Protein AF-0000000074757060 (afdb_homodimer)

Nearest PDB structures (foldseek):
  3ea5-assembly2_D  TM=6.698E-01  e=2.746E-14  Saccharomyces cerevisiae
  3nd2-assembly1_A  TM=7.042E-01  e=1.652E-13  Saccharomyces cerevisiae
  5yvi-assembly1_A  TM=5.954E-01  e=1.205E-09  Homo sapiens
  4fdd-assembly1_A  TM=4.647E-01  e=1.834E-09  Homo sapiens
  7vpw-assembly1_A  TM=4.628E-01  e=3.647E-09  Homo sapiens

Foldseek 3Di:
DQLLVLLVLCVPPVRNVVSVVVLVVCCVPPVLVSLLSLLVLLQDPVDDPVSNQVSLQVNLVSPDDDDDVNPVSNVVSLLVLLLDPSRLLSSLSSVLRYDDPCVLVSLLVSCVVVSLLSSLQSLLNSLVSVSAALVSLQVSLVSLLVQCPPPDPSSNVSSLSSCLSRVLSNCVVPVVSLVSLLVSLQPDPDLLSSLSSLLSCLQRVVPNQDPVNLVSSLVSLVVQLPDDLVSVLSSLVSLLSNLVNQVVCPVNHPCSSVVCCVSNVVSLLVQLLDADPDNVVDQDDPSNVSSLQSLLSSLQRCAPNNCPVLQVQLVVLCPDPDLSSNLSSLSSLLSNLHHHDPVNVLVVCVVCLVVLLVQCPPPLSSNLSSLQSLLSCLVRPVVSQDPVSLVSLLVSLLVCCLPLSNQQSSLSSVVSSCVVVLDPPPLVNLLSNLVSLLNNLVNDDPPDPSNVSSVVSNVVSLVSHDPVNVVSVVVSVVSVVVVVVVVVVPPDPPPD/DQLLVLLVLCVPVVRNVVSVVVLVVCCVPPVLVSLLSLLVLLQDPVDDLVSNQVSLQVNLVSPDDDDDVNPPSNVVSLLVLLLDPSRLLSSLSSVLRYDDPCVLVSLLVSCVVVSLLSSLQSLLNSLVSVSAALVSLQVSLVSLLVQCPPPDPSNNVSSLSSCLSRCLSNCVVPVVSLVSLLVSLQPDPDLLSSLSSLLSCLQRVVVNQDPVNLVSSLVSLVVQLPDDLVSVLSSLVSLLSNLVNQVVCPVNHPCSLVVCCVSNVVSLLVQLLDADPDNVVDQDDPSNVSSLQSLLSSLQRCAPNNCPVLQVQLVVLCPDPDLSSPLSSLSSLLSNLHHHDPVNVLVVCVVCLVVLLVQCPPPLSSNLSSLQSLLSCLVRPVVSQDPVSLVSLLVSLLVCCLPLSNQQSSLSSVVSSVVVVLDAPPLVSLLSNLVSLLNNLVNDDPPDPSNVSSVVSNVVSLVSHDPVNVVSVVVSVVSVVVVVVVVVVPPDPPPD

Radius of gyration: 33.55 Å; Cα contacts (8 Å, |Δi|>4): 1422; chains: 2; bounding box: 76×95×76 Å

Sequence (992 aa):
MAFPELLRQCLAPKERGAAEGRLLELRATEPAQFAVGCAQALQDAQLPAEVRQMAAWLLRGALPLTGAAAAVPLQAALLQALESPALCRAAALCCAKMPWPQLVPQLLQLGQRGFGKEALKAMALLAEEGAASSSSAASMAEAALKALQAPDLATRLAAVEALTALLPKAAGSEQAVLAAALGAAKASELRLEALRLLEVCARECYDVISGSDLQQLAEVAAGCASGSELVASQALEVWEALAAKELEMAQRSRGLLGQAAPLLLPLLQQGLQRKPEDPGWQERSTLQDSARACLMATAKVLGDAVLQPILAFASTAMGSEDMWQRRAALLAFGAVQDGPSAPTLQPLVQMALPRLLEALTAPSVEASSAFWALGRLLELHPAAVPDDAQARIFEVAVLRLTEPCLAEQLCYCLDGVVDQQAAVLEPRLFGTVAESLLKGAQVADPHSRAHLALFGCLNELLARAAEDCLPQMELVLEEVMRRADVELSRGPVSRSMAFPELLRQCLAPKERGAAEGRLLELRATEPAQFAVGCAQALQDAQLPAEVRQMAAWLLRGALPLTGAAAAVPLQAALLQALESPALCRAAALCCAKMPWPQLVPQLLQLGQRGFGKEALKAMALLAEEGAASSSSAASMAEAALKALQAPDLATRLAAVEALTALLPKAAGSEQAVLAAALGAAKASELRLEALRLLEVCARECYDVISGSDLQQLAEVAAGCASGSELVASQALEVWEALAAKELEMAQRSRGLLGQAAPLLLPLLQQGLQRKPEDPGWQERSTLQDSARACLMATAKVLGDAVLQPILAFASTAMGSEDMWQRRAALLAFGAVQDGPSAPTLQPLVQMALPRLLEALTAPSVEASSAFWALGRLLELHPAAVPDDAQARIFEVAVLRLTEPCLAEQLCYCLDGVVDQQAAVLEPRLFGTVAESLLKGAQVADPHSRAHLALFGCLNELLARAAEDCLPQMELVLEEVMRRADVELSRGPVSRS

InterPro domains:
  IPR011989 Armadillo-like helical [G3DSA:1.25.10.10] (3-491)
  IPR016024 Armadillo-type fold [SSF48371] (14-482)
  IPR040122 Importin beta family [PTHR10527] (12-481)

pLDDT: mean 87.17, std 14.12, range [20.86, 98.62]

Structure (mmCIF, N/CA/C/O backbone):
data_AF-0000000074757060-model_v1
#
loop_
_entity.id
_entity.type
_entity.pdbx_description
1 polymer 'Uncharacterized protein'
#
loop_
_atom_site.group_PDB
_atom_site.id
_atom_site.type_symbol
_atom_site.label_atom_id
_atom_site.label_alt_id
_atom_site.label_comp_id
_atom_site.label_asym_id
_atom_site.label_entity_id
_atom_site.label_seq_id
_atom_site.pdbx_PDB_ins_code
_atom_site.Cartn_x
_atom_site.Cartn_y
_atom_site.Cartn_z
_atom_site.occupancy
_atom_site.B_iso_or_equiv
_atom_site.auth_seq_id
_atom_site.auth_comp_id
_atom_site.auth_asym_id
_atom_site.auth_atom_id
_atom_site.pdbx_PDB_model_num
ATOM 1 N N . MET A 1 1 ? 2.686 -55.906 8.273 1 63.25 1 MET A N 1
ATOM 2 C CA . MET A 1 1 ? 1.911 -54.688 8.109 1 63.25 1 MET A CA 1
ATOM 3 C C . MET A 1 1 ? 2.219 -54 6.773 1 63.25 1 MET A C 1
ATOM 5 O O . MET A 1 1 ? 3.371 -53.969 6.34 1 63.25 1 MET A O 1
ATOM 9 N N . ALA A 1 2 ? 1.08 -53.719 6.141 1 82.44 2 ALA A N 1
ATOM 10 C CA . ALA A 1 2 ? 1.215 -53.188 4.793 1 82.44 2 ALA A CA 1
ATOM 11 C C . ALA A 1 2 ? 1.767 -51.75 4.832 1 82.44 2 ALA A C 1
ATOM 13 O O . ALA A 1 2 ? 1.487 -51 5.766 1 82.44 2 ALA A O 1
ATOM 14 N N . PHE A 1 3 ? 2.617 -51.469 3.951 1 87.88 3 PHE A N 1
ATOM 15 C CA . PHE A 1 3 ? 3.369 -50.219 3.918 1 87.88 3 PHE A CA 1
ATOM 16 C C . PHE A 1 3 ? 2.434 -49 4.02 1 87.88 3 PHE A C 1
ATOM 18 O O . PHE A 1 3 ? 2.645 -48.125 4.844 1 87.88 3 PHE A O 1
ATOM 25 N N . PRO A 1 4 ? 1.281 -49.031 3.377 1 85.75 4 PRO A N 1
ATOM 26 C CA . PRO A 1 4 ? 0.377 -47.875 3.49 1 85.75 4 PRO A CA 1
ATOM 27 C C . PRO A 1 4 ? -0.208 -47.719 4.895 1 85.75 4 PRO A C 1
ATOM 29 O O . PRO A 1 4 ? -0.443 -46.594 5.352 1 85.75 4 PRO A O 1
ATOM 32 N N . GLU A 1 5 ? -0.362 -48.875 5.477 1 83.56 5 GLU A N 1
ATOM 33 C CA . GLU A 1 5 ? -0.897 -48.812 6.832 1 83.56 5 GLU A CA 1
ATOM 34 C C . GLU A 1 5 ? 0.114 -48.219 7.809 1 83.56 5 GLU A C 1
ATOM 36 O O . GLU A 1 5 ? -0.261 -47.531 8.742 1 83.56 5 GLU A O 1
ATOM 41 N N . LEU A 1 6 ? 1.283 -48.594 7.516 1 85.75 6 LEU A N 1
ATOM 42 C CA . LEU A 1 6 ? 2.346 -48.062 8.344 1 85.75 6 LEU A CA 1
ATOM 43 C C . LEU A 1 6 ? 2.391 -46.531 8.219 1 85.75 6 LEU A C 1
ATOM 45 O O . LEU A 1 6 ? 2.564 -45.812 9.219 1 85.75 6 LEU A O 1
ATOM 49 N N . LEU A 1 7 ? 2.221 -45.969 7.043 1 85.31 7 LEU A N 1
ATOM 50 C CA . LEU A 1 7 ? 2.24 -44.531 6.797 1 85.31 7 LEU A CA 1
ATOM 51 C C . LEU A 1 7 ? 1.063 -43.844 7.488 1 85.31 7 LEU A C 1
ATOM 53 O O . LEU A 1 7 ? 1.223 -42.781 8.078 1 85.31 7 LEU A O 1
ATOM 57 N N . ARG A 1 8 ? -0.085 -44.469 7.469 1 78.69 8 ARG A N 1
ATOM 58 C CA . ARG A 1 8 ? -1.277 -43.938 8.109 1 78.69 8 ARG A CA 1
ATOM 59 C C . ARG A 1 8 ? -1.089 -43.844 9.625 1 78.69 8 ARG A C 1
ATOM 61 O O . ARG A 1 8 ? -1.523 -42.875 10.25 1 78.69 8 ARG A O 1
ATOM 68 N N . GLN A 1 9 ? -0.399 -44.875 10.078 1 76.12 9 GLN A N 1
ATOM 69 C CA . GLN A 1 9 ? -0.178 -44.938 11.516 1 76.12 9 GLN A CA 1
ATOM 70 C C . GLN A 1 9 ? 0.787 -43.844 11.977 1 76.12 9 GLN A C 1
ATOM 72 O O . GLN A 1 9 ? 0.752 -43.438 13.133 1 76.12 9 GLN A O 1
ATOM 77 N N . CYS A 1 10 ? 1.603 -43.469 11.062 1 73.5 10 CYS A N 1
ATOM 78 C CA . CYS A 1 10 ? 2.545 -42.406 11.391 1 73.5 10 CYS A CA 1
ATOM 79 C C . CYS A 1 10 ? 1.821 -41.094 11.586 1 73.5 10 CYS A C 1
ATOM 81 O O . CYS A 1 10 ? 2.342 -40.188 12.234 1 73.5 10 CYS A O 1
ATOM 83 N N . LEU A 1 11 ? 0.644 -41 11 1 66.12 11 LEU A N 1
ATOM 84 C CA . LEU A 1 11 ? -0.123 -39.75 11.102 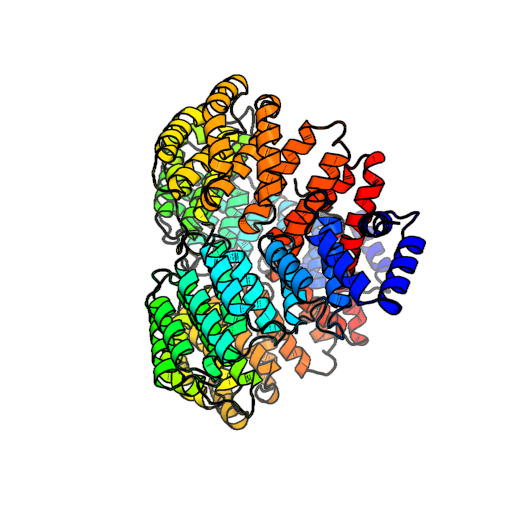1 66.12 11 LEU A CA 1
ATOM 85 C C . LEU A 1 11 ? -1.015 -39.781 12.336 1 66.12 11 LEU A C 1
ATOM 87 O O . LEU A 1 11 ? -1.544 -38.719 12.734 1 66.12 11 LEU A O 1
ATOM 91 N N . ALA A 1 12 ? -1.049 -41 12.922 1 62.88 12 ALA A N 1
ATOM 92 C CA . ALA A 1 12 ? -1.833 -41.156 14.148 1 62.88 12 ALA A CA 1
ATOM 93 C C . ALA A 1 12 ? -0.963 -40.969 15.383 1 62.88 12 ALA A C 1
ATOM 95 O O . ALA A 1 12 ? 0.088 -41.594 15.523 1 62.88 12 ALA A O 1
ATOM 96 N N . PRO A 1 13 ? -1.295 -40.094 16.344 1 59.19 13 PRO A N 1
ATOM 97 C CA . PRO A 1 13 ? -0.436 -39.75 17.484 1 59.19 13 PRO A CA 1
ATOM 98 C C . PRO A 1 13 ? -0.082 -40.969 18.344 1 59.19 13 PRO A C 1
ATOM 100 O O . PRO A 1 13 ? 1.053 -41.094 18.812 1 59.19 13 PRO A O 1
ATOM 103 N N . LYS A 1 14 ? -1.057 -41.812 18.562 1 63.94 14 LYS A N 1
ATOM 104 C CA . LYS A 1 14 ? -0.866 -42.906 19.531 1 63.94 14 LYS A CA 1
ATOM 105 C C . LYS A 1 14 ? 0.09 -43.969 19 1 63.94 14 LYS A C 1
ATOM 107 O O . LYS A 1 14 ? 0.842 -44.562 19.766 1 63.94 14 LYS A O 1
ATOM 112 N N . GLU A 1 15 ? 0.056 -44.031 17.703 1 70.12 15 GLU A N 1
ATOM 113 C CA . GLU A 1 15 ? 0.83 -45.094 17.125 1 70.12 15 GLU A CA 1
ATOM 114 C C . GLU A 1 15 ? 2.02 -44.562 16.328 1 70.12 15 GLU A C 1
ATOM 116 O O . GLU A 1 15 ? 2.764 -45.344 15.719 1 70.12 15 GLU A O 1
ATOM 121 N N . ARG A 1 16 ? 2.301 -43.375 16.391 1 76.69 16 ARG A N 1
ATOM 122 C CA . ARG A 1 16 ? 3.262 -42.688 15.523 1 76.69 16 ARG A CA 1
ATOM 123 C C . ARG A 1 16 ? 4.68 -43.188 15.797 1 76.69 16 ARG A C 1
ATOM 125 O O . ARG A 1 16 ? 5.422 -43.5 14.859 1 76.69 16 ARG A O 1
ATOM 132 N N . GLY A 1 17 ? 5.035 -43.344 17.031 1 76.19 17 GLY A N 1
ATOM 133 C CA . GLY A 1 17 ? 6.395 -43.719 17.375 1 76.19 17 GLY A CA 1
ATOM 134 C C . GLY A 1 17 ? 6.777 -45.094 16.875 1 76.19 17 GLY A C 1
ATOM 135 O O . GLY A 1 17 ? 7.824 -45.25 16.234 1 76.19 17 GLY A O 1
ATOM 136 N N . ALA A 1 18 ? 5.914 -46 17.156 1 80.62 18 ALA A N 1
ATOM 137 C CA . ALA A 1 18 ? 6.18 -47.375 16.734 1 80.62 18 ALA A CA 1
ATOM 138 C C . ALA A 1 18 ? 6.219 -47.469 15.211 1 80.62 18 ALA A C 1
ATOM 140 O O . ALA A 1 18 ? 7.082 -48.156 14.656 1 80.62 18 ALA A O 1
ATOM 141 N N . ALA A 1 19 ? 5.285 -46.844 14.594 1 83.94 19 ALA A N 1
ATOM 142 C CA . ALA A 1 19 ? 5.215 -46.875 13.141 1 83.94 19 ALA A CA 1
ATOM 143 C C . ALA A 1 19 ? 6.445 -46.219 12.516 1 83.94 19 ALA A C 1
ATOM 145 O O . ALA A 1 19 ? 7.016 -46.75 11.555 1 83.94 19 ALA A O 1
ATOM 146 N N . GLU A 1 20 ? 6.836 -45.125 13.07 1 82.31 20 GLU A N 1
ATOM 147 C CA . GLU A 1 20 ? 8.031 -44.406 12.594 1 82.31 20 GLU A CA 1
ATOM 148 C C . GLU A 1 20 ? 9.281 -45.281 12.773 1 82.31 20 GLU A C 1
ATOM 150 O O . GLU A 1 20 ? 10.156 -45.312 11.906 1 82.31 20 GLU A O 1
ATOM 155 N N . GLY A 1 21 ? 9.336 -45.906 13.906 1 81.56 21 GLY A N 1
ATOM 156 C CA . GLY A 1 21 ? 10.453 -46.812 14.141 1 81.56 21 GLY A CA 1
ATOM 157 C C . GLY A 1 21 ? 10.539 -47.938 13.117 1 81.56 21 GLY A C 1
ATOM 158 O O . GLY A 1 21 ? 11.625 -48.25 12.617 1 81.56 21 GLY A O 1
ATOM 159 N N . ARG A 1 22 ? 9.5 -48.5 12.805 1 86.81 22 ARG A N 1
ATOM 160 C CA . ARG A 1 22 ? 9.453 -49.594 11.812 1 86.81 22 ARG A CA 1
ATOM 161 C C . ARG A 1 22 ? 9.852 -49.062 10.43 1 86.81 22 ARG A C 1
ATOM 163 O O . ARG A 1 22 ? 10.555 -49.75 9.695 1 86.81 22 ARG A O 1
ATOM 170 N N . LEU A 1 23 ? 9.383 -47.938 10.078 1 88.06 23 LEU A N 1
ATOM 171 C CA . LEU A 1 23 ? 9.719 -47.344 8.789 1 88.06 23 LEU A CA 1
ATOM 172 C C . LEU A 1 23 ? 11.219 -47.062 8.695 1 88.06 23 LEU A C 1
ATOM 174 O O . LEU A 1 23 ? 11.836 -47.312 7.66 1 88.06 23 LEU A O 1
ATOM 178 N N . LEU A 1 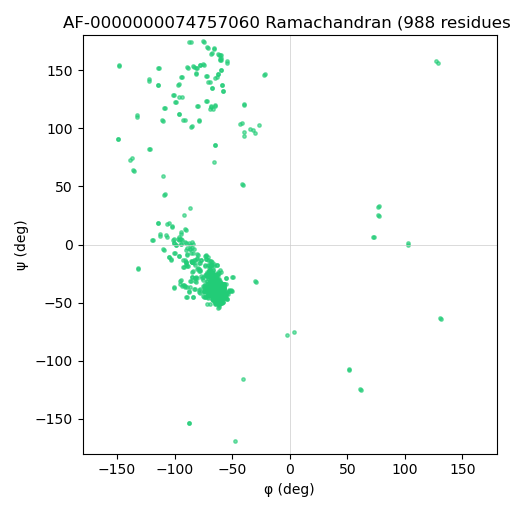24 ? 11.734 -46.594 9.781 1 86.12 24 LEU A N 1
ATOM 179 C CA . LEU A 1 24 ? 13.164 -46.312 9.812 1 86.12 24 LEU A CA 1
ATOM 180 C C . LEU A 1 24 ? 13.984 -47.594 9.695 1 86.12 24 LEU A C 1
ATOM 182 O O . LEU A 1 24 ? 15.008 -47.625 9.016 1 86.12 24 LEU A O 1
ATOM 186 N N . GLU A 1 25 ? 13.5 -48.5 10.367 1 87.81 25 GLU A N 1
ATOM 187 C CA . GLU A 1 25 ? 14.164 -49.812 10.289 1 87.81 25 GLU A CA 1
ATOM 188 C C . GLU A 1 25 ? 14.125 -50.375 8.875 1 87.81 25 GLU A C 1
ATOM 190 O O . GLU A 1 25 ? 15.125 -50.875 8.375 1 87.81 25 GLU A O 1
ATOM 195 N N . LEU A 1 26 ? 13.031 -50.281 8.258 1 90 26 LEU A N 1
ATOM 196 C CA . LEU A 1 26 ? 12.883 -50.781 6.887 1 90 26 LEU A CA 1
ATOM 197 C C . LEU A 1 26 ? 13.797 -50 5.938 1 90 26 LEU A C 1
ATOM 199 O O . LEU A 1 26 ? 14.43 -50.594 5.059 1 90 26 LEU A O 1
ATOM 203 N N . ARG A 1 27 ? 13.898 -48.719 6.055 1 89.25 27 ARG A N 1
ATOM 204 C CA . ARG A 1 27 ? 14.742 -47.875 5.223 1 89.25 27 ARG A CA 1
ATOM 205 C C . ARG A 1 27 ? 16.219 -48.25 5.375 1 89.25 27 ARG A C 1
ATOM 207 O O . ARG A 1 27 ? 16.953 -48.281 4.391 1 89.25 27 ARG A O 1
ATOM 214 N N . ALA A 1 28 ? 16.562 -48.656 6.605 1 89.31 28 ALA A N 1
ATOM 215 C CA . ALA A 1 28 ? 17.953 -49 6.898 1 89.31 28 ALA A CA 1
ATOM 216 C C . ALA A 1 28 ? 18.297 -50.375 6.391 1 89.31 28 ALA A C 1
ATOM 218 O O . ALA A 1 28 ? 19.391 -50.594 5.844 1 89.31 28 ALA A O 1
ATOM 219 N N . THR A 1 29 ? 17.359 -51.281 6.543 1 91.94 29 THR A N 1
ATOM 220 C CA . THR A 1 29 ? 17.656 -52.688 6.273 1 91.94 29 THR A CA 1
ATOM 221 C C . THR A 1 29 ? 17.344 -53.031 4.824 1 91.94 29 THR A C 1
ATOM 223 O O . THR A 1 29 ? 18.031 -53.844 4.203 1 91.94 29 THR A O 1
ATOM 226 N N . GLU A 1 30 ? 16.297 -52.469 4.238 1 90.31 30 GLU A N 1
ATOM 227 C CA . GLU A 1 30 ? 15.852 -52.75 2.883 1 90.31 30 GLU A CA 1
ATOM 228 C C . GLU A 1 30 ? 15.461 -51.469 2.143 1 90.31 30 GLU A C 1
ATOM 230 O O . GLU A 1 30 ? 14.289 -51.281 1.788 1 90.31 30 GLU A O 1
ATOM 235 N N . PRO A 1 31 ? 16.359 -50.719 1.76 1 90.06 31 PRO A N 1
ATOM 236 C CA . PRO A 1 31 ? 16.078 -49.406 1.17 1 90.06 31 PRO A CA 1
ATOM 237 C C . PRO A 1 31 ? 15.281 -49.5 -0.135 1 90.06 31 PRO A C 1
ATOM 239 O O . PRO A 1 31 ? 14.43 -48.656 -0.41 1 90.06 31 PRO A O 1
ATOM 242 N N . ALA A 1 32 ? 15.539 -50.5 -0.901 1 89.81 32 ALA A N 1
ATOM 243 C CA . ALA A 1 32 ? 14.82 -50.656 -2.164 1 89.81 32 ALA A CA 1
ATOM 244 C C . ALA A 1 32 ? 13.352 -50.969 -1.924 1 89.81 32 ALA A C 1
ATOM 246 O O . ALA A 1 32 ? 12.477 -50.406 -2.582 1 89.81 32 ALA A O 1
ATOM 247 N N . GLN A 1 33 ? 13.148 -51.844 -0.982 1 90.12 33 GLN A N 1
ATOM 248 C CA . GLN A 1 33 ? 11.773 -52.188 -0.648 1 90.12 33 GLN A CA 1
ATOM 249 C C . GLN A 1 33 ? 11.031 -51 -0.04 1 90.12 33 GLN A C 1
ATOM 251 O O . GLN A 1 33 ? 9.844 -50.812 -0.304 1 90.12 33 GLN A O 1
ATOM 256 N N . PHE A 1 34 ? 11.75 -50.312 0.702 1 92 34 PHE A N 1
ATOM 257 C CA . PHE A 1 34 ? 11.195 -49.094 1.299 1 92 34 PHE A CA 1
ATOM 258 C C . PHE A 1 34 ? 10.781 -48.094 0.222 1 92 34 PHE A C 1
ATOM 260 O O . PHE A 1 34 ? 9.656 -47.594 0.245 1 92 34 PHE A O 1
ATOM 267 N N . ALA A 1 35 ? 11.609 -47.844 -0.696 1 93.06 35 ALA A N 1
ATOM 268 C CA . ALA A 1 35 ? 11.352 -46.875 -1.776 1 93.06 35 ALA A CA 1
ATOM 269 C C . ALA A 1 35 ? 10.164 -47.344 -2.625 1 93.06 35 ALA A C 1
ATOM 271 O O . ALA A 1 35 ? 9.32 -46.531 -3.004 1 93.06 35 ALA A O 1
ATOM 272 N N . VAL A 1 36 ? 10.117 -48.594 -2.824 1 92.06 36 VAL A N 1
ATOM 273 C CA . VAL A 1 36 ? 9.016 -49.156 -3.619 1 92.06 36 VAL A CA 1
ATOM 274 C C . VAL A 1 36 ? 7.703 -49 -2.854 1 92.06 36 VAL A C 1
ATOM 276 O O . VAL A 1 36 ? 6.664 -48.719 -3.447 1 92.06 36 VAL A O 1
ATOM 279 N N . GLY A 1 37 ? 7.773 -49.219 -1.578 1 92.38 37 GLY A N 1
ATOM 280 C CA . GLY A 1 37 ? 6.602 -49 -0.747 1 92.38 37 GLY A CA 1
ATOM 281 C C . GLY A 1 37 ? 6.102 -47.562 -0.81 1 92.38 37 GLY A C 1
ATOM 282 O O . GLY A 1 37 ? 4.898 -47.344 -0.943 1 92.38 37 GLY A O 1
ATOM 283 N N . CYS A 1 38 ? 7.039 -46.656 -0.715 1 92.44 38 CYS A N 1
ATOM 284 C CA . CYS A 1 38 ? 6.688 -45.219 -0.834 1 92.44 38 CYS A CA 1
ATOM 285 C C . CYS A 1 38 ? 6.074 -44.938 -2.199 1 92.44 38 CYS A C 1
ATOM 287 O O . CYS A 1 38 ? 5.07 -44.219 -2.293 1 92.44 38 CYS A O 1
ATOM 289 N N . ALA A 1 39 ? 6.594 -45.469 -3.238 1 93.31 39 ALA A N 1
ATOM 290 C CA . ALA A 1 39 ? 6.125 -45.25 -4.602 1 93.31 39 ALA A CA 1
ATOM 291 C C . ALA A 1 39 ? 4.703 -45.781 -4.781 1 93.31 39 ALA A C 1
ATOM 293 O O . ALA A 1 39 ? 3.871 -45.156 -5.426 1 93.31 39 ALA A O 1
ATOM 294 N N . GLN A 1 40 ? 4.52 -46.875 -4.184 1 92.75 40 GLN A N 1
ATOM 295 C CA . GLN A 1 40 ? 3.191 -47.469 -4.27 1 92.75 40 GLN A CA 1
ATOM 296 C C . GLN A 1 40 ? 2.158 -46.625 -3.545 1 92.75 40 GLN A C 1
ATOM 298 O O . GLN A 1 40 ? 1.045 -46.438 -4.039 1 92.75 40 GLN A O 1
ATOM 303 N N . ALA A 1 41 ? 2.545 -46.125 -2.451 1 92.19 41 ALA A N 1
ATOM 304 C CA . ALA A 1 41 ? 1.653 -45.25 -1.702 1 92.19 41 ALA A CA 1
ATOM 305 C C . ALA A 1 41 ? 1.378 -43.969 -2.475 1 92.19 41 ALA A C 1
ATOM 307 O O . ALA A 1 41 ? 0.252 -43.469 -2.475 1 92.19 41 ALA A O 1
ATOM 308 N N . LEU A 1 42 ? 2.355 -43.5 -3.1 1 90.25 42 LEU A N 1
ATOM 309 C CA . LEU A 1 42 ? 2.262 -42.281 -3.893 1 90.25 42 LEU A CA 1
ATOM 310 C C . LEU A 1 42 ? 1.268 -42.438 -5.039 1 90.25 42 LEU A C 1
ATOM 312 O O . LEU A 1 42 ? 0.529 -41.5 -5.367 1 90.25 42 LEU A O 1
ATOM 316 N N . GLN A 1 43 ? 1.135 -43.594 -5.566 1 90.44 43 GLN A N 1
ATOM 317 C CA . GLN A 1 43 ? 0.313 -43.844 -6.742 1 90.44 43 GLN A CA 1
ATOM 318 C C . GLN A 1 43 ? -1.106 -44.25 -6.34 1 90.44 43 GLN A C 1
ATOM 320 O O . GLN A 1 43 ? -2.014 -44.25 -7.176 1 90.44 43 GLN A O 1
ATOM 325 N N . ASP A 1 44 ? -1.235 -44.562 -5.09 1 90.44 44 ASP A N 1
ATOM 326 C CA . ASP A 1 44 ? -2.527 -45.062 -4.629 1 90.44 44 ASP A CA 1
ATOM 327 C C . ASP A 1 44 ? -3.521 -43.906 -4.434 1 90.44 44 ASP A C 1
ATOM 329 O O . ASP A 1 44 ? -3.512 -43.25 -3.396 1 90.44 44 ASP A O 1
ATOM 333 N N . ALA A 1 45 ? -4.422 -43.812 -5.281 1 86.25 45 ALA A N 1
ATOM 334 C CA . ALA A 1 45 ? -5.387 -42.719 -5.277 1 86.25 45 ALA A CA 1
ATOM 335 C C . ALA A 1 45 ? -6.391 -42.875 -4.141 1 86.25 45 ALA A C 1
ATOM 337 O O . ALA A 1 45 ? -7.102 -41.906 -3.795 1 86.25 45 ALA A O 1
ATOM 338 N N . GLN A 1 46 ? -6.344 -44.031 -3.594 1 83.5 46 GLN A N 1
ATOM 339 C CA . GLN A 1 46 ? -7.293 -44.281 -2.514 1 83.5 46 GLN A CA 1
ATOM 340 C C . GLN A 1 46 ? -6.777 -43.75 -1.188 1 83.5 46 GLN A C 1
ATOM 342 O O . GLN A 1 46 ? -7.539 -43.594 -0.234 1 83.5 46 GLN A O 1
ATOM 347 N N . LEU A 1 47 ? -5.488 -43.5 -1.234 1 82.75 47 LEU A N 1
ATOM 348 C CA . LEU A 1 47 ? -4.902 -42.938 -0.014 1 82.75 47 LEU A CA 1
ATOM 349 C C . LEU A 1 47 ? -5.137 -41.438 0.076 1 82.75 47 LEU A C 1
ATOM 351 O O . LEU A 1 47 ? -5.176 -40.75 -0.946 1 82.75 47 LEU A O 1
ATOM 355 N N . PRO A 1 48 ? -5.27 -41.031 1.296 1 70.31 48 PRO A N 1
ATOM 356 C CA . PRO A 1 48 ? -5.391 -39.594 1.489 1 70.31 48 PRO A CA 1
ATOM 357 C C . PRO A 1 48 ? -4.172 -38.812 0.978 1 70.31 48 PRO A C 1
ATOM 359 O O . PRO A 1 48 ? -3.061 -39.344 0.965 1 70.31 48 PRO A O 1
ATOM 362 N N . ALA A 1 49 ? -4.383 -37.688 0.588 1 69.56 49 ALA A N 1
ATOM 363 C CA . ALA A 1 49 ? -3.344 -36.875 -0.016 1 69.56 49 ALA A CA 1
ATOM 364 C C . ALA A 1 49 ? -2.17 -36.656 0.938 1 69.56 49 ALA A C 1
ATOM 366 O O . ALA A 1 49 ? -1.012 -36.656 0.514 1 69.56 49 ALA A O 1
ATOM 367 N N . GLU A 1 50 ? -2.535 -36.594 2.174 1 68.81 50 GLU A N 1
ATOM 368 C CA . GLU A 1 50 ? -1.487 -36.375 3.162 1 68.81 50 GLU A CA 1
ATOM 369 C C . GLU A 1 50 ? -0.54 -37.562 3.244 1 68.81 50 GLU A C 1
ATOM 371 O O . GLU A 1 50 ? 0.666 -37.406 3.438 1 68.81 50 GLU A O 1
ATOM 376 N N . VAL A 1 51 ? -1.138 -38.625 3.18 1 77.62 51 VAL A N 1
ATOM 377 C CA . VAL A 1 51 ? -0.344 -39.844 3.236 1 77.62 51 VAL A CA 1
ATOM 378 C C . VAL A 1 51 ? 0.54 -39.938 1.995 1 77.62 51 VAL A C 1
ATOM 380 O O . VAL A 1 51 ? 1.718 -40.281 2.092 1 77.62 51 VAL A O 1
ATOM 383 N N . ARG A 1 52 ? -0.061 -39.562 0.945 1 85 52 ARG A N 1
ATOM 384 C CA . ARG A 1 52 ? 0.697 -39.594 -0.302 1 85 52 ARG A CA 1
ATOM 385 C C . ARG A 1 52 ? 1.832 -38.594 -0.284 1 85 52 ARG A C 1
ATOM 387 O O . ARG A 1 52 ? 2.941 -38.875 -0.737 1 85 52 ARG A O 1
ATOM 394 N N . GLN A 1 53 ? 1.584 -37.5 0.275 1 78.5 53 GLN A N 1
ATOM 395 C CA . GLN A 1 53 ? 2.613 -36.469 0.411 1 78.5 53 GLN A CA 1
ATOM 396 C C . GLN A 1 53 ? 3.734 -36.938 1.336 1 78.5 53 GLN A C 1
ATOM 398 O O . GLN A 1 53 ? 4.914 -36.719 1.047 1 78.5 53 GLN A O 1
ATOM 403 N N . MET A 1 54 ? 3.293 -37.469 2.398 1 77.69 54 MET A N 1
ATOM 404 C CA . MET A 1 54 ? 4.285 -38 3.324 1 77.69 54 MET A CA 1
ATOM 405 C C . MET A 1 54 ? 5.164 -39.062 2.635 1 77.69 54 MET A C 1
ATOM 407 O O . MET A 1 54 ? 6.387 -39.062 2.803 1 77.69 54 MET A O 1
ATOM 411 N N . ALA A 1 55 ? 4.469 -39.875 1.893 1 88.56 55 ALA A N 1
ATOM 412 C CA . ALA A 1 55 ? 5.203 -40.906 1.157 1 88.56 55 ALA A CA 1
ATOM 413 C C . ALA A 1 55 ? 6.238 -40.25 0.227 1 88.56 55 ALA A C 1
ATOM 415 O O . ALA A 1 55 ? 7.363 -40.75 0.121 1 88.56 55 ALA A O 1
ATOM 416 N N . ALA A 1 56 ? 5.883 -39.219 -0.384 1 88.12 56 ALA A N 1
ATOM 417 C CA . ALA A 1 56 ? 6.781 -38.531 -1.307 1 88.12 56 ALA A CA 1
ATOM 418 C C . ALA A 1 56 ? 8 -38 -0.573 1 88.12 56 ALA A C 1
ATOM 420 O O . ALA A 1 56 ? 9.133 -38.156 -1.026 1 88.12 56 ALA A O 1
ATOM 421 N N . TRP A 1 57 ? 7.785 -37.438 0.527 1 84.62 57 TRP A N 1
ATOM 422 C CA . TRP A 1 57 ? 8.883 -36.844 1.291 1 84.62 57 TRP A CA 1
ATOM 423 C C . TRP A 1 57 ? 9.797 -37.938 1.858 1 84.62 57 TRP A C 1
ATOM 425 O O . TRP A 1 57 ? 11.016 -37.75 1.878 1 84.62 57 TRP A O 1
ATOM 435 N N . LEU A 1 58 ? 9.18 -38.938 2.33 1 85.69 58 LEU A N 1
ATOM 436 C CA . LEU A 1 58 ? 9.969 -40.062 2.814 1 85.69 58 LEU A CA 1
ATOM 437 C C . LEU A 1 58 ? 10.812 -40.656 1.692 1 85.69 58 LEU A C 1
ATOM 439 O O . LEU A 1 58 ? 11.977 -41 1.9 1 85.69 58 LEU A O 1
ATOM 443 N N . LEU A 1 59 ? 10.188 -40.781 0.582 1 90.62 59 LEU A N 1
ATOM 444 C CA . LEU A 1 59 ? 10.922 -41.281 -0.58 1 90.62 59 LEU A CA 1
ATOM 445 C C . LEU A 1 59 ? 12.117 -40.375 -0.896 1 90.62 59 LEU A C 1
ATOM 447 O O . LEU A 1 59 ? 13.219 -40.875 -1.137 1 90.62 59 LEU A O 1
ATOM 451 N N . ARG A 1 60 ? 11.906 -39.031 -0.832 1 89.62 60 ARG A N 1
ATOM 452 C CA . ARG A 1 60 ? 12.984 -38.094 -1.102 1 89.62 60 ARG A CA 1
ATOM 453 C C . ARG A 1 60 ? 14.172 -38.344 -0.172 1 89.62 60 ARG A C 1
ATOM 455 O O . ARG A 1 60 ? 15.32 -38.281 -0.604 1 89.62 60 ARG A O 1
ATOM 462 N N . GLY A 1 61 ? 13.859 -38.656 1.035 1 86.25 61 GLY A N 1
ATOM 463 C CA . GLY A 1 61 ? 14.898 -38.906 2.031 1 86.25 61 GLY A CA 1
ATOM 464 C C . GLY A 1 61 ? 15.68 -40.188 1.796 1 86.25 61 GLY A C 1
ATOM 465 O O . GLY A 1 61 ? 16.812 -40.312 2.254 1 86.25 61 GLY A O 1
ATOM 466 N N . ALA A 1 62 ? 15.094 -41.062 1.106 1 87.31 62 ALA A N 1
ATOM 467 C CA . ALA A 1 62 ? 15.703 -42.375 0.873 1 87.31 62 ALA A CA 1
ATOM 468 C C . ALA A 1 62 ? 16.562 -42.344 -0.395 1 87.31 62 ALA A C 1
ATOM 470 O O . ALA A 1 62 ? 17.328 -43.281 -0.645 1 87.31 62 ALA A O 1
ATOM 471 N N . LEU A 1 63 ? 16.422 -41.406 -1.187 1 90.56 63 LEU A N 1
ATOM 472 C CA . LEU A 1 63 ? 17.156 -41.312 -2.449 1 90.56 63 LEU A CA 1
ATOM 473 C C . LEU A 1 63 ? 18.484 -40.594 -2.258 1 90.56 63 LEU A C 1
ATOM 475 O O . LEU A 1 63 ? 18.609 -39.75 -1.388 1 90.56 63 LEU A O 1
ATOM 479 N N . PRO A 1 64 ? 19.406 -40.938 -3.09 1 88.5 64 PRO A N 1
ATOM 480 C CA . PRO A 1 64 ? 19.391 -41.906 -4.184 1 88.5 64 PRO A CA 1
ATOM 481 C C . PRO A 1 64 ? 19.516 -43.344 -3.689 1 88.5 64 PRO A C 1
ATOM 483 O O . PRO A 1 64 ? 20.047 -43.594 -2.598 1 88.5 64 PRO A O 1
ATOM 486 N N . LEU A 1 65 ? 19.047 -44.25 -4.391 1 88.06 65 LEU A N 1
ATOM 487 C CA . LEU A 1 65 ? 19.156 -45.688 -4.098 1 88.06 65 LEU A CA 1
ATOM 488 C C . LEU A 1 65 ? 20.359 -46.281 -4.816 1 88.06 65 LEU A C 1
ATOM 490 O O . LEU A 1 65 ? 20.703 -45.875 -5.926 1 88.06 65 LEU A O 1
ATOM 494 N N . THR A 1 66 ? 20.906 -47.25 -3.982 1 78.38 66 THR A N 1
ATOM 495 C CA . THR A 1 66 ? 22 -48 -4.566 1 78.38 66 THR A CA 1
ATOM 496 C C . THR A 1 66 ? 21.469 -49.188 -5.379 1 78.38 66 THR A C 1
ATOM 498 O O . THR A 1 66 ? 20.594 -49.938 -4.918 1 78.38 66 THR A O 1
ATOM 501 N N . GLY A 1 67 ? 21.391 -49.125 -6.762 1 72.5 67 GLY A N 1
ATOM 502 C CA . GLY A 1 67 ? 20.984 -50.25 -7.621 1 72.5 67 GLY A CA 1
ATOM 503 C C . GLY A 1 67 ? 19.891 -49.875 -8.602 1 72.5 67 GLY A C 1
ATOM 504 O O . GLY A 1 67 ? 19.141 -48.906 -8.367 1 72.5 67 GLY A O 1
ATOM 505 N N . ALA A 1 68 ? 19.766 -50.562 -9.656 1 65.69 68 ALA A N 1
ATOM 506 C CA . ALA A 1 68 ? 18.922 -50.219 -10.805 1 65.69 68 ALA A CA 1
ATOM 507 C C . ALA A 1 68 ? 17.516 -50.812 -10.641 1 65.69 68 ALA A C 1
ATOM 509 O O . ALA A 1 68 ? 16.562 -50.312 -11.242 1 65.69 68 ALA A O 1
ATOM 510 N N . ALA A 1 69 ? 17.312 -51.75 -9.758 1 63.78 69 ALA A N 1
ATOM 511 C CA . ALA A 1 69 ? 16.094 -52.562 -9.82 1 63.78 69 ALA A CA 1
ATOM 512 C C . ALA A 1 69 ? 14.867 -51.75 -9.469 1 63.78 69 ALA A C 1
ATOM 514 O O . ALA A 1 69 ? 13.789 -51.969 -10.023 1 63.78 69 ALA A O 1
ATOM 515 N N . ALA A 1 70 ? 15.047 -50.656 -8.758 1 79.75 70 ALA A N 1
ATOM 516 C CA . ALA A 1 70 ? 13.844 -50 -8.305 1 79.75 70 ALA A CA 1
ATOM 517 C C . ALA A 1 70 ? 13.594 -48.719 -9.102 1 79.75 70 ALA A C 1
ATOM 519 O O . ALA A 1 70 ? 12.617 -48 -8.867 1 79.75 70 ALA A O 1
ATOM 520 N N . ALA A 1 71 ? 14.227 -48.688 -10.164 1 86.25 71 ALA A N 1
ATOM 521 C CA . ALA A 1 71 ? 14.195 -47.375 -10.852 1 86.25 71 ALA A CA 1
ATOM 522 C C . ALA A 1 71 ? 12.914 -47.25 -11.672 1 86.25 71 ALA A C 1
ATOM 524 O O . ALA A 1 71 ? 12.273 -46.188 -11.648 1 86.25 71 ALA A O 1
ATOM 525 N N . VAL A 1 72 ? 12.516 -48.25 -12.242 1 87.5 72 VAL A N 1
ATOM 526 C CA . VAL A 1 72 ? 11.406 -48.188 -13.18 1 87.5 72 VAL A CA 1
ATOM 527 C C . VAL A 1 72 ? 10.109 -47.906 -12.43 1 87.5 72 VAL A C 1
ATOM 529 O O . VAL A 1 72 ? 9.391 -46.938 -12.742 1 87.5 72 VAL A O 1
ATOM 532 N N . PRO A 1 73 ? 9.836 -48.719 -11.367 1 89.94 73 PRO A N 1
ATOM 533 C CA . PRO A 1 73 ? 8.602 -48.438 -10.641 1 89.94 73 PRO A CA 1
ATOM 534 C C . PRO A 1 73 ? 8.602 -47.031 -9.992 1 89.94 73 PRO A C 1
ATOM 536 O O . PRO A 1 73 ? 7.555 -46.406 -9.883 1 89.94 73 PRO A O 1
ATOM 539 N N . LEU A 1 74 ? 9.711 -46.656 -9.586 1 94.31 74 LEU A N 1
ATOM 540 C CA . LEU A 1 74 ? 9.812 -45.344 -8.961 1 94.31 74 LEU A CA 1
ATOM 541 C C . LEU A 1 74 ? 9.547 -44.219 -9.984 1 94.31 74 LEU A C 1
ATOM 543 O O . LEU A 1 74 ? 8.797 -43.281 -9.703 1 94.31 74 LEU A O 1
ATOM 547 N N . GLN A 1 75 ? 10.094 -44.375 -11.18 1 94.38 75 GLN A N 1
ATOM 548 C CA . GLN A 1 75 ? 9.922 -43.375 -12.234 1 94.38 75 GLN A CA 1
ATOM 549 C C . GLN A 1 75 ? 8.461 -43.281 -12.648 1 94.38 75 GLN A C 1
ATOM 551 O O . GLN A 1 75 ? 7.941 -42.156 -12.805 1 94.38 75 GLN A O 1
ATOM 556 N N . ALA A 1 76 ? 7.848 -44.375 -12.711 1 94.06 76 ALA A N 1
ATOM 557 C CA . ALA A 1 76 ? 6.438 -44.375 -13.094 1 94.06 76 ALA A CA 1
ATOM 558 C C . ALA A 1 76 ? 5.582 -43.656 -12.039 1 94.06 76 ALA A C 1
ATOM 560 O O . ALA A 1 76 ? 4.695 -42.875 -12.367 1 94.06 76 ALA A O 1
ATOM 561 N N . ALA A 1 77 ? 5.875 -43.938 -10.812 1 95.12 77 ALA A N 1
ATOM 562 C CA . ALA A 1 77 ? 5.121 -43.344 -9.711 1 95.12 77 ALA A CA 1
ATOM 563 C C . ALA A 1 77 ? 5.336 -41.844 -9.648 1 95.12 77 ALA A C 1
ATOM 565 O O . ALA A 1 77 ? 4.391 -41.094 -9.422 1 95.12 77 ALA A O 1
ATOM 566 N N . LEU A 1 78 ? 6.527 -41.438 -9.859 1 96.19 78 LEU A N 1
ATOM 567 C CA . LEU A 1 78 ? 6.867 -40.031 -9.773 1 96.19 78 LEU A CA 1
ATOM 568 C C . LEU A 1 78 ? 6.262 -39.25 -10.938 1 96.19 78 LEU A C 1
ATOM 570 O O . LEU A 1 78 ? 5.766 -38.125 -10.75 1 96.19 78 LEU A O 1
ATOM 574 N N . LEU A 1 79 ? 6.238 -39.781 -12.094 1 95.75 79 LEU A N 1
ATOM 575 C CA . LEU A 1 79 ? 5.633 -39.125 -13.242 1 95.75 79 LEU A CA 1
ATOM 576 C C . LEU A 1 79 ? 4.141 -38.875 -13.008 1 95.75 79 LEU A C 1
ATOM 578 O O . LEU A 1 79 ? 3.619 -37.812 -13.352 1 95.75 79 LEU A O 1
ATOM 582 N N . GLN A 1 80 ? 3.549 -39.844 -12.43 1 94.69 80 GLN A N 1
ATOM 583 C CA . GLN A 1 80 ? 2.131 -39.719 -12.125 1 94.69 80 GLN A CA 1
ATOM 584 C C . GLN A 1 80 ? 1.907 -38.656 -11.047 1 94.69 80 GLN A C 1
ATOM 586 O O . GLN A 1 80 ? 0.965 -37.844 -11.141 1 94.69 80 GLN A O 1
ATOM 591 N N . ALA A 1 81 ? 2.742 -38.625 -10.086 1 94 81 ALA A N 1
ATOM 592 C CA . ALA A 1 81 ? 2.623 -37.656 -8.984 1 94 81 ALA A CA 1
ATOM 593 C C . ALA A 1 81 ? 2.816 -36.219 -9.477 1 94 81 ALA A C 1
ATOM 595 O O . ALA A 1 81 ? 2.246 -35.281 -8.914 1 94 81 ALA A O 1
ATOM 596 N N . LEU A 1 82 ? 3.529 -36 -10.547 1 95.06 82 LEU A N 1
ATOM 597 C CA . LEU A 1 82 ? 3.809 -34.688 -11.094 1 95.06 82 LEU A CA 1
ATOM 598 C C . LEU A 1 82 ? 2.549 -34.062 -11.695 1 95.06 82 LEU A C 1
ATOM 600 O O . LEU A 1 82 ? 2.477 -32.844 -11.875 1 95.06 82 LEU A O 1
ATOM 604 N N . GLU A 1 83 ? 1.6 -34.875 -11.938 1 92.44 83 GLU A N 1
ATOM 605 C CA . GLU A 1 83 ? 0.353 -34.406 -12.523 1 92.44 83 GLU A CA 1
ATOM 606 C C . GLU A 1 83 ? -0.563 -33.781 -11.469 1 92.44 83 GLU A C 1
ATOM 608 O O . GLU A 1 83 ? -1.558 -33.125 -11.797 1 92.44 83 GLU A O 1
ATOM 613 N N . SER A 1 84 ? -0.168 -34.031 -10.25 1 85.69 84 SER A N 1
ATOM 614 C CA . SER A 1 84 ? -0.961 -33.5 -9.141 1 85.69 84 SER A CA 1
ATOM 615 C C . SER A 1 84 ? -0.359 -32.219 -8.578 1 85.69 84 SER A C 1
ATOM 617 O O . SER A 1 84 ? 0.789 -32.219 -8.125 1 85.69 84 SER A O 1
ATOM 619 N N . PRO A 1 85 ? -1.074 -31.188 -8.555 1 82 85 PRO A N 1
ATOM 620 C CA . PRO A 1 85 ? -0.554 -29.938 -7.988 1 82 85 PRO A CA 1
ATOM 621 C C . PRO A 1 85 ? -0.062 -30.109 -6.555 1 82 85 PRO A C 1
ATOM 623 O O . PRO A 1 85 ? 0.942 -29.5 -6.168 1 82 85 PRO A O 1
ATOM 626 N N . ALA A 1 86 ? -0.61 -31.016 -5.809 1 75.19 86 ALA A N 1
ATOM 627 C CA . ALA A 1 86 ? -0.278 -31.172 -4.398 1 75.19 86 ALA A CA 1
ATOM 628 C C . ALA A 1 86 ? 1.021 -31.969 -4.23 1 75.19 86 ALA A C 1
ATOM 630 O O . ALA A 1 86 ? 1.74 -31.781 -3.244 1 75.19 86 ALA A O 1
ATOM 631 N N . LEU A 1 87 ? 1.266 -32.781 -5.156 1 86.25 87 LEU A N 1
ATOM 632 C CA . LEU A 1 87 ? 2.396 -33.688 -5.008 1 86.25 87 LEU A CA 1
ATOM 633 C C . LEU A 1 87 ? 3.57 -33.25 -5.871 1 86.25 87 LEU A C 1
ATOM 635 O O . LEU A 1 87 ? 4.695 -33.719 -5.691 1 86.25 87 LEU A O 1
ATOM 639 N N . CYS A 1 88 ? 3.285 -32.344 -6.68 1 90.31 88 CYS A N 1
ATOM 640 C CA . CYS A 1 88 ? 4.227 -31.969 -7.727 1 90.31 88 CYS A CA 1
ATOM 641 C C . CYS A 1 88 ? 5.57 -31.562 -7.133 1 90.31 88 CYS A C 1
ATOM 643 O O . CYS A 1 88 ? 6.621 -32.031 -7.574 1 90.31 88 CYS A O 1
ATOM 645 N N . ARG A 1 89 ? 5.543 -30.766 -6.141 1 85.94 89 ARG A N 1
ATOM 646 C CA . ARG A 1 89 ? 6.781 -30.281 -5.559 1 85.94 89 ARG A CA 1
ATOM 647 C C . ARG A 1 89 ? 7.629 -31.422 -5.016 1 85.94 89 ARG A C 1
ATOM 649 O O . ARG A 1 89 ? 8.805 -31.547 -5.371 1 85.94 89 ARG A O 1
ATOM 656 N N . ALA A 1 90 ? 7.051 -32.219 -4.176 1 85.88 90 ALA A N 1
ATOM 657 C CA . ALA A 1 90 ? 7.777 -33.344 -3.576 1 85.88 90 ALA A CA 1
ATOM 658 C C . ALA A 1 90 ? 8.266 -34.312 -4.645 1 85.88 90 ALA A C 1
ATOM 660 O O . ALA A 1 90 ? 9.398 -34.812 -4.578 1 85.88 90 ALA A O 1
ATOM 661 N N . ALA A 1 91 ? 7.391 -34.562 -5.559 1 94 91 ALA A N 1
ATOM 662 C CA . ALA A 1 91 ? 7.75 -35.469 -6.645 1 94 91 ALA A CA 1
ATOM 663 C C . ALA A 1 91 ? 8.938 -34.938 -7.441 1 94 91 ALA A C 1
ATOM 665 O O . ALA A 1 91 ? 9.867 -35.688 -7.758 1 94 91 ALA A O 1
ATOM 666 N N . ALA A 1 92 ? 8.867 -33.656 -7.746 1 95.12 92 ALA A N 1
ATOM 667 C CA . ALA A 1 92 ? 9.953 -33.031 -8.508 1 95.12 92 ALA A CA 1
ATOM 668 C C . ALA A 1 92 ? 11.273 -33.125 -7.746 1 95.12 92 ALA A C 1
ATOM 670 O O . ALA A 1 92 ? 12.32 -33.406 -8.336 1 95.12 92 ALA A O 1
ATOM 671 N N . LEU A 1 93 ? 11.203 -32.938 -6.496 1 92.44 93 LEU A N 1
ATOM 672 C CA . LEU A 1 93 ? 12.406 -32.969 -5.676 1 92.44 93 LEU A CA 1
ATOM 673 C C . LEU A 1 93 ? 12.961 -34.406 -5.605 1 92.44 93 LEU A C 1
ATOM 675 O O . LEU A 1 93 ? 14.172 -34.594 -5.547 1 92.44 93 LEU A O 1
ATOM 679 N N . CYS A 1 94 ? 12.117 -35.406 -5.641 1 94 94 CYS A N 1
ATOM 680 C CA . CYS A 1 94 ? 12.555 -36.781 -5.738 1 94 94 CYS A CA 1
ATOM 681 C C . CYS A 1 94 ? 13.258 -37.031 -7.062 1 94 94 CYS A C 1
ATOM 683 O O . CYS A 1 94 ? 14.328 -37.656 -7.094 1 94 94 CYS A O 1
ATOM 685 N N . CYS A 1 95 ? 12.664 -36.562 -8.109 1 95.88 95 CYS A N 1
ATOM 686 C CA . CYS A 1 95 ? 13.234 -36.75 -9.438 1 95.88 95 CYS A CA 1
ATOM 687 C C . CYS A 1 95 ? 14.648 -36.188 -9.508 1 95.88 95 CYS A C 1
ATOM 689 O O . CYS A 1 95 ? 15.523 -36.75 -10.164 1 95.88 95 CYS A O 1
ATOM 691 N N . ALA A 1 96 ? 14.852 -35.094 -8.828 1 95 96 ALA A N 1
ATOM 692 C CA . ALA A 1 96 ? 16.141 -34.406 -8.859 1 95 96 ALA A CA 1
ATOM 693 C C . ALA A 1 96 ? 17.234 -35.25 -8.219 1 95 96 ALA A C 1
ATOM 695 O O . ALA A 1 96 ? 18.422 -35.062 -8.469 1 95 96 ALA A O 1
ATOM 696 N N . LYS A 1 97 ? 16.859 -36.25 -7.453 1 92.69 97 LYS A N 1
ATOM 697 C CA . LYS A 1 97 ? 17.828 -37.062 -6.715 1 92.69 97 LYS A CA 1
ATOM 698 C C . LYS A 1 97 ? 18.094 -38.406 -7.418 1 92.69 97 LYS A C 1
ATOM 700 O O . LYS A 1 97 ? 18.891 -39.219 -6.945 1 92.69 97 LYS A O 1
ATOM 705 N N . MET A 1 98 ? 17.484 -38.594 -8.609 1 91.06 98 MET A N 1
ATOM 706 C CA . MET A 1 98 ? 17.609 -39.875 -9.297 1 91.06 98 MET A CA 1
ATOM 707 C C . MET A 1 98 ? 18.203 -39.688 -10.688 1 91.06 98 MET A C 1
ATOM 709 O O . MET A 1 98 ? 17.906 -38.719 -11.375 1 91.06 98 MET A O 1
ATOM 713 N N . PRO A 1 99 ? 19.016 -40.625 -11.039 1 88.75 99 PRO A N 1
ATOM 714 C CA . PRO A 1 99 ? 19.438 -40.625 -12.445 1 88.75 99 PRO A CA 1
ATOM 715 C C . PRO A 1 99 ? 18.297 -41 -13.398 1 88.75 99 PRO A C 1
ATOM 717 O O . PRO A 1 99 ? 17.75 -42.094 -13.32 1 88.75 99 PRO A O 1
ATOM 720 N N . TRP A 1 100 ? 17.938 -40.062 -14.234 1 91.06 100 TRP A N 1
ATOM 721 C CA . TRP A 1 100 ? 16.781 -40.25 -15.109 1 91.06 100 TRP A CA 1
ATOM 722 C C . TRP A 1 100 ? 16.984 -39.5 -16.422 1 91.06 100 TRP A C 1
ATOM 724 O O . TRP A 1 100 ? 16.469 -38.406 -16.609 1 91.06 100 TRP A O 1
ATOM 734 N N . PRO A 1 101 ? 17.547 -40.156 -17.391 1 89.75 101 PRO A N 1
ATOM 735 C CA . PRO A 1 101 ? 17.875 -39.469 -18.656 1 89.75 101 PRO A CA 1
ATOM 736 C C . PRO A 1 101 ? 16.641 -39.031 -19.422 1 89.75 101 PRO A C 1
ATOM 738 O O . PRO A 1 101 ? 16.688 -38.031 -20.141 1 89.75 101 PRO A O 1
ATOM 741 N N . GLN A 1 102 ? 15.5 -39.719 -19.234 1 93.81 102 GLN A N 1
ATOM 742 C CA . GLN A 1 102 ? 14.312 -39.406 -20.016 1 93.81 102 GLN A CA 1
ATOM 743 C C . GLN A 1 102 ? 13.398 -38.438 -19.281 1 93.81 102 GLN A C 1
ATOM 745 O O . GLN A 1 102 ? 12.297 -38.125 -19.75 1 93.81 102 GLN A O 1
ATOM 750 N N . LEU A 1 103 ? 13.852 -37.875 -18.219 1 95.75 103 LEU A N 1
ATOM 751 C CA . LEU A 1 103 ? 12.984 -37.062 -17.391 1 95.75 103 LEU A CA 1
ATOM 752 C C . LEU A 1 103 ? 12.547 -35.812 -18.125 1 95.75 103 LEU A C 1
ATOM 754 O O . LEU A 1 103 ? 11.359 -35.5 -18.188 1 95.75 103 LEU A O 1
ATOM 758 N N . VAL A 1 104 ? 13.445 -35.062 -18.766 1 96.12 104 VAL A N 1
ATOM 759 C CA . VAL A 1 104 ? 13.172 -33.75 -19.359 1 96.12 104 VAL A CA 1
ATOM 760 C C . VAL A 1 104 ? 12.203 -33.906 -20.531 1 96.12 104 VAL A C 1
ATOM 762 O O . VAL A 1 104 ? 11.172 -33.25 -20.594 1 96.12 104 VAL A O 1
ATOM 765 N N . PRO A 1 105 ? 12.508 -34.938 -21.422 1 95.62 105 PRO A N 1
ATOM 766 C CA . PRO A 1 105 ? 11.516 -35.156 -22.469 1 95.62 105 PRO A CA 1
ATOM 767 C C . PRO A 1 105 ? 10.133 -35.5 -21.922 1 95.62 105 PRO A C 1
ATOM 769 O O . PRO A 1 105 ? 9.125 -35.062 -22.484 1 95.62 105 PRO A O 1
ATOM 772 N N . GLN A 1 106 ? 10.094 -36.156 -20.859 1 96.5 106 GLN A N 1
ATOM 773 C CA . GLN A 1 106 ? 8.812 -36.562 -20.281 1 96.5 106 GLN A CA 1
ATOM 774 C C . GLN A 1 106 ? 8.117 -35.344 -19.641 1 96.5 106 GLN A C 1
ATOM 776 O O . GLN A 1 106 ? 6.887 -35.25 -19.688 1 96.5 106 GLN A O 1
ATOM 781 N N . LEU A 1 107 ? 8.852 -34.5 -19.047 1 97.19 107 LEU A N 1
ATOM 782 C CA . LEU A 1 107 ? 8.281 -33.25 -18.5 1 97.19 107 LEU A CA 1
ATOM 783 C C . LEU A 1 107 ? 7.711 -32.375 -19.594 1 97.19 107 LEU A C 1
ATOM 785 O O . LEU A 1 107 ? 6.637 -31.797 -19.438 1 97.19 107 LEU A O 1
ATOM 789 N N . LEU A 1 108 ? 8.43 -32.281 -20.688 1 96.31 108 LEU A N 1
ATOM 790 C CA . LEU A 1 108 ? 7.953 -31.5 -21.828 1 96.31 108 LEU A CA 1
ATOM 791 C C . LEU A 1 108 ? 6.645 -32.062 -22.375 1 96.31 108 LEU A C 1
ATOM 793 O O . LEU A 1 108 ? 5.727 -31.312 -22.703 1 96.31 108 LEU A O 1
ATOM 797 N N . GLN A 1 109 ? 6.574 -33.344 -22.312 1 95.81 109 GLN A N 1
ATOM 798 C CA . GLN A 1 109 ? 5.352 -34 -22.75 1 95.81 109 GLN A CA 1
ATOM 799 C C . GLN A 1 109 ? 4.211 -33.75 -21.766 1 95.81 109 GLN A C 1
ATOM 801 O O . GLN A 1 109 ? 3.059 -33.594 -22.172 1 95.81 109 GLN A O 1
ATOM 806 N N . LEU A 1 110 ? 4.531 -33.75 -20.531 1 95.44 110 LEU A N 1
ATOM 807 C CA . LEU A 1 110 ? 3.547 -33.469 -19.484 1 95.44 110 LEU A CA 1
ATOM 808 C C . LEU A 1 110 ? 2.902 -32.094 -19.719 1 95.44 110 LEU A C 1
ATOM 810 O O . LEU A 1 110 ? 1.688 -31.953 -19.562 1 95.44 110 LEU A O 1
ATOM 814 N N . GLY A 1 111 ? 3.684 -31.094 -20.078 1 93.88 111 GLY A N 1
ATOM 815 C CA . GLY A 1 111 ? 3.188 -29.766 -20.375 1 93.88 111 GLY A CA 1
ATOM 816 C C . GLY A 1 111 ? 2.209 -29.719 -21.531 1 93.88 111 GLY A C 1
ATOM 817 O O . GLY A 1 111 ? 1.243 -28.953 -21.516 1 93.88 111 GLY A O 1
ATOM 818 N N . GLN A 1 112 ? 2.402 -30.609 -22.469 1 91.31 112 GLN A N 1
ATOM 819 C CA . GLN A 1 112 ? 1.56 -30.672 -23.656 1 91.31 112 GLN A CA 1
ATOM 820 C C . GLN A 1 112 ? 0.243 -31.391 -23.359 1 91.31 112 GLN A C 1
ATOM 822 O O . GLN A 1 112 ? -0.738 -31.219 -24.078 1 91.31 112 GLN A O 1
ATOM 827 N N . ARG A 1 113 ? 0.266 -32.156 -22.312 1 92 113 ARG A N 1
ATOM 828 C CA . ARG A 1 113 ? -0.911 -32.938 -21.953 1 92 113 ARG A CA 1
ATOM 829 C C . ARG A 1 113 ? -1.821 -32.156 -21 1 92 113 ARG A C 1
ATOM 831 O O . ARG A 1 113 ? -2.656 -32.75 -20.312 1 92 113 ARG A O 1
ATOM 838 N N . GLY A 1 114 ? -1.594 -30.906 -20.875 1 90.19 114 GLY A N 1
ATOM 839 C CA . GLY A 1 114 ? -2.508 -30.094 -20.094 1 90.19 114 GLY A CA 1
ATOM 840 C C . GLY A 1 114 ? -1.986 -29.766 -18.719 1 90.19 114 GLY A C 1
ATOM 841 O O . GLY A 1 114 ? -2.66 -29.094 -17.938 1 90.19 114 GLY A O 1
ATOM 842 N N . PHE A 1 115 ? -0.772 -30.234 -18.344 1 92.69 115 PHE A N 1
ATOM 843 C CA . PHE A 1 115 ? -0.191 -29.969 -17.031 1 92.69 115 PHE A CA 1
ATOM 844 C C . PHE A 1 115 ? 0.966 -28.984 -17.141 1 92.69 115 PHE A C 1
ATOM 846 O O . PHE A 1 115 ? 2.025 -29.203 -16.547 1 92.69 115 PHE A O 1
ATOM 853 N N . GLY A 1 116 ? 0.716 -28 -17.922 1 93.5 116 GLY A N 1
ATOM 854 C CA . GLY A 1 116 ? 1.768 -27.047 -18.203 1 93.5 116 GLY A CA 1
ATOM 855 C C . GLY A 1 116 ? 2.311 -26.375 -16.953 1 93.5 116 GLY A C 1
ATOM 856 O O . GLY A 1 116 ? 3.527 -26.297 -16.766 1 93.5 116 GLY A O 1
ATOM 857 N N . LYS A 1 117 ? 1.51 -25.984 -16.078 1 91.88 117 LYS A N 1
ATOM 858 C CA . LYS A 1 117 ? 1.915 -25.312 -14.844 1 91.88 117 LYS A CA 1
ATOM 859 C C . LYS A 1 117 ? 2.77 -26.219 -13.977 1 91.88 117 LYS A C 1
ATOM 861 O O . LYS A 1 117 ? 3.83 -25.812 -13.492 1 91.88 117 LYS A O 1
ATOM 866 N N . GLU A 1 118 ? 2.367 -27.453 -13.789 1 93 118 GLU A N 1
ATOM 867 C CA . GLU A 1 118 ? 3.078 -28.438 -12.977 1 93 118 GLU A CA 1
ATOM 868 C C . GLU A 1 118 ? 4.43 -28.797 -13.594 1 93 118 GLU A C 1
ATOM 870 O O . GLU A 1 118 ? 5.43 -28.906 -12.883 1 93 118 GLU A O 1
ATOM 875 N N . ALA A 1 119 ? 4.375 -28.969 -14.898 1 97 119 ALA A N 1
ATOM 876 C CA . ALA A 1 119 ? 5.625 -29.25 -15.602 1 97 119 ALA A CA 1
ATOM 877 C C . ALA A 1 119 ? 6.645 -28.141 -15.375 1 97 119 ALA A C 1
ATOM 879 O O . ALA A 1 119 ? 7.805 -28.406 -15.055 1 97 119 ALA A O 1
ATOM 880 N N . LEU A 1 120 ? 6.152 -26.922 -15.469 1 97.12 120 LEU A N 1
ATOM 881 C CA . LEU A 1 120 ? 7.023 -25.766 -15.305 1 97.12 120 LEU A CA 1
ATOM 882 C C . LEU A 1 120 ? 7.547 -25.672 -13.875 1 97.12 120 LEU A C 1
ATOM 884 O O . LEU A 1 120 ? 8.727 -25.391 -13.656 1 97.12 120 LEU A O 1
ATOM 888 N N . LYS A 1 121 ? 6.727 -25.906 -13 1 94.5 121 LYS A N 1
ATOM 889 C CA . LYS A 1 121 ? 7.148 -25.922 -11.602 1 94.5 121 LYS A CA 1
ATOM 890 C C . LYS A 1 121 ? 8.219 -26.984 -11.359 1 94.5 121 LYS A C 1
ATOM 892 O O . LYS A 1 121 ? 9.211 -26.734 -10.672 1 94.5 121 LYS A O 1
ATOM 897 N N . ALA A 1 122 ? 8 -28.109 -11.875 1 96.56 122 ALA A N 1
ATOM 898 C CA . ALA A 1 122 ? 8.969 -29.203 -11.742 1 96.56 122 ALA A CA 1
ATOM 899 C C . ALA A 1 122 ? 10.305 -28.828 -12.375 1 96.56 122 ALA A C 1
ATOM 901 O O . ALA A 1 122 ? 11.367 -29.078 -11.805 1 96.56 122 ALA A O 1
ATOM 902 N N . MET A 1 123 ? 10.227 -28.25 -13.508 1 97.69 123 MET A N 1
ATOM 903 C CA . MET A 1 123 ? 11.445 -27.828 -14.195 1 97.69 123 MET A CA 1
ATOM 904 C C . MET A 1 123 ? 12.227 -26.828 -13.352 1 97.69 123 MET A C 1
ATOM 906 O O . MET A 1 123 ? 13.453 -26.906 -13.25 1 97.69 123 MET A O 1
ATOM 910 N N . ALA A 1 124 ? 11.492 -25.875 -12.773 1 96.69 124 ALA A N 1
ATOM 911 C CA . ALA A 1 124 ? 12.133 -24.875 -11.914 1 96.69 124 ALA A CA 1
ATOM 912 C C . ALA A 1 124 ? 12.844 -25.547 -10.742 1 96.69 124 ALA A C 1
ATOM 914 O O . ALA A 1 124 ? 14 -25.234 -10.445 1 96.69 124 ALA A O 1
ATOM 915 N N . LEU A 1 125 ? 12.203 -26.5 -10.156 1 94.62 125 LEU A N 1
ATOM 916 C CA . LEU A 1 125 ? 12.758 -27.188 -8.984 1 94.62 125 LEU A CA 1
ATOM 917 C C . LEU A 1 125 ? 13.969 -28.031 -9.375 1 94.62 125 LEU A C 1
ATOM 919 O O . LEU A 1 125 ? 14.953 -28.094 -8.633 1 94.62 125 LEU A O 1
ATOM 923 N N . LEU A 1 126 ? 13.922 -28.688 -10.477 1 96.31 126 LEU A N 1
ATOM 924 C CA . LEU A 1 126 ? 15.047 -29.469 -10.977 1 96.31 126 LEU A CA 1
ATOM 925 C C . LEU A 1 126 ? 16.266 -28.578 -11.172 1 96.31 126 LEU A C 1
ATOM 927 O O . LEU A 1 126 ? 17.391 -28.969 -10.812 1 96.31 126 LEU A O 1
ATOM 931 N N . ALA A 1 127 ? 16 -27.453 -11.742 1 95.69 127 ALA A N 1
ATOM 932 C CA . ALA A 1 127 ? 17.094 -26.516 -11.969 1 95.69 127 ALA A CA 1
ATOM 933 C C . ALA A 1 127 ? 17.688 -26.016 -10.656 1 95.69 127 ALA A C 1
ATOM 935 O O . ALA A 1 127 ? 18.906 -25.938 -10.5 1 95.69 127 ALA A O 1
ATOM 936 N N . GLU A 1 128 ? 16.875 -25.719 -9.68 1 93.88 128 GLU A N 1
ATOM 937 C CA . GLU A 1 128 ? 17.312 -25.203 -8.383 1 93.88 128 GLU A CA 1
ATOM 938 C C . GLU A 1 128 ? 18.156 -26.25 -7.637 1 93.88 128 GLU A C 1
ATOM 940 O O . GLU A 1 128 ? 19.062 -25.891 -6.895 1 93.88 128 GLU A O 1
ATOM 945 N N . GLU A 1 129 ? 17.812 -27.484 -7.93 1 92.75 129 GLU A N 1
ATOM 946 C CA . GLU A 1 129 ? 18.516 -28.578 -7.266 1 92.75 129 GLU A CA 1
ATOM 947 C C . GLU A 1 129 ? 19.781 -28.969 -8.016 1 92.75 129 GLU A C 1
ATOM 949 O O . GLU A 1 129 ? 20.516 -29.875 -7.598 1 92.75 129 GLU A O 1
ATOM 954 N N . GLY A 1 130 ? 20 -28.359 -9.125 1 92.56 130 GLY A N 1
ATOM 955 C CA . GLY A 1 130 ? 21.203 -28.641 -9.898 1 92.56 130 GLY A CA 1
ATOM 956 C C . GLY A 1 130 ? 21.125 -29.938 -10.68 1 92.56 130 GLY A C 1
ATOM 957 O O . GLY A 1 130 ? 22.156 -30.5 -11.047 1 92.56 130 GLY A O 1
ATOM 958 N N . ALA A 1 131 ? 19.906 -30.359 -10.984 1 91.56 131 ALA A N 1
ATOM 959 C CA . ALA A 1 131 ? 19.734 -31.672 -11.602 1 91.56 131 ALA A CA 1
ATOM 960 C C . ALA A 1 131 ? 19.578 -31.531 -13.117 1 91.56 131 ALA A C 1
ATOM 962 O O . ALA A 1 131 ? 19.422 -32.531 -13.82 1 91.56 131 ALA A O 1
ATOM 963 N N . ALA A 1 132 ? 19.609 -30.406 -13.617 1 91.62 132 ALA A N 1
ATOM 964 C CA . ALA A 1 132 ? 19.453 -30.188 -15.055 1 91.62 132 ALA A CA 1
ATOM 965 C C . ALA A 1 132 ? 20.812 -29.938 -15.719 1 91.62 132 ALA A C 1
ATOM 967 O O . ALA A 1 132 ? 21.578 -29.094 -15.273 1 91.62 132 ALA A O 1
ATOM 968 N N . SER A 1 133 ? 21.062 -30.703 -16.781 1 92.25 133 SER A N 1
ATOM 969 C CA . SER A 1 133 ? 22.234 -30.422 -17.609 1 92.25 133 SER A CA 1
ATOM 970 C C . SER A 1 133 ? 22.047 -29.141 -18.422 1 92.25 133 SER A C 1
ATOM 972 O O . SER A 1 133 ? 20.938 -28.594 -18.469 1 92.25 133 SER A O 1
ATOM 974 N N . SER A 1 134 ? 23.047 -28.641 -19.031 1 92.31 134 SER A N 1
ATOM 975 C CA . SER A 1 134 ? 22.969 -27.422 -19.828 1 92.31 134 SER A CA 1
ATOM 976 C C . SER A 1 134 ? 22.016 -27.594 -21 1 92.31 134 SER A C 1
ATOM 978 O O . SER A 1 134 ? 21.203 -26.703 -21.281 1 92.31 134 SER A O 1
ATOM 980 N N . SER A 1 135 ? 22.125 -28.75 -21.609 1 91.75 135 SER A N 1
ATOM 981 C CA . SER A 1 135 ? 21.266 -29.031 -22.766 1 91.75 135 SER A CA 1
ATOM 982 C C . SER A 1 135 ? 19.812 -29.172 -22.344 1 91.75 135 SER A C 1
ATOM 984 O O . SER A 1 135 ? 18.906 -28.656 -23 1 91.75 135 SER A O 1
ATOM 986 N N . SER A 1 136 ? 19.625 -29.828 -21.188 1 94.31 136 SER A N 1
ATOM 987 C CA . SER A 1 136 ? 18.266 -29.984 -20.688 1 94.31 136 SER A CA 1
ATOM 988 C C . SER A 1 136 ? 17.672 -28.641 -20.25 1 94.31 136 SER A C 1
ATOM 990 O O . SER A 1 136 ? 16.5 -28.375 -20.469 1 94.31 136 SER A O 1
ATOM 992 N N . ALA A 1 137 ? 18.547 -27.875 -19.641 1 96 137 ALA A N 1
ATOM 993 C CA . ALA A 1 137 ? 18.109 -26.547 -19.203 1 96 137 ALA A CA 1
ATOM 994 C C . ALA A 1 137 ? 17.672 -25.688 -20.391 1 96 137 ALA A C 1
ATOM 996 O O . ALA A 1 137 ? 16.656 -24.984 -20.312 1 96 137 ALA A O 1
ATOM 997 N N . ALA A 1 138 ? 18.359 -25.75 -21.484 1 95.62 138 ALA A N 1
ATOM 998 C CA . ALA A 1 138 ? 18.016 -24.984 -22.688 1 95.62 138 ALA A CA 1
ATOM 999 C C . ALA A 1 138 ? 16.672 -25.422 -23.25 1 95.62 138 ALA A C 1
ATOM 1001 O O . ALA A 1 138 ? 15.836 -24.578 -23.594 1 95.62 138 ALA A O 1
ATOM 1002 N N . SER A 1 139 ? 16.531 -26.75 -23.281 1 95.5 139 SER A N 1
ATOM 1003 C CA . SER A 1 139 ? 15.266 -27.281 -23.781 1 95.5 139 SER A CA 1
ATOM 1004 C C . SER A 1 139 ? 14.094 -26.859 -22.891 1 95.5 139 SER A C 1
ATOM 1006 O O . SER A 1 139 ? 13.031 -26.484 -23.391 1 95.5 139 SER A O 1
ATOM 1008 N N . MET A 1 140 ? 14.273 -26.906 -21.609 1 97.62 140 MET A N 1
ATOM 1009 C CA . MET A 1 140 ? 13.234 -26.516 -20.656 1 97.62 140 MET A CA 1
ATOM 1010 C C . MET A 1 140 ? 12.961 -25.016 -20.734 1 97.62 140 MET A C 1
ATOM 1012 O O . MET A 1 140 ? 11.812 -24.594 -20.656 1 97.62 140 MET A O 1
ATOM 1016 N N . ALA A 1 141 ? 13.984 -24.219 -20.906 1 97.56 141 ALA A N 1
ATOM 1017 C CA . ALA A 1 141 ? 13.82 -22.781 -21.031 1 97.56 141 ALA A CA 1
ATOM 1018 C C . ALA A 1 141 ? 12.992 -22.422 -22.266 1 97.56 141 ALA A C 1
ATOM 1020 O O . ALA A 1 141 ? 12.148 -21.531 -22.219 1 97.56 141 ALA A O 1
ATOM 1021 N N . GLU A 1 142 ? 13.242 -23.172 -23.312 1 96.06 142 GLU A N 1
ATOM 1022 C CA . GLU A 1 142 ? 12.461 -22.953 -24.531 1 96.06 142 GLU A CA 1
ATOM 1023 C C . GLU A 1 142 ? 10.984 -23.25 -24.297 1 96.06 142 GLU A C 1
ATOM 1025 O O . GLU A 1 142 ? 10.117 -22.5 -24.766 1 96.06 142 GLU A O 1
ATOM 1030 N N . ALA A 1 143 ? 10.742 -24.281 -23.609 1 96.94 143 ALA A N 1
ATOM 1031 C CA . ALA A 1 143 ? 9.367 -24.625 -23.266 1 96.94 143 ALA A CA 1
ATOM 1032 C C . ALA A 1 143 ? 8.727 -23.562 -22.391 1 96.94 143 ALA A C 1
ATOM 1034 O O . ALA A 1 143 ? 7.559 -23.203 -22.594 1 96.94 143 ALA A O 1
ATOM 1035 N N . ALA A 1 144 ? 9.453 -23.047 -21.406 1 97.88 144 ALA A N 1
ATOM 1036 C CA . ALA A 1 144 ? 8.953 -21.984 -20.531 1 97.88 144 ALA A CA 1
ATOM 1037 C C . ALA A 1 144 ? 8.656 -20.719 -21.312 1 97.88 144 ALA A C 1
ATOM 1039 O O . ALA A 1 144 ? 7.656 -20.047 -21.062 1 97.88 144 ALA A O 1
ATOM 1040 N N . LEU A 1 145 ? 9.469 -20.375 -22.297 1 97 145 LEU A N 1
ATOM 1041 C CA . LEU A 1 145 ? 9.25 -19.203 -23.141 1 97 145 LEU A CA 1
ATOM 1042 C C . LEU A 1 145 ? 7.957 -19.328 -23.938 1 97 145 LEU A C 1
ATOM 1044 O O . LEU A 1 145 ? 7.195 -18.375 -24.062 1 97 145 LEU A O 1
ATOM 1048 N N . LYS A 1 146 ? 7.703 -20.516 -24.391 1 95.56 146 LYS A N 1
ATOM 1049 C CA . LYS A 1 146 ? 6.465 -20.766 -25.109 1 95.56 146 LYS A CA 1
ATOM 1050 C C . LYS A 1 146 ? 5.254 -20.625 -24.188 1 95.56 146 LYS A C 1
ATOM 1052 O O . LYS A 1 146 ? 4.199 -20.141 -24.609 1 95.56 146 LYS A O 1
ATOM 1057 N N . ALA A 1 147 ? 5.43 -20.984 -22.938 1 96.12 147 ALA A N 1
ATOM 1058 C CA . ALA A 1 147 ? 4.344 -20.984 -21.953 1 96.12 147 ALA A CA 1
ATOM 1059 C C . ALA A 1 147 ? 3.943 -19.562 -21.578 1 96.12 147 ALA A C 1
ATOM 1061 O O . ALA A 1 147 ? 2.887 -19.359 -20.969 1 96.12 147 ALA A O 1
ATOM 1062 N N . LEU A 1 148 ? 4.711 -18.547 -21.969 1 94.19 148 LEU A N 1
ATOM 1063 C CA . LEU A 1 148 ? 4.371 -17.156 -21.719 1 94.19 148 LEU A CA 1
ATOM 1064 C C . LEU A 1 148 ? 3.168 -16.719 -22.547 1 94.19 148 LEU A C 1
ATOM 1066 O O . LEU A 1 148 ? 2.537 -15.703 -22.25 1 94.19 148 LEU A O 1
ATOM 1070 N N . GLN A 1 149 ? 2.838 -17.516 -23.516 1 91.69 149 GLN A N 1
ATOM 1071 C CA . GLN A 1 149 ? 1.701 -17.219 -24.375 1 91.69 149 GLN A CA 1
ATOM 1072 C C . GLN A 1 149 ? 0.446 -17.938 -23.906 1 91.69 149 GLN A C 1
ATOM 1074 O O . GLN A 1 149 ? -0.6 -17.859 -24.547 1 91.69 149 GLN A O 1
ATOM 1079 N N . ALA A 1 150 ? 0.577 -18.609 -22.797 1 90.94 150 ALA A N 1
ATOM 1080 C CA . ALA A 1 150 ? -0.581 -19.312 -22.25 1 90.94 150 ALA A CA 1
ATOM 1081 C C . ALA A 1 150 ? -1.697 -18.344 -21.891 1 90.94 150 ALA A C 1
ATOM 1083 O O . ALA A 1 150 ? -1.432 -17.203 -21.469 1 90.94 150 ALA A O 1
ATOM 1084 N N . PRO A 1 151 ? -2.881 -18.766 -22.031 1 82.94 151 PRO A N 1
ATOM 1085 C CA . PRO A 1 151 ? -4.016 -17.891 -21.734 1 82.94 151 PRO A CA 1
ATOM 1086 C C . PRO A 1 151 ? -4.191 -17.641 -20.234 1 82.94 151 PRO A C 1
ATOM 1088 O O . PRO A 1 151 ? -4.754 -16.609 -19.844 1 82.94 151 PRO A O 1
ATOM 1091 N N . ASP A 1 152 ? -3.75 -18.562 -19.484 1 82.19 152 ASP A N 1
ATOM 1092 C CA . ASP A 1 152 ? -3.99 -18.422 -18.047 1 82.19 152 ASP A CA 1
ATOM 1093 C C . ASP A 1 152 ? -2.785 -17.812 -17.344 1 82.19 152 ASP A C 1
ATOM 1095 O O . ASP A 1 152 ? -1.64 -18.156 -17.641 1 82.19 152 ASP A O 1
ATOM 1099 N N . LEU A 1 153 ? -3.016 -16.891 -16.422 1 84.25 153 LEU A N 1
ATOM 1100 C CA . LEU A 1 153 ? -1.999 -16.156 -15.68 1 84.25 153 LEU A CA 1
ATOM 1101 C C . LEU A 1 153 ? -1.122 -17.094 -14.867 1 84.25 153 LEU A C 1
ATOM 1103 O O . LEU A 1 153 ? 0.093 -16.906 -14.781 1 84.25 153 LEU A O 1
ATOM 1107 N N . ALA A 1 154 ? -1.691 -18.125 -14.25 1 83.44 154 ALA A N 1
ATOM 1108 C CA . ALA A 1 154 ? -0.943 -19.031 -13.398 1 83.44 154 ALA A CA 1
ATOM 1109 C C . ALA A 1 154 ? 0.191 -19.703 -14.164 1 83.44 154 ALA A C 1
ATOM 1111 O O . ALA A 1 154 ? 1.313 -19.812 -13.664 1 83.44 154 ALA A O 1
ATOM 1112 N N . THR A 1 155 ? -0.154 -20.156 -15.312 1 90.69 155 THR A N 1
ATOM 1113 C CA . THR A 1 155 ? 0.853 -20.797 -16.156 1 90.69 155 THR A CA 1
ATOM 1114 C C . THR A 1 155 ? 1.934 -19.797 -16.562 1 90.69 155 THR A C 1
ATOM 1116 O O . THR A 1 155 ? 3.121 -20.125 -16.547 1 90.69 155 THR A O 1
ATOM 1119 N N . ARG A 1 156 ? 1.551 -18.594 -16.891 1 91.38 156 ARG A N 1
ATOM 1120 C CA . ARG A 1 156 ? 2.52 -17.578 -17.266 1 91.38 156 ARG A CA 1
ATOM 1121 C C . ARG A 1 156 ? 3.449 -17.25 -16.094 1 91.38 156 ARG A C 1
ATOM 1123 O O . ARG A 1 156 ? 4.66 -17.109 -16.281 1 91.38 156 ARG A O 1
ATOM 1130 N N . LEU A 1 157 ? 2.867 -17.141 -14.945 1 88.81 157 LEU A N 1
ATOM 1131 C CA . LEU A 1 157 ? 3.674 -16.875 -13.758 1 88.81 157 LEU A CA 1
ATOM 1132 C C . LEU A 1 157 ? 4.641 -18.016 -13.492 1 88.81 157 LEU A C 1
ATOM 1134 O O . LEU A 1 157 ? 5.805 -17.797 -13.148 1 88.81 157 LEU A O 1
ATOM 1138 N N . ALA A 1 158 ? 4.168 -19.234 -13.633 1 92.25 158 ALA A N 1
ATOM 1139 C CA . ALA A 1 158 ? 5.031 -20.406 -13.469 1 92.25 158 ALA A CA 1
ATOM 1140 C C . ALA A 1 158 ? 6.16 -20.391 -14.5 1 92.25 158 ALA A C 1
ATOM 1142 O O . ALA A 1 158 ? 7.281 -20.812 -14.203 1 92.25 158 ALA A O 1
ATOM 1143 N N . ALA A 1 159 ? 5.824 -19.953 -15.68 1 96.38 159 ALA A N 1
ATOM 1144 C CA . ALA A 1 159 ? 6.828 -19.859 -16.734 1 96.38 159 ALA A CA 1
ATOM 1145 C C . ALA A 1 159 ? 7.957 -18.906 -16.328 1 96.38 159 ALA A C 1
ATOM 1147 O O . ALA A 1 159 ? 9.133 -19.234 -16.5 1 96.38 159 ALA A O 1
ATOM 1148 N N . VAL A 1 160 ? 7.641 -17.781 -15.766 1 94.62 160 VAL A N 1
ATOM 1149 C CA . VAL A 1 160 ? 8.641 -16.797 -15.344 1 94.62 160 VAL A CA 1
ATOM 1150 C C . VAL A 1 160 ? 9.492 -17.391 -14.219 1 94.62 160 VAL A C 1
ATOM 1152 O O . VAL A 1 160 ? 10.711 -17.219 -14.195 1 94.62 160 VAL A O 1
ATOM 1155 N N . GLU A 1 161 ? 8.883 -18.031 -13.367 1 93.06 161 GLU A N 1
ATOM 1156 C CA . GLU A 1 161 ? 9.609 -18.688 -12.289 1 93.06 161 GLU A CA 1
ATOM 1157 C C . GLU A 1 161 ? 10.578 -19.734 -12.828 1 93.06 161 GLU A C 1
ATOM 1159 O O . GLU A 1 161 ? 11.719 -19.828 -12.375 1 93.06 161 GLU A O 1
ATOM 1164 N N . ALA A 1 162 ? 10.07 -20.516 -13.688 1 97.25 162 ALA A N 1
ATOM 1165 C CA . ALA A 1 162 ? 10.938 -21.516 -14.312 1 97.25 162 ALA A CA 1
ATOM 1166 C C . ALA A 1 162 ? 12.117 -20.859 -15.016 1 97.25 162 ALA A C 1
ATOM 1168 O O . ALA A 1 162 ? 13.258 -21.297 -14.883 1 97.25 162 ALA A O 1
ATOM 1169 N N . LEU A 1 163 ? 11.828 -19.828 -15.742 1 97.06 163 LEU A N 1
ATOM 1170 C CA . LEU A 1 163 ? 12.891 -19.109 -16.453 1 97.06 163 LEU A CA 1
ATOM 1171 C C . LEU A 1 163 ? 13.922 -18.562 -15.461 1 97.06 163 LEU A C 1
ATOM 1173 O O . LEU A 1 163 ? 15.125 -18.609 -15.727 1 97.06 163 LEU A O 1
ATOM 1177 N N . THR A 1 164 ? 13.461 -18.078 -14.344 1 95.12 164 THR A N 1
ATOM 1178 C CA . THR A 1 164 ? 14.352 -17.562 -13.32 1 95.12 164 THR A CA 1
ATOM 1179 C C . THR A 1 164 ? 15.352 -18.625 -12.875 1 95.12 164 THR A C 1
ATOM 1181 O O . THR A 1 164 ? 16.547 -18.344 -12.727 1 95.12 164 THR A O 1
ATOM 1184 N N . ALA A 1 165 ? 14.938 -19.812 -12.789 1 96.19 165 ALA A N 1
ATOM 1185 C CA . ALA A 1 165 ? 15.789 -20.906 -12.32 1 96.19 165 ALA A CA 1
ATOM 1186 C C . ALA A 1 165 ? 16.625 -21.484 -13.461 1 96.19 165 ALA A C 1
ATOM 1188 O O . ALA A 1 165 ? 17.734 -21.953 -13.242 1 96.19 165 ALA A O 1
ATOM 1189 N N . LEU A 1 166 ? 16.188 -21.422 -14.68 1 97.31 166 LEU A N 1
ATOM 1190 C CA . LEU A 1 166 ? 16.766 -22.172 -15.789 1 97.31 166 LEU A CA 1
ATOM 1191 C C . LEU A 1 166 ? 17.781 -21.312 -16.531 1 97.31 166 LEU A C 1
ATOM 1193 O O . LEU A 1 166 ? 18.766 -21.828 -17.078 1 97.31 166 LEU A O 1
ATOM 1197 N N . LEU A 1 167 ? 17.609 -20.047 -16.578 1 95.56 167 LEU A N 1
ATOM 1198 C CA . LEU A 1 167 ? 18.344 -19.188 -17.484 1 95.56 167 LEU A CA 1
ATOM 1199 C C . LEU A 1 167 ? 19.828 -19.156 -17.125 1 95.56 167 LEU A C 1
ATOM 1201 O O . LEU A 1 167 ? 20.688 -19.156 -18.016 1 95.56 167 LEU A O 1
ATOM 1205 N N . PRO A 1 168 ? 20.172 -19.109 -15.859 1 93 168 PRO A N 1
ATOM 1206 C CA . PRO A 1 168 ? 21.609 -19.062 -15.555 1 93 168 PRO A CA 1
ATOM 1207 C C . PRO A 1 168 ? 22.391 -20.188 -16.234 1 93 168 PRO A C 1
ATOM 1209 O O . PRO A 1 168 ? 23.469 -19.938 -16.797 1 93 168 PRO A O 1
ATOM 1212 N N . LYS A 1 169 ? 21.891 -21.375 -16.312 1 93.19 169 LYS A N 1
ATOM 1213 C CA . LYS A 1 169 ? 22.578 -22.516 -16.906 1 93.19 169 LYS A CA 1
ATOM 1214 C C . LYS A 1 169 ? 22.312 -22.578 -18.406 1 93.19 169 LYS A C 1
ATOM 1216 O O . LYS A 1 169 ? 23.219 -22.844 -19.203 1 93.19 169 LYS A O 1
ATOM 1221 N N . ALA A 1 170 ? 21.141 -22.328 -18.781 1 94.31 170 ALA A N 1
ATOM 1222 C CA . ALA A 1 170 ? 20.734 -22.453 -20.188 1 94.31 170 ALA A CA 1
ATOM 1223 C C . ALA A 1 170 ? 21.453 -21.406 -21.047 1 94.31 170 ALA A C 1
ATOM 1225 O O . ALA A 1 170 ? 21.984 -21.734 -22.109 1 94.31 170 ALA A O 1
ATOM 1226 N N . ALA A 1 171 ? 21.453 -20.188 -20.609 1 90.69 171 ALA A N 1
ATOM 1227 C CA . ALA A 1 171 ? 22.047 -19.094 -21.391 1 90.69 171 ALA A CA 1
ATOM 1228 C C . ALA A 1 171 ? 23.562 -19.203 -21.406 1 90.69 171 ALA A C 1
ATOM 1230 O O . ALA A 1 171 ? 24.219 -18.75 -22.359 1 90.69 171 ALA A O 1
ATOM 1231 N N . GLY A 1 172 ? 24.109 -19.797 -20.391 1 88.25 172 GLY A N 1
ATOM 1232 C CA . GLY A 1 172 ? 25.547 -20.016 -20.359 1 88.25 172 GLY A CA 1
ATOM 1233 C C . GLY A 1 172 ? 26.031 -21 -21.391 1 88.25 172 GLY A C 1
ATOM 1234 O O . GLY A 1 172 ? 27.141 -20.875 -21.906 1 88.25 172 GLY A O 1
ATOM 1235 N N . SER A 1 173 ? 25.188 -21.922 -21.688 1 87.94 173 SER A N 1
ATOM 1236 C CA . SER A 1 173 ? 25.562 -22.984 -22.625 1 87.94 173 SER A CA 1
ATOM 1237 C C . SER A 1 173 ? 25.141 -22.641 -24.047 1 87.94 173 SER A C 1
ATOM 1239 O O . SER A 1 173 ? 25.844 -22.953 -25 1 87.94 173 SER A O 1
ATOM 1241 N N . GLU A 1 174 ? 23.984 -21.969 -24.109 1 89.44 174 GLU A N 1
ATOM 1242 C CA . GLU A 1 174 ? 23.406 -21.609 -25.406 1 89.44 174 GLU A CA 1
ATOM 1243 C C . GLU A 1 174 ? 22.969 -20.156 -25.422 1 89.44 174 GLU A C 1
ATOM 1245 O O . GLU A 1 174 ? 21.859 -19.828 -24.984 1 89.44 174 GLU A O 1
ATOM 1250 N N . GLN A 1 175 ? 23.625 -19.359 -26.156 1 87 175 GLN A N 1
ATOM 1251 C CA . GLN A 1 175 ? 23.359 -17.922 -26.203 1 87 175 GLN A CA 1
ATOM 1252 C C . GLN A 1 175 ? 22 -17.641 -26.844 1 87 175 GLN A C 1
ATOM 1254 O O . GLN A 1 175 ? 21.375 -16.625 -26.578 1 87 175 GLN A O 1
ATOM 1259 N N . ALA A 1 176 ? 21.594 -18.578 -27.641 1 92.31 176 ALA A N 1
ATOM 1260 C CA . ALA A 1 176 ? 20.312 -18.438 -28.344 1 92.31 176 ALA A CA 1
ATOM 1261 C C . ALA A 1 176 ? 19.156 -18.344 -27.359 1 92.31 176 ALA A C 1
ATOM 1263 O O . ALA A 1 176 ? 18.125 -17.734 -27.656 1 92.31 176 ALA A O 1
ATOM 1264 N N . VAL A 1 177 ? 19.344 -18.875 -26.172 1 95 177 VAL A N 1
ATOM 1265 C CA . VAL A 1 177 ? 18.266 -18.875 -25.188 1 95 177 VAL A CA 1
ATOM 1266 C C . VAL A 1 177 ? 18.031 -17.453 -24.672 1 95 177 VAL A C 1
ATOM 1268 O O . VAL A 1 177 ? 16.875 -17.031 -24.516 1 95 177 VAL A O 1
ATOM 1271 N N . LEU A 1 178 ? 19.078 -16.734 -24.391 1 96.56 178 LEU A N 1
ATOM 1272 C CA . LEU A 1 178 ? 18.938 -15.344 -23.953 1 96.56 178 LEU A CA 1
ATOM 1273 C C . LEU A 1 178 ? 18.281 -14.492 -25.031 1 96.56 178 LEU A C 1
ATOM 1275 O O . LEU A 1 178 ? 17.391 -13.703 -24.75 1 96.56 178 LEU A O 1
ATOM 1279 N N . ALA A 1 179 ? 18.766 -14.68 -26.234 1 96.25 179 ALA A N 1
ATOM 1280 C CA . ALA A 1 179 ? 18.203 -13.938 -27.359 1 96.25 179 ALA A CA 1
ATOM 1281 C C . ALA A 1 179 ? 16.703 -14.195 -27.5 1 96.25 179 ALA A C 1
ATOM 1283 O O . ALA A 1 179 ? 15.922 -13.273 -27.75 1 96.25 179 ALA A O 1
ATOM 1284 N N . ALA A 1 180 ? 16.344 -15.414 -27.297 1 96.75 180 ALA A N 1
ATOM 1285 C CA . ALA A 1 180 ? 14.938 -15.781 -27.391 1 96.75 180 ALA A CA 1
ATOM 1286 C C . ALA A 1 180 ? 14.133 -15.125 -26.266 1 96.75 180 ALA A C 1
ATOM 1288 O O . ALA A 1 180 ? 13 -14.68 -26.484 1 96.75 180 ALA A O 1
ATOM 1289 N N . ALA A 1 181 ? 14.656 -15.094 -25.062 1 97.44 181 ALA A N 1
ATOM 1290 C CA . ALA A 1 181 ? 13.984 -14.477 -23.922 1 97.44 181 ALA A CA 1
ATOM 1291 C C . ALA A 1 181 ? 13.805 -12.977 -24.141 1 97.44 181 ALA A C 1
ATOM 1293 O O . ALA A 1 181 ? 12.727 -12.43 -23.906 1 97.44 181 ALA A O 1
ATOM 1294 N N . LEU A 1 182 ? 14.828 -12.281 -24.656 1 97.56 182 LEU A N 1
ATOM 1295 C CA . LEU A 1 182 ? 14.75 -10.859 -24.953 1 97.56 182 LEU A CA 1
ATOM 1296 C C . LEU A 1 182 ? 13.758 -10.594 -26.094 1 97.56 182 LEU A C 1
ATOM 1298 O O . LEU A 1 182 ? 13.016 -9.617 -26.047 1 97.56 182 LEU A O 1
ATOM 1302 N N . GLY A 1 183 ? 13.789 -11.508 -27.031 1 96.94 183 GLY A N 1
ATOM 1303 C CA . GLY A 1 183 ? 12.812 -11.414 -28.094 1 96.94 183 GLY A CA 1
ATOM 1304 C C . GLY A 1 183 ? 11.375 -11.547 -27.609 1 96.94 183 GLY A C 1
ATOM 1305 O O . GLY A 1 183 ? 10.492 -10.828 -28.078 1 96.94 183 GLY A O 1
ATOM 1306 N N . ALA A 1 184 ? 11.141 -12.438 -26.656 1 96.69 184 ALA A N 1
ATOM 1307 C CA . ALA A 1 184 ? 9.82 -12.625 -26.078 1 96.69 184 ALA A CA 1
ATOM 1308 C C . ALA A 1 184 ? 9.367 -11.375 -25.328 1 96.69 184 ALA A C 1
ATOM 1310 O O . ALA A 1 184 ? 8.203 -10.984 -25.422 1 96.69 184 ALA A O 1
ATOM 1311 N N . ALA A 1 185 ? 10.273 -10.742 -24.641 1 96.62 185 ALA A N 1
ATOM 1312 C CA . ALA A 1 185 ? 9.961 -9.508 -23.922 1 96.62 185 ALA A CA 1
ATOM 1313 C C . ALA A 1 185 ? 9.57 -8.398 -24.906 1 96.62 185 ALA A C 1
ATOM 1315 O O . ALA A 1 185 ? 8.602 -7.68 -24.688 1 96.62 185 ALA A O 1
ATOM 1316 N N . LYS A 1 186 ? 10.273 -8.266 -25.938 1 95.94 186 LYS A N 1
ATOM 1317 C CA . LYS A 1 186 ? 10.031 -7.242 -26.953 1 95.94 186 LYS A CA 1
ATOM 1318 C C . LYS A 1 186 ? 8.688 -7.461 -27.641 1 95.94 186 LYS A C 1
ATOM 1320 O O . LYS A 1 186 ? 7.977 -6.504 -27.953 1 95.94 186 LYS A O 1
ATOM 1325 N N . ALA A 1 187 ? 8.344 -8.711 -27.812 1 94.88 187 ALA A N 1
ATOM 1326 C CA . ALA A 1 187 ? 7.148 -9.062 -28.562 1 94.88 187 ALA A CA 1
ATOM 1327 C C . ALA A 1 187 ? 5.91 -9.031 -27.672 1 94.88 187 ALA A C 1
ATOM 1329 O O . ALA A 1 187 ? 4.781 -9.039 -28.156 1 94.88 187 ALA A O 1
ATOM 1330 N N . SER A 1 188 ? 6.141 -8.992 -26.391 1 93.44 188 SER A N 1
ATOM 1331 C CA . SER A 1 188 ? 5.012 -9.078 -25.469 1 93.44 188 SER A CA 1
ATOM 1332 C C . SER A 1 188 ? 4.129 -7.836 -25.562 1 93.44 188 SER A C 1
ATOM 1334 O O . SER A 1 188 ? 4.633 -6.711 -25.609 1 93.44 188 SER A O 1
ATOM 1336 N N . GLU A 1 189 ? 2.855 -8.023 -25.609 1 90.88 189 GLU A N 1
ATOM 1337 C CA . GLU A 1 189 ? 1.899 -6.918 -25.578 1 90.88 189 GLU A CA 1
ATOM 1338 C C . GLU A 1 189 ? 1.631 -6.461 -24.156 1 90.88 189 GLU A C 1
ATOM 1340 O O . GLU A 1 189 ? 1.053 -5.395 -23.938 1 90.88 189 GLU A O 1
ATOM 1345 N N . LEU A 1 190 ? 2.059 -7.277 -23.281 1 93 190 LEU A N 1
ATOM 1346 C CA . LEU A 1 190 ? 1.93 -6.973 -21.859 1 93 190 LEU A CA 1
ATOM 1347 C C . LEU A 1 190 ? 3.211 -6.344 -21.312 1 93 190 LEU A C 1
ATOM 1349 O O . LEU A 1 190 ? 4.211 -7.039 -21.125 1 93 190 LEU A O 1
ATOM 1353 N N . ARG A 1 191 ? 3.123 -5.074 -20.953 1 94.44 191 ARG A N 1
ATOM 1354 C CA . ARG A 1 191 ? 4.332 -4.328 -20.625 1 94.44 191 ARG A CA 1
ATOM 1355 C C . ARG A 1 191 ? 4.926 -4.805 -19.312 1 94.44 191 ARG A C 1
ATOM 1357 O O . ARG A 1 191 ? 6.148 -4.926 -19.188 1 94.44 191 ARG A O 1
ATOM 1364 N N . LEU A 1 192 ? 4.098 -5.02 -18.328 1 94.19 192 LEU A N 1
ATOM 1365 C CA . LEU A 1 192 ? 4.59 -5.457 -17.031 1 94.19 192 LEU A CA 1
ATOM 1366 C C . LEU A 1 192 ? 5.219 -6.844 -17.125 1 94.19 192 LEU A C 1
ATOM 1368 O O . LEU A 1 192 ? 6.219 -7.125 -16.453 1 94.19 192 LEU A O 1
ATOM 1372 N N . GLU A 1 193 ? 4.66 -7.715 -17.906 1 93.56 193 GLU A N 1
ATOM 1373 C CA . GLU A 1 193 ? 5.246 -9.031 -18.156 1 93.56 193 GLU A CA 1
ATOM 1374 C C . GLU A 1 193 ? 6.613 -8.898 -18.828 1 93.56 193 GLU A C 1
ATOM 1376 O O . GLU A 1 193 ? 7.566 -9.578 -18.438 1 93.56 193 GLU A O 1
ATOM 1381 N N . ALA A 1 194 ? 6.637 -8.078 -19.828 1 96.44 194 ALA A N 1
ATOM 1382 C CA . ALA A 1 194 ? 7.891 -7.84 -20.531 1 96.44 194 ALA A CA 1
ATOM 1383 C C . ALA A 1 194 ? 8.977 -7.367 -19.578 1 96.44 194 ALA A C 1
ATOM 1385 O O . ALA A 1 194 ? 10.102 -7.871 -19.609 1 96.44 194 ALA A O 1
ATOM 1386 N N . LEU A 1 195 ? 8.633 -6.48 -18.688 1 97.44 195 LEU A N 1
ATOM 1387 C CA . LEU A 1 195 ? 9.586 -5.902 -17.75 1 97.44 195 LEU A CA 1
ATOM 1388 C C . LEU A 1 195 ? 10.047 -6.941 -16.734 1 97.44 195 LEU A C 1
ATOM 1390 O O . LEU A 1 195 ? 11.219 -6.969 -16.359 1 97.44 195 LEU A O 1
ATOM 1394 N N . ARG A 1 196 ? 9.148 -7.746 -16.328 1 95.81 196 ARG A N 1
ATOM 1395 C CA . ARG A 1 196 ? 9.523 -8.828 -15.422 1 95.81 196 ARG A CA 1
ATOM 1396 C C . ARG A 1 196 ? 10.516 -9.773 -16.078 1 95.81 196 ARG A C 1
ATOM 1398 O O . ARG A 1 196 ? 11.484 -10.211 -15.453 1 95.81 196 ARG A O 1
ATOM 1405 N N . LEU A 1 197 ? 10.25 -10.102 -17.297 1 96.81 197 LEU A N 1
ATOM 1406 C CA . LEU A 1 197 ? 11.164 -10.961 -18.031 1 96.81 197 LEU A CA 1
ATOM 1407 C C . LEU A 1 197 ? 12.531 -10.305 -18.188 1 96.81 197 LEU A C 1
ATOM 1409 O O . LEU A 1 197 ? 13.562 -10.969 -18.047 1 96.81 197 LEU A O 1
ATOM 1413 N N . LEU A 1 198 ? 12.531 -9.055 -18.453 1 98.12 198 LEU A N 1
ATOM 1414 C CA . LEU A 1 198 ? 13.797 -8.328 -18.562 1 98.12 198 LEU A CA 1
ATOM 1415 C C . LEU A 1 198 ? 14.562 -8.375 -17.234 1 98.12 198 LEU A C 1
ATOM 1417 O O . LEU A 1 198 ? 15.781 -8.547 -17.234 1 98.12 198 LEU A O 1
ATOM 1421 N N . GLU A 1 199 ? 13.859 -8.141 -16.172 1 97.38 199 GLU A N 1
ATOM 1422 C CA . GLU A 1 199 ? 14.477 -8.211 -14.859 1 97.38 199 GLU A CA 1
ATOM 1423 C C . GLU A 1 199 ? 15.148 -9.562 -14.633 1 97.38 199 GLU A C 1
ATOM 1425 O O . GLU A 1 199 ? 16.281 -9.633 -14.156 1 97.38 199 GLU A O 1
ATOM 1430 N N . VAL A 1 200 ? 14.453 -10.602 -15.023 1 96.75 200 VAL A N 1
ATOM 1431 C CA . VAL A 1 200 ? 14.977 -11.961 -14.891 1 96.75 200 VAL A CA 1
ATOM 1432 C C . VAL A 1 200 ? 16.234 -12.125 -15.75 1 96.75 200 VAL A C 1
ATOM 1434 O O . VAL A 1 200 ? 17.25 -12.648 -15.289 1 96.75 200 VAL A O 1
ATOM 1437 N N . CYS A 1 201 ? 16.203 -11.68 -16.984 1 97.56 201 CYS A N 1
ATOM 1438 C CA . CYS A 1 201 ? 17.359 -11.766 -17.875 1 97.56 201 CYS A CA 1
ATOM 1439 C C . CYS A 1 201 ? 18.547 -11 -17.312 1 97.56 201 CYS A C 1
ATOM 1441 O O . CYS A 1 201 ? 19.672 -11.508 -17.297 1 97.56 201 CYS A O 1
ATOM 1443 N N . ALA A 1 202 ? 18.266 -9.797 -16.828 1 96.88 202 ALA A N 1
ATOM 1444 C CA . ALA A 1 202 ? 19.328 -8.945 -16.297 1 96.88 202 ALA A CA 1
ATOM 1445 C C . ALA A 1 202 ? 20.031 -9.602 -15.109 1 96.88 202 ALA A C 1
ATOM 1447 O O . ALA A 1 202 ? 21.266 -9.531 -14.992 1 96.88 202 ALA A O 1
ATOM 1448 N N . ARG A 1 203 ? 19.297 -10.227 -14.312 1 95 203 ARG A N 1
ATOM 1449 C CA . ARG A 1 203 ? 19.844 -10.797 -13.078 1 95 203 ARG A CA 1
ATOM 1450 C C . ARG A 1 203 ? 20.453 -12.164 -13.344 1 95 203 ARG A C 1
ATOM 1452 O O . ARG A 1 203 ? 21.594 -12.422 -12.953 1 95 203 ARG A O 1
ATOM 1459 N N . GLU A 1 204 ? 19.734 -12.969 -14.094 1 94.75 204 GLU A N 1
ATOM 1460 C CA . GLU A 1 204 ? 20.094 -14.383 -14.172 1 94.75 204 GLU A CA 1
ATOM 1461 C C . GLU A 1 204 ? 21.031 -14.656 -15.344 1 94.75 204 GLU A C 1
ATOM 1463 O O . GLU A 1 204 ? 21.719 -15.672 -15.359 1 94.75 204 GLU A O 1
ATOM 1468 N N . CYS A 1 205 ? 21.109 -13.828 -16.281 1 96.44 205 CYS A N 1
ATOM 1469 C CA . CYS A 1 205 ? 21.953 -14.039 -17.453 1 96.44 205 CYS A CA 1
ATOM 1470 C C . CYS A 1 205 ? 23.078 -13.016 -17.5 1 96.44 205 CYS A C 1
ATOM 1472 O O . CYS A 1 205 ? 23.656 -12.773 -18.562 1 96.44 205 CYS A O 1
ATOM 1474 N N . TYR A 1 206 ? 23.391 -12.398 -16.469 1 96.12 206 TYR A N 1
ATOM 1475 C CA . TYR A 1 206 ? 24.328 -11.281 -16.422 1 96.12 206 TYR A CA 1
ATOM 1476 C C . TYR A 1 206 ? 25.641 -11.633 -17.125 1 96.12 206 TYR A C 1
ATOM 1478 O O . TYR A 1 206 ? 26.125 -10.859 -17.953 1 96.12 206 TYR A O 1
ATOM 1486 N N . ASP A 1 207 ? 26.125 -12.852 -16.953 1 94.5 207 ASP A N 1
ATOM 1487 C CA . ASP A 1 207 ? 27.469 -13.258 -17.375 1 94.5 207 ASP A CA 1
ATOM 1488 C C . ASP A 1 207 ? 27.547 -13.406 -18.891 1 94.5 207 ASP A C 1
ATOM 1490 O O . ASP A 1 207 ? 28.625 -13.375 -19.469 1 94.5 207 ASP A O 1
ATOM 1494 N N . VAL A 1 208 ? 26.422 -13.516 -19.516 1 95.56 208 VAL A N 1
ATOM 1495 C CA . VAL A 1 208 ? 26.469 -13.844 -20.938 1 95.56 208 VAL A CA 1
ATOM 1496 C C . VAL A 1 208 ? 25.812 -12.727 -21.75 1 95.56 208 VAL A C 1
ATOM 1498 O O . VAL A 1 208 ? 25.672 -12.836 -22.969 1 95.56 208 VAL A O 1
ATOM 1501 N N . ILE A 1 209 ? 25.391 -11.648 -21.141 1 97 209 ILE A N 1
ATOM 1502 C CA . ILE A 1 209 ? 24.75 -10.539 -21.828 1 97 209 ILE A CA 1
ATOM 1503 C C . ILE A 1 209 ? 25.766 -9.836 -22.719 1 97 209 ILE A C 1
ATOM 1505 O O . ILE A 1 209 ? 26.797 -9.344 -22.25 1 97 209 ILE A O 1
ATOM 1509 N N . SER A 1 210 ? 25.562 -9.805 -24.016 1 95.81 210 SER A N 1
ATOM 1510 C CA . SER A 1 210 ? 26.406 -9.109 -24.969 1 95.81 210 SER A CA 1
ATOM 1511 C C . SER A 1 210 ? 26 -7.645 -25.109 1 95.81 210 SER A C 1
ATOM 1513 O O . SER A 1 210 ? 25 -7.219 -24.547 1 95.81 210 SER A O 1
ATOM 1515 N N . GLY A 1 211 ? 26.781 -6.875 -25.875 1 96.12 211 GLY A N 1
ATOM 1516 C CA . GLY A 1 211 ? 26.422 -5.492 -26.156 1 96.12 211 GLY A CA 1
ATOM 1517 C C . GLY A 1 211 ? 25.094 -5.352 -26.875 1 96.12 211 GLY A C 1
ATOM 1518 O O . GLY A 1 211 ? 24.297 -4.469 -26.531 1 96.12 211 GLY A O 1
ATOM 1519 N N . SER A 1 212 ? 24.922 -6.254 -27.812 1 96.06 212 SER A N 1
ATOM 1520 C CA . SER A 1 212 ? 23.672 -6.23 -28.562 1 96.06 212 SER A CA 1
ATOM 1521 C C . SER A 1 212 ? 22.484 -6.609 -27.656 1 96.06 212 SER A C 1
ATOM 1523 O O . SER A 1 212 ? 21.406 -6.039 -27.781 1 96.06 212 SER A O 1
ATOM 1525 N N . ASP A 1 213 ? 22.656 -7.559 -26.766 1 97.06 213 ASP A N 1
ATOM 1526 C CA . ASP A 1 213 ? 21.625 -7.945 -25.812 1 97.06 213 ASP A CA 1
ATOM 1527 C C . ASP A 1 213 ? 21.266 -6.773 -24.891 1 97.06 213 ASP A C 1
ATOM 1529 O O . ASP A 1 213 ? 20.094 -6.512 -24.641 1 97.06 213 ASP A O 1
ATOM 1533 N N . LEU A 1 214 ? 22.281 -6.137 -24.438 1 97.62 214 LEU A N 1
ATOM 1534 C CA . LEU A 1 214 ? 22.094 -5 -23.547 1 97.62 214 LEU A CA 1
ATOM 1535 C C . LEU A 1 214 ? 21.312 -3.889 -24.234 1 97.62 214 LEU A C 1
ATOM 1537 O O . LEU A 1 214 ? 20.438 -3.279 -23.625 1 97.62 214 LEU A O 1
ATOM 1541 N N . GLN A 1 215 ? 21.641 -3.684 -25.469 1 96.56 215 GLN A N 1
ATOM 1542 C CA . GLN A 1 215 ? 20.922 -2.67 -26.234 1 96.56 215 GLN A CA 1
ATOM 1543 C C . GLN A 1 215 ? 19.453 -3.018 -26.375 1 96.56 215 GLN A C 1
ATOM 1545 O O . GLN A 1 215 ? 18.578 -2.152 -26.219 1 96.56 215 GLN A O 1
ATOM 1550 N N . GLN A 1 216 ? 19.188 -4.234 -26.688 1 96.56 216 GLN A N 1
ATOM 1551 C CA . GLN A 1 216 ? 17.797 -4.684 -26.812 1 96.56 216 GLN A CA 1
ATOM 1552 C C . GLN A 1 216 ? 17.047 -4.539 -25.5 1 96.56 216 GLN A C 1
ATOM 1554 O O . GLN A 1 216 ? 15.914 -4.059 -25.469 1 96.56 216 GLN A O 1
ATOM 1559 N N . LEU A 1 217 ? 17.688 -4.961 -24.422 1 97.75 217 LEU A N 1
ATOM 1560 C CA . LEU A 1 217 ? 17.125 -4.82 -23.094 1 97.75 217 LEU A CA 1
ATOM 1561 C C . LEU A 1 217 ? 16.781 -3.365 -22.781 1 97.75 217 LEU A C 1
ATOM 1563 O O . LEU A 1 217 ? 15.672 -3.062 -22.344 1 97.75 217 LEU A O 1
ATOM 1567 N N . ALA A 1 218 ? 17.688 -2.467 -23.094 1 96.81 218 ALA A N 1
ATOM 1568 C CA . ALA A 1 218 ? 17.516 -1.042 -22.828 1 96.81 218 ALA A CA 1
ATOM 1569 C C . ALA A 1 218 ? 16.375 -0.459 -23.656 1 96.81 218 ALA A C 1
ATOM 1571 O O . ALA A 1 218 ? 15.594 0.352 -23.172 1 96.81 218 ALA A O 1
ATOM 1572 N N . GLU A 1 219 ? 16.281 -0.901 -24.844 1 95.44 219 GLU A N 1
ATOM 1573 C CA . GLU A 1 219 ? 15.25 -0.394 -25.75 1 95.44 219 GLU A CA 1
ATOM 1574 C C . GLU A 1 219 ? 13.852 -0.791 -25.266 1 95.44 219 GLU A C 1
ATOM 1576 O O . GLU A 1 219 ? 12.938 0.033 -25.266 1 95.44 219 GLU A O 1
ATOM 1581 N N . VAL A 1 220 ? 13.703 -1.992 -24.891 1 96.5 220 VAL A N 1
ATOM 1582 C CA . VAL A 1 220 ? 12.406 -2.467 -24.422 1 96.5 220 VAL A CA 1
ATOM 1583 C C . VAL A 1 220 ? 12.039 -1.75 -23.125 1 96.5 220 VAL A C 1
ATOM 1585 O O . VAL A 1 220 ? 10.906 -1.292 -22.953 1 96.5 220 VAL A O 1
ATOM 1588 N N . ALA A 1 221 ? 12.977 -1.654 -22.203 1 96.5 221 ALA A N 1
ATOM 1589 C CA . ALA A 1 221 ? 12.727 -0.964 -20.938 1 96.5 221 ALA A CA 1
ATOM 1590 C C . ALA A 1 221 ? 12.336 0.49 -21.172 1 96.5 221 ALA A C 1
ATOM 1592 O O . ALA A 1 221 ? 11.383 0.988 -20.562 1 96.5 221 ALA A O 1
ATOM 1593 N N . ALA A 1 222 ? 13.047 1.165 -22.078 1 94.62 222 ALA A N 1
ATOM 1594 C CA . ALA A 1 222 ? 12.758 2.562 -22.391 1 94.62 222 ALA A CA 1
ATOM 1595 C C . ALA A 1 222 ? 11.383 2.709 -23.016 1 94.62 222 ALA A C 1
ATOM 1597 O O . ALA A 1 222 ? 10.656 3.67 -22.734 1 94.62 222 ALA A O 1
ATOM 1598 N N . GLY A 1 223 ? 11.039 1.775 -23.859 1 94.06 223 GLY A N 1
ATOM 1599 C CA . GLY A 1 223 ? 9.719 1.785 -24.469 1 94.06 223 GLY A CA 1
ATOM 1600 C C . GLY A 1 223 ? 8.594 1.683 -23.453 1 94.06 223 GLY A C 1
ATOM 1601 O O . GLY A 1 223 ? 7.555 2.33 -23.609 1 94.06 223 GLY A O 1
ATOM 1602 N N . CYS A 1 224 ? 8.789 0.94 -22.391 1 93.94 224 CYS A N 1
ATOM 1603 C CA . CYS A 1 224 ? 7.785 0.752 -21.344 1 93.94 224 CYS A CA 1
ATOM 1604 C C . CYS A 1 224 ? 7.734 1.959 -20.422 1 93.94 224 CYS A C 1
ATOM 1606 O O . CYS A 1 224 ? 6.691 2.248 -19.828 1 93.94 224 CYS A O 1
ATOM 1608 N N . ALA A 1 225 ? 8.758 2.76 -20.344 1 91.62 225 ALA A N 1
ATOM 1609 C CA . ALA A 1 225 ? 8.898 3.844 -19.375 1 91.62 225 ALA A CA 1
ATOM 1610 C C . ALA A 1 225 ? 7.973 5.008 -19.719 1 91.62 225 ALA A C 1
ATOM 1612 O O . ALA A 1 225 ? 7.719 5.875 -18.875 1 91.62 225 ALA A O 1
ATOM 1613 N N . SER A 1 226 ? 7.34 5.023 -20.875 1 86.88 226 SER A N 1
ATOM 1614 C CA . SER A 1 226 ? 6.441 6.09 -21.312 1 86.88 226 SER A CA 1
ATOM 1615 C C . SER A 1 226 ? 5.004 5.801 -20.906 1 86.88 226 SER A C 1
ATOM 1617 O O . SER A 1 226 ? 4.109 6.617 -21.141 1 86.88 226 SER A O 1
ATOM 1619 N N . GLY A 1 227 ? 4.797 4.781 -20.266 1 83.88 227 GLY A N 1
ATOM 1620 C CA . GLY A 1 227 ? 3.453 4.398 -19.859 1 83.88 227 GLY A CA 1
ATOM 1621 C C . GLY A 1 227 ? 3.031 5.008 -18.531 1 83.88 227 GLY A C 1
ATOM 1622 O O . GLY A 1 227 ? 3.4 6.141 -18.219 1 83.88 227 GLY A O 1
ATOM 1623 N N . SER A 1 228 ? 2.176 4.391 -17.875 1 88.88 228 SER A N 1
ATOM 1624 C CA . SER A 1 228 ? 1.686 4.809 -16.578 1 88.88 228 SER A CA 1
ATOM 1625 C C . SER A 1 228 ? 2.818 4.875 -15.555 1 88.88 228 SER A C 1
ATOM 1627 O O . SER A 1 228 ? 3.908 4.352 -15.797 1 88.88 228 SER A O 1
ATOM 1629 N N . GLU A 1 229 ? 2.572 5.551 -14.461 1 89.75 229 GLU A N 1
ATOM 1630 C CA . GLU A 1 229 ? 3.566 5.641 -13.398 1 89.75 229 GLU A CA 1
ATOM 1631 C C . GLU A 1 229 ? 3.969 4.254 -12.898 1 89.75 229 GLU A C 1
ATOM 1633 O O . GLU A 1 229 ? 5.133 4.023 -12.562 1 89.75 229 GLU A O 1
ATOM 1638 N N . LEU A 1 230 ? 3.018 3.395 -12.922 1 90.62 230 LEU A N 1
ATOM 1639 C CA . LEU A 1 230 ? 3.289 2.027 -12.492 1 90.62 230 LEU A CA 1
ATOM 1640 C C . LEU A 1 230 ? 4.285 1.349 -13.43 1 90.62 230 LEU A C 1
ATOM 1642 O O . LEU A 1 230 ? 5.281 0.785 -12.977 1 90.62 230 LEU A O 1
ATOM 1646 N N . VAL A 1 231 ? 4.02 1.42 -14.695 1 93.94 231 VAL A N 1
ATOM 1647 C CA . VAL A 1 231 ? 4.852 0.761 -15.695 1 93.94 231 VAL A CA 1
ATOM 1648 C C . VAL A 1 231 ? 6.23 1.415 -15.734 1 93.94 231 VAL A C 1
ATOM 1650 O O . VAL A 1 231 ? 7.25 0.725 -15.789 1 93.94 231 VAL A O 1
ATOM 1653 N N . ALA A 1 232 ? 6.23 2.723 -15.633 1 95.69 232 ALA A N 1
ATOM 1654 C CA . ALA A 1 232 ? 7.496 3.459 -15.641 1 95.69 232 ALA A CA 1
ATOM 1655 C C . ALA A 1 232 ? 8.352 3.09 -14.438 1 95.69 232 ALA A C 1
ATOM 1657 O O . ALA A 1 232 ? 9.57 2.928 -14.562 1 95.69 232 ALA A O 1
ATOM 1658 N N . SER A 1 233 ? 7.766 2.988 -13.273 1 96.81 233 SER A N 1
ATOM 1659 C CA . SER A 1 233 ? 8.484 2.598 -12.062 1 96.81 233 SER A CA 1
ATOM 1660 C C . SER A 1 233 ? 9.07 1.194 -12.195 1 96.81 233 SER A C 1
ATOM 1662 O O . SER A 1 233 ? 10.203 0.947 -11.789 1 96.81 233 SER A O 1
ATOM 1664 N N . GLN A 1 234 ? 8.328 0.313 -12.805 1 95.75 234 GLN A N 1
ATOM 1665 C CA . GLN A 1 234 ? 8.805 -1.054 -12.992 1 95.75 234 GLN A CA 1
ATOM 1666 C C . GLN A 1 234 ? 9.961 -1.105 -13.984 1 95.75 234 GLN A C 1
ATOM 1668 O O . GLN A 1 234 ? 10.852 -1.952 -13.875 1 95.75 234 GLN A O 1
ATOM 1673 N N . ALA A 1 235 ? 9.898 -0.274 -14.961 1 97.56 235 ALA A N 1
ATOM 1674 C CA . ALA A 1 235 ? 11 -0.201 -15.922 1 97.56 235 ALA A CA 1
ATOM 1675 C C . ALA A 1 235 ? 12.305 0.148 -15.219 1 97.56 235 ALA A C 1
ATOM 1677 O O . ALA A 1 235 ? 13.367 -0.376 -15.578 1 97.56 235 ALA A O 1
ATOM 1678 N N . LEU A 1 236 ? 12.234 0.982 -14.195 1 97.81 236 LEU A N 1
ATOM 1679 C CA . LEU A 1 236 ? 13.43 1.367 -13.453 1 97.81 236 LEU A CA 1
ATOM 1680 C C . LEU A 1 236 ? 13.938 0.211 -12.594 1 97.81 236 LEU A C 1
ATOM 1682 O O . LEU A 1 236 ? 15.133 0.11 -12.32 1 97.81 236 LEU A O 1
ATOM 1686 N N . GLU A 1 237 ? 13.039 -0.67 -12.234 1 96.69 237 GLU A N 1
ATOM 1687 C CA . GLU A 1 237 ? 13.422 -1.821 -11.422 1 96.69 237 GLU A CA 1
ATOM 1688 C C . GLU A 1 237 ? 14.336 -2.766 -12.195 1 96.69 237 GLU A C 1
ATOM 1690 O O . GLU A 1 237 ? 15.148 -3.475 -11.602 1 96.69 237 GLU A O 1
ATOM 1695 N N . VAL A 1 238 ? 14.195 -2.789 -13.477 1 97.81 238 VAL A N 1
ATOM 1696 C CA . VAL A 1 238 ? 15.078 -3.6 -14.305 1 97.81 238 VAL A CA 1
ATOM 1697 C C . VAL A 1 238 ? 16.531 -3.17 -14.102 1 97.81 238 VAL A C 1
ATOM 1699 O O . VAL A 1 238 ? 17.406 -4.012 -13.914 1 97.81 238 VAL A O 1
ATOM 1702 N N . TRP A 1 239 ? 16.703 -1.931 -14.07 1 98.12 239 TRP A N 1
ATOM 1703 C CA . TRP A 1 239 ? 18.047 -1.381 -13.906 1 98.12 239 TRP A CA 1
ATOM 1704 C C . TRP A 1 239 ? 18.547 -1.569 -12.477 1 98.12 239 TRP A C 1
ATOM 1706 O O . TRP A 1 239 ? 19.734 -1.806 -12.258 1 98.12 239 TRP A O 1
ATOM 1716 N N . GLU A 1 240 ? 17.656 -1.426 -11.555 1 97.38 240 GLU A N 1
ATOM 1717 C CA . GLU A 1 240 ? 18.016 -1.705 -10.172 1 97.38 240 GLU A CA 1
ATOM 1718 C C . GLU A 1 240 ? 18.484 -3.146 -10 1 97.38 240 GLU A C 1
ATOM 1720 O O . GLU A 1 240 ? 19.422 -3.414 -9.25 1 97.38 240 GLU A O 1
ATOM 1725 N N . ALA A 1 241 ? 17.797 -4.004 -10.703 1 96.44 241 ALA A N 1
ATOM 1726 C CA . ALA A 1 241 ? 18.203 -5.406 -10.656 1 96.44 241 ALA A CA 1
ATOM 1727 C C . ALA A 1 241 ? 19.609 -5.594 -11.211 1 96.44 241 ALA A C 1
ATOM 1729 O O . ALA A 1 241 ? 20.406 -6.352 -10.656 1 96.44 241 ALA A O 1
ATOM 1730 N N . LEU A 1 242 ? 19.922 -4.949 -12.281 1 97.5 242 LEU A N 1
ATOM 1731 C CA . LEU A 1 242 ? 21.25 -5.008 -12.875 1 97.5 242 LEU A CA 1
ATOM 1732 C C . LEU A 1 242 ? 22.297 -4.426 -11.93 1 97.5 242 LEU A C 1
ATOM 1734 O O . LEU A 1 242 ? 23.375 -4.996 -11.766 1 97.5 242 LEU A O 1
ATOM 1738 N N . ALA A 1 243 ? 21.938 -3.312 -11.312 1 98 243 ALA A N 1
ATOM 1739 C CA . ALA A 1 243 ? 22.859 -2.688 -10.352 1 98 243 ALA A CA 1
ATOM 1740 C C . ALA A 1 243 ? 23.125 -3.615 -9.172 1 98 243 ALA A C 1
ATOM 1742 O O . ALA A 1 243 ? 24.281 -3.768 -8.75 1 98 243 ALA A O 1
ATOM 1743 N N . ALA A 1 244 ? 22.125 -4.188 -8.703 1 96.88 244 ALA A N 1
ATOM 1744 C CA . ALA A 1 244 ? 22.281 -5.113 -7.582 1 96.88 244 ALA A CA 1
ATOM 1745 C C . ALA A 1 244 ? 23.203 -6.273 -7.949 1 96.88 244 ALA A C 1
ATOM 1747 O O . ALA A 1 244 ? 24.047 -6.684 -7.145 1 96.88 244 ALA A O 1
ATOM 1748 N N . LYS A 1 245 ? 23.078 -6.789 -9.086 1 96.62 245 LYS A N 1
ATOM 1749 C CA . LYS A 1 245 ? 23.906 -7.895 -9.555 1 96.62 245 LYS A CA 1
ATOM 1750 C C . LYS A 1 245 ? 25.359 -7.48 -9.656 1 96.62 245 LYS A C 1
ATOM 1752 O O . LYS A 1 245 ? 26.266 -8.227 -9.258 1 96.62 245 LYS A O 1
ATOM 1757 N N . GLU A 1 246 ? 25.578 -6.348 -10.148 1 97.44 246 GLU A N 1
ATOM 1758 C CA . GLU A 1 246 ? 26.953 -5.883 -10.312 1 97.44 246 GLU A CA 1
ATOM 1759 C C . GLU A 1 246 ? 27.609 -5.609 -8.961 1 97.44 246 GLU A C 1
ATOM 1761 O O . GLU A 1 246 ? 28.797 -5.84 -8.781 1 97.44 246 GLU A O 1
ATOM 1766 N N . LEU A 1 247 ? 26.812 -5.141 -8.047 1 96.31 247 LEU A N 1
ATOM 1767 C CA . LEU A 1 247 ? 27.328 -4.961 -6.695 1 96.31 247 LEU A CA 1
ATOM 1768 C C . LEU A 1 247 ? 27.703 -6.301 -6.07 1 96.31 247 LEU A C 1
ATOM 1770 O O . LEU A 1 247 ? 28.734 -6.422 -5.41 1 96.31 247 LEU A O 1
ATOM 1774 N N . GLU A 1 248 ? 26.906 -7.246 -6.355 1 94.75 248 GLU A N 1
ATOM 1775 C CA . GLU A 1 248 ? 27.156 -8.594 -5.863 1 94.75 248 GLU A CA 1
ATOM 1776 C C . GLU A 1 248 ? 28.422 -9.172 -6.488 1 94.75 248 GLU A C 1
ATOM 1778 O O . GLU A 1 248 ? 29.203 -9.844 -5.812 1 94.75 248 GLU A O 1
ATOM 1783 N N . MET A 1 249 ? 28.672 -8.898 -7.695 1 94.69 249 MET A N 1
ATOM 1784 C CA . MET A 1 249 ? 29.797 -9.453 -8.445 1 94.69 249 MET A CA 1
ATOM 1785 C C . MET A 1 249 ? 31.109 -8.742 -8.078 1 94.69 249 MET A C 1
ATOM 1787 O O . MET A 1 249 ? 32.188 -9.273 -8.305 1 94.69 249 MET A O 1
ATOM 1791 N N . ALA A 1 250 ? 31.016 -7.535 -7.582 1 90.81 250 ALA A N 1
ATOM 1792 C CA . ALA A 1 250 ? 32.156 -6.754 -7.125 1 90.81 250 ALA A CA 1
ATOM 1793 C C . ALA A 1 250 ? 33.25 -6.691 -8.195 1 90.81 250 ALA A C 1
ATOM 1795 O O . ALA A 1 250 ? 33 -6.195 -9.297 1 90.81 250 ALA A O 1
ATOM 1796 N N . GLN A 1 251 ? 34.344 -7.402 -7.992 1 89.81 251 GLN A N 1
ATOM 1797 C CA . GLN A 1 251 ? 35.5 -7.324 -8.883 1 89.81 251 GLN A CA 1
ATOM 1798 C C . GLN A 1 251 ? 35.25 -8.102 -10.172 1 89.81 251 GLN A C 1
ATOM 1800 O O . GLN A 1 251 ? 35.938 -7.871 -11.18 1 89.81 251 GLN A O 1
ATOM 1805 N N . ARG A 1 252 ? 34.281 -8.898 -10.242 1 93.69 252 ARG A N 1
ATOM 1806 C CA . ARG A 1 252 ? 33.969 -9.719 -11.414 1 93.69 252 ARG A CA 1
ATOM 1807 C C . ARG A 1 252 ? 32.906 -9.047 -12.289 1 93.69 252 ARG A C 1
ATOM 1809 O O . ARG A 1 252 ? 32.438 -9.648 -13.258 1 93.69 252 ARG A O 1
ATOM 1816 N N . SER A 1 253 ? 32.562 -7.836 -11.938 1 95.94 253 SER A N 1
ATOM 1817 C CA . SER A 1 253 ? 31.531 -7.109 -12.695 1 95.94 253 SER A CA 1
ATOM 1818 C C . SER A 1 253 ? 32 -6.84 -14.125 1 95.94 253 SER A C 1
ATOM 1820 O O . SER A 1 253 ? 33.156 -6.516 -14.359 1 95.94 253 SER A O 1
ATOM 1822 N N . ARG A 1 254 ? 31.125 -6.902 -15.039 1 96.25 254 ARG A N 1
ATOM 1823 C CA . ARG A 1 254 ? 31.422 -6.684 -16.453 1 96.25 254 ARG A CA 1
ATOM 1824 C C . ARG A 1 254 ? 31.125 -5.242 -16.859 1 96.25 254 ARG A C 1
ATOM 1826 O O . ARG A 1 254 ? 31.328 -4.863 -18.016 1 96.25 254 ARG A O 1
ATOM 1833 N N . GLY A 1 255 ? 30.484 -4.488 -15.992 1 97.31 255 GLY A N 1
ATOM 1834 C CA . GLY A 1 255 ? 30.266 -3.066 -16.203 1 97.31 255 GLY A CA 1
ATOM 1835 C C . GLY A 1 255 ? 29.141 -2.77 -17.188 1 97.31 255 GLY A C 1
ATOM 1836 O O . GLY A 1 255 ? 29.234 -1.827 -17.969 1 97.31 255 GLY A O 1
ATOM 1837 N N . LEU A 1 256 ? 28.156 -3.631 -17.172 1 98 256 LEU A N 1
ATOM 1838 C CA . LEU A 1 256 ? 27.047 -3.479 -18.109 1 98 256 LEU A CA 1
ATOM 1839 C C . LEU A 1 256 ? 26.266 -2.201 -17.812 1 98 256 LEU A C 1
ATOM 1841 O O . LEU A 1 256 ? 25.828 -1.511 -18.734 1 98 256 LEU A O 1
ATOM 1845 N N . LEU A 1 257 ? 26.031 -1.875 -16.594 1 97.88 257 LEU A N 1
ATOM 1846 C CA . LEU A 1 257 ? 25.312 -0.659 -16.234 1 97.88 257 LEU A CA 1
ATOM 1847 C C . LEU A 1 257 ? 26.031 0.577 -16.766 1 97.88 257 LEU A C 1
ATOM 1849 O O . LEU A 1 257 ? 25.391 1.51 -17.25 1 97.88 257 LEU A O 1
ATOM 1853 N N . GLY A 1 258 ? 27.344 0.557 -16.656 1 97.56 258 GLY A N 1
ATOM 1854 C CA . GLY A 1 258 ? 28.141 1.644 -17.219 1 97.56 258 GLY A CA 1
ATOM 1855 C C . GLY A 1 258 ? 27.953 1.804 -18.719 1 97.56 258 GLY A C 1
ATOM 1856 O O . GLY A 1 258 ? 27.859 2.926 -19.219 1 97.56 258 GLY A O 1
ATOM 1857 N N . GLN A 1 259 ? 27.875 0.679 -19.359 1 97.25 259 GLN A N 1
ATOM 1858 C CA . GLN A 1 259 ? 27.672 0.689 -20.797 1 97.25 259 GLN A CA 1
ATOM 1859 C C . GLN A 1 259 ? 26.281 1.233 -21.156 1 97.25 259 GLN A C 1
ATOM 1861 O O . GLN A 1 259 ? 26.109 1.865 -22.188 1 97.25 259 GLN A O 1
ATOM 1866 N N . ALA A 1 260 ? 25.344 0.984 -20.281 1 96.88 260 ALA A N 1
ATOM 1867 C CA . ALA A 1 260 ? 23.969 1.392 -20.531 1 96.88 260 ALA A CA 1
ATOM 1868 C C . ALA A 1 260 ? 23.703 2.797 -20 1 96.88 260 ALA A C 1
ATOM 1870 O O . ALA A 1 260 ? 22.625 3.354 -20.219 1 96.88 260 ALA A O 1
ATOM 1871 N N . ALA A 1 261 ? 24.578 3.453 -19.344 1 96.81 261 ALA A N 1
ATOM 1872 C CA . ALA A 1 261 ? 24.406 4.703 -18.625 1 96.81 261 ALA A CA 1
ATOM 1873 C C . ALA A 1 261 ? 23.875 5.805 -19.531 1 96.81 261 ALA A C 1
ATOM 1875 O O . ALA A 1 261 ? 22.984 6.57 -19.141 1 96.81 261 ALA A O 1
ATOM 1876 N N . PRO A 1 262 ? 24.328 5.867 -20.797 1 95 262 PRO A N 1
ATOM 1877 C CA . PRO A 1 262 ? 23.844 6.941 -21.672 1 95 262 PRO A CA 1
ATOM 1878 C C . PRO A 1 262 ? 22.328 6.859 -21.922 1 95 262 PRO A C 1
ATOM 1880 O O . PRO A 1 262 ? 21.688 7.879 -22.188 1 95 262 PRO A O 1
ATOM 1883 N N . LEU A 1 263 ? 21.766 5.684 -21.828 1 94.25 263 LEU A N 1
ATOM 1884 C CA . LEU A 1 263 ? 20.328 5.504 -22.016 1 94.25 263 LEU A CA 1
ATOM 1885 C C . LEU A 1 263 ? 19.578 5.602 -20.672 1 94.25 263 LEU A C 1
ATOM 1887 O O . LEU A 1 263 ? 18.469 6.121 -20.625 1 94.25 263 LEU A O 1
ATOM 1891 N N . LEU A 1 264 ? 20.203 5.133 -19.641 1 96.94 264 LEU A N 1
ATOM 1892 C CA . LEU A 1 264 ? 19.578 5.035 -18.328 1 96.94 264 LEU A CA 1
ATOM 1893 C C . LEU A 1 264 ? 19.5 6.406 -17.672 1 96.94 264 LEU A C 1
ATOM 1895 O O . LEU A 1 264 ? 18.453 6.773 -17.109 1 96.94 264 LEU A O 1
ATOM 1899 N N . LEU A 1 265 ? 20.578 7.219 -17.719 1 97.44 265 LEU A N 1
ATOM 1900 C CA . LEU A 1 265 ? 20.672 8.438 -16.922 1 97.44 265 LEU A CA 1
ATOM 1901 C C . LEU A 1 265 ? 19.625 9.453 -17.344 1 97.44 265 LEU A C 1
ATOM 1903 O O . LEU A 1 265 ? 18.969 10.078 -16.5 1 97.44 265 LEU A O 1
ATOM 1907 N N . PRO A 1 266 ? 19.344 9.594 -18.656 1 95.62 266 PRO A N 1
ATOM 1908 C CA . PRO A 1 266 ? 18.25 10.5 -19.031 1 95.62 266 PRO A CA 1
ATOM 1909 C C . PRO A 1 266 ? 16.906 10.047 -18.5 1 95.62 266 PRO A C 1
ATOM 1911 O O . PRO A 1 266 ? 16.062 10.883 -18.125 1 95.62 266 PRO A O 1
ATOM 1914 N N . LEU A 1 267 ? 16.656 8.742 -18.453 1 96.12 267 LEU A N 1
ATOM 1915 C CA . LEU A 1 267 ? 15.422 8.211 -17.891 1 96.12 267 LEU A CA 1
ATOM 1916 C C . LEU A 1 267 ? 15.305 8.547 -16.406 1 96.12 267 LEU A C 1
ATOM 1918 O O . LEU A 1 267 ? 14.227 8.906 -15.938 1 96.12 267 LEU A O 1
ATOM 1922 N N . LEU A 1 268 ? 16.375 8.445 -15.719 1 97.88 268 LEU A N 1
ATOM 1923 C CA . LEU A 1 268 ? 16.391 8.758 -14.297 1 97.88 268 LEU A CA 1
ATOM 1924 C C . LEU A 1 268 ? 16.141 10.242 -14.07 1 97.88 268 LEU A C 1
ATOM 1926 O O . LEU A 1 268 ? 15.383 10.617 -13.172 1 97.88 268 LEU A O 1
ATOM 1930 N N . GLN A 1 269 ? 16.797 11.055 -14.906 1 97.25 269 GLN A N 1
ATOM 1931 C CA . GLN A 1 269 ? 16.609 12.5 -14.805 1 97.25 269 GLN A CA 1
ATOM 1932 C C . GLN A 1 269 ? 15.141 12.867 -15.039 1 97.25 269 GLN A C 1
ATOM 1934 O O . GLN A 1 269 ? 14.578 13.68 -14.297 1 97.25 269 GLN A O 1
ATOM 1939 N N . GLN A 1 270 ? 14.586 12.234 -15.969 1 95.44 270 GLN A N 1
ATOM 1940 C CA . GLN A 1 270 ? 13.172 12.477 -16.25 1 95.44 270 GLN A CA 1
ATOM 1941 C C . GLN A 1 270 ? 12.289 12.023 -15.094 1 95.44 270 GLN A C 1
ATOM 1943 O O . GLN A 1 270 ? 11.367 12.734 -14.695 1 95.44 270 GLN A O 1
ATOM 1948 N N . GLY A 1 271 ? 12.562 10.82 -14.562 1 96.88 271 GLY A N 1
ATOM 1949 C CA . GLY A 1 271 ? 11.805 10.312 -13.43 1 96.88 271 GLY A CA 1
ATOM 1950 C C . GLY A 1 271 ? 11.906 11.195 -12.203 1 96.88 271 GLY A C 1
ATOM 1951 O O . GLY A 1 271 ? 10.922 11.391 -11.484 1 96.88 271 GLY A O 1
ATOM 1952 N N . LEU A 1 272 ? 13.062 11.797 -11.969 1 97.44 272 LEU A N 1
ATOM 1953 C CA . LEU A 1 272 ? 13.289 12.656 -10.812 1 97.44 272 LEU A CA 1
ATOM 1954 C C . LEU A 1 272 ? 12.453 13.93 -10.906 1 97.44 272 LEU A C 1
ATOM 1956 O O . LEU A 1 272 ? 12.086 14.516 -9.883 1 97.44 272 LEU A O 1
ATOM 1960 N N . GLN A 1 273 ? 12.102 14.281 -12.094 1 95.56 273 GLN A N 1
ATOM 1961 C CA . GLN A 1 273 ? 11.391 15.539 -12.312 1 95.56 273 GLN A CA 1
ATOM 1962 C C . GLN A 1 273 ? 9.883 15.312 -12.344 1 95.56 273 GLN A C 1
ATOM 1964 O O . GLN A 1 273 ? 9.117 16.266 -12.492 1 95.56 273 GLN A O 1
ATOM 1969 N N . ARG A 1 274 ? 9.477 14.062 -12.164 1 94.31 274 ARG A N 1
ATOM 1970 C CA . ARG A 1 274 ? 8.055 13.766 -12.297 1 94.31 274 ARG A CA 1
ATOM 1971 C C . ARG A 1 274 ? 7.266 14.32 -11.117 1 94.31 274 ARG A C 1
ATOM 1973 O O . ARG A 1 274 ? 7.547 13.992 -9.969 1 94.31 274 ARG A O 1
ATOM 1980 N N . LYS A 1 275 ? 6.258 15.172 -11.438 1 92.75 275 LYS A N 1
ATOM 1981 C CA . LYS A 1 275 ? 5.352 15.719 -10.438 1 92.75 275 LYS A CA 1
ATOM 1982 C C . LYS A 1 275 ? 4.215 14.75 -10.125 1 92.75 275 LYS A C 1
ATOM 1984 O O . LYS A 1 275 ? 3.873 13.906 -10.961 1 92.75 275 LYS A O 1
ATOM 1989 N N . PRO A 1 276 ? 3.668 14.859 -8.859 1 91.31 276 PRO A N 1
ATOM 1990 C CA . PRO A 1 276 ? 2.445 14.094 -8.602 1 91.31 276 PRO A CA 1
ATOM 1991 C C . PRO A 1 276 ? 1.259 14.594 -9.43 1 91.31 276 PRO A C 1
ATOM 1993 O O . PRO A 1 276 ? 1.338 15.648 -10.055 1 91.31 276 PRO A O 1
ATOM 1996 N N . GLU A 1 277 ? 0.212 13.859 -9.438 1 86.12 277 GLU A N 1
ATOM 1997 C CA . GLU A 1 277 ? -0.99 14.188 -10.195 1 86.12 277 GLU A CA 1
ATOM 1998 C C . GLU A 1 277 ? -1.558 15.539 -9.766 1 86.12 277 GLU A C 1
ATOM 2000 O O . GLU A 1 277 ? -1.968 16.344 -10.602 1 86.12 277 GLU A O 1
ATOM 2005 N N . ASP A 1 278 ? -1.547 15.781 -8.391 1 89.19 278 ASP A N 1
ATOM 2006 C CA . ASP A 1 278 ? -1.938 17.062 -7.816 1 89.19 278 ASP A CA 1
ATOM 2007 C C . ASP A 1 278 ? -0.803 17.672 -6.988 1 89.19 278 ASP A C 1
ATOM 2009 O O . ASP A 1 278 ? -0.787 17.531 -5.762 1 89.19 278 ASP A O 1
ATOM 2013 N N . PRO A 1 279 ? 0.121 18.312 -7.578 1 86.75 279 PRO A N 1
ATOM 2014 C CA . PRO A 1 279 ? 1.297 18.828 -6.875 1 86.75 279 PRO A CA 1
ATOM 2015 C C . PRO A 1 279 ? 0.937 19.828 -5.77 1 86.75 279 PRO A C 1
ATOM 2017 O O . PRO A 1 279 ? 1.682 19.969 -4.797 1 86.75 279 PRO A O 1
ATOM 2020 N N . GLY A 1 280 ? -0.186 20.453 -5.785 1 82.81 280 GLY A N 1
ATOM 2021 C CA . GLY A 1 280 ? -0.601 21.375 -4.73 1 82.81 280 GLY A CA 1
ATOM 2022 C C . GLY A 1 280 ? -1.256 20.672 -3.557 1 82.81 280 GLY A C 1
ATOM 2023 O O . GLY A 1 280 ? -1.467 21.281 -2.504 1 82.81 280 GLY A O 1
ATOM 2024 N N . TRP A 1 281 ? -1.384 19.344 -3.736 1 85.06 281 TRP A N 1
ATOM 2025 C CA . TRP A 1 281 ? -2.129 18.578 -2.744 1 85.06 281 TRP A CA 1
ATOM 2026 C C . TRP A 1 281 ? -1.352 17.328 -2.32 1 85.06 281 TRP A C 1
ATOM 2028 O O . TRP A 1 281 ? -1.58 16.781 -1.238 1 85.06 281 TRP A O 1
ATOM 2038 N N . GLN A 1 282 ? -0.413 16.953 -3.205 1 82.94 282 GLN A N 1
ATOM 2039 C CA . GLN A 1 282 ? 0.421 15.781 -2.93 1 82.94 282 GLN A CA 1
ATOM 2040 C C . GLN A 1 282 ? 1.881 16.188 -2.74 1 82.94 282 GLN A C 1
ATOM 2042 O O . GLN A 1 282 ? 2.373 17.094 -3.414 1 82.94 282 GLN A O 1
ATOM 2047 N N . GLU A 1 283 ? 2.562 15.312 -1.902 1 82.62 283 GLU A N 1
ATOM 2048 C CA . GLU A 1 283 ? 3.941 15.664 -1.581 1 82.62 283 GLU A CA 1
ATOM 2049 C C . GLU A 1 283 ? 4.93 14.82 -2.383 1 82.62 283 GLU A C 1
ATOM 2051 O O . GLU A 1 283 ? 6.117 15.148 -2.455 1 82.62 283 GLU A O 1
ATOM 2056 N N . ARG A 1 284 ? 4.324 13.836 -2.936 1 85.31 284 ARG A N 1
ATOM 2057 C CA . ARG A 1 284 ? 5.277 12.914 -3.547 1 85.31 284 ARG A CA 1
ATOM 2058 C C . ARG A 1 284 ? 4.684 12.258 -4.785 1 85.31 284 ARG A C 1
ATOM 2060 O O . ARG A 1 284 ? 3.461 12.219 -4.949 1 85.31 284 ARG A O 1
ATOM 2067 N N . SER A 1 285 ? 5.605 11.891 -5.602 1 90.62 285 SER A N 1
ATOM 2068 C CA . SER A 1 285 ? 5.324 11.062 -6.77 1 90.62 285 SER A CA 1
ATOM 2069 C C . SER A 1 285 ? 5.988 9.695 -6.652 1 90.62 285 SER A C 1
ATOM 2071 O O . SER A 1 285 ? 7.148 9.594 -6.254 1 90.62 285 SER A O 1
ATOM 2073 N N . THR A 1 286 ? 5.266 8.641 -7.02 1 91.81 286 THR A N 1
ATOM 2074 C CA . THR A 1 286 ? 5.812 7.293 -6.93 1 91.81 286 THR A CA 1
ATOM 2075 C C . THR A 1 286 ? 6.957 7.109 -7.922 1 91.81 286 THR A C 1
ATOM 2077 O O . THR A 1 286 ? 7.949 6.438 -7.621 1 91.81 286 THR A O 1
ATOM 2080 N N . LEU A 1 287 ? 6.793 7.672 -9.039 1 95.94 287 LEU A N 1
ATOM 2081 C CA . LEU A 1 287 ? 7.844 7.547 -10.047 1 95.94 287 LEU A CA 1
ATOM 2082 C C . LEU A 1 287 ? 9.102 8.297 -9.609 1 95.94 287 LEU A C 1
ATOM 2084 O O . LEU A 1 287 ? 10.219 7.836 -9.859 1 95.94 287 LEU A O 1
ATOM 2088 N N . GLN A 1 288 ? 8.922 9.469 -9.023 1 96.62 288 GLN A N 1
ATOM 2089 C CA . GLN A 1 288 ? 10.07 10.203 -8.5 1 96.62 288 GLN A CA 1
ATOM 2090 C C . GLN A 1 288 ? 10.812 9.383 -7.445 1 96.62 288 GLN A C 1
ATOM 2092 O O . GLN A 1 288 ? 12.047 9.328 -7.449 1 96.62 288 GLN A O 1
ATOM 2097 N N . ASP A 1 289 ? 10.102 8.703 -6.594 1 96.12 289 ASP A N 1
ATOM 2098 C CA . ASP A 1 289 ? 10.68 7.855 -5.559 1 96.12 289 ASP A CA 1
ATOM 2099 C C . ASP A 1 289 ? 11.477 6.703 -6.18 1 96.12 289 ASP A C 1
ATOM 2101 O O . ASP A 1 289 ? 12.578 6.387 -5.727 1 96.12 289 ASP A O 1
ATOM 2105 N N . SER A 1 290 ? 10.883 6.102 -7.191 1 97.62 290 SER A N 1
ATOM 2106 C CA . SER A 1 290 ? 11.547 5 -7.879 1 97.62 290 SER A CA 1
ATOM 2107 C C . SER A 1 290 ? 12.828 5.465 -8.555 1 97.62 290 SER A C 1
ATOM 2109 O O . SER A 1 290 ? 13.844 4.762 -8.523 1 97.62 290 SER A O 1
ATOM 2111 N N . ALA A 1 291 ? 12.766 6.633 -9.172 1 98.19 291 ALA A N 1
ATOM 2112 C CA . ALA A 1 291 ? 13.938 7.18 -9.844 1 98.19 291 ALA A CA 1
ATOM 2113 C C . ALA A 1 291 ? 15.047 7.488 -8.844 1 98.19 291 ALA A C 1
ATOM 2115 O O . ALA A 1 291 ? 16.219 7.227 -9.109 1 98.19 291 ALA A O 1
ATOM 2116 N N . ARG A 1 292 ? 14.68 8.031 -7.738 1 98 292 ARG A N 1
ATOM 2117 C CA . ARG A 1 292 ? 15.633 8.297 -6.672 1 98 292 ARG A CA 1
ATOM 2118 C C . ARG A 1 292 ? 16.328 7.016 -6.219 1 98 292 ARG A C 1
ATOM 2120 O O . ARG A 1 292 ? 17.547 6.961 -6.121 1 98 292 ARG A O 1
ATOM 2127 N N . ALA A 1 293 ? 15.555 5.98 -5.938 1 98 293 ALA A N 1
ATOM 2128 C CA . ALA A 1 293 ? 16.094 4.695 -5.496 1 98 293 ALA A CA 1
ATOM 2129 C C . ALA A 1 293 ? 17.016 4.094 -6.551 1 98 293 ALA A C 1
ATOM 2131 O O . ALA A 1 293 ? 18.094 3.588 -6.23 1 98 293 ALA A O 1
ATOM 2132 N N . CYS A 1 294 ? 16.531 4.129 -7.754 1 98.56 294 CYS A N 1
ATOM 2133 C CA . CYS A 1 294 ? 17.328 3.572 -8.844 1 98.56 294 CYS A CA 1
ATOM 2134 C C . CYS A 1 294 ? 18.625 4.336 -9.016 1 98.56 294 CYS A C 1
ATOM 2136 O O . CYS A 1 294 ? 19.672 3.736 -9.273 1 98.56 294 CYS A O 1
ATOM 2138 N N . LEU A 1 295 ? 18.609 5.656 -8.906 1 98.62 295 LEU A N 1
ATOM 2139 C CA . LEU A 1 295 ? 19.828 6.457 -9.008 1 98.62 295 LEU A CA 1
ATOM 2140 C C . LEU A 1 295 ? 20.797 6.121 -7.879 1 98.62 295 LEU A C 1
ATOM 2142 O O . LEU A 1 295 ? 22 6.062 -8.094 1 98.62 295 LEU A O 1
ATOM 2146 N N . MET A 1 296 ? 20.297 5.922 -6.734 1 98.56 296 MET A N 1
ATOM 2147 C CA . MET A 1 296 ? 21.141 5.527 -5.609 1 98.56 296 MET A CA 1
ATOM 2148 C C . MET A 1 296 ? 21.859 4.219 -5.91 1 98.56 296 MET A C 1
ATOM 2150 O O . MET A 1 296 ? 23.078 4.109 -5.684 1 98.56 296 MET A O 1
ATOM 2154 N N . ALA A 1 297 ? 21.125 3.268 -6.449 1 98.25 297 ALA A N 1
ATOM 2155 C CA . ALA A 1 297 ? 21.719 1.988 -6.812 1 98.25 297 ALA A CA 1
ATOM 2156 C C . ALA A 1 297 ? 22.766 2.166 -7.922 1 98.25 297 ALA A C 1
ATOM 2158 O O . ALA A 1 297 ? 23.844 1.568 -7.879 1 98.25 297 ALA A O 1
ATOM 2159 N N . THR A 1 298 ? 22.453 2.984 -8.859 1 98.44 298 THR A N 1
ATOM 2160 C CA . THR A 1 298 ? 23.344 3.262 -9.992 1 98.44 298 THR A CA 1
ATOM 2161 C C . THR A 1 298 ? 24.625 3.932 -9.523 1 98.44 298 THR A C 1
ATOM 2163 O O . THR A 1 298 ? 25.719 3.594 -9.992 1 98.44 298 THR A O 1
ATOM 2166 N N . ALA A 1 299 ? 24.5 4.809 -8.609 1 98.25 299 ALA A N 1
ATOM 2167 C CA . ALA A 1 299 ? 25.656 5.527 -8.086 1 98.25 299 ALA A CA 1
ATOM 2168 C C . ALA A 1 299 ? 26.609 4.582 -7.371 1 98.25 299 ALA A C 1
ATOM 2170 O O . ALA A 1 299 ? 27.828 4.723 -7.488 1 98.25 299 ALA A O 1
ATOM 2171 N N . LYS A 1 300 ? 26.109 3.658 -6.703 1 97.75 300 LYS A N 1
ATOM 2172 C CA . LYS A 1 300 ? 26.938 2.688 -6 1 97.75 300 LYS A CA 1
ATOM 2173 C C . LYS A 1 300 ? 27.781 1.874 -6.977 1 97.75 300 LYS A C 1
ATOM 2175 O O . LYS A 1 300 ? 28.891 1.471 -6.652 1 97.75 300 LYS A O 1
ATOM 2180 N N . VAL A 1 301 ? 27.25 1.709 -8.109 1 97.81 301 VAL A N 1
ATOM 2181 C CA . VAL A 1 301 ? 27.922 0.863 -9.102 1 97.81 301 VAL A CA 1
ATOM 2182 C C . VAL A 1 301 ? 28.875 1.704 -9.945 1 97.81 301 VAL A C 1
ATOM 2184 O O . VAL A 1 301 ? 30.031 1.322 -10.156 1 97.81 301 VAL A O 1
ATOM 2187 N N . LEU A 1 302 ? 28.484 2.832 -10.398 1 97.44 302 LEU A N 1
ATOM 2188 C CA . LEU A 1 302 ? 29.234 3.615 -11.367 1 97.44 302 LEU A CA 1
ATOM 2189 C C . LEU A 1 302 ? 30.297 4.477 -10.68 1 97.44 302 LEU A C 1
ATOM 2191 O O . LEU A 1 302 ? 31.25 4.934 -11.32 1 97.44 302 LEU A O 1
ATOM 2195 N N . GLY A 1 303 ? 30.078 4.758 -9.406 1 97.19 303 GLY A N 1
ATOM 2196 C CA . GLY A 1 303 ? 31.047 5.59 -8.695 1 97.19 303 GLY A CA 1
ATOM 2197 C C . GLY A 1 303 ? 31.172 6.98 -9.289 1 97.19 303 GLY A C 1
ATOM 2198 O O . GLY A 1 303 ? 30.172 7.668 -9.516 1 97.19 303 GLY A O 1
ATOM 2199 N N . ASP A 1 304 ? 32.344 7.344 -9.625 1 97.44 304 ASP A N 1
ATOM 2200 C CA . ASP A 1 304 ? 32.656 8.703 -10.078 1 97.44 304 ASP A CA 1
ATOM 2201 C C . ASP A 1 304 ? 32.031 8.977 -11.453 1 97.44 304 ASP A C 1
ATOM 2203 O O . ASP A 1 304 ? 31.734 10.117 -11.781 1 97.44 304 ASP A O 1
ATOM 2207 N N . ALA A 1 305 ? 31.75 7.957 -12.188 1 96.56 305 ALA A N 1
ATOM 2208 C CA . ALA A 1 305 ? 31.297 8.094 -13.57 1 96.56 305 ALA A CA 1
ATOM 2209 C C . ALA A 1 305 ? 29.891 8.703 -13.633 1 96.56 305 ALA A C 1
ATOM 2211 O O . ALA A 1 305 ? 29.5 9.25 -14.664 1 96.56 305 ALA A O 1
ATOM 2212 N N . VAL A 1 306 ? 29.125 8.625 -12.555 1 97.69 306 VAL A N 1
ATOM 2213 C CA . VAL A 1 306 ? 27.75 9.102 -12.57 1 97.69 306 VAL A CA 1
ATOM 2214 C C . VAL A 1 306 ? 27.719 10.602 -12.281 1 97.69 306 VAL A C 1
ATOM 2216 O O . VAL A 1 306 ? 26.719 11.273 -12.555 1 97.69 306 VAL A O 1
ATOM 2219 N N . LEU A 1 307 ? 28.734 11.227 -11.797 1 96.69 307 LEU A N 1
ATOM 2220 C CA . LEU A 1 307 ? 28.719 12.547 -11.188 1 96.69 307 LEU A CA 1
ATOM 2221 C C . LEU A 1 307 ? 28.547 13.633 -12.242 1 96.69 307 LEU A C 1
ATOM 2223 O O . LEU A 1 307 ? 27.672 14.5 -12.117 1 96.69 307 LEU A O 1
ATOM 2227 N N . GLN A 1 308 ? 29.266 13.516 -13.312 1 95 308 GLN 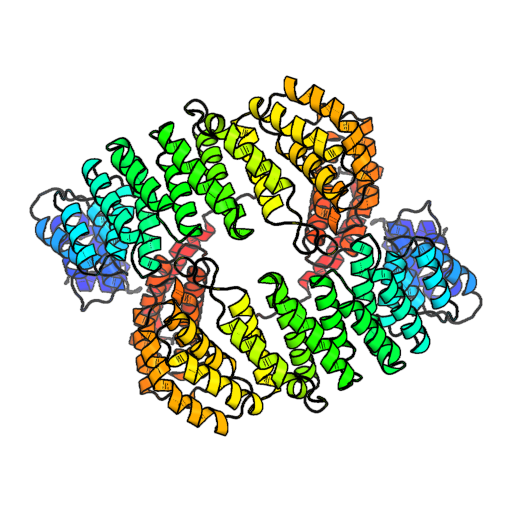A N 1
ATOM 2228 C CA . GLN A 1 308 ? 29.281 14.602 -14.289 1 95 308 GLN A CA 1
ATOM 2229 C C . GLN A 1 308 ? 27.891 14.797 -14.898 1 95 308 GLN A C 1
ATOM 2231 O O . GLN A 1 308 ? 27.328 15.898 -14.852 1 95 308 GLN A O 1
ATOM 2236 N N . PRO A 1 309 ? 27.25 13.758 -15.398 1 96.12 309 PRO A N 1
ATOM 2237 C CA . PRO A 1 309 ? 25.922 13.953 -15.992 1 96.12 309 PRO A CA 1
ATOM 2238 C C . PRO A 1 309 ? 24.891 14.398 -14.969 1 96.12 309 PRO A C 1
ATOM 2240 O O . PRO A 1 309 ? 24.016 15.227 -15.289 1 96.12 309 PRO A O 1
ATOM 2243 N N . ILE A 1 310 ? 24.938 13.898 -13.781 1 95.62 310 ILE A N 1
ATOM 2244 C CA . ILE A 1 310 ? 23.922 14.195 -12.766 1 95.62 310 ILE A CA 1
ATOM 2245 C C . ILE A 1 310 ? 24.141 15.609 -12.227 1 95.62 310 ILE A C 1
ATOM 2247 O O . ILE A 1 310 ? 23.188 16.328 -11.953 1 95.62 310 ILE A O 1
ATOM 2251 N N . LEU A 1 311 ? 25.391 16.031 -12.109 1 92.75 311 LEU A N 1
ATOM 2252 C CA . LEU A 1 311 ? 25.672 17.375 -11.625 1 92.75 311 LEU A CA 1
ATOM 2253 C C . LEU A 1 311 ? 25.25 18.422 -12.656 1 92.75 311 LEU A C 1
ATOM 2255 O O . LEU A 1 311 ? 24.766 19.5 -12.297 1 92.75 311 LEU A O 1
ATOM 2259 N N . ALA A 1 312 ? 25.469 18.078 -13.906 1 94.75 312 ALA A N 1
ATOM 2260 C CA . ALA A 1 312 ? 25 18.969 -14.961 1 94.75 312 ALA A CA 1
ATOM 2261 C C . ALA A 1 312 ? 23.484 19.141 -14.898 1 94.75 312 ALA A C 1
ATOM 2263 O O . ALA A 1 312 ? 22.969 20.266 -14.961 1 94.75 312 ALA A O 1
ATOM 2264 N N . PHE A 1 313 ? 22.812 18.109 -14.758 1 96.56 313 PHE A N 1
ATOM 2265 C CA . PHE A 1 313 ? 21.359 18.141 -14.594 1 96.56 313 PHE A CA 1
ATOM 2266 C C . PHE A 1 313 ? 20.969 18.938 -13.359 1 96.56 313 PHE A C 1
ATOM 2268 O O . PHE A 1 313 ? 20.094 19.812 -13.422 1 96.56 313 PHE A O 1
ATOM 2275 N N . ALA A 1 314 ? 21.594 18.625 -12.234 1 95.44 314 ALA A N 1
ATOM 2276 C CA . ALA A 1 314 ? 21.25 19.25 -10.953 1 95.44 314 ALA A CA 1
ATOM 2277 C C . ALA A 1 314 ? 21.484 20.75 -10.992 1 95.44 314 ALA A C 1
ATOM 2279 O O . ALA A 1 314 ? 20.672 21.531 -10.453 1 95.44 314 ALA A O 1
ATOM 2280 N N . SER A 1 315 ? 22.594 21.125 -11.609 1 93.06 315 SER A N 1
ATOM 2281 C CA . SER A 1 315 ? 22.906 22.547 -11.719 1 93.06 315 SER A CA 1
ATOM 2282 C C . SER A 1 315 ? 21.844 23.297 -12.516 1 93.06 315 SER A C 1
ATOM 2284 O O . SER A 1 315 ? 21.391 24.375 -12.117 1 93.06 315 SER A O 1
ATOM 2286 N N . THR A 1 316 ? 21.406 22.703 -13.555 1 94.75 316 THR A N 1
ATOM 2287 C CA . THR A 1 316 ? 20.359 23.297 -14.391 1 94.75 316 THR A CA 1
ATOM 2288 C C . THR A 1 316 ? 19.031 23.344 -13.641 1 94.75 316 THR A C 1
ATOM 2290 O O . THR A 1 316 ? 18.359 24.375 -13.617 1 94.75 316 THR A O 1
ATOM 2293 N N . ALA A 1 317 ? 18.672 22.281 -13.031 1 95.06 317 ALA A N 1
ATOM 2294 C CA . ALA A 1 317 ? 17.406 22.172 -12.312 1 95.06 317 ALA A CA 1
ATOM 2295 C C . ALA A 1 317 ? 17.375 23.109 -11.117 1 95.06 317 ALA A C 1
ATOM 2297 O O . ALA A 1 317 ? 16.328 23.688 -10.797 1 95.06 317 ALA A O 1
ATOM 2298 N N . MET A 1 318 ? 18.516 23.344 -10.477 1 94 318 MET A N 1
ATOM 2299 C CA . MET A 1 318 ? 18.594 24.172 -9.281 1 94 318 MET A CA 1
ATOM 2300 C C . MET A 1 318 ? 18.359 25.641 -9.625 1 94 318 MET A C 1
ATOM 2302 O O . MET A 1 318 ? 17.922 26.422 -8.773 1 94 318 MET A O 1
ATOM 2306 N N . GLY A 1 319 ? 18.656 25.953 -10.828 1 93.19 319 GLY A N 1
ATOM 2307 C CA . GLY A 1 319 ? 18.469 27.312 -11.273 1 93.19 319 GLY A CA 1
ATOM 2308 C C . GLY A 1 319 ? 17.047 27.609 -11.719 1 93.19 319 GLY A C 1
ATOM 2309 O O . GLY A 1 319 ? 16.719 28.75 -12.055 1 93.19 319 GLY A O 1
ATOM 2310 N N . SER A 1 320 ? 16.203 26.672 -11.641 1 94.44 320 SER A N 1
ATOM 2311 C CA . SER A 1 320 ? 14.836 26.812 -12.125 1 94.44 320 SER A CA 1
ATOM 2312 C C . SER A 1 320 ? 13.961 27.547 -11.109 1 94.44 320 SER A C 1
ATOM 2314 O O . SER A 1 320 ? 14.227 27.5 -9.906 1 94.44 320 SER A O 1
ATOM 2316 N N . GLU A 1 321 ? 12.914 28.25 -11.57 1 93.94 321 GLU A N 1
ATOM 2317 C CA . GLU A 1 321 ? 11.914 28.859 -10.703 1 93.94 321 GLU A CA 1
ATOM 2318 C C . GLU A 1 321 ? 10.914 27.828 -10.195 1 93.94 321 GLU A C 1
ATOM 2320 O O . GLU A 1 321 ? 10.188 28.062 -9.227 1 93.94 321 GLU A O 1
ATOM 2325 N N . ASP A 1 322 ? 10.93 26.75 -10.852 1 92.81 322 ASP A N 1
ATOM 2326 C CA . ASP A 1 322 ? 10.023 25.656 -10.484 1 92.81 322 ASP A CA 1
ATOM 2327 C C . ASP A 1 322 ? 10.57 24.875 -9.297 1 92.81 322 ASP A C 1
ATOM 2329 O O . ASP A 1 322 ? 11.617 24.234 -9.406 1 92.81 322 ASP A O 1
ATOM 2333 N N . MET A 1 323 ? 9.828 24.859 -8.234 1 91.06 323 MET A N 1
ATOM 2334 C CA . MET A 1 323 ? 10.289 24.203 -7.004 1 91.06 323 MET A CA 1
ATOM 2335 C C . MET A 1 323 ? 10.461 22.703 -7.215 1 91.06 323 MET A C 1
ATOM 2337 O O . MET A 1 323 ? 11.281 22.078 -6.551 1 91.06 323 MET A O 1
ATOM 2341 N N . TRP A 1 324 ? 9.688 22.141 -8.125 1 92.69 324 TRP A N 1
ATOM 2342 C CA . TRP A 1 324 ? 9.805 20.703 -8.375 1 92.69 324 TRP A CA 1
ATOM 2343 C C . TRP A 1 324 ? 11.109 20.375 -9.102 1 92.69 324 TRP A C 1
ATOM 2345 O O . TRP A 1 324 ? 11.688 19.312 -8.906 1 92.69 324 TRP A O 1
ATOM 2355 N N . GLN A 1 325 ? 11.539 21.312 -9.906 1 95.44 325 GLN A N 1
ATOM 2356 C CA . GLN A 1 325 ? 12.844 21.141 -10.539 1 95.44 325 GLN A CA 1
ATOM 2357 C C . GLN A 1 325 ? 13.969 21.25 -9.516 1 95.44 325 GLN A C 1
ATOM 2359 O O . GLN A 1 325 ? 14.922 20.469 -9.539 1 95.44 325 GLN A O 1
ATOM 2364 N N . ARG A 1 326 ? 13.836 22.172 -8.703 1 96.38 326 ARG A N 1
ATOM 2365 C CA . ARG A 1 326 ? 14.836 22.328 -7.652 1 96.38 326 ARG A CA 1
ATOM 2366 C C . ARG A 1 326 ? 14.852 21.125 -6.715 1 96.38 326 ARG A C 1
ATOM 2368 O O . ARG A 1 326 ? 15.914 20.656 -6.32 1 96.38 326 ARG A O 1
ATOM 2375 N N . ARG A 1 327 ? 13.648 20.656 -6.387 1 96.25 327 ARG A N 1
ATOM 2376 C CA . ARG A 1 327 ? 13.539 19.422 -5.621 1 96.25 327 ARG A CA 1
ATOM 2377 C C . ARG A 1 327 ? 14.289 18.281 -6.312 1 96.25 327 ARG A C 1
ATOM 2379 O O . ARG A 1 327 ? 15.047 17.562 -5.672 1 96.25 327 ARG A O 1
ATOM 2386 N N . ALA A 1 328 ? 14.078 18.141 -7.594 1 97.56 328 ALA A N 1
ATOM 2387 C CA . ALA A 1 328 ? 14.719 17.078 -8.359 1 97.56 328 ALA A CA 1
ATOM 2388 C C . ALA A 1 328 ? 16.25 17.188 -8.281 1 97.56 328 ALA A C 1
ATOM 2390 O O . ALA A 1 328 ? 16.938 16.172 -8.172 1 97.56 328 ALA A O 1
ATOM 2391 N N . ALA A 1 329 ? 16.75 18.391 -8.359 1 97.5 329 ALA A N 1
ATOM 2392 C CA . ALA A 1 329 ? 18.188 18.641 -8.258 1 97.5 329 ALA A CA 1
ATOM 2393 C C . ALA A 1 329 ? 18.734 18.172 -6.914 1 97.5 329 ALA A C 1
ATOM 2395 O O . ALA A 1 329 ? 19.781 17.5 -6.855 1 97.5 329 ALA A O 1
ATOM 2396 N N . LEU A 1 330 ? 18.062 18.484 -5.879 1 97.44 330 LEU A N 1
ATOM 2397 C CA . LEU A 1 330 ? 18.469 18.141 -4.527 1 97.44 330 LEU A CA 1
ATOM 2398 C C . LEU A 1 330 ? 18.422 16.625 -4.312 1 97.44 330 LEU A C 1
ATOM 2400 O O . LEU A 1 330 ? 19.328 16.047 -3.709 1 97.44 330 LEU A O 1
ATOM 2404 N N . LEU A 1 331 ? 17.359 16 -4.848 1 97.62 331 LEU A N 1
ATOM 2405 C CA . LEU A 1 331 ? 17.234 14.547 -4.773 1 97.62 331 LEU A CA 1
ATOM 2406 C C . LEU A 1 331 ? 18.391 13.875 -5.527 1 97.62 331 LEU A C 1
ATOM 2408 O O . LEU A 1 331 ? 18.953 12.898 -5.047 1 97.62 331 LEU A O 1
ATOM 2412 N N . ALA A 1 332 ? 18.688 14.398 -6.664 1 98.06 332 ALA A N 1
ATOM 2413 C CA . ALA A 1 332 ? 19.781 13.852 -7.465 1 98.06 332 ALA A CA 1
ATOM 2414 C C . ALA A 1 332 ? 21.109 13.938 -6.719 1 98.06 332 ALA A C 1
ATOM 2416 O O . ALA A 1 332 ? 21.859 12.961 -6.668 1 98.06 332 ALA A O 1
ATOM 2417 N N . PHE A 1 333 ? 21.391 15.062 -6.145 1 96.81 333 PHE A N 1
ATOM 2418 C CA . PHE A 1 333 ? 22.625 15.258 -5.391 1 96.81 333 PHE A CA 1
ATOM 2419 C C . PHE A 1 333 ? 22.703 14.289 -4.223 1 96.81 333 PHE A C 1
ATOM 2421 O O . PHE A 1 333 ? 23.75 13.68 -3.988 1 96.81 333 PHE A O 1
ATOM 2428 N N . GLY A 1 334 ? 21.594 14.141 -3.498 1 97.12 334 GLY A N 1
ATOM 2429 C CA . GLY A 1 334 ? 21.578 13.195 -2.391 1 97.12 334 GLY A CA 1
ATOM 2430 C C . GLY A 1 334 ? 21.766 11.758 -2.828 1 97.12 334 GLY A C 1
ATOM 2431 O O . GLY A 1 334 ? 22.438 10.984 -2.145 1 97.12 334 GLY A O 1
ATOM 2432 N N . ALA A 1 335 ? 21.203 11.422 -3.955 1 97.94 335 ALA A N 1
ATOM 2433 C CA . ALA A 1 335 ? 21.188 10.039 -4.422 1 97.94 335 ALA A CA 1
ATOM 2434 C C . ALA A 1 335 ? 22.578 9.586 -4.844 1 97.94 335 ALA A C 1
ATOM 2436 O O . ALA A 1 335 ? 22.906 8.406 -4.754 1 97.94 335 ALA A O 1
ATOM 2437 N N . VAL A 1 336 ? 23.5 10.484 -5.191 1 97.94 336 VAL A N 1
ATOM 2438 C CA . VAL A 1 336 ? 24.766 10.094 -5.789 1 97.94 336 VAL A CA 1
ATOM 2439 C C . VAL A 1 336 ? 25.875 10.156 -4.734 1 97.94 336 VAL A C 1
ATOM 2441 O O . VAL A 1 336 ? 27.062 10.047 -5.062 1 97.94 336 VAL A O 1
ATOM 2444 N N . GLN A 1 337 ? 25.5 10.234 -3.482 1 96.69 337 GLN A N 1
ATOM 2445 C CA . GLN A 1 337 ? 26.5 10.461 -2.443 1 96.69 337 GLN A CA 1
ATOM 2446 C C . GLN A 1 337 ? 27.141 9.141 -2.004 1 96.69 337 GLN A C 1
ATOM 2448 O O . GLN A 1 337 ? 28.156 9.148 -1.317 1 96.69 337 GLN A O 1
ATOM 2453 N N . ASP A 1 338 ? 26.531 8.102 -2.354 1 96.94 338 ASP A N 1
ATOM 2454 C CA . ASP A 1 338 ? 27.078 6.781 -2.064 1 96.94 338 ASP A CA 1
ATOM 2455 C C . ASP A 1 338 ? 27.578 6.105 -3.338 1 96.94 338 ASP A C 1
ATOM 2457 O O . ASP A 1 338 ? 26.812 5.875 -4.27 1 96.94 338 ASP A O 1
ATOM 2461 N N . GLY A 1 339 ? 28.828 5.848 -3.367 1 96.31 339 GLY A N 1
ATOM 2462 C CA . GLY A 1 339 ? 29.422 5.27 -4.562 1 96.31 339 GLY A CA 1
ATOM 2463 C C . GLY A 1 339 ? 30.672 6.004 -5.02 1 96.31 339 GLY A C 1
ATOM 2464 O O . GLY A 1 339 ? 31.766 5.438 -5.008 1 96.31 339 GLY A O 1
ATOM 2465 N N . PRO A 1 340 ? 30.547 7.25 -5.402 1 96.56 340 PRO A N 1
ATOM 2466 C CA . PRO A 1 340 ? 31.703 8.031 -5.82 1 96.56 340 PRO A CA 1
ATOM 2467 C C . PRO A 1 340 ? 32.75 8.164 -4.719 1 96.56 340 PRO A C 1
ATOM 2469 O O . PRO A 1 340 ? 32.438 8.055 -3.535 1 96.56 340 PRO A O 1
ATOM 2472 N N . SER A 1 341 ? 33.969 8.453 -5.113 1 95.44 341 SER A N 1
ATOM 2473 C CA . SER A 1 341 ? 35.094 8.57 -4.176 1 95.44 341 SER A CA 1
ATOM 2474 C C . SER A 1 341 ? 35 9.875 -3.396 1 95.44 341 SER A C 1
ATOM 2476 O O . SER A 1 341 ? 34.531 10.891 -3.916 1 95.44 341 SER A O 1
ATOM 2478 N N . ALA A 1 342 ? 35.594 9.875 -2.195 1 91.31 342 ALA A N 1
ATOM 2479 C CA . ALA A 1 342 ? 35.594 11.023 -1.3 1 91.31 342 ALA A CA 1
ATOM 2480 C C . ALA A 1 342 ? 36.312 12.211 -1.913 1 91.31 342 ALA A C 1
ATOM 2482 O O . ALA A 1 342 ? 35.844 13.344 -1.877 1 91.31 342 ALA A O 1
ATOM 2483 N N . PRO A 1 343 ? 37.438 11.914 -2.521 1 93.31 343 PRO A N 1
ATOM 2484 C CA . PRO A 1 343 ? 38.156 13.047 -3.096 1 93.31 343 PRO A CA 1
ATOM 2485 C C . PRO A 1 343 ? 37.375 13.758 -4.195 1 93.31 343 PRO A C 1
ATOM 2487 O O . PRO A 1 343 ? 37.5 14.977 -4.352 1 93.31 343 PRO A O 1
ATOM 2490 N N . THR A 1 344 ? 36.562 13 -4.906 1 93.69 344 THR A N 1
ATOM 2491 C CA . THR A 1 344 ? 35.781 13.586 -5.996 1 93.69 344 THR A CA 1
ATOM 2492 C C . THR A 1 344 ? 34.531 14.273 -5.465 1 93.69 344 THR A C 1
ATOM 2494 O O . THR A 1 344 ? 34.094 15.289 -6.004 1 93.69 344 THR A O 1
ATOM 2497 N N . LEU A 1 345 ? 34 13.758 -4.418 1 93.19 345 LEU A N 1
ATOM 2498 C CA . LEU A 1 345 ? 32.719 14.234 -3.879 1 93.19 345 LEU A CA 1
ATOM 2499 C C . LEU A 1 345 ? 32.938 15.477 -3.021 1 93.19 345 LEU A C 1
ATOM 2501 O O . LEU A 1 345 ? 32.062 16.359 -2.973 1 93.19 345 LEU A O 1
ATOM 2505 N N . GLN A 1 346 ? 34.062 15.617 -2.426 1 91.69 346 GLN A N 1
ATOM 2506 C CA . GLN A 1 346 ? 34.312 16.656 -1.424 1 91.69 346 GLN A CA 1
ATOM 2507 C C . GLN A 1 346 ? 34.156 18.047 -2.023 1 91.69 346 GLN A C 1
ATOM 2509 O O . GLN A 1 346 ? 33.406 18.875 -1.506 1 91.69 346 GLN A O 1
ATOM 2514 N N . PRO A 1 347 ? 34.875 18.25 -3.158 1 91.69 347 PRO A N 1
ATOM 2515 C CA . PRO A 1 347 ? 34.688 19.594 -3.744 1 91.69 347 PRO A CA 1
ATOM 2516 C C . PRO A 1 347 ? 33.281 19.859 -4.199 1 91.69 347 PRO A C 1
ATOM 2518 O O . PRO A 1 347 ? 32.812 21 -4.121 1 91.69 347 PRO A O 1
ATOM 2521 N N . LEU A 1 348 ? 32.594 18.859 -4.633 1 92.56 348 LEU A N 1
ATOM 2522 C CA . LEU A 1 348 ? 31.234 19.016 -5.09 1 92.56 348 LEU A CA 1
ATOM 2523 C C . LEU A 1 348 ? 30.297 19.344 -3.926 1 92.56 348 LEU A C 1
ATOM 2525 O O . LEU A 1 348 ? 29.406 20.172 -4.055 1 92.56 348 LEU A O 1
ATOM 2529 N N . VAL A 1 349 ? 30.531 18.734 -2.809 1 93.12 349 VAL A N 1
ATOM 2530 C CA . VAL A 1 349 ? 29.766 18.969 -1.594 1 93.12 349 VAL A CA 1
ATOM 2531 C C . VAL A 1 349 ? 29.969 20.406 -1.128 1 93.12 349 VAL A C 1
ATOM 2533 O O . VAL A 1 349 ? 29 21.109 -0.798 1 93.12 349 VAL A O 1
ATOM 2536 N N . GLN A 1 350 ? 31.172 20.812 -1.191 1 91.81 350 GLN A N 1
ATOM 2537 C CA . GLN A 1 350 ? 31.484 22.172 -0.764 1 91.81 350 GLN A CA 1
ATOM 2538 C C . GLN A 1 350 ? 30.781 23.203 -1.637 1 91.81 350 GLN A C 1
ATOM 2540 O O . GLN A 1 350 ? 30.281 24.219 -1.134 1 91.81 350 GLN A O 1
ATOM 2545 N N . MET A 1 351 ? 30.734 22.875 -2.83 1 90.69 351 MET A N 1
ATOM 2546 C CA . MET A 1 351 ? 30.094 23.797 -3.779 1 90.69 351 MET A CA 1
ATOM 2547 C C . MET A 1 351 ? 28.578 23.812 -3.586 1 90.69 351 MET A C 1
ATOM 2549 O O . MET A 1 351 ? 27.953 24.859 -3.705 1 90.69 351 MET A O 1
ATOM 2553 N N . ALA A 1 352 ? 28 22.688 -3.225 1 93.44 352 ALA A N 1
ATOM 2554 C CA . ALA A 1 352 ? 26.547 22.547 -3.17 1 93.44 352 ALA A CA 1
ATOM 2555 C C . ALA A 1 352 ? 26.016 22.938 -1.8 1 93.44 352 ALA A C 1
ATOM 2557 O O . ALA A 1 352 ? 24.828 23.25 -1.659 1 93.44 352 ALA A O 1
ATOM 2558 N N . LEU A 1 353 ? 26.859 22.969 -0.814 1 95.31 353 LEU A N 1
ATOM 2559 C CA . LEU A 1 353 ? 26.438 23.078 0.583 1 95.31 353 LEU A CA 1
ATOM 2560 C C . LEU A 1 353 ? 25.672 24.359 0.833 1 95.31 353 LEU A C 1
ATOM 2562 O O . LEU A 1 353 ? 24.609 24.344 1.457 1 95.31 353 LEU A O 1
ATOM 2566 N N . PRO A 1 354 ? 26.141 25.516 0.279 1 94.69 354 PRO A N 1
ATOM 2567 C CA . PRO A 1 354 ? 25.391 26.75 0.524 1 94.69 354 PRO A CA 1
ATOM 2568 C C . PRO A 1 354 ? 23.969 26.688 -0.006 1 94.69 354 PRO A C 1
ATOM 2570 O O . PRO A 1 354 ? 23.031 27.125 0.67 1 94.69 354 PRO A O 1
ATOM 2573 N N . ARG A 1 355 ? 23.812 26.109 -1.131 1 94.5 355 ARG A N 1
ATOM 2574 C CA . ARG A 1 355 ? 22.484 26 -1.727 1 94.5 355 ARG A CA 1
ATOM 2575 C C . ARG A 1 355 ? 21.625 25.016 -0.949 1 94.5 355 ARG A C 1
ATOM 2577 O O . ARG A 1 355 ? 20.422 25.219 -0.812 1 94.5 355 ARG A O 1
ATOM 2584 N N . LEU A 1 356 ? 22.188 23.938 -0.495 1 96.31 356 LEU A N 1
ATOM 2585 C CA . LEU A 1 356 ? 21.484 22.969 0.336 1 96.31 356 LEU A CA 1
ATOM 2586 C C . LEU A 1 356 ? 20.953 23.625 1.605 1 96.31 356 LEU A C 1
ATOM 2588 O O . LEU A 1 356 ? 19.797 23.438 1.968 1 96.31 356 LEU A O 1
ATOM 2592 N N . LEU A 1 357 ? 21.797 24.422 2.205 1 96.81 357 LEU A N 1
ATOM 2593 C CA . LEU A 1 357 ? 21.422 25.078 3.449 1 96.81 357 LEU A CA 1
ATOM 2594 C C . LEU A 1 357 ? 20.328 26.109 3.205 1 96.81 357 LEU A C 1
ATOM 2596 O O . LEU A 1 357 ? 19.406 26.25 4.016 1 96.81 357 LEU A O 1
ATOM 2600 N N . GLU A 1 358 ? 20.438 26.766 2.109 1 95.81 358 GLU A N 1
ATOM 2601 C CA . GLU A 1 358 ? 19.422 27.734 1.744 1 95.81 358 GLU A CA 1
ATOM 2602 C C . GLU A 1 358 ? 18.062 27.062 1.536 1 95.81 358 GLU A C 1
ATOM 2604 O O . GLU A 1 358 ? 17.031 27.594 1.932 1 95.81 358 GLU A O 1
ATOM 2609 N N . ALA A 1 359 ? 18.047 25.875 0.97 1 96.38 359 ALA A N 1
ATOM 2610 C CA . ALA A 1 359 ? 16.828 25.141 0.628 1 96.38 359 ALA A CA 1
ATOM 2611 C C . ALA A 1 359 ? 16.094 24.672 1.884 1 96.38 359 ALA A C 1
ATOM 2613 O O . ALA A 1 359 ? 14.922 24.297 1.827 1 96.38 359 ALA A O 1
ATOM 2614 N N . LEU A 1 360 ? 16.781 24.625 3.068 1 96.62 360 LEU A N 1
ATOM 2615 C CA . LEU A 1 360 ? 16.172 24.172 4.312 1 96.62 360 LEU A CA 1
ATOM 2616 C C . LEU A 1 360 ? 15.023 25.094 4.727 1 96.62 360 LEU A C 1
ATOM 2618 O O . LEU A 1 360 ? 14.109 24.672 5.438 1 96.62 360 LEU A O 1
ATOM 2622 N N . THR A 1 361 ? 15.078 26.312 4.297 1 93.31 361 THR A N 1
ATOM 2623 C CA . THR A 1 361 ? 14.062 27.297 4.688 1 93.31 361 THR A CA 1
ATOM 2624 C C . THR A 1 361 ? 13.039 27.484 3.576 1 93.31 361 THR A C 1
ATOM 2626 O O . THR A 1 361 ? 12.117 28.281 3.707 1 93.31 361 THR A O 1
ATOM 2629 N N . ALA A 1 362 ? 13.18 26.734 2.461 1 91.88 362 ALA A N 1
ATOM 2630 C CA . ALA A 1 362 ? 12.25 26.766 1.337 1 91.88 362 ALA A CA 1
ATOM 2631 C C . ALA A 1 362 ? 10.945 26.047 1.671 1 91.88 362 ALA A C 1
ATOM 2633 O O . ALA A 1 362 ? 10.805 25.484 2.762 1 91.88 362 ALA A O 1
ATOM 2634 N N . PRO A 1 363 ? 10.016 26.156 0.721 1 87.06 363 PRO A N 1
ATOM 2635 C CA . PRO A 1 363 ? 8.789 25.375 0.913 1 87.06 363 PRO A CA 1
ATOM 2636 C C . PRO A 1 363 ? 9.07 23.891 1.134 1 87.06 363 PRO A C 1
ATOM 2638 O O . PRO A 1 363 ? 10.117 23.391 0.731 1 87.06 363 PRO A O 1
ATOM 2641 N N . SER A 1 364 ? 8.117 23.234 1.75 1 88.88 364 SER A N 1
ATOM 2642 C CA . SER A 1 364 ? 8.305 21.875 2.242 1 88.88 364 SER A CA 1
ATOM 2643 C C . SER A 1 364 ? 8.727 20.938 1.119 1 88.88 364 SER A C 1
ATOM 2645 O O . SER A 1 364 ? 9.523 20.016 1.339 1 88.88 364 SER A O 1
ATOM 2647 N N . VAL A 1 365 ? 8.25 21.156 -0.094 1 90.56 365 VAL A N 1
ATOM 2648 C CA . VAL A 1 365 ? 8.57 20.281 -1.222 1 90.56 365 VAL A CA 1
ATOM 2649 C C . VAL A 1 365 ? 10.07 20.297 -1.48 1 90.56 365 VAL A C 1
ATOM 2651 O O . VAL A 1 365 ? 10.695 19.25 -1.632 1 90.56 365 VAL A O 1
ATOM 2654 N N . GLU A 1 366 ? 10.641 21.422 -1.469 1 93.31 366 GLU A N 1
ATOM 2655 C CA . GLU A 1 366 ? 12.078 21.578 -1.684 1 93.31 366 GLU A CA 1
ATOM 2656 C C . GLU A 1 366 ? 12.867 21.234 -0.423 1 93.31 366 GLU A C 1
ATOM 2658 O O . GLU A 1 366 ? 13.875 20.531 -0.487 1 93.31 366 GLU A O 1
ATOM 2663 N N . ALA A 1 367 ? 12.375 21.656 0.704 1 94.94 367 ALA A N 1
ATOM 2664 C CA . ALA A 1 367 ? 13.062 21.484 1.978 1 94.94 367 ALA A CA 1
ATOM 2665 C C . ALA A 1 367 ? 13.211 20 2.32 1 94.94 367 ALA A C 1
ATOM 2667 O O . ALA A 1 367 ? 14.242 19.578 2.861 1 94.94 367 ALA A O 1
ATOM 2668 N N . SER A 1 368 ? 12.18 19.266 1.991 1 94.94 368 SER A N 1
ATOM 2669 C CA . SER A 1 368 ? 12.227 17.844 2.301 1 94.94 368 SER A CA 1
ATOM 2670 C C . SER A 1 368 ? 13.398 17.156 1.609 1 94.94 368 SER A C 1
ATOM 2672 O O . SER A 1 368 ? 14.117 16.359 2.227 1 94.94 368 SER A O 1
ATOM 2674 N N . SER A 1 369 ? 13.602 17.469 0.38 1 96.56 369 SER A N 1
ATOM 2675 C CA . SER A 1 369 ? 14.703 16.875 -0.37 1 96.56 369 SER A CA 1
ATOM 2676 C C . SER A 1 369 ? 16.047 17.391 0.127 1 96.56 369 SER A C 1
ATOM 2678 O O . SER A 1 369 ? 17.031 16.641 0.137 1 96.56 369 SER A O 1
ATOM 2680 N N . ALA A 1 370 ? 16.109 18.625 0.558 1 97.44 370 ALA A N 1
ATOM 2681 C CA . ALA A 1 370 ? 17.344 19.172 1.116 1 97.44 370 ALA A CA 1
ATOM 2682 C C . ALA A 1 370 ? 17.703 18.484 2.426 1 97.44 370 ALA A C 1
ATOM 2684 O O . ALA A 1 370 ? 18.859 18.078 2.615 1 97.44 370 ALA A O 1
ATOM 2685 N N . PHE A 1 371 ? 16.703 18.344 3.287 1 97.25 371 PHE A N 1
ATOM 2686 C CA . PHE A 1 371 ? 16.938 17.656 4.547 1 97.25 371 PHE A CA 1
ATOM 2687 C C . PHE A 1 371 ? 17.391 16.219 4.301 1 97.25 371 PHE A C 1
ATOM 2689 O O . PHE A 1 371 ? 18.281 15.719 4.977 1 97.25 371 PHE A O 1
ATOM 2696 N N . TRP A 1 372 ? 16.75 15.578 3.316 1 96.94 372 TRP A N 1
ATOM 2697 C CA . TRP A 1 372 ? 17.125 14.203 2.996 1 96.94 372 TRP A CA 1
ATOM 2698 C C . TRP A 1 372 ? 18.562 14.133 2.488 1 96.94 372 TRP A C 1
ATOM 2700 O O . TRP A 1 372 ? 19.344 13.305 2.945 1 96.94 372 TRP A O 1
ATOM 2710 N N . ALA A 1 373 ? 18.922 15.016 1.593 1 97.5 373 ALA A N 1
ATOM 2711 C CA . ALA A 1 373 ? 20.25 15.031 1.018 1 97.5 373 ALA A CA 1
ATOM 2712 C C . ALA A 1 373 ? 21.312 15.312 2.086 1 97.5 373 ALA A C 1
ATOM 2714 O O . ALA A 1 373 ? 22.375 14.688 2.102 1 97.5 373 ALA A O 1
ATOM 2715 N N . LEU A 1 374 ? 21.016 16.203 2.938 1 97.25 374 LEU A N 1
ATOM 2716 C CA . LEU A 1 374 ? 21.953 16.547 4.004 1 97.25 374 LEU A CA 1
ATOM 2717 C C . LEU A 1 374 ? 22.062 15.406 5.008 1 97.25 374 LEU A C 1
ATOM 2719 O O . LEU A 1 374 ? 23.156 15.156 5.543 1 97.25 374 LEU A O 1
ATOM 2723 N N . GLY A 1 375 ? 20.922 14.797 5.328 1 95.69 375 GLY A N 1
ATOM 2724 C CA . GLY A 1 375 ? 20.984 13.602 6.16 1 95.69 375 GLY A CA 1
ATOM 2725 C C . GLY A 1 375 ? 21.906 12.539 5.602 1 95.69 375 GLY A C 1
ATOM 2726 O O . GLY A 1 375 ? 22.719 11.961 6.332 1 95.69 375 GLY A O 1
ATOM 2727 N N . ARG A 1 376 ? 21.844 12.328 4.379 1 96.19 376 ARG A N 1
ATOM 2728 C CA . ARG A 1 376 ? 22.719 11.367 3.699 1 96.19 376 ARG A CA 1
ATOM 2729 C C . ARG A 1 376 ? 24.172 11.797 3.789 1 96.19 376 ARG A C 1
ATOM 2731 O O . ARG A 1 376 ? 25.062 10.969 4.035 1 96.19 376 ARG A O 1
ATOM 2738 N N . LEU A 1 377 ? 24.375 13.07 3.549 1 95.56 377 LEU A N 1
ATOM 2739 C CA . LEU A 1 377 ? 25.734 13.609 3.613 1 95.56 377 LEU A CA 1
ATOM 2740 C C . LEU A 1 377 ? 26.328 13.414 5 1 95.56 377 LEU A C 1
ATOM 2742 O O . LEU A 1 377 ? 27.484 13 5.125 1 95.56 377 LEU A O 1
ATOM 2746 N N . LEU A 1 378 ? 25.578 13.648 5.992 1 93.88 378 LEU A N 1
ATOM 2747 C CA . LEU A 1 378 ? 26.047 13.516 7.371 1 93.88 378 LEU A CA 1
ATOM 2748 C C . LEU A 1 378 ? 26.281 12.047 7.723 1 93.88 378 LEU A C 1
ATOM 2750 O O . LEU A 1 378 ? 27.188 11.734 8.508 1 93.88 378 LEU A O 1
ATOM 2754 N N . GLU A 1 379 ? 25.531 11.203 7.145 1 92.81 379 GLU A N 1
ATOM 2755 C CA . GLU A 1 379 ? 25.672 9.773 7.379 1 92.81 379 GLU A CA 1
ATOM 2756 C C . GLU A 1 379 ? 26.906 9.227 6.668 1 92.81 379 GLU A C 1
ATOM 2758 O O . GLU A 1 379 ? 27.688 8.469 7.254 1 92.81 379 GLU A O 1
ATOM 2763 N N . LEU A 1 380 ? 27.141 9.68 5.492 1 93.81 380 LEU A N 1
ATOM 2764 C CA . LEU A 1 380 ? 28.125 9.031 4.629 1 93.81 380 LEU A CA 1
ATOM 2765 C C . LEU A 1 380 ? 29.438 9.797 4.645 1 93.81 380 LEU A C 1
ATOM 2767 O O . LEU A 1 380 ? 30.516 9.195 4.523 1 93.81 380 LEU A O 1
ATOM 2771 N N . HIS A 1 381 ? 29.312 11.125 4.711 1 92.69 381 HIS A N 1
ATOM 2772 C CA . HIS A 1 381 ? 30.5 11.984 4.641 1 92.69 381 HIS A CA 1
ATOM 2773 C C . HIS A 1 381 ? 30.438 13.094 5.688 1 92.69 381 HIS A C 1
ATOM 2775 O O . HIS A 1 381 ? 30.516 14.273 5.355 1 92.69 381 HIS A O 1
ATOM 2781 N N . PRO A 1 382 ? 30.453 12.75 6.91 1 90.19 382 PRO A N 1
ATOM 2782 C CA . PRO A 1 382 ? 30.281 13.75 7.965 1 90.19 382 PRO A CA 1
ATOM 2783 C C . PRO A 1 382 ? 31.391 14.797 7.961 1 90.19 382 PRO A C 1
ATOM 2785 O O . PRO A 1 382 ? 31.156 15.961 8.297 1 90.19 382 PRO A O 1
ATOM 2788 N N . ALA A 1 383 ? 32.562 14.406 7.535 1 88.69 383 ALA A N 1
ATOM 2789 C CA . ALA A 1 383 ? 33.719 15.305 7.539 1 88.69 383 ALA A CA 1
ATOM 2790 C C . ALA A 1 383 ? 33.562 16.422 6.52 1 88.69 383 ALA A C 1
ATOM 2792 O O . ALA A 1 383 ? 34.188 17.469 6.621 1 88.69 383 ALA A O 1
ATOM 2793 N N . ALA A 1 384 ? 32.656 16.219 5.605 1 91.06 384 ALA A N 1
ATOM 2794 C CA . ALA A 1 384 ? 32.438 17.203 4.543 1 91.06 384 ALA A CA 1
ATOM 2795 C C . ALA A 1 384 ? 31.5 18.312 4.992 1 91.06 384 ALA A C 1
ATOM 2797 O O . ALA A 1 384 ? 31.359 19.328 4.305 1 91.06 384 ALA A O 1
ATOM 2798 N N . VAL A 1 385 ? 30.922 18.188 6.125 1 93.06 385 VAL A N 1
ATOM 2799 C CA . VAL A 1 385 ? 29.969 19.172 6.637 1 93.06 385 VAL A CA 1
ATOM 2800 C C . VAL A 1 385 ? 30.594 19.906 7.828 1 93.06 385 VAL A C 1
ATOM 2802 O O . VAL A 1 385 ? 30.672 19.344 8.93 1 93.06 385 VAL A O 1
ATOM 2805 N N . PRO A 1 386 ? 30.938 21.109 7.555 1 91.88 386 PRO A N 1
ATOM 2806 C CA . PRO A 1 386 ? 31.578 21.859 8.633 1 91.88 386 PRO A CA 1
ATOM 2807 C C . PRO A 1 386 ? 30.656 22.047 9.844 1 91.88 386 PRO A C 1
ATOM 2809 O O . PRO A 1 386 ? 29.438 21.969 9.711 1 91.88 386 PRO A O 1
ATOM 2812 N N . ASP A 1 387 ? 31.234 22.406 10.961 1 88.94 387 ASP A N 1
ATOM 2813 C CA . ASP A 1 387 ? 30.516 22.547 12.227 1 88.94 387 ASP A CA 1
ATOM 2814 C C . ASP A 1 387 ? 29.453 23.641 12.125 1 88.94 387 ASP A C 1
ATOM 2816 O O . ASP A 1 387 ? 28.359 23.484 12.664 1 88.94 387 ASP A O 1
ATOM 2820 N N . ASP A 1 388 ? 29.844 24.688 11.484 1 90.56 388 ASP A N 1
ATOM 2821 C CA . ASP A 1 388 ? 28.906 25.781 11.359 1 90.56 388 ASP A CA 1
ATOM 2822 C C . ASP A 1 388 ? 27.672 25.375 10.562 1 90.56 388 ASP A C 1
ATOM 2824 O O . ASP A 1 388 ? 26.547 25.766 10.883 1 90.56 388 ASP A O 1
ATOM 2828 N N . ALA A 1 389 ? 27.938 24.562 9.523 1 93.25 389 ALA A N 1
ATOM 2829 C CA . ALA A 1 389 ? 26.828 24.047 8.734 1 93.25 389 ALA A CA 1
ATOM 2830 C C . ALA A 1 389 ? 25.984 23.078 9.555 1 93.25 389 ALA A C 1
ATOM 2832 O O . ALA A 1 389 ? 24.75 23.109 9.477 1 93.25 389 ALA A O 1
ATOM 2833 N N . GLN A 1 390 ? 26.578 22.266 10.336 1 90.75 390 GLN A N 1
ATOM 2834 C CA . GLN A 1 390 ? 25.844 21.344 11.195 1 90.75 390 GLN A CA 1
ATOM 2835 C C . GLN A 1 390 ? 24.969 22.094 12.195 1 90.75 390 GLN A C 1
ATOM 2837 O O . GLN A 1 390 ? 23.828 21.703 12.453 1 90.75 390 GLN A O 1
ATOM 2842 N N . ALA A 1 391 ? 25.562 23.156 12.719 1 88 391 ALA A N 1
ATOM 2843 C CA . ALA A 1 391 ? 24.812 23.984 13.656 1 88 391 ALA A CA 1
ATOM 2844 C C . ALA A 1 391 ? 23.594 24.609 12.984 1 88 391 ALA A C 1
ATOM 2846 O O . ALA A 1 391 ? 22.5 24.641 13.57 1 88 391 ALA A O 1
ATOM 2847 N N . ARG A 1 392 ? 23.797 25.078 11.812 1 91.44 392 ARG A N 1
ATOM 2848 C CA . ARG A 1 392 ? 22.703 25.672 11.062 1 91.44 392 ARG A CA 1
ATOM 2849 C C . ARG A 1 392 ? 21.625 24.641 10.766 1 91.44 392 ARG A C 1
ATOM 2851 O O . ARG A 1 392 ? 20.438 24.938 10.898 1 91.44 392 ARG A O 1
ATOM 2858 N N . ILE A 1 393 ? 22.062 23.406 10.32 1 93.88 393 ILE A N 1
ATOM 2859 C CA . ILE A 1 393 ? 21.125 22.312 10.047 1 93.88 393 ILE A CA 1
ATOM 2860 C C . ILE A 1 393 ? 20.312 22.016 11.305 1 93.88 393 ILE A C 1
ATOM 2862 O O . ILE A 1 393 ? 19.078 21.906 11.242 1 93.88 393 ILE A O 1
ATOM 2866 N N . PHE A 1 394 ? 20.984 21.953 12.367 1 88.31 394 PHE A N 1
ATOM 2867 C CA . PHE A 1 394 ? 20.359 21.656 13.648 1 88.31 394 PHE A CA 1
ATOM 2868 C C . PHE A 1 394 ? 19.312 22.703 14 1 88.31 394 PHE A C 1
ATOM 2870 O O . PHE A 1 394 ? 18.172 22.359 14.328 1 88.31 394 PHE A O 1
ATOM 2877 N N . GLU A 1 395 ? 19.688 23.891 13.922 1 86.56 395 GLU A N 1
ATOM 2878 C CA . GLU A 1 395 ? 18.812 25 14.281 1 86.56 395 GLU A CA 1
ATOM 2879 C C . GLU A 1 395 ? 17.547 25 13.438 1 86.56 395 GLU A C 1
ATOM 2881 O O . GLU A 1 395 ? 16.438 25.094 13.977 1 86.56 395 GLU A O 1
ATOM 2886 N N . VAL A 1 396 ? 17.719 24.859 12.125 1 92.38 396 VAL A N 1
ATOM 2887 C CA . VAL A 1 396 ? 16.578 24.922 11.227 1 92.38 396 VAL A CA 1
ATOM 2888 C C . VAL A 1 396 ? 15.703 23.688 11.422 1 92.38 396 VAL A C 1
ATOM 2890 O O . VAL A 1 396 ? 14.477 23.781 11.422 1 92.38 396 VAL A O 1
ATOM 2893 N N . ALA A 1 397 ? 16.344 22.484 11.609 1 91.75 397 ALA A N 1
ATOM 2894 C CA . ALA A 1 397 ? 15.602 21.25 11.797 1 91.75 397 ALA A CA 1
ATOM 2895 C C . ALA A 1 397 ? 14.719 21.297 13.039 1 91.75 397 ALA A C 1
ATOM 2897 O O . ALA A 1 397 ? 13.539 20.938 12.992 1 91.75 397 ALA A O 1
ATOM 2898 N N . VAL A 1 398 ? 15.297 21.781 14.094 1 85 398 VAL A N 1
ATOM 2899 C CA . VAL A 1 398 ? 14.57 21.844 15.359 1 85 398 VAL A CA 1
ATOM 2900 C C . VAL A 1 398 ? 13.383 22.797 15.227 1 85 398 VAL A C 1
ATOM 2902 O O . VAL A 1 398 ? 12.297 22.516 15.742 1 85 398 VAL A O 1
ATOM 2905 N N . LEU A 1 399 ? 13.555 23.828 14.516 1 83.12 399 LEU A N 1
ATOM 2906 C CA . LEU A 1 399 ? 12.516 24.828 14.328 1 83.12 399 LEU A CA 1
ATOM 2907 C C . LEU A 1 399 ? 11.367 24.281 13.484 1 83.12 399 LEU A C 1
ATOM 2909 O O . LEU A 1 399 ? 10.211 24.641 13.695 1 83.12 399 LEU A O 1
ATOM 2913 N N . ARG A 1 400 ? 11.664 23.312 12.594 1 89.38 400 ARG A N 1
ATOM 2914 C CA . ARG A 1 400 ? 10.672 22.875 11.609 1 89.38 400 ARG A CA 1
ATOM 2915 C C . ARG A 1 400 ? 10.117 21.5 11.953 1 89.38 400 ARG A C 1
ATOM 2917 O O . ARG A 1 400 ? 9.336 20.938 11.18 1 89.38 400 ARG A O 1
ATOM 2924 N N . LEU A 1 401 ? 10.438 20.922 13.078 1 87.69 401 LEU A N 1
ATOM 2925 C CA . LEU A 1 401 ? 10.016 19.594 13.492 1 87.69 401 LEU A CA 1
ATOM 2926 C C . LEU A 1 401 ? 8.5 19.531 13.648 1 87.69 401 LEU A C 1
ATOM 2928 O O . LEU A 1 401 ? 7.918 18.438 13.625 1 87.69 401 LEU A O 1
ATOM 2932 N N . THR A 1 402 ? 7.867 20.625 13.742 1 81.38 402 THR A N 1
ATOM 2933 C CA . THR A 1 402 ? 6.422 20.641 13.953 1 81.38 402 THR A CA 1
ATOM 2934 C C . THR A 1 402 ? 5.684 20.578 12.617 1 81.38 402 THR A C 1
ATOM 2936 O O . THR A 1 402 ? 4.453 20.578 12.586 1 81.38 402 THR A O 1
ATOM 2939 N N . GLU A 1 403 ? 6.402 20.5 11.539 1 84.31 403 GLU A N 1
ATOM 2940 C CA . GLU A 1 403 ? 5.82 20.281 10.219 1 84.31 403 GLU A CA 1
ATOM 2941 C C . GLU A 1 403 ? 5.777 18.797 9.875 1 84.31 403 GLU A C 1
ATOM 2943 O O . GLU A 1 403 ? 6.781 18.219 9.453 1 84.31 403 GLU A O 1
ATOM 2948 N N . PRO A 1 404 ? 4.645 18.203 9.891 1 83.06 404 PRO A N 1
ATOM 2949 C CA . PRO A 1 404 ? 4.559 16.75 9.727 1 83.06 404 PRO A CA 1
ATOM 2950 C C . PRO A 1 404 ? 5.059 16.266 8.367 1 83.06 404 PRO A C 1
ATOM 2952 O O . PRO A 1 404 ? 5.621 15.172 8.266 1 83.06 404 PRO A O 1
ATOM 2955 N N . CYS A 1 405 ? 4.891 17.031 7.383 1 85.38 405 CYS A N 1
ATOM 2956 C CA . CYS A 1 405 ? 5.273 16.641 6.035 1 85.38 405 CYS A CA 1
ATOM 2957 C C . CYS A 1 405 ? 6.789 16.531 5.902 1 85.38 405 CYS A C 1
ATOM 2959 O O . CYS A 1 405 ? 7.297 15.93 4.953 1 85.38 405 CYS A O 1
ATOM 2961 N N . LEU A 1 406 ? 7.523 17.109 6.922 1 92.19 406 LEU A N 1
ATOM 2962 C CA . LEU A 1 406 ? 8.984 17.094 6.875 1 92.19 406 LEU A CA 1
ATOM 2963 C C . LEU A 1 406 ? 9.555 16.141 7.926 1 92.19 406 LEU A C 1
ATOM 2965 O O . LEU A 1 406 ? 10.758 15.898 7.949 1 92.19 406 LEU A O 1
ATOM 2969 N N . ALA A 1 407 ? 8.688 15.617 8.711 1 90.94 407 ALA A N 1
ATOM 2970 C CA . ALA A 1 407 ? 9.094 14.953 9.945 1 90.94 407 ALA A CA 1
ATOM 2971 C C . ALA A 1 407 ? 10.094 13.836 9.664 1 90.94 407 ALA A C 1
ATOM 2973 O O . ALA A 1 407 ? 11.125 13.727 10.328 1 90.94 407 ALA A O 1
ATOM 2974 N N . GLU A 1 408 ? 9.867 13.039 8.672 1 91.06 408 GLU A N 1
ATOM 2975 C CA . GLU A 1 408 ? 10.727 11.898 8.375 1 91.06 408 GLU A CA 1
ATOM 2976 C C . GLU A 1 408 ? 12.125 12.352 7.977 1 91.06 408 GLU A C 1
ATOM 2978 O O . GLU A 1 408 ? 13.117 11.836 8.492 1 91.06 408 GLU A O 1
ATOM 2983 N N . GLN A 1 409 ? 12.188 13.305 7.137 1 94.06 409 GLN A N 1
ATOM 2984 C CA . GLN A 1 409 ? 13.477 13.781 6.641 1 94.06 409 GLN A CA 1
ATOM 2985 C C . GLN A 1 409 ? 14.227 14.555 7.723 1 94.06 409 GLN A C 1
ATOM 2987 O O . GLN A 1 409 ? 15.453 14.469 7.816 1 94.06 409 GLN A O 1
ATOM 2992 N N . LEU A 1 410 ? 13.461 15.289 8.492 1 94.12 410 LEU A N 1
ATOM 2993 C CA . LEU A 1 410 ? 14.055 16.047 9.586 1 94.12 410 LEU A CA 1
ATOM 2994 C C . LEU A 1 410 ? 14.664 15.109 10.625 1 94.12 410 LEU A C 1
ATOM 2996 O O . LEU A 1 410 ? 15.789 15.328 11.086 1 94.12 410 LEU A O 1
ATOM 3000 N N . CYS A 1 411 ? 13.969 14.055 10.891 1 91.5 411 CYS A N 1
ATOM 3001 C CA . CYS A 1 411 ? 14.469 13.094 11.867 1 91.5 411 CYS A CA 1
ATOM 3002 C C . CYS A 1 411 ? 15.727 12.391 11.352 1 91.5 411 CYS A C 1
ATOM 3004 O O . CYS A 1 411 ? 16.688 12.188 12.102 1 91.5 411 CYS A O 1
ATOM 3006 N N . TYR A 1 412 ? 15.711 12.055 10.172 1 93.06 412 TYR A N 1
ATOM 3007 C CA . TYR A 1 412 ? 16.875 11.445 9.539 1 93.06 412 TYR A CA 1
ATOM 3008 C C . TYR A 1 412 ? 18.078 12.383 9.594 1 93.06 412 TYR A C 1
ATOM 3010 O O . TYR A 1 412 ? 19.188 11.961 9.953 1 93.06 412 TYR A O 1
ATOM 3018 N N . CYS A 1 413 ? 17.875 13.594 9.234 1 92.31 413 CYS A N 1
ATOM 3019 C CA . CYS A 1 413 ? 18.922 14.594 9.227 1 92.31 413 CYS A CA 1
ATOM 3020 C C . CYS A 1 413 ? 19.438 14.852 10.641 1 92.31 413 CYS A C 1
ATOM 3022 O O . CYS A 1 413 ? 20.656 14.914 10.859 1 92.31 413 CYS A O 1
ATOM 3024 N N . LEU A 1 414 ? 18.562 14.922 11.586 1 88.5 414 LEU A N 1
ATOM 3025 C CA . LEU A 1 414 ? 18.922 15.164 12.977 1 88.5 414 LEU A CA 1
ATOM 3026 C C . LEU A 1 414 ? 19.75 14.008 13.539 1 88.5 414 LEU A C 1
ATOM 3028 O O . LEU A 1 414 ? 20.688 14.219 14.312 1 88.5 414 LEU A O 1
ATOM 3032 N N . ASP A 1 415 ? 19.375 12.852 13.156 1 84.19 415 ASP A N 1
ATOM 3033 C CA . ASP A 1 415 ? 20.156 11.688 13.562 1 84.19 415 ASP A CA 1
ATOM 3034 C C . ASP A 1 415 ? 21.609 11.812 13.102 1 84.19 415 ASP A C 1
ATOM 3036 O O . ASP A 1 415 ? 22.531 11.469 13.844 1 84.19 415 ASP A O 1
ATOM 3040 N N . GLY A 1 416 ? 21.734 12.305 11.953 1 85.56 416 GLY A N 1
ATOM 3041 C CA . GLY A 1 416 ? 23.078 12.516 11.422 1 85.56 416 GLY A CA 1
ATOM 3042 C C . GLY A 1 416 ? 23.875 13.547 12.188 1 85.56 416 GLY A C 1
ATOM 3043 O O . GLY A 1 416 ? 25.062 13.352 12.453 1 85.56 416 GLY A O 1
ATOM 3044 N N . VAL A 1 417 ? 23.219 14.578 12.562 1 83.94 417 VAL A N 1
ATOM 3045 C CA . VAL A 1 417 ? 23.891 15.656 13.289 1 83.94 417 VAL A CA 1
ATOM 3046 C C . VAL A 1 417 ? 24.266 15.18 14.688 1 83.94 417 VAL A C 1
ATOM 3048 O O . VAL A 1 417 ? 25.375 15.422 15.156 1 83.94 417 VAL A O 1
ATOM 3051 N N . VAL A 1 418 ? 23.391 14.453 15.266 1 76.69 418 VAL A N 1
ATOM 3052 C CA . VAL A 1 418 ? 23.609 13.977 16.625 1 76.69 418 VAL A CA 1
ATOM 3053 C C . VAL A 1 418 ? 24.734 12.945 16.656 1 76.69 418 VAL A C 1
ATOM 3055 O O . VAL A 1 418 ? 25.531 12.914 17.594 1 76.69 418 VAL A O 1
ATOM 3058 N N . ASP A 1 419 ? 24.859 12.172 15.711 1 75.94 419 ASP A N 1
ATOM 3059 C CA . ASP A 1 419 ? 25.906 11.164 15.609 1 75.94 419 ASP A CA 1
ATOM 3060 C C . ASP A 1 419 ? 27.281 11.82 15.523 1 75.94 419 ASP A C 1
ATOM 3062 O O . ASP A 1 419 ? 28.266 11.273 16.031 1 75.94 419 ASP A O 1
ATOM 3066 N N . GLN A 1 420 ? 27.328 12.852 14.867 1 72.38 420 GLN A N 1
ATOM 3067 C CA . GLN A 1 420 ? 28.594 13.547 14.695 1 72.38 420 GLN A CA 1
ATOM 3068 C C . GLN A 1 420 ? 28.969 14.328 15.953 1 72.38 420 GLN A C 1
ATOM 3070 O O . GLN A 1 420 ? 30.156 14.562 16.219 1 72.38 420 GLN A O 1
ATOM 3075 N N . GLN A 1 421 ? 27.922 14.633 16.562 1 63.59 421 GLN A N 1
ATOM 3076 C CA . GLN A 1 421 ? 28.172 15.391 17.781 1 63.59 421 GLN A CA 1
ATOM 3077 C C . GLN A 1 421 ? 28.297 14.469 18.984 1 63.59 421 GLN A C 1
ATOM 3079 O O . GLN A 1 421 ? 28.281 14.93 20.141 1 63.59 421 GLN A O 1
ATOM 3084 N N . ALA A 1 422 ? 28.75 13.047 18.594 1 50.56 422 ALA A N 1
ATOM 3085 C CA . ALA A 1 422 ? 28.984 11.969 19.547 1 50.56 422 ALA A CA 1
ATOM 3086 C C . ALA A 1 422 ? 28.781 12.469 20.984 1 50.56 422 ALA A C 1
ATOM 3088 O O . ALA A 1 422 ? 28.281 11.734 21.844 1 50.56 422 ALA A O 1
ATOM 3089 N N . ALA A 1 423 ? 29.922 13.172 21.312 1 47.94 423 ALA A N 1
ATOM 3090 C CA . ALA A 1 423 ? 30.141 13.414 22.734 1 47.94 423 ALA A CA 1
ATOM 3091 C C . ALA A 1 423 ? 28.828 13.781 23.438 1 47.94 423 ALA A C 1
ATOM 3093 O O . ALA A 1 423 ? 28.484 13.219 24.469 1 47.94 423 ALA A O 1
ATOM 3094 N N . VAL A 1 424 ? 28.547 15 24.031 1 44.06 424 VAL A N 1
ATOM 3095 C CA . VAL A 1 424 ? 27.719 15.523 25.109 1 44.06 424 VAL A CA 1
ATOM 3096 C C . VAL A 1 424 ? 26.578 16.359 24.547 1 44.06 424 VAL A C 1
ATOM 3098 O O . VAL A 1 424 ? 26.781 17.484 24.078 1 44.06 424 VAL A O 1
ATOM 3101 N N . LEU A 1 425 ? 25.719 15.609 23.641 1 54.12 425 LEU A N 1
ATOM 3102 C CA . LEU A 1 425 ? 24.688 16.641 23.594 1 54.12 425 LEU A CA 1
ATOM 3103 C C . LEU A 1 425 ? 24.562 17.359 24.938 1 54.12 425 LEU A C 1
ATOM 3105 O O . LEU A 1 425 ? 24.344 16.703 25.969 1 54.12 425 LEU A O 1
ATOM 3109 N N . GLU A 1 426 ? 25.156 18.406 24.906 1 61.28 426 GLU A N 1
ATOM 3110 C CA . GLU A 1 426 ? 24.922 19.188 26.109 1 61.28 426 GLU A CA 1
ATOM 3111 C C . GLU A 1 426 ? 23.453 19.094 26.562 1 61.28 426 GLU A C 1
ATOM 3113 O O . GLU A 1 426 ? 22.547 19 25.719 1 61.28 426 GLU A O 1
ATOM 3118 N N . PRO A 1 427 ? 23.297 18.625 27.719 1 56.75 427 PRO A N 1
ATOM 3119 C CA . PRO A 1 427 ? 21.953 18.438 28.281 1 56.75 427 PRO A CA 1
ATOM 3120 C C . PRO A 1 427 ? 20.938 19.438 27.75 1 56.75 427 PRO A C 1
ATOM 3122 O O . PRO A 1 427 ? 19.781 19.094 27.547 1 56.75 427 PRO A O 1
ATOM 3125 N N . ARG A 1 428 ? 21.531 20.672 27.469 1 60.28 428 ARG A N 1
ATOM 3126 C CA . ARG A 1 428 ? 20.609 21.703 27 1 60.28 428 ARG A CA 1
ATOM 3127 C C . ARG A 1 428 ? 20.125 21.391 25.594 1 60.28 428 ARG A C 1
ATOM 3129 O O . ARG A 1 428 ? 18.938 21.578 25.297 1 60.28 428 ARG A O 1
ATOM 3136 N N . LEU A 1 429 ? 21.016 20.859 24.766 1 68.69 429 LEU A N 1
ATOM 3137 C CA . LEU A 1 429 ? 20.656 20.562 23.391 1 68.69 429 LEU A CA 1
ATOM 3138 C C . LEU A 1 429 ? 19.734 19.344 23.328 1 68.69 429 LEU A C 1
ATOM 3140 O O . LEU A 1 429 ? 18.797 19.312 22.531 1 68.69 429 LEU A O 1
ATOM 3144 N N . PHE A 1 430 ? 20.047 18.484 24.219 1 73.44 430 PHE A N 1
ATOM 3145 C CA . PHE A 1 430 ? 19.203 17.297 24.312 1 73.44 430 PHE A CA 1
ATOM 3146 C C . PHE A 1 430 ? 17.766 17.672 24.641 1 73.44 430 PHE A C 1
ATOM 3148 O O . PHE A 1 430 ? 16.828 17.203 23.984 1 73.44 430 PHE A O 1
ATOM 3155 N N . GLY A 1 431 ? 17.641 18.438 25.609 1 70.5 431 GLY A N 1
ATOM 3156 C CA . GLY A 1 431 ? 16.328 18.875 26.016 1 70.5 431 GLY A CA 1
ATOM 3157 C C . GLY A 1 431 ? 15.562 19.578 24.922 1 70.5 431 GLY A C 1
ATOM 3158 O O . GLY A 1 431 ? 14.375 19.312 24.703 1 70.5 431 GLY A O 1
ATOM 3159 N N . THR A 1 432 ? 16.297 20.406 24.188 1 73.06 432 THR A N 1
ATOM 3160 C CA . THR A 1 432 ? 15.695 21.172 23.109 1 73.06 432 THR A CA 1
ATOM 3161 C C . THR A 1 432 ? 15.18 20.25 22 1 73.06 432 THR A C 1
ATOM 3163 O O . THR A 1 432 ? 14.062 20.422 21.516 1 73.06 432 THR A O 1
ATOM 3166 N N . VAL A 1 433 ? 15.93 19.25 21.703 1 79.81 433 VAL A N 1
ATOM 3167 C CA . VAL A 1 433 ? 15.578 18.328 20.641 1 79.81 433 VAL A CA 1
ATOM 3168 C C . VAL A 1 433 ? 14.398 17.469 21.078 1 79.81 433 VAL A C 1
ATOM 3170 O O . VAL A 1 433 ? 13.43 17.297 20.328 1 79.81 433 VAL A O 1
ATOM 3173 N N . ALA A 1 434 ? 14.508 17 22.25 1 78.44 434 ALA A N 1
ATOM 3174 C CA . ALA A 1 434 ? 13.461 16.141 22.781 1 78.44 434 ALA A CA 1
ATOM 3175 C C . ALA A 1 434 ? 12.117 16.875 22.828 1 78.44 434 ALA A C 1
ATOM 3177 O O . ALA A 1 434 ? 11.086 16.328 22.422 1 78.44 434 ALA A O 1
ATOM 3178 N N . GLU A 1 435 ? 12.227 18.047 23.219 1 74.19 435 GLU A N 1
ATOM 3179 C CA . GLU A 1 435 ? 11.023 18.859 23.312 1 74.19 435 GLU A CA 1
ATOM 3180 C C . GLU A 1 435 ? 10.422 19.109 21.922 1 74.19 435 GLU A C 1
ATOM 3182 O O . GLU A 1 435 ? 9.203 19.031 21.75 1 74.19 435 GLU A O 1
ATOM 3187 N N . SER A 1 436 ? 11.25 19.422 21.031 1 81.31 436 SER A N 1
ATOM 3188 C CA . SER A 1 436 ? 10.789 19.688 19.688 1 81.31 436 SER A CA 1
ATOM 3189 C C . SER A 1 436 ? 10.18 18.453 19.047 1 81.31 436 SER A C 1
ATOM 3191 O O . SER A 1 436 ? 9.172 18.547 18.328 1 81.31 436 SER A O 1
ATOM 3193 N N . LEU A 1 437 ? 10.742 17.312 19.281 1 84.38 437 LEU A N 1
ATOM 3194 C CA . LEU A 1 437 ? 10.227 16.062 18.781 1 84.38 437 LEU A CA 1
ATOM 3195 C C . LEU A 1 437 ? 8.852 15.75 19.375 1 84.38 437 LEU A C 1
ATOM 3197 O O . LEU A 1 437 ? 7.945 15.312 18.656 1 84.38 437 LEU A O 1
ATOM 3201 N N . LEU A 1 438 ? 8.758 16.016 20.578 1 78.06 438 LEU A N 1
ATOM 3202 C CA . LEU A 1 438 ?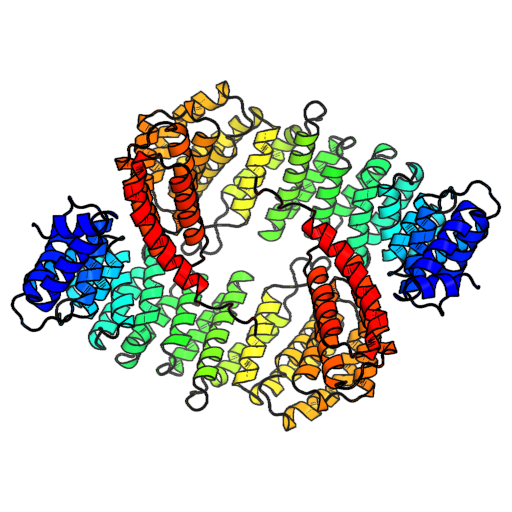 7.488 15.789 21.266 1 78.06 438 LEU A CA 1
ATOM 3203 C C . LEU A 1 438 ? 6.406 16.719 20.719 1 78.06 438 LEU A C 1
ATOM 3205 O O . LEU A 1 438 ? 5.273 16.281 20.484 1 78.06 438 LEU A O 1
ATOM 3209 N N . LYS A 1 439 ? 6.805 17.922 20.562 1 76.12 439 LYS A N 1
ATOM 3210 C CA . LYS A 1 439 ? 5.875 18.891 19.984 1 76.12 439 LYS A CA 1
ATOM 3211 C C . LYS A 1 439 ? 5.41 18.453 18.609 1 76.12 439 LYS A C 1
ATOM 3213 O O . LYS A 1 439 ? 4.223 18.531 18.281 1 76.12 439 LYS A O 1
ATOM 3218 N N . GLY A 1 440 ? 6.352 18.016 17.812 1 84.06 440 GLY A N 1
ATOM 3219 C CA . GLY A 1 440 ? 6.02 17.5 16.5 1 84.06 440 GLY A CA 1
ATOM 3220 C C . GLY A 1 440 ? 5.082 16.312 16.547 1 84.06 440 GLY A C 1
ATOM 3221 O O . GLY A 1 440 ? 4.137 16.219 15.75 1 84.06 440 GLY A O 1
ATOM 3222 N N . ALA A 1 441 ? 5.25 15.43 17.406 1 80.12 441 ALA A N 1
ATOM 3223 C CA . ALA A 1 441 ? 4.441 14.227 17.547 1 80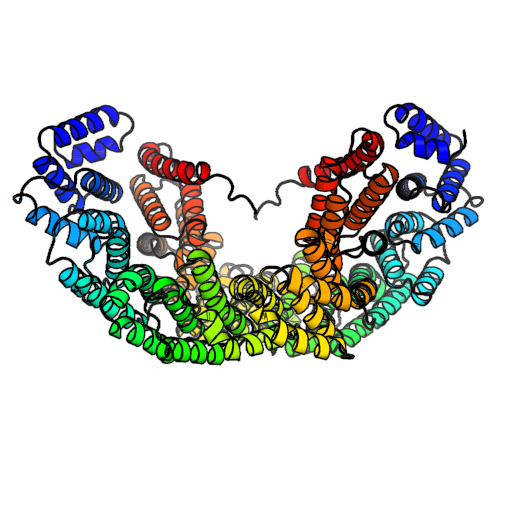.12 441 ALA A CA 1
ATOM 3224 C C . ALA A 1 441 ? 3.012 14.57 17.969 1 80.12 441 ALA A C 1
ATOM 3226 O O . ALA A 1 441 ? 2.066 13.867 17.594 1 80.12 441 ALA A O 1
ATOM 3227 N N . GLN A 1 442 ? 2.922 15.625 18.641 1 70.75 442 GLN A N 1
ATOM 3228 C CA . GLN A 1 442 ? 1.606 16.062 19.109 1 70.75 442 GLN A CA 1
ATOM 3229 C C . GLN A 1 442 ? 0.799 16.672 17.969 1 70.75 442 GLN A C 1
ATOM 3231 O O . GLN A 1 442 ? -0.432 16.609 17.969 1 70.75 442 GLN A O 1
ATOM 3236 N N . VAL A 1 443 ? 1.575 17.203 17.094 1 73.12 443 VAL A N 1
ATOM 3237 C CA . VAL A 1 443 ? 0.935 17.875 15.969 1 73.12 443 VAL A CA 1
ATOM 3238 C C . VAL A 1 443 ? 0.621 16.859 14.875 1 73.12 443 VAL A C 1
ATOM 3240 O O . VAL A 1 443 ? -0.389 16.984 14.18 1 73.12 443 VAL A O 1
ATOM 3243 N N . ALA A 1 444 ? 1.379 15.906 14.758 1 79.88 444 ALA A N 1
ATOM 3244 C CA . ALA A 1 444 ? 1.232 14.898 13.703 1 79.88 444 ALA A CA 1
ATOM 3245 C C . ALA A 1 444 ? 0.028 14 13.969 1 79.88 444 ALA A C 1
ATOM 3247 O O . ALA A 1 444 ? -0.318 13.742 15.125 1 79.88 444 ALA A O 1
ATOM 3248 N N . ASP A 1 445 ? -0.616 13.602 12.828 1 70.12 445 ASP A N 1
ATOM 3249 C CA . ASP A 1 445 ? -1.706 12.641 12.969 1 70.12 445 ASP A CA 1
ATOM 3250 C C . ASP A 1 445 ? -1.219 11.352 13.617 1 70.12 445 ASP A C 1
ATOM 3252 O O . ASP A 1 445 ? -0.157 10.836 13.258 1 70.12 445 ASP A O 1
ATOM 3256 N N . PRO A 1 446 ? -2.09 10.93 14.523 1 63.94 446 PRO A N 1
ATOM 3257 C CA . PRO A 1 446 ? -1.677 9.695 15.195 1 63.94 446 PRO A CA 1
ATOM 3258 C C . PRO A 1 446 ? -1.443 8.547 14.219 1 63.94 446 PRO A C 1
ATOM 3260 O O . PRO A 1 446 ? -2.199 8.383 13.258 1 63.94 446 PRO A O 1
ATOM 3263 N N . HIS A 1 447 ? -0.329 7.82 14.312 1 69.06 447 HIS A N 1
ATOM 3264 C CA . HIS A 1 447 ? 0.078 6.609 13.602 1 69.06 447 HIS A CA 1
ATOM 3265 C C . HIS A 1 447 ? 0.441 6.918 12.156 1 69.06 447 HIS A C 1
ATOM 3267 O O . HIS A 1 447 ? 0.629 6 11.352 1 69.06 447 HIS A O 1
ATOM 3273 N N . SER A 1 448 ? 0.451 8.211 11.891 1 77.62 448 SER A N 1
ATOM 3274 C CA . SER A 1 448 ? 0.969 8.586 10.578 1 77.62 448 SER A CA 1
ATOM 3275 C C . SER A 1 448 ? 2.469 8.32 10.484 1 77.62 448 SER A C 1
ATOM 3277 O O . SER A 1 448 ? 3.123 8.047 11.492 1 77.62 448 SER A O 1
ATOM 3279 N N . ARG A 1 449 ? 2.893 8.32 9.312 1 79.69 449 ARG A N 1
ATOM 3280 C CA . ARG A 1 449 ? 4.332 8.172 9.102 1 79.69 449 ARG A CA 1
ATOM 3281 C C . ARG A 1 449 ? 5.105 9.242 9.859 1 79.69 449 ARG A C 1
ATOM 3283 O O . ARG A 1 449 ? 6.16 8.969 10.438 1 79.69 449 ARG A O 1
ATOM 3290 N N . ALA A 1 450 ? 4.59 10.43 9.859 1 86.06 450 ALA A N 1
ATOM 3291 C CA . ALA A 1 450 ? 5.223 11.539 10.578 1 86.06 450 ALA A CA 1
ATOM 3292 C C . ALA A 1 450 ? 5.246 11.266 12.078 1 86.06 450 ALA A C 1
ATOM 3294 O O . ALA A 1 450 ? 6.285 11.43 12.727 1 86.06 450 ALA A O 1
ATOM 3295 N N . HIS A 1 451 ? 4.145 10.773 12.523 1 83.75 451 HIS A N 1
ATOM 3296 C CA . HIS A 1 451 ? 4.02 10.461 13.945 1 83.75 451 HIS A CA 1
ATOM 3297 C C . HIS A 1 451 ? 5.008 9.375 14.359 1 83.75 451 HIS A C 1
ATOM 3299 O O . HIS A 1 451 ? 5.723 9.531 15.352 1 83.75 451 HIS A O 1
ATOM 3305 N N . LEU A 1 452 ? 5.137 8.414 13.586 1 80 452 LEU A N 1
ATOM 3306 C CA . LEU A 1 452 ? 6.035 7.305 13.883 1 80 452 LEU A CA 1
ATOM 3307 C C . LEU A 1 452 ? 7.492 7.742 13.797 1 80 452 LEU A C 1
ATOM 3309 O O . LEU A 1 452 ? 8.312 7.344 14.625 1 80 452 LEU A O 1
ATOM 3313 N N . ALA A 1 453 ? 7.773 8.531 12.828 1 87.69 453 ALA A N 1
ATOM 3314 C CA . ALA A 1 453 ? 9.141 9.016 12.664 1 87.69 453 ALA A CA 1
ATOM 3315 C C . ALA A 1 453 ? 9.57 9.867 13.852 1 87.69 453 ALA A C 1
ATOM 3317 O O . ALA A 1 453 ? 10.688 9.727 14.359 1 87.69 453 ALA A O 1
ATOM 3318 N N . LEU A 1 454 ? 8.734 10.672 14.328 1 88.75 454 LEU A N 1
ATOM 3319 C CA . LEU A 1 454 ? 9.039 11.578 15.43 1 88.75 454 LEU A CA 1
ATOM 3320 C C . LEU A 1 454 ? 9.25 10.797 16.719 1 88.75 454 LEU A C 1
ATOM 3322 O O . LEU A 1 454 ? 10.219 11.039 17.453 1 88.75 454 LEU A O 1
ATOM 3326 N N . PHE A 1 455 ? 8.484 9.805 16.875 1 79.12 455 PHE A N 1
ATOM 3327 C CA . PHE A 1 455 ? 8.641 8.984 18.062 1 79.12 455 PHE A CA 1
ATOM 3328 C C . PHE A 1 455 ? 9.883 8.102 17.953 1 79.12 455 PHE A C 1
ATOM 3330 O O . PHE A 1 455 ? 10.57 7.863 18.953 1 79.12 455 PHE A O 1
ATOM 3337 N N . GLY A 1 456 ? 10.039 7.621 16.828 1 80 456 GLY A N 1
ATOM 3338 C CA . GLY A 1 456 ? 11.266 6.871 16.609 1 80 456 GLY A CA 1
ATOM 3339 C C . GLY A 1 456 ? 12.516 7.68 16.906 1 80 456 GLY A C 1
ATOM 3340 O O . GLY A 1 456 ? 13.43 7.195 17.578 1 80 456 GLY A O 1
ATOM 3341 N N . CYS A 1 457 ? 12.5 8.859 16.438 1 85.5 457 CYS A N 1
ATOM 3342 C CA . CYS A 1 457 ? 13.633 9.758 16.656 1 85.5 457 CYS A CA 1
ATOM 3343 C C . CYS A 1 457 ? 13.781 10.094 18.141 1 85.5 457 CYS A C 1
ATOM 3345 O O . CYS A 1 457 ? 14.898 10.141 18.656 1 85.5 457 CYS A O 1
ATOM 3347 N N . LEU A 1 458 ? 12.719 10.266 18.766 1 82.19 458 LEU A N 1
ATOM 3348 C CA . LEU A 1 458 ? 12.727 10.539 20.188 1 82.19 458 LEU A CA 1
ATOM 3349 C C . LEU A 1 458 ? 13.312 9.367 20.969 1 82.19 458 LEU A C 1
ATOM 3351 O O . LEU A 1 458 ? 14.133 9.555 21.875 1 82.19 458 LEU A O 1
ATOM 3355 N N . ASN A 1 459 ? 12.977 8.195 20.562 1 72.69 459 ASN A N 1
ATOM 3356 C CA . ASN A 1 459 ? 13.492 6.992 21.203 1 72.69 459 ASN A CA 1
ATOM 3357 C C . ASN A 1 459 ? 15 6.855 21.016 1 72.69 459 ASN A C 1
ATOM 3359 O O . ASN A 1 459 ? 15.711 6.488 21.953 1 72.69 459 ASN A O 1
ATOM 3363 N N . GLU A 1 460 ? 15.336 7.148 19.859 1 75.5 460 GLU A N 1
ATOM 3364 C CA . GLU A 1 460 ? 16.766 7.07 19.578 1 75.5 460 GLU A CA 1
ATOM 3365 C C . GLU A 1 460 ? 17.547 8.109 20.391 1 75.5 460 GLU A C 1
ATOM 3367 O O . GLU A 1 460 ? 18.641 7.832 20.875 1 75.5 460 GLU A O 1
ATOM 3372 N N . LEU A 1 461 ? 17 9.266 20.469 1 78.25 461 LEU A N 1
ATOM 3373 C CA . LEU A 1 461 ? 17.625 10.328 21.266 1 78.25 461 LEU A CA 1
ATOM 3374 C C . LEU A 1 461 ? 17.719 9.938 22.734 1 78.25 461 LEU A C 1
ATOM 3376 O O . LEU A 1 461 ? 18.75 10.156 23.359 1 78.25 461 LEU A O 1
ATOM 3380 N N . LEU A 1 462 ? 16.75 9.281 23.203 1 71.94 462 LEU A N 1
ATOM 3381 C CA . LEU A 1 462 ? 16.719 8.859 24.609 1 71.94 462 LEU A CA 1
ATOM 3382 C C . LEU A 1 462 ? 17.75 7.754 24.859 1 71.94 462 LEU A C 1
ATOM 3384 O O . LEU A 1 462 ? 18.375 7.723 25.922 1 71.94 462 LEU A O 1
ATOM 3388 N N . ALA A 1 463 ? 17.844 6.961 23.859 1 69.62 463 ALA A N 1
ATOM 3389 C CA . ALA A 1 463 ? 18.797 5.863 24 1 69.62 463 ALA A CA 1
ATOM 3390 C C . ALA A 1 463 ? 20.234 6.387 24.062 1 69.62 463 ALA A C 1
ATOM 3392 O O . ALA A 1 463 ? 21.109 5.758 24.656 1 69.62 463 ALA A O 1
ATOM 3393 N N . ARG A 1 464 ? 20.406 7.527 23.562 1 69.94 464 ARG A N 1
ATOM 3394 C CA . ARG A 1 464 ? 21.766 8.078 23.484 1 69.94 464 ARG A CA 1
ATOM 3395 C C . ARG A 1 464 ? 22 9.078 24.609 1 69.94 464 ARG A C 1
ATOM 3397 O O . ARG A 1 464 ? 23.109 9.602 24.75 1 69.94 464 ARG A O 1
ATOM 3404 N N . ALA A 1 465 ? 20.953 9.336 25.281 1 64.62 465 ALA A N 1
ATOM 3405 C CA . ALA A 1 465 ? 21.047 10.375 26.297 1 64.62 465 ALA A CA 1
ATOM 3406 C C . ALA A 1 465 ? 22 9.977 27.422 1 64.62 465 ALA A C 1
ATOM 3408 O O . ALA A 1 465 ? 22.016 8.828 27.859 1 64.62 465 ALA A O 1
ATOM 3409 N N . ALA A 1 466 ? 23.016 10.867 27.5 1 59.56 466 ALA A N 1
ATOM 3410 C CA . ALA A 1 466 ? 23.953 10.68 28.609 1 59.56 466 ALA A CA 1
ATOM 3411 C C . ALA A 1 466 ? 23.219 10.773 29.953 1 59.56 466 ALA A C 1
ATOM 3413 O O . ALA A 1 466 ? 22.078 11.219 30.016 1 59.56 466 ALA A O 1
ATOM 3414 N N . GLU A 1 467 ? 23.859 10.219 31.016 1 57.62 467 GLU A N 1
ATOM 3415 C CA . GLU A 1 467 ? 23.328 10.195 32.375 1 57.62 467 GLU A CA 1
ATOM 3416 C C . GLU A 1 467 ? 22.859 11.586 32.812 1 57.62 467 GLU A C 1
ATOM 3418 O O . GLU A 1 467 ? 21.891 11.719 33.562 1 57.62 467 GLU A O 1
ATOM 3423 N N . ASP A 1 468 ? 23.5 12.547 32.219 1 59.66 468 ASP A N 1
ATOM 3424 C CA . ASP A 1 468 ? 23.219 13.914 32.656 1 59.66 468 ASP A CA 1
ATOM 3425 C C . ASP A 1 468 ? 21.938 14.445 32.031 1 59.66 468 ASP A C 1
ATOM 3427 O O . ASP A 1 468 ? 21.438 15.5 32.438 1 59.66 468 ASP A O 1
ATOM 3431 N N . CYS A 1 469 ? 21.438 13.641 31.094 1 60.16 469 CYS A N 1
ATOM 3432 C CA . CYS A 1 469 ? 20.219 14.094 30.422 1 60.16 469 CYS A CA 1
ATOM 3433 C C . CYS A 1 469 ? 18.969 13.523 31.094 1 60.16 469 CYS A C 1
ATOM 3435 O O . CYS A 1 469 ? 17.859 13.766 30.641 1 60.16 469 CYS A O 1
ATOM 3437 N N . LEU A 1 470 ? 19.172 12.859 32.125 1 55.59 470 LEU A N 1
ATOM 3438 C CA . LEU A 1 470 ? 18.156 12.07 32.812 1 55.59 470 LEU A CA 1
ATOM 3439 C C . LEU A 1 470 ? 16.969 12.953 33.219 1 55.59 470 LEU A C 1
ATOM 3441 O O . LEU A 1 470 ? 15.812 12.562 33.062 1 55.59 470 LEU A O 1
ATOM 3445 N N . PRO A 1 471 ? 17.25 14.062 33.75 1 55.69 471 PRO A N 1
ATOM 3446 C CA . PRO A 1 471 ? 16.078 14.859 34.188 1 55.69 471 PRO A CA 1
ATOM 3447 C C . PRO A 1 471 ? 15.172 15.227 33 1 55.69 471 PRO A C 1
ATOM 3449 O O . PRO A 1 471 ? 13.945 15.188 33.156 1 55.69 471 PRO A O 1
ATOM 3452 N N . GLN A 1 472 ? 15.797 15.461 31.906 1 57.84 472 GLN A N 1
ATOM 3453 C CA . GLN A 1 472 ? 15.023 15.82 30.734 1 57.84 472 GLN A CA 1
ATOM 3454 C C . GLN A 1 472 ? 14.266 14.609 30.188 1 57.84 472 GLN A C 1
ATOM 3456 O O . GLN A 1 472 ? 13.164 14.75 29.656 1 57.84 472 GLN A O 1
ATOM 3461 N N . MET A 1 473 ? 14.852 13.508 30.484 1 57.56 473 MET A N 1
ATOM 3462 C CA . MET A 1 473 ? 14.305 12.242 30 1 57.56 473 MET A CA 1
ATOM 3463 C C . MET A 1 473 ? 13.008 11.898 30.719 1 57.56 473 MET A C 1
ATOM 3465 O O . MET A 1 473 ? 12.07 11.383 30.109 1 57.56 473 MET A O 1
ATOM 3469 N N . GLU A 1 474 ? 13.062 12.133 31.906 1 53.03 474 GLU A N 1
ATOM 3470 C CA . GLU A 1 474 ? 11.883 11.781 32.688 1 53.03 474 GLU A CA 1
ATOM 3471 C C . GLU A 1 474 ? 10.648 12.531 32.188 1 53.03 474 GLU A C 1
ATOM 3473 O O . GLU A 1 474 ? 9.555 11.961 32.125 1 53.03 474 GLU A O 1
ATOM 3478 N N . LEU A 1 475 ? 10.859 13.68 31.797 1 52.72 475 LEU A N 1
ATOM 3479 C CA . LEU A 1 475 ? 9.758 14.5 31.297 1 52.72 475 LEU A CA 1
ATOM 3480 C C . LEU A 1 475 ? 9.242 13.961 29.969 1 52.72 475 LEU A C 1
ATOM 3482 O O . LEU A 1 475 ? 8.031 13.914 29.75 1 52.72 475 LEU A O 1
ATOM 3486 N N . VAL A 1 476 ? 10.188 13.578 29.219 1 57.47 476 VAL A N 1
ATOM 3487 C CA . VAL A 1 476 ? 9.859 13.055 27.891 1 57.47 476 VAL A CA 1
ATOM 3488 C C . VAL A 1 476 ? 9.148 11.711 28.031 1 57.47 476 VAL A C 1
ATOM 3490 O O . VAL A 1 476 ? 8.164 11.453 27.344 1 57.47 476 VAL A O 1
ATOM 3493 N N . LEU A 1 477 ? 9.648 11 29.062 1 53.91 477 LEU A N 1
ATOM 3494 C CA . LEU A 1 477 ? 9.117 9.656 29.25 1 53.91 477 LEU A CA 1
ATOM 3495 C C . LEU A 1 477 ? 7.664 9.703 29.703 1 53.91 477 LEU A C 1
ATOM 3497 O O . LEU A 1 477 ? 6.844 8.891 29.25 1 53.91 477 LEU A O 1
ATOM 3501 N N . GLU A 1 478 ? 7.379 10.5 30.516 1 49.47 478 GLU A N 1
ATOM 3502 C CA . GLU A 1 478 ? 6.008 10.602 31 1 49.47 478 GLU A CA 1
ATOM 3503 C C . GLU A 1 478 ? 5.039 10.945 29.875 1 49.47 478 GLU A C 1
ATOM 3505 O O . GLU A 1 478 ? 3.939 10.391 29.812 1 49.47 478 GLU A O 1
ATOM 3510 N N . GLU A 1 479 ? 5.527 11.695 29.078 1 51.41 479 GLU A N 1
ATOM 3511 C CA . GLU A 1 479 ? 4.668 12.086 27.969 1 51.41 479 GLU A CA 1
ATOM 3512 C C . GLU A 1 479 ? 4.488 10.945 26.969 1 51.41 479 GLU A C 1
ATOM 3514 O O . GLU A 1 479 ? 3.393 10.734 26.453 1 51.41 479 GLU A O 1
ATOM 3519 N N . VAL A 1 480 ? 5.59 10.305 26.891 1 53.91 480 VAL A N 1
ATOM 3520 C CA . VAL A 1 480 ? 5.582 9.148 26 1 53.91 480 VAL A CA 1
ATOM 3521 C C . VAL A 1 480 ? 4.699 8.047 26.578 1 53.91 480 VAL A C 1
ATOM 3523 O O . VAL A 1 480 ? 3.92 7.418 25.859 1 53.91 480 VAL A O 1
ATOM 3526 N N . MET A 1 481 ? 4.871 7.914 27.891 1 48.62 481 MET A N 1
ATOM 3527 C CA . MET A 1 481 ? 4.094 6.887 28.578 1 48.62 481 MET A CA 1
ATOM 3528 C C . MET A 1 481 ? 2.611 7.246 28.594 1 48.62 481 MET A C 1
ATOM 3530 O O . MET A 1 481 ? 1.755 6.375 28.422 1 48.62 481 MET A O 1
ATOM 3534 N N . ARG A 1 482 ? 2.311 8.328 28.812 1 47.91 482 ARG A N 1
ATOM 3535 C CA . ARG A 1 482 ? 0.92 8.773 28.828 1 47.91 482 ARG A CA 1
ATOM 3536 C C . ARG A 1 482 ? 0.252 8.539 27.484 1 47.91 482 ARG A C 1
ATOM 3538 O O . ARG A 1 482 ? -0.905 8.125 27.422 1 47.91 482 ARG A O 1
ATOM 3545 N N . ARG A 1 483 ? 0.95 8.672 26.516 1 46.75 483 ARG A N 1
ATOM 3546 C CA . ARG A 1 483 ? 0.415 8.531 25.172 1 46.75 483 ARG A CA 1
ATOM 3547 C C . ARG A 1 483 ? 0.445 7.078 24.719 1 46.75 483 ARG A C 1
ATOM 3549 O O . ARG A 1 483 ? -0.458 6.621 24.016 1 46.75 483 ARG A O 1
ATOM 3556 N N . ALA A 1 484 ? 1.542 6.379 25.156 1 43.66 484 ALA A N 1
ATOM 3557 C CA . ALA A 1 484 ? 1.557 4.938 24.938 1 43.66 484 ALA A CA 1
ATOM 3558 C C . ALA A 1 484 ? 0.399 4.258 25.656 1 43.66 484 ALA A C 1
ATOM 3560 O O . ALA A 1 484 ? -0.188 3.301 25.141 1 43.66 484 ALA A O 1
ATOM 3561 N N . ASP A 1 485 ? 0.112 4.699 26.828 1 42.06 485 ASP A N 1
ATOM 3562 C CA . ASP A 1 485 ? -1.033 4.164 27.562 1 42.06 485 ASP A CA 1
ATOM 3563 C C . ASP A 1 485 ? -2.338 4.441 26.812 1 42.06 485 ASP A C 1
ATOM 3565 O O . ASP A 1 485 ? -3.248 3.611 26.812 1 42.06 485 ASP A O 1
ATOM 3569 N N . VAL A 1 486 ? -2.488 5.535 26.281 1 40.66 486 VAL A N 1
ATOM 3570 C CA . VAL A 1 486 ? -3.697 5.793 25.5 1 40.66 486 VAL A CA 1
ATOM 3571 C C . VAL A 1 486 ? -3.73 4.887 24.281 1 40.66 486 VAL A C 1
ATOM 3573 O O . VAL A 1 486 ? -4.789 4.371 23.906 1 40.66 486 VAL A O 1
ATOM 3576 N N . GLU A 1 487 ? -2.662 4.691 23.641 1 39.22 487 GLU A N 1
ATOM 3577 C CA . GLU A 1 487 ? -2.623 3.75 22.516 1 39.22 487 GLU A CA 1
ATOM 3578 C C . GLU A 1 487 ? -2.814 2.314 23 1 39.22 487 GLU A C 1
ATOM 3580 O O . GLU A 1 487 ? -3.443 1.503 22.328 1 39.22 487 GLU A O 1
ATOM 3585 N N . LEU A 1 488 ? -2.189 1.938 24.078 1 35.59 488 LEU A N 1
ATOM 3586 C CA . LEU A 1 488 ? -2.404 0.61 24.641 1 35.59 488 LEU A CA 1
ATOM 3587 C C . LEU A 1 488 ? -3.838 0.455 25.141 1 35.59 488 LEU A C 1
ATOM 3589 O O . LEU A 1 488 ? -4.398 -0.643 25.094 1 35.59 488 LEU A O 1
ATOM 3593 N N . SER A 1 489 ? -4.355 1.401 25.797 1 36.41 489 SER A N 1
ATOM 3594 C CA . SER A 1 489 ? -5.73 1.274 26.266 1 36.41 489 SER A CA 1
ATOM 3595 C C . SER A 1 489 ? -6.719 1.307 25.109 1 36.41 489 SER A C 1
ATOM 3597 O O . SER A 1 489 ? -7.922 1.136 25.312 1 36.41 489 SER A O 1
ATOM 3599 N N . ARG A 1 490 ? -6.469 2.074 24.094 1 37.88 490 ARG A N 1
ATOM 3600 C CA . ARG A 1 490 ? -7.41 1.885 22.984 1 37.88 490 ARG A CA 1
ATOM 3601 C C . ARG A 1 490 ? -7.273 0.49 22.391 1 37.88 490 ARG A C 1
ATOM 3603 O O . ARG A 1 490 ? -6.164 0.04 22.094 1 37.88 490 ARG A O 1
ATOM 3610 N N . GLY A 1 491 ? -7.969 -0.516 22.953 1 31.89 491 GLY A N 1
ATOM 3611 C CA . GLY A 1 491 ? -8.18 -1.903 22.578 1 31.89 491 GLY A CA 1
ATOM 3612 C C . GLY A 1 491 ? -7.957 -2.16 21.094 1 31.89 491 GLY A C 1
ATOM 3613 O O . GLY A 1 491 ? -7.934 -1.224 20.297 1 31.89 491 GLY A O 1
ATOM 3614 N N . PRO A 1 492 ? -7.453 -3.336 20.781 1 29.88 492 PRO A N 1
ATOM 3615 C CA . PRO A 1 492 ? -7.336 -3.822 19.406 1 29.88 492 PRO A CA 1
ATOM 3616 C C . PRO A 1 492 ? -8.547 -3.465 18.547 1 29.88 492 PRO A C 1
ATOM 3618 O O . PRO A 1 492 ? -9.688 -3.516 19.031 1 29.88 492 PRO A O 1
ATOM 3621 N N . VAL A 1 493 ? -8.562 -2.408 17.75 1 32.56 493 VAL A N 1
ATOM 3622 C CA . VAL A 1 493 ? -9.641 -2.307 16.781 1 32.56 493 VAL A CA 1
ATOM 3623 C C . VAL A 1 493 ? -10.062 -3.705 16.328 1 32.56 493 VAL A C 1
ATOM 3625 O O . VAL A 1 493 ? -9.242 -4.48 15.828 1 32.56 493 VAL A O 1
ATOM 3628 N N . SER A 1 494 ? -11.078 -4.367 16.781 1 25.77 494 SER A N 1
ATOM 3629 C CA . SER A 1 494 ? -11.734 -5.559 16.266 1 25.77 494 SER A CA 1
ATOM 3630 C C . SER A 1 494 ? -11.914 -5.473 14.75 1 25.77 494 SER A C 1
ATOM 3632 O O . SER A 1 494 ? -12.344 -4.445 14.227 1 25.77 494 SER A O 1
ATOM 3634 N N . ARG A 1 495 ? -11.141 -6.145 13.938 1 27.05 495 ARG A N 1
ATOM 3635 C CA . ARG A 1 495 ? -11.422 -6.5 12.547 1 27.05 495 ARG A CA 1
ATOM 3636 C C . ARG A 1 495 ? -12.875 -6.934 12.383 1 27.05 495 ARG A C 1
ATOM 3638 O O . ARG A 1 495 ? -13.227 -8.07 12.688 1 27.05 495 ARG A O 1
ATOM 3645 N N . SER A 1 496 ? -14.031 -6.18 12.836 1 20.86 496 SER A N 1
ATOM 3646 C CA . SER A 1 496 ? -15.227 -6.645 12.125 1 20.86 496 SER A CA 1
ATOM 3647 C C . SER A 1 496 ? -15.133 -6.336 10.641 1 20.86 496 SER A C 1
ATOM 3649 O O . SER A 1 496 ? -14.555 -5.324 10.242 1 20.86 496 SER A O 1
ATOM 3651 N N . MET B 1 1 ? 7.668 30.828 46.781 1 62.25 1 MET B N 1
ATOM 3652 C CA . MET B 1 1 ? 8.195 30.234 45.562 1 62.25 1 MET B CA 1
ATOM 3653 C C . MET B 1 1 ? 7.426 30.719 44.344 1 62.25 1 MET B C 1
ATOM 3655 O O . MET B 1 1 ? 6.203 30.859 44.375 1 62.25 1 MET B O 1
ATOM 3659 N N . ALA B 1 2 ? 8.273 31.172 43.406 1 83.12 2 ALA B N 1
ATOM 3660 C CA . ALA B 1 2 ? 7.684 31.781 42.219 1 83.12 2 ALA B CA 1
ATOM 3661 C C . ALA B 1 2 ? 6.98 30.734 41.375 1 83.12 2 ALA B C 1
ATOM 3663 O O . ALA B 1 2 ? 7.414 29.578 41.312 1 83.12 2 ALA B O 1
ATOM 3664 N N . PHE B 1 3 ? 5.879 31.062 40.844 1 87.88 3 PHE B N 1
ATOM 3665 C CA . PHE B 1 3 ? 4.996 30.156 40.125 1 87.88 3 PHE B CA 1
ATOM 3666 C C . PHE B 1 3 ? 5.758 29.406 39.031 1 87.88 3 PHE B C 1
ATOM 3668 O O . PHE B 1 3 ? 5.68 28.172 38.938 1 87.88 3 PHE B O 1
ATOM 3675 N N . PRO B 1 4 ? 6.664 30.031 38.312 1 85.81 4 PRO B N 1
ATOM 3676 C CA . PRO B 1 4 ? 7.406 29.312 37.281 1 85.81 4 PRO B CA 1
ATOM 3677 C C . PRO B 1 4 ? 8.352 28.25 37.875 1 85.81 4 PRO B C 1
ATOM 3679 O O . PRO B 1 4 ? 8.562 27.203 37.25 1 85.81 4 PRO B O 1
ATOM 3682 N N . GLU B 1 5 ? 8.828 28.609 39 1 83.62 5 GLU B N 1
ATOM 3683 C CA . GLU B 1 5 ? 9.719 27.656 39.656 1 83.62 5 GLU B CA 1
ATOM 3684 C C . GLU B 1 5 ? 8.969 26.406 40.125 1 83.62 5 GLU B C 1
ATOM 3686 O O . GLU B 1 5 ? 9.5 25.297 40.062 1 83.62 5 GLU B O 1
ATOM 3691 N N . LEU B 1 6 ? 7.816 26.719 40.562 1 85.69 6 LEU B N 1
ATOM 3692 C CA . LEU B 1 6 ? 6.977 25.594 40.969 1 85.69 6 LEU B CA 1
ATOM 3693 C C . LEU B 1 6 ? 6.703 24.672 39.812 1 85.69 6 LEU B C 1
ATOM 3695 O O . LEU B 1 6 ? 6.738 23.438 39.938 1 85.69 6 LEU B O 1
ATOM 3699 N N . LEU B 1 7 ? 6.461 25.188 38.625 1 85.06 7 LEU B N 1
ATOM 3700 C CA . LEU B 1 7 ? 6.188 24.391 37.406 1 85.06 7 LEU B CA 1
ATOM 3701 C C . LEU B 1 7 ? 7.414 23.578 37 1 85.06 7 LEU B C 1
ATOM 3703 O O . LEU B 1 7 ? 7.293 22.406 36.625 1 85.06 7 LEU B O 1
ATOM 3707 N N . ARG B 1 8 ? 8.57 24.188 37.125 1 78.5 8 ARG B N 1
ATOM 3708 C CA . ARG B 1 8 ? 9.82 23.5 36.781 1 78.5 8 ARG B CA 1
ATOM 3709 C C . ARG B 1 8 ? 10.062 22.312 37.719 1 78.5 8 ARG B C 1
ATOM 3711 O O . ARG B 1 8 ? 10.531 21.266 37.25 1 78.5 8 ARG B O 1
ATOM 3718 N N . GLN B 1 9 ? 9.68 22.562 38.938 1 76.12 9 GLN B N 1
ATOM 3719 C CA . GLN B 1 9 ? 9.891 21.531 39.938 1 76.12 9 GLN B CA 1
ATOM 3720 C C . GLN B 1 9 ? 8.969 20.344 39.719 1 76.12 9 GLN B C 1
ATOM 3722 O O . GLN B 1 9 ? 9.273 19.219 40.094 1 76.12 9 GLN B O 1
ATOM 3727 N N . CYS B 1 10 ? 7.887 20.656 39.094 1 73.12 10 CYS B N 1
ATOM 3728 C CA . CYS B 1 10 ? 6.949 19.578 38.781 1 73.12 10 CYS B CA 1
ATOM 3729 C C . CYS B 1 10 ? 7.516 18.641 37.75 1 73.12 10 CYS B C 1
ATOM 3731 O O . CYS B 1 10 ? 7.086 17.5 37.625 1 73.12 10 CYS B O 1
ATOM 3733 N N . LEU B 1 11 ? 8.461 19.156 36.969 1 66.12 11 LEU B N 1
ATOM 3734 C CA . LEU B 1 11 ? 9.055 18.344 35.906 1 66.12 11 LEU B CA 1
ATOM 3735 C C . LEU B 1 11 ? 10.258 17.578 36.406 1 66.12 11 LEU B C 1
ATOM 3737 O O . LEU B 1 11 ? 10.742 16.656 35.75 1 66.12 11 LEU B O 1
ATOM 3741 N N . ALA B 1 12 ? 10.617 17.969 37.688 1 62.72 12 ALA B N 1
ATOM 3742 C CA . ALA B 1 12 ? 11.734 17.281 38.312 1 62.72 12 ALA B CA 1
ATOM 3743 C C . ALA B 1 12 ? 11.242 16.141 39.219 1 62.72 12 ALA B C 1
ATOM 3745 O O . ALA B 1 12 ? 10.359 16.328 40.062 1 62.72 12 ALA B O 1
ATOM 3746 N N . PRO B 1 13 ? 11.727 14.891 39.062 1 59.09 13 PRO B N 1
ATOM 3747 C CA . PRO B 1 13 ? 11.203 13.719 39.781 1 59.09 13 PRO B CA 1
ATOM 3748 C C . PRO B 1 13 ? 11.273 13.859 41.281 1 59.09 13 PRO B C 1
ATOM 3750 O O . PRO B 1 13 ? 10.344 13.453 42 1 59.09 13 PRO B O 1
ATOM 3753 N N . LYS B 1 14 ? 12.367 14.391 41.75 1 64.62 14 LYS B N 1
ATOM 3754 C CA . LYS B 1 14 ? 12.602 14.367 43.188 1 64.62 14 LYS B CA 1
ATOM 3755 C C . LYS B 1 14 ? 11.688 15.344 43.938 1 64.62 14 LYS B C 1
ATOM 3757 O O . LYS B 1 14 ? 11.281 15.102 45.062 1 64.62 14 LYS B O 1
ATOM 3762 N N . GLU B 1 15 ? 11.352 16.344 43.156 1 69.94 15 GLU B N 1
ATOM 3763 C CA . GLU B 1 15 ? 10.594 17.406 43.812 1 69.94 15 GLU B CA 1
ATOM 3764 C C . GLU B 1 15 ? 9.164 17.469 43.281 1 69.94 15 GLU B C 1
ATOM 3766 O O . GLU B 1 15 ? 8.391 18.344 43.688 1 69.94 15 GLU B O 1
ATOM 3771 N N . ARG B 1 16 ? 8.75 16.594 42.5 1 76.5 16 ARG B N 1
ATOM 3772 C CA . ARG B 1 16 ? 7.504 16.656 41.75 1 76.5 16 ARG B CA 1
ATOM 3773 C C . ARG B 1 16 ? 6.297 16.594 42.688 1 76.5 16 ARG B C 1
ATOM 3775 O O . ARG B 1 16 ? 5.367 17.391 42.562 1 76.5 16 ARG B O 1
ATOM 3782 N N . GLY B 1 17 ? 6.332 15.75 43.656 1 76.06 17 GLY B N 1
ATOM 3783 C CA . GLY B 1 17 ? 5.195 15.57 44.562 1 76.06 17 GLY B CA 1
ATOM 3784 C C . GLY B 1 17 ? 4.859 16.812 45.344 1 76.06 17 GLY B C 1
ATOM 3785 O O . GLY B 1 17 ? 3.707 17.25 45.375 1 76.06 17 GLY B O 1
ATOM 3786 N N . ALA B 1 18 ? 5.875 17.328 45.938 1 80.56 18 ALA B N 1
ATOM 3787 C CA . ALA B 1 18 ? 5.68 18.531 46.781 1 80.56 18 ALA B CA 1
ATOM 3788 C C . ALA B 1 18 ? 5.219 19.703 45.906 1 80.56 18 ALA B C 1
ATOM 3790 O O . ALA B 1 18 ? 4.328 20.453 46.312 1 80.56 18 ALA B O 1
ATOM 3791 N N . ALA B 1 19 ? 5.844 19.859 44.812 1 83.75 19 ALA B N 1
ATOM 3792 C CA . ALA B 1 19 ? 5.496 20.953 43.906 1 83.75 19 ALA B CA 1
ATOM 3793 C C . ALA B 1 19 ? 4.066 20.812 43.406 1 83.75 19 ALA B C 1
ATOM 3795 O O . ALA B 1 19 ? 3.316 21.797 43.344 1 83.75 19 ALA B O 1
ATOM 3796 N N . GLU B 1 20 ? 3.713 19.609 43.062 1 82.38 20 GLU B N 1
ATOM 3797 C CA . GLU B 1 20 ? 2.354 19.344 42.594 1 82.38 20 GLU B CA 1
ATOM 3798 C C . GLU B 1 20 ? 1.332 19.609 43.688 1 82.38 20 GLU B C 1
ATOM 3800 O O . GLU B 1 20 ? 0.251 20.141 43.438 1 82.38 20 GLU B O 1
ATOM 3805 N N . GLY B 1 21 ? 1.68 19.219 44.875 1 81.62 21 GLY B N 1
ATOM 3806 C CA . GLY B 1 21 ? 0.804 19.5 46 1 81.62 21 GLY B CA 1
ATOM 3807 C C . GLY B 1 21 ? 0.57 20.984 46.219 1 81.62 21 GLY B C 1
ATOM 3808 O O . GLY B 1 21 ? -0.562 21.422 46.438 1 81.62 21 GLY B O 1
ATOM 3809 N N . ARG B 1 22 ? 1.535 21.734 46.125 1 86.81 22 ARG B N 1
ATOM 3810 C CA . ARG B 1 22 ? 1.433 23.188 46.281 1 86.81 22 ARG B CA 1
ATOM 3811 C C . ARG B 1 22 ? 0.587 23.797 45.188 1 86.81 22 ARG B C 1
ATOM 3813 O O . ARG B 1 22 ? -0.204 24.719 45.438 1 86.81 22 ARG B O 1
ATOM 3820 N N . LEU B 1 23 ? 0.776 23.359 44 1 88.06 23 LEU B N 1
ATOM 3821 C CA . LEU B 1 23 ? 0.008 23.859 42.844 1 88.06 23 LEU B CA 1
ATOM 3822 C C . LEU B 1 23 ? -1.475 23.531 43.031 1 88.06 23 LEU B C 1
ATOM 3824 O O . LEU B 1 23 ? -2.33 24.391 42.75 1 88.06 23 LEU B O 1
ATOM 3828 N N . LEU B 1 24 ? -1.7 22.375 43.531 1 86.12 24 LEU B N 1
ATOM 3829 C CA . LEU B 1 24 ? -3.086 21.969 43.719 1 86.12 24 LEU B CA 1
ATOM 3830 C C . LEU B 1 24 ? -3.73 22.812 44.844 1 86.12 24 LEU B C 1
ATOM 3832 O O . LEU B 1 24 ? -4.898 23.188 44.719 1 86.12 24 LEU B O 1
ATOM 3836 N N . GLU B 1 25 ? -2.961 23 45.781 1 87.62 25 GLU B N 1
ATOM 3837 C CA . GLU B 1 25 ? -3.449 23.828 46.875 1 87.62 25 GLU B CA 1
ATOM 3838 C C . GLU B 1 25 ? -3.744 25.25 46.375 1 87.62 25 GLU B C 1
ATOM 3840 O O . GLU B 1 25 ? -4.77 25.828 46.75 1 87.62 25 GLU B O 1
ATOM 3845 N N . LEU B 1 26 ? -2.91 25.797 45.625 1 90 26 LEU B N 1
ATOM 3846 C CA . LEU B 1 26 ? -3.104 27.141 45.094 1 90 26 LEU B CA 1
ATOM 3847 C C . LEU B 1 26 ? -4.344 27.188 44.219 1 90 26 LEU B C 1
ATOM 3849 O O . LEU B 1 26 ? -5.121 28.156 44.281 1 90 26 LEU B O 1
ATOM 3853 N N . ARG B 1 27 ? -4.562 26.25 43.406 1 89.19 27 ARG B N 1
ATOM 3854 C CA . ARG B 1 27 ? -5.719 26.188 42.5 1 89.19 27 ARG B CA 1
ATOM 3855 C C . ARG B 1 27 ? -7.02 26.141 43.312 1 89.19 27 ARG B C 1
ATOM 3857 O O . ARG B 1 27 ? -8.008 26.766 42.938 1 89.19 27 ARG B O 1
ATOM 3864 N N . ALA B 1 28 ? -6.93 25.453 44.438 1 89.31 28 ALA B N 1
ATOM 3865 C CA . ALA B 1 28 ? -8.125 25.281 45.25 1 89.31 28 ALA B CA 1
ATOM 3866 C C . ALA B 1 28 ? -8.43 26.547 46.062 1 89.31 28 ALA B C 1
ATOM 3868 O O . ALA B 1 28 ? -9.586 26.938 46.188 1 89.31 28 ALA B O 1
ATOM 3869 N N . THR B 1 29 ? -7.371 27.156 46.531 1 91.88 29 THR B N 1
ATOM 3870 C CA . THR B 1 29 ? -7.559 28.25 47.5 1 91.88 29 THR B CA 1
ATOM 3871 C C . THR B 1 29 ? -7.621 29.578 46.75 1 91.88 29 THR B C 1
ATOM 3873 O O . THR B 1 29 ? -8.352 30.484 47.156 1 91.88 29 THR B O 1
ATOM 3876 N N . GLU B 1 30 ? -6.883 29.75 45.656 1 90.25 30 GLU B N 1
ATOM 3877 C CA . GLU B 1 30 ? -6.805 31 44.906 1 90.25 30 GLU B CA 1
ATOM 3878 C C . GLU B 1 30 ? -6.812 30.75 43.406 1 90.25 30 GLU B C 1
ATOM 3880 O O . GLU B 1 30 ? -5.832 31.031 42.719 1 90.25 30 GLU B O 1
ATOM 3885 N N . PRO B 1 31 ? -7.855 30.406 42.875 1 90.06 31 PRO B N 1
ATOM 3886 C CA . PRO B 1 31 ? -7.93 30 41.469 1 90.06 31 PRO B CA 1
ATOM 3887 C C . PRO B 1 31 ? -7.543 31.125 40.531 1 90.06 31 PRO B C 1
ATOM 3889 O O . PRO B 1 31 ? -6.93 30.875 39.469 1 90.06 31 PRO B O 1
ATOM 3892 N N . ALA B 1 32 ? -7.887 32.312 40.844 1 89.81 32 ALA B N 1
ATOM 3893 C CA . ALA B 1 32 ? -7.551 33.438 39.969 1 89.81 32 ALA B CA 1
ATOM 3894 C C . ALA B 1 32 ? -6.039 33.656 39.938 1 89.81 32 ALA B C 1
ATOM 3896 O O . ALA B 1 32 ? -5.473 33.875 38.844 1 89.81 32 ALA B O 1
ATOM 3897 N N . GLN B 1 33 ? -5.465 33.594 41.094 1 90.19 33 GLN B N 1
ATOM 3898 C CA . GLN B 1 33 ? -4.016 33.75 41.156 1 90.19 33 GLN B CA 1
ATOM 3899 C C . GLN B 1 33 ? -3.293 32.594 40.469 1 90.19 33 GLN B C 1
ATOM 3901 O O . GLN B 1 33 ? -2.27 32.812 39.812 1 90.19 33 GLN B O 1
ATOM 3906 N N . PHE B 1 34 ? -3.854 31.484 40.594 1 92 34 PHE B N 1
ATOM 3907 C CA . PHE B 1 34 ? -3.314 30.312 39.938 1 92 34 PHE B CA 1
ATOM 3908 C C . PHE B 1 34 ? -3.359 30.5 38.406 1 92 34 PHE B C 1
ATOM 3910 O O . PHE B 1 34 ? -2.357 30.281 37.719 1 92 34 PHE B O 1
ATOM 3917 N N . ALA B 1 35 ? -4.449 30.891 37.875 1 93.19 35 ALA B N 1
ATOM 3918 C CA . ALA B 1 35 ? -4.637 31.094 36.469 1 93.19 35 ALA B CA 1
ATOM 3919 C C . ALA B 1 35 ? -3.695 32.156 35.906 1 93.19 35 ALA B C 1
ATOM 3921 O O . ALA B 1 35 ? -3.113 32 34.844 1 93.19 35 ALA B O 1
ATOM 3922 N N . VAL B 1 36 ? -3.545 33.156 36.719 1 92.12 36 VAL B N 1
ATOM 3923 C CA . VAL B 1 36 ? -2.662 34.25 36.281 1 92.12 36 VAL B CA 1
ATOM 3924 C C . VAL B 1 36 ? -1.214 33.75 36.281 1 92.12 36 VAL B C 1
ATOM 3926 O O . VAL B 1 36 ? -0.437 34.125 35.406 1 92.12 36 VAL B O 1
ATOM 3929 N N . GLY B 1 37 ? -0.888 32.969 37.25 1 92.31 37 GLY B N 1
ATOM 3930 C CA . GLY B 1 37 ? 0.431 32.344 37.25 1 92.31 37 GLY B CA 1
ATOM 3931 C C . GLY B 1 37 ? 0.701 31.5 36.031 1 92.31 37 GLY B C 1
ATOM 3932 O O . GLY B 1 37 ? 1.773 31.594 35.438 1 92.31 37 GLY B O 1
ATOM 3933 N N . CYS B 1 38 ? -0.28 30.703 35.688 1 92.44 38 CYS B N 1
ATOM 3934 C CA . CYS B 1 38 ? -0.163 29.891 34.469 1 92.44 38 CYS B CA 1
ATOM 3935 C C . CYS B 1 38 ? -0.014 30.766 33.25 1 92.44 38 CYS B C 1
ATOM 3937 O O . CYS B 1 38 ? 0.819 30.5 32.375 1 92.44 38 CYS B O 1
ATOM 3939 N N . ALA B 1 39 ? -0.744 31.828 33.125 1 93.31 39 ALA B N 1
ATOM 3940 C CA . ALA B 1 39 ? -0.714 32.75 32 1 93.31 39 ALA B CA 1
ATOM 3941 C C . ALA B 1 39 ? 0.651 33.406 31.875 1 93.31 39 ALA B C 1
ATOM 3943 O O . ALA B 1 39 ? 1.174 33.562 30.766 1 93.31 39 ALA B O 1
ATOM 3944 N N . GLN B 1 40 ? 1.14 33.719 33 1 92.88 40 GLN B N 1
ATOM 3945 C CA . GLN B 1 40 ? 2.455 34.344 33 1 92.88 40 GLN B CA 1
ATOM 3946 C C . GLN B 1 40 ? 3.531 33.375 32.531 1 92.88 40 GLN B C 1
ATOM 3948 O O . GLN B 1 40 ? 4.418 33.75 31.766 1 92.88 40 GLN B O 1
ATOM 3953 N N . ALA B 1 41 ? 3.414 32.188 32.938 1 92.06 41 ALA B N 1
ATOM 3954 C CA . ALA B 1 41 ? 4.359 31.172 32.5 1 92.06 41 ALA B CA 1
ATOM 3955 C C . ALA B 1 41 ? 4.23 30.922 31 1 92.06 41 ALA B C 1
ATOM 3957 O O . ALA B 1 41 ? 5.234 30.719 30.297 1 92.06 41 ALA B O 1
ATOM 3958 N N . LEU B 1 42 ? 3.072 30.953 30.547 1 90.25 42 LEU B N 1
ATOM 3959 C CA . LEU B 1 42 ? 2.773 30.719 29.141 1 90.25 42 LEU B CA 1
ATOM 3960 C C . LEU B 1 42 ? 3.414 31.812 28.266 1 90.25 42 LEU B C 1
ATOM 3962 O O . LEU B 1 42 ? 3.895 31.531 27.172 1 90.25 42 LEU B O 1
ATOM 3966 N N . GLN B 1 43 ? 3.533 32.969 28.75 1 90.44 43 GLN B N 1
ATOM 3967 C CA . GLN B 1 43 ? 4.012 34.125 27.984 1 90.44 43 GLN B CA 1
ATOM 3968 C C . GLN B 1 43 ? 5.527 34.281 28.109 1 90.44 43 GLN B C 1
ATOM 3970 O O . GLN B 1 43 ? 6.148 35 27.328 1 90.44 43 GLN B O 1
ATOM 3975 N N . ASP B 1 44 ? 6.051 33.562 29.062 1 90.5 44 ASP B N 1
ATOM 3976 C CA . ASP B 1 44 ? 7.477 33.719 29.344 1 90.5 44 ASP B CA 1
ATOM 3977 C C . ASP B 1 44 ? 8.328 32.969 28.344 1 90.5 44 ASP B C 1
ATOM 3979 O O . ASP B 1 44 ? 8.523 31.75 28.5 1 90.5 44 ASP B O 1
ATOM 3983 N N . ALA B 1 45 ? 8.922 33.625 27.5 1 86.12 45 ALA B N 1
ATOM 3984 C CA . ALA B 1 45 ? 9.695 33 26.422 1 86.12 45 ALA B CA 1
ATOM 3985 C C . ALA B 1 45 ? 10.992 32.406 26.953 1 86.12 45 ALA B C 1
ATOM 3987 O O . ALA B 1 45 ? 11.641 31.609 26.266 1 86.12 45 ALA B O 1
ATOM 3988 N N . GLN B 1 46 ? 11.266 32.781 28.156 1 83.38 46 GLN B N 1
ATOM 3989 C CA . GLN B 1 46 ? 12.508 32.281 28.734 1 83.38 46 GLN B CA 1
ATOM 3990 C C . GLN B 1 46 ? 12.32 30.875 29.297 1 83.38 46 GLN B C 1
ATOM 3992 O O . GLN B 1 46 ? 13.297 30.172 29.562 1 83.38 46 GLN B O 1
ATOM 3997 N N . LEU B 1 47 ? 11.055 30.578 29.469 1 82.38 47 LEU B N 1
ATOM 3998 C CA . LEU B 1 47 ? 10.773 29.25 30 1 82.38 47 LEU B CA 1
ATOM 3999 C C . LEU B 1 47 ? 10.828 28.203 28.891 1 82.38 47 LEU B C 1
ATOM 4001 O O . LEU B 1 47 ? 10.484 28.5 27.734 1 82.38 47 LEU B O 1
ATOM 4005 N N . PRO B 1 48 ? 11.258 27.047 29.297 1 70.12 48 PRO B N 1
ATOM 4006 C CA . PRO B 1 48 ? 11.242 25.953 28.328 1 70.12 48 PRO B CA 1
ATOM 4007 C C . PRO B 1 48 ? 9.844 25.656 27.797 1 70.12 48 PRO B C 1
ATOM 4009 O O . PRO B 1 48 ? 8.852 25.891 28.5 1 70.12 48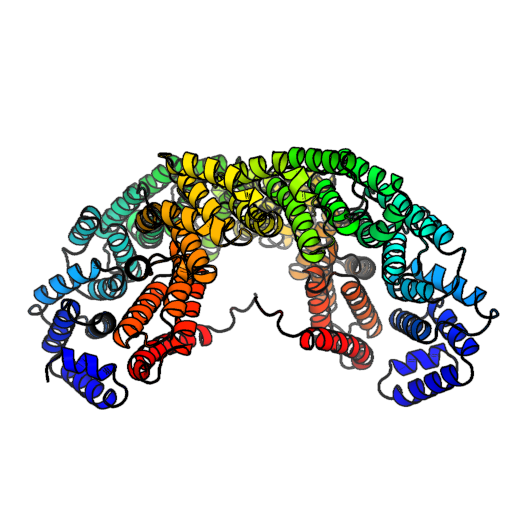 PRO B O 1
ATOM 4012 N N . ALA B 1 49 ? 9.781 25.219 26.672 1 69.56 49 ALA B N 1
ATOM 4013 C CA . ALA B 1 49 ? 8.516 24.969 25.984 1 69.56 49 ALA B CA 1
ATOM 4014 C C . ALA B 1 49 ? 7.648 23.984 26.766 1 69.56 49 ALA B C 1
ATOM 4016 O O . ALA B 1 49 ? 6.426 24.141 26.828 1 69.56 49 ALA B O 1
ATOM 4017 N N . GLU B 1 50 ? 8.344 23.094 27.375 1 68.5 50 GLU B N 1
ATOM 4018 C CA . GLU B 1 50 ? 7.602 22.078 28.125 1 68.5 50 GLU B CA 1
ATOM 4019 C C . GLU B 1 50 ? 6.879 22.703 29.312 1 68.5 50 GLU B C 1
ATOM 4021 O O . GLU B 1 50 ? 5.77 22.281 29.656 1 68.5 50 GLU B O 1
ATOM 4026 N N . VAL B 1 51 ? 7.555 23.516 29.859 1 77.44 51 VAL B N 1
ATOM 4027 C CA . VAL B 1 51 ? 6.977 24.188 31.031 1 77.44 51 VAL B CA 1
ATOM 4028 C C . VAL B 1 51 ? 5.797 25.047 30.578 1 77.44 51 VAL B C 1
ATOM 4030 O O . VAL B 1 51 ? 4.75 25.062 31.234 1 77.44 51 VAL B O 1
ATOM 4033 N N . ARG B 1 52 ? 6.012 25.656 29.484 1 84.88 52 ARG B N 1
ATOM 4034 C CA . ARG B 1 52 ? 4.941 26.5 28.953 1 84.88 52 ARG B CA 1
ATOM 4035 C C . ARG B 1 52 ? 3.734 25.656 28.547 1 84.88 52 ARG B C 1
ATOM 4037 O O . ARG B 1 52 ? 2.59 26.047 28.797 1 84.88 52 ARG B O 1
ATOM 4044 N N . GLN B 1 53 ? 3.998 24.562 28.031 1 78.12 53 GLN B N 1
ATOM 4045 C CA . GLN B 1 53 ? 2.926 23.641 27.656 1 78.12 53 GLN B CA 1
ATOM 4046 C C . GLN B 1 53 ? 2.186 23.125 28.891 1 78.12 53 GLN B C 1
ATOM 4048 O O . GLN B 1 53 ? 0.956 23.047 28.891 1 78.12 53 GLN B O 1
ATOM 4053 N N . MET B 1 54 ? 2.98 22.781 29.812 1 77.38 54 MET B N 1
ATOM 4054 C CA . MET B 1 54 ? 2.373 22.328 31.062 1 77.38 54 MET B CA 1
ATOM 4055 C C . MET B 1 54 ? 1.476 23.422 31.656 1 77.38 54 MET B C 1
ATOM 4057 O O . MET B 1 54 ? 0.365 23.125 32.094 1 77.38 54 MET B O 1
ATOM 4061 N N . ALA B 1 55 ? 2.025 24.594 31.578 1 88.56 55 ALA B N 1
ATOM 4062 C CA . ALA B 1 55 ? 1.249 25.719 32.094 1 88.56 55 ALA B CA 1
ATOM 4063 C C . ALA B 1 55 ? -0.081 25.859 31.359 1 88.56 55 ALA B C 1
ATOM 4065 O O . ALA B 1 55 ? -1.117 26.109 31.969 1 88.56 55 ALA B O 1
ATOM 4066 N N . ALA B 1 56 ? -0.054 25.656 30.125 1 88.06 56 ALA B N 1
ATOM 4067 C CA . ALA B 1 56 ? -1.264 25.75 29.312 1 88.06 56 ALA B CA 1
ATOM 4068 C C . ALA B 1 56 ? -2.279 24.688 29.703 1 88.06 56 ALA B C 1
ATOM 4070 O O . ALA B 1 56 ? -3.467 24.984 29.859 1 88.06 56 ALA B O 1
ATOM 4071 N N . TRP B 1 57 ? -1.824 23.547 29.922 1 84.44 57 TRP B N 1
ATOM 4072 C CA . TRP B 1 57 ? -2.719 22.453 30.281 1 84.44 57 TRP B CA 1
ATOM 4073 C C . TRP B 1 57 ? -3.287 22.641 31.688 1 84.44 57 TRP B C 1
ATOM 4075 O O . TRP B 1 57 ? -4.461 22.359 31.922 1 84.44 57 TRP B O 1
ATOM 4085 N N . LEU B 1 58 ? -2.438 23.031 32.531 1 85.44 58 LEU B N 1
ATOM 4086 C CA . LEU B 1 58 ? -2.9 23.328 33.875 1 85.44 58 LEU B CA 1
ATOM 4087 C C . LEU B 1 58 ? -3.947 24.438 33.875 1 85.44 58 LEU B C 1
ATOM 4089 O O . LEU B 1 58 ? -4.949 24.375 34.562 1 85.44 58 LEU B O 1
ATOM 4093 N N . LEU B 1 59 ? -3.662 25.422 33.094 1 90.44 59 LEU B N 1
ATOM 4094 C CA . LEU B 1 59 ? -4.621 26.516 32.938 1 90.44 59 LEU B CA 1
ATOM 4095 C C . LEU B 1 59 ? -5.965 26 32.438 1 90.44 59 LEU B C 1
ATOM 4097 O O . LEU B 1 59 ? -7.016 26.359 32.969 1 90.44 59 LEU B O 1
ATOM 4101 N N . ARG B 1 60 ? -5.922 25.078 31.438 1 89.5 60 ARG B N 1
ATOM 4102 C CA . ARG B 1 60 ? -7.145 24.5 30.891 1 89.5 60 ARG B CA 1
ATOM 4103 C C . ARG B 1 60 ? -7.969 23.828 31.969 1 89.5 60 ARG B C 1
ATOM 4105 O O . ARG B 1 60 ? -9.195 23.969 32 1 89.5 60 ARG B O 1
ATOM 4112 N N . GLY B 1 61 ? -7.277 23.219 32.875 1 86.06 61 GLY B N 1
ATOM 4113 C CA . GLY B 1 61 ? -7.941 22.5 33.969 1 86.06 61 GLY B CA 1
ATOM 4114 C C . GLY B 1 61 ? -8.586 23.422 34.969 1 86.06 61 GLY B C 1
ATOM 4115 O O . GLY B 1 61 ? -9.516 23.031 35.688 1 86.06 61 GLY B O 1
ATOM 4116 N N . ALA B 1 62 ? -8.117 24.594 35.031 1 87.31 62 ALA B N 1
ATOM 4117 C CA . ALA B 1 62 ? -8.594 25.562 36.031 1 87.31 62 ALA B CA 1
ATOM 4118 C C . ALA B 1 62 ? -9.773 26.359 35.469 1 87.31 62 ALA B C 1
ATOM 4120 O O . ALA B 1 62 ? -10.453 27.062 36.219 1 87.31 62 ALA B O 1
ATOM 4121 N N . LEU B 1 63 ? -10 26.328 34.25 1 90.56 63 LEU B N 1
ATOM 4122 C CA . LEU B 1 63 ? -11.062 27.094 33.625 1 90.56 63 LEU B CA 1
ATOM 4123 C C . LEU B 1 63 ? -12.367 26.297 33.594 1 90.56 63 LEU B C 1
ATOM 4125 O O . LEU B 1 63 ? -12.352 25.062 33.531 1 90.56 63 LEU B O 1
ATOM 4129 N N . PRO B 1 64 ? -13.438 27.016 33.594 1 88.56 64 PRO B N 1
ATOM 4130 C CA . PRO B 1 64 ? -13.609 28.469 33.625 1 88.56 64 PRO B CA 1
ATOM 4131 C C . PRO B 1 64 ? -13.398 29.047 35.031 1 88.56 64 PRO B C 1
ATOM 4133 O O . PRO B 1 64 ? -13.547 28.344 36.031 1 88.56 64 PRO B O 1
ATOM 4136 N N . LEU B 1 65 ? -13.039 30.234 35.125 1 88.12 65 LEU B N 1
ATOM 4137 C CA . LEU B 1 65 ? -12.875 30.969 36.375 1 88.12 65 LEU B CA 1
ATOM 4138 C C . LEU B 1 65 ? -14.148 31.734 36.719 1 88.12 65 LEU B C 1
ATOM 4140 O O . LEU B 1 65 ? -14.844 32.219 35.844 1 88.12 65 LEU B O 1
ATOM 4144 N N . THR B 1 66 ? -14.281 31.703 38.094 1 78.38 66 THR B N 1
ATOM 4145 C CA . THR B 1 66 ? -15.391 32.5 38.625 1 78.38 66 THR B CA 1
ATOM 4146 C C . THR B 1 66 ? -14.969 33.969 38.812 1 78.38 66 THR B C 1
ATOM 4148 O O . THR B 1 66 ? -13.906 34.219 39.406 1 78.38 66 THR B O 1
ATOM 4151 N N . GLY B 1 67 ? -15.32 34.969 37.938 1 72.44 67 GLY B N 1
ATOM 4152 C CA . GLY B 1 67 ? -15.039 36.375 38.094 1 72.44 67 GLY B CA 1
ATOM 4153 C C . GLY B 1 67 ? -14.328 36.969 36.875 1 72.44 67 GLY B C 1
ATOM 4154 O O . GLY B 1 67 ? -13.68 36.281 36.125 1 72.44 67 GLY B O 1
ATOM 4155 N N . ALA B 1 68 ? -14.43 38.25 36.719 1 65.44 68 ALA B N 1
ATOM 4156 C CA . ALA B 1 68 ? -14.008 38.969 35.5 1 65.44 68 ALA B CA 1
ATOM 4157 C C . ALA B 1 68 ? -12.555 39.406 35.625 1 65.44 68 ALA B C 1
ATOM 4159 O O . ALA B 1 68 ? -11.891 39.625 34.594 1 65.44 68 ALA B O 1
ATOM 4160 N N . ALA B 1 69 ? -11.992 39.438 36.781 1 63.59 69 ALA B N 1
ATOM 4161 C CA . ALA B 1 69 ? -10.758 40.188 37 1 63.59 69 ALA B CA 1
ATOM 4162 C C . ALA B 1 69 ? -9.586 39.531 36.25 1 63.59 69 ALA B C 1
ATOM 4164 O O . ALA B 1 69 ? -8.695 40.219 35.75 1 63.59 69 ALA B O 1
ATOM 4165 N N . ALA B 1 70 ? -9.688 38.25 35.969 1 79.5 70 ALA B N 1
ATOM 4166 C CA . ALA B 1 70 ? -8.492 37.625 35.406 1 79.5 70 ALA B CA 1
ATOM 4167 C C . ALA B 1 70 ? -8.656 37.375 33.906 1 79.5 70 ALA B C 1
ATOM 4169 O O . ALA B 1 70 ? -7.746 36.875 33.25 1 79.5 70 ALA B O 1
ATOM 4170 N N . ALA B 1 71 ? -9.57 38.062 33.375 1 86.12 71 ALA B N 1
ATOM 4171 C CA . ALA B 1 71 ? -9.906 37.719 32 1 86.12 71 ALA B CA 1
ATOM 4172 C C . ALA B 1 71 ? -8.945 38.375 31.031 1 86.12 71 ALA B C 1
ATOM 4174 O O . ALA B 1 71 ? -8.461 37.719 30.094 1 86.12 71 ALA B O 1
ATOM 4175 N N . VAL B 1 72 ? -8.594 39.5 31.297 1 87.44 72 VAL B N 1
ATOM 4176 C CA . VAL B 1 72 ? -7.824 40.281 30.344 1 87.44 72 VAL B CA 1
ATOM 4177 C C . VAL B 1 72 ? -6.406 39.719 30.25 1 87.44 72 VAL B C 1
ATOM 4179 O O . VAL B 1 72 ? -5.941 39.406 29.141 1 87.44 72 VAL B O 1
ATOM 4182 N N . PRO B 1 73 ? -5.746 39.531 31.422 1 89.94 73 PRO B N 1
ATOM 4183 C CA . PRO B 1 73 ? -4.398 38.969 31.312 1 89.94 73 PRO B CA 1
ATOM 4184 C C . PRO B 1 73 ? -4.391 37.562 30.703 1 89.94 73 PRO B C 1
ATOM 4186 O O . PRO B 1 73 ? -3.445 37.188 30 1 89.94 73 PRO B O 1
ATOM 4189 N N . LEU B 1 74 ? -5.375 36.844 30.969 1 94.31 74 LEU B N 1
ATOM 4190 C CA . LEU B 1 74 ? -5.469 35.5 30.422 1 94.31 74 LEU B CA 1
ATOM 4191 C C . LEU B 1 74 ? -5.648 35.562 28.906 1 94.31 74 LEU B C 1
ATOM 4193 O O . LEU B 1 74 ? -4.98 34.812 28.172 1 94.31 74 LEU B O 1
ATOM 4197 N N . GLN B 1 75 ? -6.496 36.469 28.438 1 94.44 75 GLN B N 1
ATOM 4198 C CA . GLN B 1 75 ? -6.766 36.594 27 1 94.44 75 GLN B CA 1
ATOM 4199 C C . GLN B 1 75 ? -5.508 37 26.234 1 94.44 75 GLN B C 1
ATOM 4201 O O . GLN B 1 75 ? -5.211 36.438 25.188 1 94.44 75 GLN B O 1
ATOM 4206 N N . ALA B 1 76 ? -4.805 37.844 26.828 1 94.06 76 ALA B N 1
ATOM 4207 C CA . ALA B 1 76 ? -3.576 38.312 26.188 1 94.06 76 ALA B CA 1
ATOM 4208 C C . ALA B 1 76 ? -2.553 37.188 26.078 1 94.06 76 ALA B C 1
ATOM 4210 O O . ALA B 1 76 ? -1.913 37 25.047 1 94.06 76 ALA B O 1
ATOM 4211 N N . ALA B 1 77 ? -2.436 36.438 27.125 1 95.12 77 ALA B N 1
ATOM 4212 C CA . ALA B 1 77 ? -1.48 35.312 27.156 1 95.12 77 ALA B CA 1
ATOM 4213 C C . ALA B 1 77 ? -1.864 34.25 26.156 1 95.12 77 ALA B C 1
ATOM 4215 O O . ALA B 1 77 ? -1.003 33.688 25.469 1 95.12 77 ALA B O 1
ATOM 4216 N N . LEU B 1 78 ? -3.104 34 26.062 1 96.19 78 LEU B N 1
ATOM 4217 C CA . LEU B 1 78 ? -3.588 32.938 25.188 1 96.19 78 LEU B CA 1
ATOM 4218 C C . LEU B 1 78 ? -3.449 33.344 23.719 1 96.19 78 LEU B C 1
ATOM 4220 O O . LEU B 1 78 ? -3.072 32.531 22.875 1 96.19 78 LEU B O 1
ATOM 4224 N N . LEU B 1 79 ? -3.697 34.562 23.391 1 95.81 79 LEU B N 1
ATOM 4225 C CA . LEU B 1 79 ? -3.537 35.031 22.016 1 95.81 79 LEU B CA 1
ATOM 4226 C C . LEU B 1 79 ? -2.09 34.906 21.562 1 95.81 79 LEU B C 1
ATOM 4228 O O . LEU B 1 79 ? -1.828 34.5 20.422 1 95.81 79 LEU B O 1
ATOM 4232 N N . GLN B 1 80 ? -1.235 35.188 22.469 1 94.69 80 GLN B N 1
ATOM 4233 C CA . GLN B 1 80 ? 0.181 35.031 22.141 1 94.69 80 GLN B CA 1
ATOM 4234 C C . GLN B 1 80 ? 0.562 33.562 21.953 1 94.69 80 GLN B C 1
ATOM 4236 O O . GLN B 1 80 ? 1.327 33.25 21.047 1 94.69 80 GLN B O 1
ATOM 4241 N N . ALA B 1 81 ? 0.046 32.75 22.766 1 94 81 ALA B N 1
ATOM 4242 C CA . ALA B 1 81 ? 0.35 31.312 22.719 1 94 81 ALA B CA 1
ATOM 4243 C C . ALA B 1 81 ? -0.164 30.688 21.422 1 94 81 ALA B C 1
ATOM 4245 O O . ALA B 1 81 ? 0.414 29.719 20.922 1 94 81 ALA B O 1
ATOM 4246 N N . LEU B 1 82 ? -1.175 31.234 20.797 1 95.12 82 LEU B N 1
ATOM 4247 C CA . LEU B 1 82 ? -1.771 30.703 19.578 1 95.12 82 LEU B CA 1
ATOM 4248 C C . LEU B 1 82 ? -0.829 30.891 18.391 1 95.12 82 LEU B C 1
ATOM 4250 O O . LEU B 1 82 ? -0.971 30.219 17.359 1 95.12 82 LEU B O 1
ATOM 4254 N N . GLU B 1 83 ? 0.103 31.734 18.547 1 92.56 83 GLU B N 1
ATOM 4255 C CA . GLU B 1 83 ? 1.053 32 17.484 1 92.56 83 GLU B CA 1
ATOM 4256 C C . GLU B 1 83 ? 2.146 30.953 17.422 1 92.56 83 GLU B C 1
ATOM 4258 O O . GLU B 1 83 ? 2.91 30.891 16.469 1 92.56 83 GLU B O 1
ATOM 4263 N N . SER B 1 84 ? 2.152 30.172 18.469 1 85.94 84 SER B N 1
ATOM 4264 C CA . SER B 1 84 ? 3.158 29.125 18.547 1 85.94 84 SER B CA 1
ATOM 4265 C C . SER B 1 84 ? 2.584 27.766 18.141 1 85.94 84 SER B C 1
ATOM 4267 O O . SER B 1 84 ? 1.623 27.281 18.734 1 85.94 84 SER B O 1
ATOM 4269 N N . PRO B 1 85 ? 3.137 27.141 17.188 1 82.25 85 PRO B N 1
ATOM 4270 C CA . PRO B 1 85 ? 2.641 25.828 16.766 1 82.25 85 PRO B CA 1
ATOM 4271 C C . PRO B 1 85 ? 2.607 24.828 17.922 1 82.25 85 PRO B C 1
ATOM 4273 O O . PRO B 1 85 ? 1.685 24.016 18 1 82.25 85 PRO B O 1
ATOM 4276 N N . ALA B 1 86 ? 3.455 24.953 18.891 1 75.38 86 ALA B N 1
ATOM 4277 C CA . ALA B 1 86 ? 3.566 23.984 19.984 1 75.38 86 ALA B CA 1
ATOM 4278 C C . ALA B 1 86 ? 2.486 24.219 21.031 1 75.38 86 ALA B C 1
ATOM 4280 O O . ALA B 1 86 ? 2.062 23.281 21.703 1 75.38 86 ALA B O 1
ATOM 4281 N N . LEU B 1 87 ? 2.102 25.422 21.109 1 86.31 87 LEU B N 1
ATOM 4282 C CA . LEU B 1 87 ? 1.192 25.781 22.203 1 86.31 87 LEU B CA 1
ATOM 4283 C C . LEU B 1 87 ? -0.229 25.969 21.688 1 86.31 87 LEU B C 1
ATOM 4285 O O . LEU B 1 87 ? -1.181 26.016 22.469 1 86.31 87 LEU B O 1
ATOM 4289 N N . CYS B 1 88 ? -0.322 26 20.438 1 90.31 88 CYS B N 1
ATOM 4290 C CA . CYS B 1 88 ? -1.566 26.375 19.781 1 90.31 88 CYS B CA 1
ATOM 4291 C C . CYS B 1 88 ? -2.723 25.5 20.234 1 90.31 88 CYS B C 1
ATOM 4293 O O . CYS B 1 88 ? -3.783 26.016 20.609 1 90.31 88 CYS B O 1
ATOM 4295 N N . ARG B 1 89 ? -2.508 24.266 20.266 1 86.25 89 ARG B N 1
ATOM 4296 C CA . ARG B 1 89 ? -3.584 23.344 20.609 1 86.25 89 ARG B CA 1
ATOM 4297 C C . ARG B 1 89 ? -4.082 23.609 22.031 1 86.25 89 ARG B C 1
ATOM 4299 O O . ARG B 1 89 ? -5.281 23.797 22.25 1 86.25 89 ARG B O 1
ATOM 4306 N N . ALA B 1 90 ? -3.186 23.594 22.984 1 85.69 90 ALA B N 1
ATOM 4307 C CA . ALA B 1 90 ? -3.562 23.812 24.375 1 85.69 90 ALA B CA 1
ATOM 4308 C C . ALA B 1 90 ? -4.207 25.172 24.578 1 85.69 90 ALA B C 1
ATOM 4310 O O . ALA B 1 90 ? -5.199 25.312 25.297 1 85.69 90 ALA B O 1
ATOM 4311 N N . ALA B 1 91 ? -3.602 26.141 23.938 1 94.06 91 ALA B N 1
ATOM 4312 C CA . ALA B 1 91 ? -4.133 27.5 24.047 1 94.06 91 ALA B CA 1
ATOM 4313 C C . ALA B 1 91 ? -5.559 27.578 23.5 1 94.06 91 ALA B C 1
ATOM 4315 O O . ALA B 1 91 ? -6.434 28.188 24.109 1 94.06 91 ALA B O 1
ATOM 4316 N N . ALA B 1 92 ? -5.754 26.922 22.344 1 95.06 92 ALA B N 1
ATOM 4317 C CA . ALA B 1 92 ? -7.078 26.922 21.734 1 95.06 92 ALA B CA 1
ATOM 4318 C C . ALA B 1 92 ? -8.102 26.25 22.656 1 95.06 92 ALA B C 1
ATOM 4320 O O . ALA B 1 92 ? -9.227 26.734 22.797 1 95.06 92 ALA B O 1
ATOM 4321 N N . LEU B 1 93 ? -7.703 25.234 23.266 1 92.38 93 LEU B N 1
ATOM 4322 C CA . LEU B 1 93 ? -8.602 24.516 24.156 1 92.38 93 LEU B CA 1
ATOM 4323 C C . LEU B 1 93 ? -8.922 25.344 25.391 1 92.38 93 LEU B C 1
ATOM 4325 O O . LEU B 1 93 ? -10.031 25.266 25.922 1 92.38 93 LEU B O 1
ATOM 4329 N N . CYS B 1 94 ? -8 26.125 25.859 1 93.94 94 CYS B N 1
ATOM 4330 C CA . CYS B 1 94 ? -8.266 27.078 26.938 1 93.94 94 CYS B CA 1
ATOM 4331 C C . CYS B 1 94 ? -9.281 28.125 26.5 1 93.94 94 CYS B C 1
ATOM 4333 O O . CYS B 1 94 ? -10.219 28.422 27.25 1 93.94 94 CYS B O 1
ATOM 4335 N N . CYS B 1 95 ? -9.078 28.656 25.344 1 95.81 95 CYS B N 1
ATOM 4336 C CA . CYS B 1 95 ? -9.984 29.688 24.828 1 95.81 95 CYS B CA 1
ATOM 4337 C C . CYS B 1 95 ? -11.414 29.172 24.766 1 95.81 95 CYS B C 1
ATOM 4339 O O . CYS B 1 95 ? -12.359 29.922 25.047 1 95.81 95 CYS B O 1
ATOM 4341 N N . ALA B 1 96 ? -11.547 27.922 24.453 1 95 96 ALA B N 1
ATOM 4342 C CA . ALA B 1 96 ? -12.867 27.312 24.312 1 95 96 ALA B CA 1
ATOM 4343 C C . ALA B 1 96 ? -13.609 27.281 25.641 1 95 96 ALA B C 1
ATOM 4345 O O . ALA B 1 96 ? -14.836 27.156 25.672 1 95 96 ALA B O 1
ATOM 4346 N N . LYS B 1 97 ? -12.906 27.422 26.734 1 92.69 97 LYS B N 1
ATOM 4347 C CA . LYS B 1 97 ? -13.508 27.297 28.062 1 92.69 97 LYS B CA 1
ATOM 4348 C C . LYS B 1 97 ? -13.781 28.672 28.672 1 92.69 97 LYS B C 1
ATOM 4350 O O . LYS B 1 97 ? -14.289 28.766 29.797 1 92.69 97 LYS B O 1
ATOM 4355 N N . MET B 1 98 ? -13.531 29.75 27.906 1 91.12 98 MET B N 1
ATOM 4356 C CA . MET B 1 98 ? -13.672 31.094 28.453 1 91.12 98 MET B CA 1
ATOM 4357 C C . MET B 1 98 ? -14.664 31.922 27.641 1 91.12 98 MET B C 1
ATOM 4359 O O . MET B 1 98 ? -14.703 31.812 26.406 1 91.12 98 MET B O 1
ATOM 4363 N N . PRO B 1 99 ? -15.422 32.688 28.344 1 88.69 99 PRO B N 1
ATOM 4364 C CA . PRO B 1 99 ? -16.219 33.688 27.594 1 88.69 99 PRO B CA 1
ATOM 4365 C C . PRO B 1 99 ? -15.359 34.75 26.938 1 88.69 99 PRO B C 1
ATOM 4367 O O . PRO B 1 99 ? -14.672 35.5 27.641 1 88.69 99 PRO B O 1
ATOM 4370 N N . TRP B 1 100 ? -15.375 34.812 25.641 1 90.94 100 TRP B N 1
ATOM 4371 C CA . TRP B 1 100 ? -14.508 35.719 24.906 1 90.94 100 TRP B CA 1
ATOM 4372 C C . TRP B 1 100 ? -15.18 36.156 23.609 1 90.94 100 TRP B C 1
ATOM 4374 O O . TRP B 1 100 ? -14.883 35.625 22.531 1 90.94 100 TRP B O 1
ATOM 4384 N N . PRO B 1 101 ? -15.906 37.219 23.641 1 89.69 101 PRO B N 1
ATOM 4385 C CA . PRO B 1 101 ? -16.672 37.656 22.469 1 89.69 101 PRO B CA 1
ATOM 4386 C C . PRO B 1 101 ? -15.781 38.062 21.312 1 89.69 101 PRO B C 1
ATOM 4388 O O . PRO B 1 101 ? -16.172 37.906 20.141 1 89.69 101 PRO B O 1
ATOM 4391 N N . GLN B 1 102 ? -14.547 38.531 21.594 1 93.81 102 GLN B N 1
ATOM 4392 C CA . GLN B 1 102 ? -13.688 39.062 20.547 1 93.81 102 GLN B CA 1
ATOM 4393 C C . GLN B 1 102 ? -12.742 38 20.016 1 93.81 102 GLN B C 1
ATOM 4395 O O . GLN B 1 102 ? -11.867 38.281 19.188 1 93.81 102 GLN B O 1
ATOM 4400 N N . LEU B 1 103 ? -12.938 36.781 20.406 1 95.75 103 LEU B N 1
ATOM 4401 C CA . LEU B 1 103 ? -11.984 35.719 20.078 1 95.75 103 LEU B CA 1
ATOM 4402 C C . LEU B 1 103 ? -11.953 35.5 18.562 1 95.75 103 LEU B C 1
ATOM 4404 O O . LEU B 1 103 ? -10.875 35.469 17.969 1 95.75 103 LEU B O 1
ATOM 4408 N N . VAL B 1 104 ? -13.07 35.344 17.891 1 96.12 104 VAL B N 1
ATOM 4409 C CA . VAL B 1 104 ? -13.148 34.938 16.484 1 96.12 104 VAL B CA 1
ATOM 4410 C C . VAL B 1 104 ? -12.555 36.031 15.602 1 96.12 104 VAL B C 1
ATOM 4412 O O . VAL B 1 104 ? -11.672 35.75 14.773 1 96.12 104 VAL B O 1
ATOM 4415 N N . PRO B 1 105 ? -12.961 37.312 15.875 1 95.62 105 PRO B N 1
ATOM 4416 C CA . PRO B 1 105 ? -12.297 38.375 15.109 1 95.62 105 PRO B CA 1
ATOM 4417 C C . PRO B 1 105 ? -10.781 38.375 15.289 1 95.62 105 PRO B C 1
ATOM 4419 O O . PRO B 1 105 ? -10.039 38.625 14.336 1 95.62 105 PRO B O 1
ATOM 4422 N N . GLN B 1 106 ? -10.352 38.062 16.422 1 96.5 106 GLN B N 1
ATOM 4423 C CA . GLN B 1 106 ? -8.922 38.062 16.703 1 96.5 106 GLN B CA 1
ATOM 4424 C C . GLN B 1 106 ? -8.234 36.875 16.031 1 96.5 106 GLN B C 1
ATOM 4426 O O . GLN B 1 106 ? -7.094 37 15.562 1 96.5 106 GLN B O 1
ATOM 4431 N N . LEU B 1 107 ? -8.883 35.781 15.961 1 97.19 107 LEU B N 1
ATOM 4432 C CA . LEU B 1 107 ? -8.344 34.625 15.25 1 97.19 107 LEU B CA 1
ATOM 4433 C C . LEU B 1 107 ? -8.227 34.906 13.758 1 97.19 107 LEU B C 1
ATOM 4435 O O . LEU B 1 107 ? -7.242 34.531 13.117 1 97.19 107 LEU B O 1
ATOM 4439 N N . LEU B 1 108 ? -9.242 35.562 13.219 1 96.38 108 LEU B N 1
ATOM 4440 C CA . LEU B 1 108 ? -9.219 35.906 11.812 1 96.38 108 LEU B CA 1
ATOM 4441 C C . LEU B 1 108 ? -8.062 36.875 11.516 1 96.38 108 LEU B C 1
ATOM 4443 O O . LEU B 1 108 ? -7.387 36.719 10.492 1 96.38 108 LEU B O 1
ATOM 4447 N N . GLN B 1 109 ? -7.805 37.688 12.453 1 95.88 109 GLN B N 1
ATOM 4448 C CA . GLN B 1 109 ? -6.68 38.594 12.32 1 95.88 109 GLN B CA 1
ATOM 4449 C C . GLN B 1 109 ? -5.348 37.875 12.414 1 95.88 109 GLN B C 1
ATOM 4451 O O . GLN B 1 109 ? -4.395 38.188 11.703 1 95.88 109 GLN B O 1
ATOM 4456 N N . LEU B 1 110 ? -5.297 36.906 13.273 1 95.5 110 LEU B N 1
ATOM 4457 C CA . LEU B 1 110 ? -4.102 36.094 13.422 1 95.5 110 LEU B CA 1
ATOM 4458 C C . LEU B 1 110 ? -3.732 35.438 12.102 1 95.5 110 LEU B C 1
ATOM 4460 O O . LEU B 1 110 ? -2.555 35.375 11.734 1 95.5 110 LEU B O 1
ATOM 4464 N N . GLY B 1 111 ? -4.715 34.938 11.359 1 93.94 111 GLY B N 1
ATOM 4465 C CA . GLY B 1 111 ? -4.504 34.312 10.062 1 93.94 111 GLY B CA 1
ATOM 4466 C C . GLY B 1 111 ? -3.912 35.25 9.039 1 93.94 111 GLY B C 1
ATOM 4467 O O . GLY B 1 111 ? -3.092 34.875 8.211 1 93.94 111 GLY B O 1
ATOM 4468 N N . GLN B 1 112 ? -4.238 36.5 9.164 1 91.31 112 GLN B N 1
ATOM 4469 C CA . GLN B 1 112 ? -3.771 37.531 8.227 1 91.31 112 GLN B CA 1
ATOM 4470 C C . GLN B 1 112 ? -2.344 37.969 8.547 1 91.31 112 GLN B C 1
ATOM 4472 O O . GLN B 1 112 ? -1.647 38.5 7.695 1 91.31 112 GLN B O 1
ATOM 4477 N N . ARG B 1 113 ? -1.961 37.719 9.773 1 92 113 ARG B N 1
ATOM 4478 C CA . ARG B 1 113 ? -0.639 38.125 10.227 1 92 113 ARG B CA 1
ATOM 4479 C C . ARG B 1 113 ? 0.394 37.031 9.977 1 92 113 ARG B C 1
ATOM 4481 O O . ARG B 1 113 ? 1.46 37.031 10.602 1 92 113 ARG B O 1
ATOM 4488 N N . GLY B 1 114 ? 0.051 36.062 9.211 1 90.12 114 GLY B N 1
ATOM 4489 C CA . GLY B 1 114 ? 1.034 35.062 8.828 1 90.12 114 GLY B CA 1
ATOM 4490 C C . GLY B 1 114 ? 0.892 33.75 9.602 1 90.12 114 GLY B C 1
ATOM 4491 O O . GLY B 1 114 ? 1.668 32.812 9.398 1 90.12 114 GLY B O 1
ATOM 4492 N N . PHE B 1 115 ? -0.099 33.656 10.5 1 92.69 115 PHE B N 1
ATOM 4493 C CA . PHE B 1 115 ? -0.309 32.438 11.289 1 92.69 115 PHE B CA 1
ATOM 4494 C C . PHE B 1 115 ? -1.567 31.703 10.836 1 92.69 115 PHE B C 1
ATOM 4496 O O . PHE B 1 115 ? -2.373 31.281 11.664 1 92.69 115 PHE B O 1
ATOM 4503 N N . GLY B 1 116 ? -1.68 31.672 9.57 1 93.56 116 GLY B N 1
ATOM 4504 C CA . GLY B 1 116 ? -2.883 31.078 9 1 93.56 116 GLY B CA 1
ATOM 4505 C C . GLY B 1 116 ? -3.125 29.656 9.445 1 93.56 116 GLY B C 1
ATOM 4506 O O . GLY B 1 116 ? -4.238 29.297 9.836 1 93.56 116 GLY B O 1
ATOM 4507 N N . LYS B 1 117 ? -2.164 28.859 9.461 1 92.06 117 LYS B N 1
ATOM 4508 C CA . LYS B 1 117 ? -2.281 27.453 9.844 1 92.06 117 LYS B CA 1
ATOM 4509 C C . LYS B 1 117 ? -2.725 27.312 11.297 1 92.06 117 LYS B C 1
ATOM 4511 O O . LYS B 1 117 ? -3.646 26.547 11.602 1 92.06 117 LYS B O 1
ATOM 4516 N N . GLU B 1 118 ? -2.135 28.047 12.195 1 93.06 118 GLU B N 1
ATOM 4517 C CA . GLU B 1 118 ? -2.449 28.031 13.625 1 93.06 118 GLU B CA 1
ATOM 4518 C C . GLU B 1 118 ? -3.861 28.531 13.891 1 93.06 118 GLU B C 1
ATOM 4520 O O . GLU B 1 118 ? -4.594 27.953 14.695 1 93.06 118 GLU B O 1
ATOM 4525 N N . ALA B 1 119 ? -4.156 29.625 13.203 1 97.06 119 ALA B N 1
ATOM 4526 C CA . ALA B 1 119 ? -5.508 30.156 13.344 1 97.06 119 ALA B CA 1
ATOM 4527 C C . ALA B 1 119 ? -6.559 29.125 12.953 1 97.06 119 ALA B C 1
ATOM 4529 O O . ALA B 1 119 ? -7.531 28.922 13.68 1 97.06 119 ALA B O 1
ATOM 4530 N N . LEU B 1 120 ? -6.273 28.453 11.859 1 97.12 120 LEU B N 1
ATOM 4531 C CA . LEU B 1 120 ? -7.207 27.438 11.367 1 97.12 120 LEU B CA 1
ATOM 4532 C C . LEU B 1 120 ? -7.305 26.266 12.328 1 97.12 120 LEU B C 1
ATOM 4534 O O . LEU B 1 120 ? -8.398 25.766 12.602 1 97.12 120 LEU B O 1
ATOM 4538 N N . LYS B 1 121 ? -6.246 25.875 12.812 1 94.56 121 LYS B N 1
ATOM 4539 C CA . LYS B 1 121 ? -6.242 24.812 13.805 1 94.56 121 LYS B CA 1
ATOM 4540 C C . LYS B 1 121 ? -7.047 25.203 15.039 1 94.56 121 LYS B C 1
ATOM 4542 O O . LYS B 1 121 ? -7.828 24.406 15.562 1 94.56 121 LYS B O 1
ATOM 4547 N N . ALA B 1 122 ? -6.844 26.359 15.484 1 96.62 122 ALA B N 1
ATOM 4548 C CA . ALA B 1 122 ? -7.582 26.875 16.641 1 96.62 122 ALA B CA 1
ATOM 4549 C C . ALA B 1 122 ? -9.078 26.906 16.359 1 96.62 122 ALA B C 1
ATOM 4551 O O . ALA B 1 122 ? -9.891 26.516 17.203 1 96.62 122 ALA B O 1
ATOM 4552 N N . MET B 1 123 ? -9.406 27.359 15.219 1 97.69 123 MET B N 1
ATOM 4553 C CA . MET B 1 123 ? -10.812 27.422 14.836 1 97.69 123 MET B CA 1
ATOM 4554 C C . MET B 1 123 ? -11.445 26.031 14.844 1 97.69 123 MET B C 1
ATOM 4556 O O . MET B 1 123 ? -12.562 25.859 15.328 1 97.69 123 MET B O 1
ATOM 4560 N N . ALA B 1 124 ? -10.711 25.078 14.297 1 96.75 124 ALA B N 1
ATOM 4561 C CA . ALA B 1 124 ? -11.203 23.703 14.281 1 96.75 124 ALA B CA 1
ATOM 4562 C C . ALA B 1 124 ? -11.445 23.188 15.703 1 96.75 124 ALA B C 1
ATOM 4564 O O . ALA B 1 124 ? -12.5 22.609 15.984 1 96.75 124 ALA B O 1
ATOM 4565 N N . LEU B 1 125 ? -10.555 23.484 16.578 1 94.56 125 LEU B N 1
ATOM 4566 C CA . LEU B 1 125 ? -10.656 23.016 17.953 1 94.56 125 LEU B CA 1
ATOM 4567 C C . LEU B 1 125 ? -11.805 23.703 18.688 1 94.56 125 LEU B C 1
ATOM 4569 O O . LEU B 1 125 ? -12.516 23.078 19.469 1 94.56 125 LEU B O 1
ATOM 4573 N N . LEU B 1 126 ? -11.977 24.953 18.469 1 96.31 126 LEU B N 1
ATOM 4574 C CA . LEU B 1 126 ? -13.094 25.703 19.062 1 96.31 126 LEU B CA 1
ATOM 4575 C C . LEU B 1 126 ? -14.43 25.094 18.641 1 96.31 126 LEU B C 1
ATOM 4577 O O . LEU B 1 126 ? -15.328 24.938 19.469 1 96.31 126 LEU B O 1
ATOM 4581 N N . ALA B 1 127 ? -14.484 24.781 17.391 1 95.69 127 ALA B N 1
ATOM 4582 C CA . ALA B 1 127 ? -15.711 24.188 16.875 1 95.69 127 ALA B CA 1
ATOM 4583 C C . ALA B 1 127 ? -15.953 22.812 17.484 1 95.69 127 ALA B C 1
ATOM 4585 O O . ALA B 1 127 ? -17.078 22.484 17.875 1 95.69 127 ALA B O 1
ATOM 4586 N N . GLU B 1 128 ? -14.945 22.016 17.641 1 93.75 128 GLU B N 1
ATOM 4587 C CA . GLU B 1 128 ? -15.055 20.656 18.203 1 93.75 128 GLU B CA 1
ATOM 4588 C C . GLU B 1 128 ? -15.5 20.703 19.656 1 93.75 128 GLU B C 1
ATOM 4590 O O . GLU B 1 128 ? -16.203 19.797 20.125 1 93.75 128 GLU B O 1
ATOM 4595 N N . GLU B 1 129 ? -15.109 21.781 20.281 1 92.69 129 GLU B N 1
ATOM 4596 C CA . GLU B 1 129 ? -15.438 21.938 21.703 1 92.69 129 GLU B CA 1
ATOM 4597 C C . GLU B 1 129 ? -16.812 22.578 21.891 1 92.69 129 GLU B C 1
ATOM 4599 O O . GLU B 1 129 ? -17.25 22.797 23.016 1 92.69 129 GLU B O 1
ATOM 4604 N N . GLY B 1 130 ? -17.422 22.953 20.812 1 92.5 130 GLY B N 1
ATOM 4605 C CA . GLY B 1 130 ? -18.734 23.547 20.875 1 92.5 130 GLY B CA 1
ATOM 4606 C C . GLY B 1 130 ? -18.719 25 21.328 1 92.5 130 GLY B C 1
ATOM 4607 O O . GLY B 1 130 ? -19.734 25.516 21.812 1 92.5 130 GLY B O 1
ATOM 4608 N N . ALA B 1 131 ? -17.594 25.672 21.094 1 91.5 131 ALA B N 1
ATOM 4609 C CA . ALA B 1 131 ? -17.438 27.016 21.625 1 91.5 131 ALA B CA 1
ATOM 4610 C C . ALA B 1 131 ? -17.75 28.062 20.547 1 91.5 131 ALA B C 1
ATOM 4612 O O . ALA B 1 131 ? -17.688 29.266 20.812 1 91.5 131 ALA B O 1
ATOM 4613 N N . ALA B 1 132 ? -18.062 27.672 19.422 1 91.62 132 ALA B N 1
ATOM 4614 C CA . ALA B 1 132 ? -18.359 28.594 18.328 1 91.62 132 ALA B CA 1
ATOM 4615 C C . ALA B 1 132 ? -19.859 28.75 18.125 1 91.62 132 ALA B C 1
ATOM 4617 O O . ALA B 1 132 ? -20.578 27.75 18.016 1 91.62 132 ALA B O 1
ATOM 4618 N N . SER B 1 133 ? -20.312 30 18.094 1 92.19 133 SER B N 1
ATOM 4619 C CA . SER B 1 133 ? -21.703 30.25 17.719 1 92.19 133 SER B CA 1
ATOM 4620 C C . SER B 1 133 ? -21.922 30.016 16.234 1 92.19 133 SER B C 1
ATOM 4622 O O . SER B 1 133 ? -20.953 29.844 15.477 1 92.19 133 SER B O 1
ATOM 4624 N N . SER B 1 134 ? -23.125 30 15.773 1 92.25 134 SER B N 1
ATOM 4625 C CA . SER B 1 134 ? -23.438 29.797 14.367 1 92.25 134 SER B CA 1
ATOM 4626 C C . SER B 1 134 ? -22.844 30.891 13.492 1 92.25 134 SER B C 1
ATOM 4628 O O . SER B 1 134 ? -22.266 30.609 12.438 1 92.25 134 SER B O 1
ATOM 4630 N N . SER B 1 135 ? -22.969 32.125 13.992 1 91.75 135 SER B N 1
ATOM 4631 C CA . SER B 1 135 ? -22.438 33.25 13.242 1 91.75 135 SER B CA 1
ATOM 4632 C C . SER B 1 135 ? -20.922 33.219 13.188 1 91.75 135 SER B C 1
ATOM 4634 O O . SER B 1 135 ? -20.328 33.469 12.141 1 91.75 135 SER B O 1
ATOM 4636 N N . SER B 1 136 ? -20.328 32.844 14.336 1 94.31 136 SER B N 1
ATOM 4637 C CA . SER B 1 136 ? -18.859 32.75 14.375 1 94.31 136 SER B CA 1
ATOM 4638 C C . SER B 1 136 ? -18.359 31.609 13.492 1 94.31 136 SER B C 1
ATOM 4640 O O . SER B 1 136 ? -17.344 31.734 12.812 1 94.31 136 SER B O 1
ATOM 4642 N N . ALA B 1 137 ? -19.109 30.531 13.539 1 96 137 ALA B N 1
ATOM 4643 C CA . ALA B 1 137 ? -18.75 29.391 12.711 1 96 137 ALA B CA 1
ATOM 4644 C C . ALA B 1 137 ? -18.781 29.734 11.227 1 96 137 ALA B C 1
ATOM 4646 O O . ALA B 1 137 ? -17.891 29.344 10.469 1 96 137 ALA B O 1
ATOM 4647 N N . ALA B 1 138 ? -19.75 30.484 10.797 1 95.69 138 ALA B N 1
ATOM 4648 C CA . ALA B 1 138 ? -19.859 30.906 9.398 1 95.69 138 ALA B CA 1
ATOM 4649 C C . ALA B 1 138 ? -18.688 31.766 8.977 1 95.69 138 ALA B C 1
ATOM 4651 O O . ALA B 1 138 ? -18.109 31.562 7.91 1 95.69 138 ALA B O 1
ATOM 4652 N N . SER B 1 139 ? -18.391 32.688 9.898 1 95.5 139 SER B N 1
ATOM 4653 C CA . SER B 1 139 ? -17.266 33.594 9.609 1 95.5 139 SER B CA 1
ATOM 4654 C C . SER B 1 139 ? -15.961 32.812 9.516 1 95.5 139 SER B C 1
ATOM 4656 O O . SER B 1 139 ? -15.141 33.062 8.625 1 95.5 139 SER B O 1
ATOM 4658 N N . MET B 1 140 ? -15.758 31.875 10.391 1 97.62 140 MET B N 1
ATOM 4659 C CA . MET B 1 140 ? -14.547 31.062 10.398 1 97.62 140 MET B CA 1
ATOM 4660 C C . MET B 1 140 ? -14.508 30.141 9.172 1 97.62 140 MET B C 1
ATOM 4662 O O . MET B 1 140 ? -13.445 29.938 8.578 1 97.62 140 MET B O 1
ATOM 4666 N N . ALA B 1 141 ? -15.633 29.609 8.781 1 97.62 141 ALA B N 1
ATOM 4667 C CA . ALA B 1 141 ? -15.703 28.766 7.598 1 97.62 141 ALA B CA 1
ATOM 4668 C C . ALA B 1 141 ? -15.312 29.531 6.34 1 97.62 141 ALA B C 1
ATOM 4670 O O . ALA B 1 141 ? -14.609 29.016 5.473 1 97.62 141 ALA B O 1
ATOM 4671 N N . GLU B 1 142 ? -15.75 30.766 6.312 1 96.12 142 GLU B N 1
ATOM 4672 C CA . GLU B 1 142 ? -15.391 31.609 5.18 1 96.12 142 GLU B CA 1
ATOM 4673 C C . GLU B 1 142 ? -13.883 31.812 5.105 1 96.12 142 GLU B C 1
ATOM 4675 O O . GLU B 1 142 ? -13.297 31.781 4.02 1 96.12 142 GLU B O 1
ATOM 4680 N N . ALA B 1 143 ? -13.32 32.031 6.227 1 96.94 143 ALA B N 1
ATOM 4681 C CA . ALA B 1 143 ? -11.875 32.219 6.285 1 96.94 143 ALA B CA 1
ATOM 4682 C C . ALA B 1 143 ? -11.156 30.938 5.859 1 96.94 143 ALA B C 1
ATOM 4684 O O . ALA B 1 143 ? -10.148 30.984 5.148 1 96.94 143 ALA B O 1
ATOM 4685 N N . ALA B 1 144 ? -11.625 29.781 6.301 1 97.94 144 ALA B N 1
ATOM 4686 C CA . ALA B 1 144 ? -11.047 28.5 5.926 1 97.94 144 ALA B CA 1
ATOM 4687 C C . ALA B 1 144 ? -11.156 28.25 4.422 1 97.94 144 ALA B C 1
ATOM 4689 O O . ALA B 1 144 ? -10.219 27.75 3.801 1 97.94 144 ALA B O 1
ATOM 4690 N N . LEU B 1 145 ? -12.25 28.641 3.797 1 97.06 145 LEU B N 1
ATOM 4691 C CA . LEU B 1 145 ? -12.438 28.5 2.357 1 97.06 145 LEU B CA 1
ATOM 4692 C C . LEU B 1 145 ? -11.422 29.344 1.593 1 97.06 145 LEU B C 1
ATOM 4694 O O . LEU B 1 145 ? -10.859 28.891 0.595 1 97.06 145 LEU B O 1
ATOM 4698 N N . LYS B 1 146 ? -11.164 30.5 2.109 1 95.56 146 LYS B N 1
ATOM 4699 C CA . LYS B 1 146 ? -10.164 31.359 1.485 1 95.56 146 LYS B CA 1
ATOM 4700 C C . LYS B 1 146 ? -8.766 30.75 1.607 1 95.56 146 LYS B C 1
ATOM 4702 O O . LYS B 1 146 ? -7.949 30.875 0.692 1 95.56 146 LYS B O 1
ATOM 4707 N N . ALA B 1 147 ? -8.516 30.031 2.697 1 96.19 147 ALA B N 1
ATOM 4708 C CA . ALA B 1 147 ? -7.207 29.469 2.99 1 96.19 147 ALA B CA 1
ATOM 4709 C C . ALA B 1 147 ? -6.902 28.281 2.068 1 96.19 147 ALA B C 1
ATOM 4711 O O . ALA B 1 147 ? -5.754 27.844 1.976 1 96.19 147 ALA B O 1
ATOM 4712 N N . LEU B 1 148 ? -7.883 27.812 1.298 1 94.25 148 LEU B N 1
ATOM 4713 C CA . LEU B 1 148 ? -7.664 26.734 0.337 1 94.25 148 LEU B CA 1
ATOM 4714 C C . LEU B 1 148 ? -6.82 27.219 -0.837 1 94.25 148 LEU B C 1
ATOM 4716 O O . LEU B 1 148 ? -6.27 26.406 -1.586 1 94.25 148 LEU B O 1
ATOM 4720 N N . GLN B 1 149 ? -6.668 28.484 -0.944 1 91.75 149 GLN B N 1
ATOM 4721 C CA . GLN B 1 149 ? -5.875 29.062 -2.023 1 91.75 149 GLN B CA 1
ATOM 4722 C C . GLN B 1 149 ? -4.453 29.375 -1.557 1 91.75 149 GLN B C 1
ATOM 4724 O O . GLN B 1 149 ? -3.658 29.938 -2.311 1 91.75 149 GLN B O 1
ATOM 4729 N N . ALA B 1 150 ? -4.184 28.984 -0.344 1 91.19 150 ALA B N 1
ATOM 4730 C CA . ALA B 1 150 ? -2.836 29.203 0.177 1 91.19 150 ALA B CA 1
ATOM 4731 C C . ALA B 1 150 ? -1.8 28.438 -0.634 1 91.19 150 ALA B C 1
ATOM 4733 O O . ALA B 1 150 ? -2.078 27.344 -1.127 1 91.19 150 ALA B O 1
ATOM 4734 N N . PRO B 1 151 ? -0.66 28.984 -0.75 1 83.19 151 PRO B N 1
ATOM 4735 C CA . PRO B 1 151 ? 0.387 28.328 -1.536 1 83.19 151 PRO B CA 1
ATOM 4736 C C . PRO B 1 151 ? 0.948 27.094 -0.848 1 83.19 151 PRO B C 1
ATOM 4738 O O . PRO B 1 151 ? 1.458 26.188 -1.517 1 83.19 151 PRO B O 1
ATOM 4741 N N . ASP B 1 152 ? 0.866 27.078 0.418 1 82.25 152 ASP B N 1
ATOM 4742 C CA . ASP B 1 152 ? 1.489 25.984 1.139 1 82.25 152 ASP B CA 1
ATOM 4743 C C . ASP B 1 152 ? 0.468 24.891 1.468 1 82.25 152 ASP B C 1
ATOM 4745 O O . ASP B 1 152 ? -0.662 25.188 1.86 1 82.25 152 ASP B O 1
ATOM 4749 N N . LEU B 1 153 ? 0.838 23.641 1.295 1 84.44 153 LEU B N 1
ATOM 4750 C CA . LEU B 1 153 ? -0.01 22.469 1.499 1 84.44 153 LEU B CA 1
ATOM 4751 C C . LEU B 1 153 ? -0.486 22.391 2.945 1 84.44 153 LEU B C 1
ATOM 4753 O O . LEU B 1 153 ? -1.639 22.031 3.205 1 84.44 153 LEU B O 1
ATOM 4757 N N . ALA B 1 154 ? 0.361 22.703 3.908 1 83.75 154 ALA B N 1
ATOM 4758 C CA . ALA B 1 154 ? 0.016 22.594 5.324 1 83.75 154 ALA B CA 1
ATOM 4759 C C . ALA B 1 154 ? -1.195 23.453 5.664 1 83.75 154 ALA B C 1
ATOM 4761 O O . ALA B 1 154 ? -2.102 23.016 6.371 1 83.75 154 ALA B O 1
ATOM 4762 N N . THR B 1 155 ? -1.131 24.641 5.188 1 90.88 155 THR B N 1
ATOM 4763 C CA . THR B 1 155 ? -2.246 25.547 5.422 1 90.88 155 THR B CA 1
ATOM 4764 C C . THR B 1 155 ? -3.516 25.031 4.754 1 90.88 155 THR B C 1
ATOM 4766 O O . THR B 1 155 ? -4.598 25.094 5.34 1 90.88 155 THR B O 1
ATOM 4769 N N . ARG B 1 156 ? -3.406 24.531 3.561 1 91.56 156 ARG B N 1
ATOM 4770 C CA . ARG B 1 156 ? -4.562 24 2.855 1 91.56 156 ARG B CA 1
ATOM 4771 C C . ARG B 1 156 ? -5.156 22.812 3.604 1 91.56 156 ARG B C 1
ATOM 4773 O O . ARG B 1 156 ? -6.375 22.688 3.729 1 91.56 156 ARG B O 1
ATOM 4780 N N . LEU B 1 157 ? -4.293 21.953 4.066 1 89.06 157 LEU B N 1
ATOM 4781 C CA . LEU B 1 157 ? -4.754 20.797 4.836 1 89.06 157 LEU B CA 1
ATOM 4782 C C . LEU B 1 157 ? -5.445 21.25 6.117 1 89.06 157 LEU B C 1
ATOM 4784 O O . LEU B 1 157 ? -6.48 20.688 6.496 1 89.06 157 LEU B O 1
ATOM 4788 N N . ALA B 1 158 ? -4.879 22.219 6.785 1 92.44 158 ALA B N 1
ATOM 4789 C CA . ALA B 1 158 ? -5.504 22.766 7.984 1 92.44 158 ALA B CA 1
ATOM 4790 C C . ALA B 1 158 ? -6.867 23.375 7.664 1 92.44 158 ALA B C 1
ATOM 4792 O O . ALA B 1 158 ? -7.793 23.297 8.477 1 92.44 158 ALA B O 1
ATOM 4793 N N . ALA B 1 159 ? -6.941 23.984 6.523 1 96.5 159 ALA B N 1
ATOM 4794 C CA . ALA B 1 159 ? -8.211 24.562 6.09 1 96.5 159 ALA B CA 1
ATOM 4795 C C . ALA B 1 159 ? -9.289 23.484 5.969 1 96.5 159 ALA B C 1
ATOM 4797 O O . ALA B 1 159 ? -10.414 23.672 6.438 1 96.5 159 ALA B O 1
ATOM 4798 N N . VAL B 1 160 ? -8.977 22.359 5.398 1 94.81 160 VAL B N 1
ATOM 4799 C CA . VAL B 1 160 ? -9.938 21.266 5.23 1 94.81 160 VAL B CA 1
ATOM 4800 C C . VAL B 1 160 ? -10.344 20.734 6.602 1 94.81 160 VAL B C 1
ATOM 4802 O O . VAL B 1 160 ? -11.516 20.438 6.836 1 94.81 160 VAL B O 1
ATOM 4805 N N . GLU B 1 161 ? -9.43 20.609 7.43 1 93.12 161 GLU B N 1
ATOM 4806 C CA . GLU B 1 161 ? -9.734 20.156 8.789 1 93.12 161 GLU B CA 1
ATOM 4807 C C . GLU B 1 161 ? -10.672 21.141 9.5 1 93.12 161 GLU B C 1
ATOM 4809 O O . GLU B 1 161 ? -11.609 20.719 10.18 1 93.12 161 GLU B O 1
ATOM 4814 N N . ALA B 1 162 ? -10.328 22.359 9.391 1 97.31 162 ALA B N 1
ATOM 4815 C CA . ALA B 1 162 ? -11.195 23.359 9.984 1 97.31 162 ALA B CA 1
ATOM 4816 C C . ALA B 1 162 ? -12.609 23.281 9.406 1 97.31 162 ALA B C 1
ATOM 4818 O O . ALA B 1 162 ? -13.594 23.344 10.148 1 97.31 162 ALA B O 1
ATOM 4819 N N . LEU B 1 163 ? -12.68 23.156 8.117 1 97.12 163 LEU B N 1
ATOM 4820 C CA . LEU B 1 163 ? -13.984 23.062 7.477 1 97.12 163 LEU B CA 1
ATOM 4821 C C . LEU B 1 163 ? -14.742 21.844 7.973 1 97.12 163 LEU B C 1
ATOM 4823 O O . LEU B 1 163 ? -15.961 21.906 8.188 1 97.12 163 LEU B O 1
ATOM 4827 N N . THR B 1 164 ? -14.047 20.766 8.188 1 95.31 164 THR B N 1
ATOM 4828 C CA . THR B 1 164 ? -14.664 19.547 8.695 1 95.31 164 THR B CA 1
ATOM 4829 C C . THR B 1 164 ? -15.352 19.797 10.031 1 95.31 164 THR B C 1
ATOM 4831 O O . THR B 1 164 ? -16.469 19.344 10.266 1 95.31 164 THR B O 1
ATOM 4834 N N . ALA B 1 165 ? -14.781 20.578 10.836 1 96.25 165 ALA B N 1
ATOM 4835 C CA . ALA B 1 165 ? -15.32 20.859 12.172 1 96.25 165 ALA B CA 1
ATOM 4836 C C . ALA B 1 165 ? -16.359 21.969 12.125 1 96.25 165 ALA B C 1
ATOM 4838 O O . ALA B 1 165 ? -17.297 21.984 12.914 1 96.25 165 ALA B O 1
ATOM 4839 N N . LEU B 1 166 ? -16.297 22.891 11.203 1 97.38 166 LEU B N 1
ATOM 4840 C CA . LEU B 1 166 ? -17.078 24.125 11.227 1 97.38 166 LEU B CA 1
ATOM 4841 C C . LEU B 1 166 ? -18.359 23.969 10.438 1 97.38 166 LEU B C 1
ATOM 4843 O O . LEU B 1 166 ? -19.375 24.594 10.766 1 97.38 166 LEU B O 1
ATOM 4847 N N . LEU B 1 167 ? -18.375 23.172 9.445 1 95.62 167 LEU B N 1
ATOM 4848 C CA . LEU B 1 167 ? -19.453 23.172 8.461 1 95.62 167 LEU B CA 1
ATOM 4849 C C . LEU B 1 167 ? -20.766 22.688 9.078 1 95.62 167 LEU B C 1
ATOM 4851 O O . LEU B 1 167 ? -21.828 23.234 8.781 1 95.62 167 LEU B O 1
ATOM 4855 N N . PRO B 1 168 ? -20.719 21.688 9.93 1 93.06 168 PRO B N 1
ATOM 4856 C CA . PRO B 1 168 ? -22 21.25 10.5 1 93.06 168 PRO B CA 1
ATOM 4857 C C . PRO B 1 168 ? -22.797 22.391 11.125 1 93.06 168 PRO B C 1
ATOM 4859 O O . PRO B 1 168 ? -24 22.484 10.914 1 93.06 168 PRO B O 1
ATOM 4862 N N . LYS B 1 169 ? -22.172 23.297 11.805 1 93.31 169 LYS B N 1
ATOM 4863 C CA . LYS B 1 169 ? -22.859 24.406 12.461 1 93.31 169 LYS B CA 1
ATOM 4864 C C . LYS B 1 169 ? -23.031 25.594 11.508 1 93.31 169 LYS B C 1
ATOM 4866 O O . LYS B 1 169 ? -24.078 26.219 11.477 1 93.31 169 LYS B O 1
ATOM 4871 N N . ALA B 1 170 ? -22.062 25.859 10.758 1 94.38 170 ALA B N 1
ATOM 4872 C CA . ALA B 1 170 ? -22.062 27 9.859 1 94.38 170 ALA B CA 1
ATOM 4873 C C . ALA B 1 170 ? -23.125 26.844 8.773 1 94.38 170 ALA B C 1
ATOM 4875 O O . ALA B 1 170 ? -23.891 27.781 8.508 1 94.38 170 ALA B O 1
ATOM 4876 N N . ALA B 1 171 ? -23.172 25.719 8.148 1 91.06 171 ALA B N 1
ATOM 4877 C CA . ALA B 1 171 ? -24.094 25.469 7.043 1 91.06 171 ALA B CA 1
ATOM 4878 C C . ALA B 1 171 ? -25.531 25.359 7.543 1 91.06 171 ALA B C 1
ATOM 4880 O O . ALA B 1 171 ? -26.469 25.672 6.812 1 91.06 171 ALA B O 1
ATOM 4881 N N . GLY B 1 172 ? -25.672 24.953 8.758 1 88.5 172 GLY B N 1
ATOM 4882 C CA . GLY B 1 172 ? -27 24.875 9.352 1 88.5 172 GLY B CA 1
ATOM 4883 C C . GLY B 1 172 ? -27.625 26.25 9.578 1 88.5 172 GLY B C 1
ATOM 4884 O O . GLY B 1 172 ? -28.859 26.391 9.484 1 88.5 172 GLY B O 1
ATOM 4885 N N . SER B 1 173 ? -26.797 27.188 9.82 1 88.19 173 SER B N 1
ATOM 4886 C CA . SER B 1 173 ? -27.297 28.516 10.133 1 88.19 173 SER B CA 1
ATOM 4887 C C . SER B 1 173 ? -27.328 29.391 8.883 1 88.19 173 SER B C 1
ATOM 4889 O O . SER B 1 173 ? -28.234 30.219 8.727 1 88.19 173 SER B O 1
ATOM 4891 N N . GLU B 1 174 ? -26.344 29.156 8.023 1 89.56 174 GLU B N 1
ATOM 4892 C CA . GLU B 1 174 ? -26.203 29.938 6.797 1 89.56 174 GLU B CA 1
ATOM 4893 C C . GLU B 1 174 ? -25.984 29.031 5.586 1 89.56 174 GLU B C 1
ATOM 4895 O O . GLU B 1 174 ? -24.844 28.625 5.309 1 89.56 174 GLU B O 1
ATOM 4900 N N . GLN B 1 175 ? -26.938 28.938 4.75 1 86.94 175 GLN B N 1
ATOM 4901 C CA . GLN B 1 175 ? -26.875 28.062 3.59 1 86.94 175 GLN B CA 1
ATOM 4902 C C . GLN B 1 175 ? -25.812 28.516 2.598 1 86.94 175 GLN B C 1
ATOM 4904 O O . GLN B 1 175 ? -25.266 27.719 1.842 1 86.94 175 GLN B O 1
ATOM 4909 N N . ALA B 1 176 ? -25.531 29.766 2.674 1 92.38 176 ALA B N 1
ATOM 4910 C CA . ALA B 1 176 ? -24.547 30.359 1.769 1 92.38 176 ALA B CA 1
ATOM 4911 C C . ALA B 1 176 ? -23.172 29.734 1.97 1 92.38 176 ALA B C 1
ATOM 4913 O O . ALA B 1 176 ? -22.375 29.672 1.037 1 92.38 176 ALA B O 1
ATOM 4914 N N . VAL B 1 177 ? -22.938 29.172 3.152 1 95.06 177 VAL B N 1
ATOM 4915 C CA . VAL B 1 177 ? -21.641 28.609 3.451 1 95.06 177 VAL B CA 1
ATOM 4916 C C . VAL B 1 177 ? -21.453 27.312 2.664 1 95.06 177 VAL B C 1
ATOM 4918 O O . VAL B 1 177 ? -20.375 27.062 2.107 1 95.06 177 VAL B O 1
ATOM 4921 N N . LEU B 1 178 ? -22.453 26.484 2.596 1 96.69 178 LEU B N 1
ATOM 4922 C CA . LEU B 1 178 ? -22.375 25.266 1.816 1 96.69 178 LEU B CA 1
ATOM 4923 C C . LEU B 1 178 ? -22.188 25.562 0.334 1 96.69 178 LEU B C 1
ATOM 4925 O O . LEU B 1 178 ? -21.359 24.953 -0.332 1 96.69 178 LEU B O 1
ATOM 4929 N N . ALA B 1 179 ? -22.969 26.5 -0.133 1 96.31 179 ALA B N 1
ATOM 4930 C CA . ALA B 1 179 ? -22.844 26.906 -1.533 1 96.31 179 ALA B CA 1
ATOM 4931 C C . ALA B 1 179 ? -21.422 27.375 -1.856 1 96.31 179 ALA B C 1
ATOM 4933 O O . ALA B 1 179 ? -20.891 27.047 -2.914 1 96.31 179 ALA B O 1
ATOM 4934 N N . ALA B 1 180 ? -20.875 28.094 -0.951 1 96.81 180 ALA B N 1
ATOM 4935 C CA . ALA B 1 180 ? -19.516 28.594 -1.137 1 96.81 180 ALA B CA 1
ATOM 4936 C C . ALA B 1 180 ? -18.516 27.438 -1.157 1 96.81 180 ALA B C 1
ATOM 4938 O O . ALA B 1 180 ? -17.562 27.438 -1.945 1 96.81 180 ALA B O 1
ATOM 4939 N N . ALA B 1 181 ? -18.672 26.469 -0.283 1 97.5 181 ALA B N 1
ATOM 4940 C CA . ALA B 1 181 ? -17.781 25.312 -0.23 1 97.5 181 ALA B CA 1
ATOM 4941 C C . ALA B 1 181 ? -17.875 24.484 -1.515 1 97.5 181 ALA B C 1
ATOM 4943 O O . ALA B 1 181 ? -16.844 24.078 -2.074 1 97.5 181 ALA B O 1
ATOM 4944 N N . LEU B 1 182 ? -19.078 24.266 -2.041 1 97.56 182 LEU B N 1
ATOM 4945 C CA . LEU B 1 182 ? -19.281 23.547 -3.295 1 97.56 182 LEU B CA 1
ATOM 4946 C C . LEU B 1 182 ? -18.703 24.328 -4.469 1 97.56 182 LEU B C 1
ATOM 4948 O O . LEU B 1 182 ? -18.109 23.734 -5.383 1 97.56 182 LEU B O 1
ATOM 4952 N N . GLY B 1 183 ? -18.875 25.625 -4.371 1 97 183 GLY B N 1
ATOM 4953 C CA . GLY B 1 183 ? -18.266 26.469 -5.383 1 97 183 GLY B CA 1
ATOM 4954 C C . GLY B 1 183 ? -16.75 26.391 -5.398 1 97 183 GLY B C 1
ATOM 4955 O O . GLY B 1 183 ? -16.141 26.359 -6.469 1 97 183 GLY B O 1
ATOM 4956 N N . ALA B 1 184 ? -16.141 26.328 -4.234 1 96.75 184 ALA B N 1
ATOM 4957 C CA . ALA B 1 184 ? -14.688 26.188 -4.117 1 96.75 184 ALA B CA 1
ATOM 4958 C C . ALA B 1 184 ? -14.211 24.859 -4.703 1 96.75 184 ALA B C 1
ATOM 4960 O O . ALA B 1 184 ? -13.18 24.812 -5.383 1 96.75 184 ALA B O 1
ATOM 4961 N N . ALA B 1 185 ? -14.953 23.812 -4.473 1 96.69 185 ALA B N 1
ATOM 4962 C CA . ALA B 1 185 ? -14.609 22.516 -5.035 1 96.69 185 ALA B CA 1
ATOM 4963 C C . ALA B 1 185 ? -14.672 22.547 -6.559 1 96.69 185 ALA B C 1
ATOM 4965 O O . ALA B 1 185 ? -13.773 22.016 -7.23 1 96.69 185 ALA B O 1
ATOM 4966 N N . LYS B 1 186 ? -15.656 23.125 -7.098 1 96 186 LYS B N 1
ATOM 4967 C CA . LYS B 1 186 ? -15.852 23.203 -8.539 1 96 186 LYS B CA 1
ATOM 4968 C C . LYS B 1 186 ? -14.75 24.031 -9.195 1 96 186 LYS B C 1
ATOM 4970 O O . LYS B 1 186 ? -14.281 23.719 -10.289 1 96 186 LYS B O 1
ATOM 4975 N N . ALA B 1 187 ? -14.305 25.031 -8.477 1 95 187 ALA B N 1
ATOM 4976 C CA . ALA B 1 187 ? -13.336 25.984 -9.031 1 95 187 ALA B CA 1
ATOM 4977 C C . ALA B 1 187 ? -11.914 25.469 -8.859 1 95 187 ALA B C 1
ATOM 4979 O O . ALA B 1 187 ? -10.984 25.984 -9.484 1 95 187 ALA B O 1
ATOM 4980 N N . SER B 1 188 ? -11.773 24.469 -8.031 1 93.5 188 SER B N 1
ATOM 4981 C CA . SER B 1 188 ? -10.422 24 -7.73 1 93.5 188 SER B CA 1
ATOM 4982 C C . SER B 1 188 ? -9.773 23.359 -8.953 1 93.5 188 SER B C 1
ATOM 4984 O O . SER B 1 188 ? -10.414 22.562 -9.648 1 93.5 188 SER B O 1
ATOM 4986 N N . GLU B 1 189 ? -8.555 23.688 -9.211 1 91 189 GLU B N 1
ATOM 4987 C CA . GLU B 1 189 ? -7.781 23.062 -10.273 1 91 189 GLU B CA 1
ATOM 4988 C C . GLU B 1 189 ? -7.172 21.734 -9.805 1 91 189 GLU B C 1
ATOM 4990 O O . GLU B 1 189 ? -6.699 20.938 -10.609 1 91 189 GLU B O 1
ATOM 4995 N N . LEU B 1 190 ? -7.227 21.578 -8.547 1 93.12 190 LEU B N 1
ATOM 4996 C CA . LEU B 1 190 ? -6.73 20.359 -7.93 1 93.12 190 LEU B CA 1
ATOM 4997 C C . LEU B 1 190 ? -7.875 19.375 -7.688 1 93.12 190 LEU B C 1
ATOM 4999 O O . LEU B 1 190 ? -8.68 19.562 -6.777 1 93.12 190 LEU B O 1
ATOM 5003 N N . ARG B 1 191 ? -7.848 18.281 -8.414 1 94.5 191 ARG B N 1
ATOM 5004 C CA . ARG B 1 191 ? -9 17.375 -8.414 1 94.5 191 ARG B CA 1
ATOM 5005 C C . ARG B 1 191 ? -9.117 16.656 -7.078 1 94.5 191 ARG B C 1
ATOM 5007 O O . ARG B 1 191 ? -10.219 16.469 -6.559 1 94.5 191 ARG B O 1
ATOM 5014 N N . LEU B 1 192 ? -8.023 16.188 -6.559 1 94.31 192 LEU B N 1
ATOM 5015 C CA . LEU B 1 192 ? -8.055 15.453 -5.293 1 94.31 192 LEU B CA 1
ATOM 5016 C C . LEU B 1 192 ? -8.5 16.375 -4.156 1 94.31 192 LEU B C 1
ATOM 5018 O O . LEU B 1 192 ? -9.227 15.938 -3.254 1 94.31 192 LEU B O 1
ATOM 5022 N N . GLU B 1 193 ? -8.078 17.594 -4.152 1 93.69 193 GLU B N 1
ATOM 5023 C CA . GLU B 1 193 ? -8.531 18.578 -3.18 1 93.69 193 GLU B CA 1
ATOM 5024 C C . GLU B 1 193 ? -10.039 18.812 -3.291 1 93.69 193 GLU B C 1
ATOM 5026 O O . GLU B 1 193 ? -10.742 18.844 -2.279 1 93.69 193 GLU B O 1
ATOM 5031 N N . ALA B 1 194 ? -10.461 18.984 -4.504 1 96.5 194 ALA B N 1
ATOM 5032 C CA . ALA B 1 194 ? -11.891 19.172 -4.754 1 96.5 194 ALA B CA 1
ATOM 5033 C C . ALA B 1 194 ? -12.703 18.016 -4.195 1 96.5 194 ALA B C 1
ATOM 5035 O O . ALA B 1 194 ? -13.719 18.234 -3.523 1 96.5 194 ALA B O 1
ATOM 5036 N N . LEU B 1 195 ? -12.234 16.828 -4.402 1 97.44 195 LEU B N 1
ATOM 5037 C CA . LEU B 1 195 ? -12.953 15.633 -3.971 1 97.44 195 LEU B CA 1
ATOM 5038 C C . LEU B 1 195 ? -12.953 15.523 -2.451 1 97.44 195 LEU B C 1
ATOM 5040 O O . LEU B 1 195 ? -13.953 15.109 -1.856 1 97.44 195 LEU B O 1
ATOM 5044 N N . ARG B 1 196 ? -11.891 15.875 -1.866 1 95.88 196 ARG B N 1
ATOM 5045 C CA . ARG B 1 196 ? -11.844 15.891 -0.408 1 95.88 196 ARG B CA 1
ATOM 5046 C C . ARG B 1 196 ? -12.852 16.875 0.164 1 95.88 196 ARG B C 1
ATOM 5048 O O . ARG B 1 196 ? -13.531 16.578 1.152 1 95.88 196 ARG B O 1
ATOM 5055 N N . LEU B 1 197 ? -12.898 18.016 -0.419 1 96.88 197 LEU B N 1
ATOM 5056 C CA . LEU B 1 197 ? -13.859 19.016 0.018 1 96.88 197 LEU B CA 1
ATOM 5057 C C . LEU B 1 197 ? -15.289 18.516 -0.158 1 96.88 197 LEU B C 1
ATOM 5059 O O . LEU B 1 197 ? -16.141 18.719 0.715 1 96.88 197 LEU B O 1
ATOM 5063 N N . LEU B 1 198 ? -15.531 17.875 -1.246 1 98.19 198 LEU B N 1
ATOM 5064 C CA . LEU B 1 198 ? -16.859 17.297 -1.477 1 98.19 198 LEU B CA 1
ATOM 5065 C C . LEU B 1 198 ? -17.203 16.266 -0.409 1 98.19 198 LEU B C 1
ATOM 5067 O O . LEU B 1 198 ? -18.328 16.219 0.072 1 98.19 198 LEU B O 1
ATOM 5071 N N . GLU B 1 199 ? -16.25 15.414 -0.131 1 97.44 199 GLU B N 1
ATOM 5072 C CA . GLU B 1 199 ? -16.453 14.414 0.911 1 97.44 199 GLU B CA 1
ATOM 5073 C C . GLU B 1 199 ? -16.844 15.062 2.234 1 97.44 199 GLU B C 1
ATOM 5075 O O . GLU B 1 199 ? -17.766 14.609 2.906 1 97.44 199 GLU B O 1
ATOM 5080 N N . VAL B 1 200 ? -16.172 16.141 2.553 1 96.81 200 VAL B N 1
ATOM 5081 C CA . VAL B 1 200 ? -16.438 16.875 3.783 1 96.81 200 VAL B CA 1
ATOM 5082 C C . VAL B 1 200 ? -17.859 17.453 3.732 1 96.81 200 VAL B C 1
ATOM 5084 O O . VAL B 1 200 ? -18.625 17.328 4.695 1 96.81 200 VAL B O 1
ATOM 5087 N N . CYS B 1 201 ? -18.25 18.047 2.643 1 97.62 201 CYS B N 1
ATOM 5088 C CA . CYS B 1 201 ? -19.578 18.625 2.484 1 97.62 201 CYS B CA 1
ATOM 5089 C C . CYS B 1 201 ? -20.656 17.531 2.607 1 97.62 201 CYS B C 1
ATOM 5091 O O . CYS B 1 201 ? -21.641 17.719 3.312 1 97.62 201 CYS B O 1
ATOM 5093 N N . ALA B 1 202 ? -20.406 16.422 1.961 1 96.94 202 ALA B N 1
ATOM 5094 C CA . ALA B 1 202 ? -21.375 15.32 1.961 1 96.94 202 ALA B CA 1
ATOM 5095 C C . ALA B 1 202 ? -21.609 14.797 3.375 1 96.94 202 ALA B C 1
ATOM 5097 O O . ALA B 1 202 ? -22.75 14.508 3.754 1 96.94 202 ALA B O 1
ATOM 5098 N N . ARG B 1 203 ? -20.594 14.727 4.117 1 95.12 203 ARG B N 1
ATOM 5099 C CA . ARG B 1 203 ? -20.688 14.141 5.449 1 95.12 203 ARG B CA 1
ATOM 5100 C C . ARG B 1 203 ? -21.172 15.172 6.469 1 95.12 203 ARG B C 1
ATOM 5102 O O . ARG B 1 203 ? -22.109 14.906 7.227 1 95.12 203 ARG B O 1
ATOM 5109 N N . GLU B 1 204 ? -20.594 16.359 6.383 1 94.94 204 GLU B N 1
ATOM 5110 C CA . GLU B 1 204 ? -20.781 17.312 7.477 1 94.94 204 GLU B CA 1
ATOM 5111 C C . GLU B 1 204 ? -21.969 18.219 7.227 1 94.94 204 GLU B C 1
ATOM 5113 O O . GLU B 1 204 ? -22.516 18.812 8.156 1 94.94 204 GLU B O 1
ATOM 5118 N N . CYS B 1 205 ? -22.422 18.344 6.059 1 96.5 205 CYS B N 1
ATOM 5119 C CA . CYS B 1 205 ? -23.531 19.234 5.738 1 96.5 205 CYS B CA 1
ATOM 5120 C C . CYS B 1 205 ? -24.75 18.438 5.281 1 96.5 205 CYS B C 1
ATOM 5122 O O . CYS B 1 205 ? -25.641 18.984 4.613 1 96.5 205 CYS B O 1
ATOM 5124 N N . TYR B 1 206 ? -24.828 17.234 5.551 1 96.19 206 TYR B N 1
ATOM 5125 C CA . TYR B 1 206 ? -25.859 16.328 5.043 1 96.19 206 TYR B CA 1
ATOM 5126 C C . TYR B 1 206 ? -27.25 16.891 5.246 1 96.19 206 TYR B C 1
ATOM 5128 O O . TYR B 1 206 ? -28.062 16.922 4.316 1 96.19 206 TYR B O 1
ATOM 5136 N N . ASP B 1 207 ? -27.516 17.516 6.383 1 94.62 207 ASP B N 1
ATOM 5137 C CA . ASP B 1 207 ? -28.844 17.922 6.805 1 94.62 207 ASP B CA 1
ATOM 5138 C C . ASP B 1 207 ? -29.344 19.125 6 1 94.62 207 ASP B C 1
ATOM 5140 O O . ASP B 1 207 ? -30.547 19.391 5.93 1 94.62 207 ASP B O 1
ATOM 5144 N N . VAL B 1 208 ? -28.438 19.812 5.371 1 95.62 208 VAL B N 1
ATOM 5145 C CA . VAL B 1 208 ? -28.844 21.062 4.75 1 95.62 208 VAL B CA 1
ATOM 5146 C C . VAL B 1 208 ? -28.609 21 3.242 1 95.62 208 VAL B C 1
ATOM 5148 O O . VAL B 1 208 ? -28.812 21.984 2.531 1 95.62 208 VAL B O 1
ATOM 5151 N N . ILE B 1 209 ? -28.172 19.875 2.713 1 97 209 ILE B N 1
ATOM 5152 C CA . ILE B 1 209 ? -27.922 19.734 1.285 1 97 209 ILE B CA 1
ATOM 5153 C C . ILE B 1 209 ? -29.234 19.781 0.511 1 97 209 ILE B C 1
ATOM 5155 O O . ILE B 1 209 ? -30.125 18.969 0.744 1 97 209 ILE B O 1
ATOM 5159 N N . SER B 1 210 ? -29.391 20.734 -0.375 1 95.81 210 SER B N 1
ATOM 5160 C CA . SER B 1 210 ? -30.578 20.859 -1.229 1 95.81 210 SER B CA 1
ATOM 5161 C C . SER B 1 210 ? -30.422 20.031 -2.504 1 95.81 210 SER B C 1
ATOM 5163 O O . SER B 1 210 ? -29.359 19.469 -2.758 1 95.81 210 SER B O 1
ATOM 5165 N N . GLY B 1 211 ? -31.469 19.969 -3.312 1 96.12 211 GLY B N 1
ATOM 5166 C CA . GLY B 1 211 ? -31.391 19.297 -4.602 1 96.12 211 GLY B CA 1
ATOM 5167 C C . GLY B 1 211 ? -30.359 19.891 -5.527 1 96.12 211 GLY B C 1
ATOM 5168 O O . GLY B 1 211 ? -29.625 19.172 -6.199 1 96.12 211 GLY B O 1
ATOM 5169 N N . SER B 1 212 ? -30.359 21.219 -5.496 1 96 212 SER B N 1
ATOM 5170 C CA . SER B 1 212 ? -29.391 21.922 -6.332 1 96 212 SER B CA 1
ATOM 5171 C C . SER B 1 212 ? -27.969 21.672 -5.844 1 96 212 SER B C 1
ATOM 5173 O O . SER B 1 212 ? -27.047 21.516 -6.648 1 96 212 SER B O 1
ATOM 5175 N N . ASP B 1 213 ? -27.734 21.625 -4.551 1 97.06 213 ASP B N 1
ATOM 5176 C CA . ASP B 1 213 ? -26.438 21.312 -3.971 1 97.06 213 ASP B CA 1
ATOM 5177 C C . ASP B 1 213 ? -25.984 19.922 -4.363 1 97.06 213 ASP B C 1
ATOM 5179 O O . ASP B 1 213 ? -24.828 19.719 -4.742 1 97.06 213 ASP B O 1
ATOM 5183 N N . LEU B 1 214 ? -26.891 19.031 -4.254 1 97.62 214 LEU B N 1
ATOM 5184 C CA . LEU B 1 214 ? -26.609 17.641 -4.582 1 97.62 214 LEU B CA 1
ATOM 5185 C C . LEU B 1 214 ? -26.203 17.5 -6.051 1 97.62 214 LEU B C 1
ATOM 5187 O O . LEU B 1 214 ? -25.266 16.766 -6.379 1 97.62 214 LEU B O 1
ATOM 5191 N N . GLN B 1 215 ? -26.891 18.203 -6.871 1 96.56 215 GLN B N 1
ATOM 5192 C CA . GLN B 1 215 ? -26.578 18.188 -8.297 1 96.56 215 GLN B CA 1
ATOM 5193 C C . GLN B 1 215 ? -25.172 18.719 -8.555 1 96.56 215 GLN B C 1
ATOM 5195 O O . GLN B 1 215 ? -24.422 18.141 -9.344 1 96.56 215 GLN B O 1
ATOM 5200 N N . GLN B 1 216 ? -24.859 19.797 -7.945 1 96.56 216 GLN B N 1
ATOM 5201 C CA . GLN B 1 216 ? -23.516 20.375 -8.094 1 96.56 216 GLN B CA 1
ATOM 5202 C C . GLN B 1 216 ? -22.453 19.406 -7.598 1 96.56 216 GLN B C 1
ATOM 5204 O O . GLN B 1 216 ? -21.422 19.219 -8.258 1 96.56 216 GLN B O 1
ATOM 5209 N N . LEU B 1 217 ? -22.688 18.828 -6.441 1 97.75 217 LEU B N 1
ATOM 5210 C CA . LEU B 1 217 ? -21.797 17.828 -5.875 1 97.75 217 LEU B CA 1
ATOM 5211 C C . LEU B 1 217 ? -21.578 16.672 -6.855 1 97.75 217 LEU B C 1
ATOM 5213 O O . LEU B 1 217 ? -20.438 16.297 -7.129 1 97.75 217 LEU B O 1
ATOM 5217 N N . ALA B 1 218 ? -22.625 16.188 -7.441 1 96.75 218 ALA B N 1
ATOM 5218 C CA . ALA B 1 218 ? -22.578 15.055 -8.367 1 96.75 218 ALA B CA 1
ATOM 5219 C C . ALA B 1 218 ? -21.812 15.43 -9.641 1 96.75 218 ALA B C 1
ATOM 5221 O O . ALA B 1 218 ? -21.031 14.625 -10.156 1 96.75 218 ALA B O 1
ATOM 5222 N N . GLU B 1 219 ? -22 16.594 -10.078 1 95.44 219 GLU B N 1
ATOM 5223 C CA . GLU B 1 219 ? -21.359 17.047 -11.305 1 95.44 219 GLU B CA 1
ATOM 5224 C C . GLU B 1 219 ? -19.844 17.156 -11.117 1 95.44 219 GLU B C 1
ATOM 5226 O O . GLU B 1 219 ? -19.078 16.719 -11.984 1 95.44 219 GLU B O 1
ATOM 5231 N N . VAL B 1 220 ? -19.422 17.703 -10.047 1 96.56 220 VAL B N 1
ATOM 5232 C CA . VAL B 1 220 ? -18 17.844 -9.773 1 96.56 220 VAL B CA 1
ATOM 5233 C C . VAL B 1 220 ? -17.375 16.469 -9.609 1 96.56 220 VAL B C 1
ATOM 5235 O O . VAL B 1 220 ? -16.312 16.188 -10.18 1 96.56 220 VAL B O 1
ATOM 5238 N N . ALA B 1 221 ? -18 15.602 -8.844 1 96.44 221 ALA B N 1
ATOM 5239 C CA . ALA B 1 221 ? -17.5 14.25 -8.641 1 96.44 221 ALA B CA 1
ATOM 5240 C C . ALA B 1 221 ? -17.375 13.5 -9.969 1 96.44 221 ALA B C 1
ATOM 5242 O O . ALA B 1 221 ? -16.375 12.852 -10.234 1 96.44 221 ALA B O 1
ATOM 5243 N N . ALA B 1 222 ? -18.406 13.617 -10.812 1 94.69 222 ALA B N 1
ATOM 5244 C CA . ALA B 1 222 ? -18.406 12.953 -12.109 1 94.69 222 ALA B CA 1
ATOM 5245 C C . ALA B 1 222 ? -17.297 13.5 -13.008 1 94.69 222 ALA B C 1
ATOM 5247 O O . ALA B 1 222 ? -16.656 12.742 -13.742 1 94.69 222 ALA B O 1
ATOM 5248 N N . GLY B 1 223 ? -17.094 14.781 -12.945 1 94.12 223 GLY B N 1
ATOM 5249 C CA . GLY B 1 223 ? -16.031 15.398 -13.711 1 94.12 223 GLY B CA 1
ATOM 5250 C C . GLY B 1 223 ? -14.656 14.875 -13.344 1 94.12 223 GLY B C 1
ATOM 5251 O O . GLY B 1 223 ? -13.797 14.688 -14.211 1 94.12 223 GLY B O 1
ATOM 5252 N N . CYS B 1 224 ? -14.438 14.555 -12.086 1 94 224 CYS B N 1
ATOM 5253 C CA . CYS B 1 224 ? -13.156 14.047 -11.594 1 94 224 CYS B CA 1
ATOM 5254 C C . CYS B 1 224 ? -12.992 12.57 -11.914 1 94 224 CYS B C 1
ATOM 5256 O O . CYS B 1 224 ? -11.875 12.078 -12.062 1 94 224 CYS B O 1
ATOM 5258 N N . ALA B 1 225 ? -14.039 11.852 -12.156 1 91.69 225 ALA B N 1
ATOM 5259 C CA . ALA B 1 225 ? -14.031 10.398 -12.305 1 91.69 225 ALA B CA 1
ATOM 5260 C C . ALA B 1 225 ? -13.406 9.992 -13.641 1 91.69 225 ALA B C 1
ATOM 5262 O O . ALA B 1 225 ? -13.039 8.828 -13.828 1 91.69 225 ALA B O 1
ATOM 5263 N N . SER B 1 226 ? -13.148 10.906 -14.562 1 86.75 226 SER B N 1
ATOM 5264 C CA . SER B 1 226 ? -12.562 10.625 -15.875 1 86.75 226 SER B CA 1
ATOM 5265 C C . SER B 1 226 ? -11.047 10.703 -15.82 1 86.75 226 SER B C 1
ATOM 5267 O O . SER B 1 226 ? -10.375 10.445 -16.828 1 86.75 226 SER B O 1
ATOM 5269 N N . GLY B 1 227 ? -10.523 10.945 -14.742 1 84 227 GLY B N 1
ATOM 5270 C CA . GLY B 1 227 ? -9.086 11.086 -14.602 1 84 227 GLY B CA 1
ATOM 5271 C C . GLY B 1 227 ? -8.383 9.766 -14.344 1 84 227 GLY B C 1
ATOM 5272 O O . GLY B 1 227 ? -8.789 8.727 -14.867 1 84 227 GLY B O 1
ATOM 5273 N N . SER B 1 228 ? -7.305 9.812 -13.734 1 88.81 228 SER B N 1
ATOM 5274 C CA . SER B 1 228 ? -6.516 8.641 -13.367 1 88.81 228 SER B CA 1
ATOM 5275 C C . SER B 1 228 ? -7.305 7.707 -12.461 1 88.81 228 SER B C 1
ATOM 5277 O O . SER B 1 228 ? -8.344 8.094 -11.914 1 88.81 228 SER B O 1
ATOM 5279 N N . GLU B 1 229 ? -6.844 6.488 -12.352 1 89.81 229 GLU B N 1
ATOM 5280 C CA . GLU B 1 229 ? -7.492 5.523 -11.477 1 89.81 229 GLU B CA 1
ATOM 5281 C C . GLU B 1 229 ? -7.547 6.035 -10.039 1 89.81 229 GLU B C 1
ATOM 5283 O O . GLU B 1 229 ? -8.523 5.789 -9.328 1 89.81 229 GLU B O 1
ATOM 5288 N N . LEU B 1 230 ? -6.543 6.75 -9.703 1 90.62 230 LEU B N 1
ATOM 5289 C CA . LEU B 1 230 ? -6.496 7.316 -8.359 1 90.62 230 LEU B CA 1
ATOM 5290 C C . LEU B 1 230 ? -7.625 8.32 -8.156 1 90.62 230 LEU B C 1
ATOM 5292 O O . LEU B 1 230 ? -8.367 8.242 -7.176 1 90.62 230 LEU B O 1
ATOM 5296 N N . VAL B 1 231 ? -7.746 9.242 -9.062 1 94 231 VAL B N 1
ATOM 5297 C CA . VAL B 1 231 ? -8.742 10.305 -8.953 1 94 231 VAL B CA 1
ATOM 5298 C C . VAL B 1 231 ? -10.141 9.719 -9.062 1 94 231 VAL B C 1
ATOM 5300 O O . VAL B 1 231 ? -11.031 10.078 -8.289 1 94 231 VAL B O 1
ATOM 5303 N N . ALA B 1 232 ? -10.281 8.766 -9.953 1 95.69 232 ALA B N 1
ATOM 5304 C CA . ALA B 1 232 ? -11.578 8.117 -10.133 1 95.69 232 ALA B CA 1
ATOM 5305 C C . ALA B 1 232 ? -12 7.367 -8.875 1 95.69 232 ALA B C 1
ATOM 5307 O O . ALA B 1 232 ? -13.164 7.406 -8.477 1 95.69 232 ALA B O 1
ATOM 5308 N N . SER B 1 233 ? -11.086 6.66 -8.25 1 96.88 233 SER B N 1
ATOM 5309 C CA . SER B 1 233 ? -11.367 5.941 -7.008 1 96.88 233 SER B CA 1
ATOM 5310 C C . SER B 1 233 ? -11.773 6.898 -5.895 1 96.88 233 SER B C 1
ATOM 5312 O O . SER B 1 233 ? -12.703 6.613 -5.129 1 96.88 233 SER B O 1
ATOM 5314 N N . GLN B 1 234 ? -11.133 8.023 -5.844 1 95.75 234 GLN B N 1
ATOM 5315 C CA . GLN B 1 234 ? -11.461 9.016 -4.82 1 95.75 234 GLN B CA 1
ATOM 5316 C C . GLN B 1 234 ? -12.836 9.625 -5.062 1 95.75 234 GLN B C 1
ATOM 5318 O O . GLN B 1 234 ? -13.539 9.992 -4.117 1 95.75 234 GLN B O 1
ATOM 5323 N N . ALA B 1 235 ? -13.172 9.789 -6.285 1 97.56 235 ALA B N 1
ATOM 5324 C CA . ALA B 1 235 ? -14.5 10.297 -6.613 1 97.56 235 ALA B CA 1
ATOM 5325 C C . ALA B 1 235 ? -15.586 9.383 -6.062 1 97.56 235 ALA B C 1
ATOM 5327 O O . ALA B 1 235 ? -16.625 9.852 -5.598 1 97.56 235 ALA B O 1
ATOM 5328 N N . LEU B 1 236 ? -15.328 8.086 -6.055 1 97.81 236 LEU B N 1
ATOM 5329 C CA . LEU B 1 236 ? -16.297 7.129 -5.531 1 97.81 236 LEU B CA 1
ATOM 5330 C C . LEU B 1 236 ? -16.375 7.211 -4.012 1 97.81 236 LEU B C 1
ATOM 5332 O O . LEU B 1 236 ? -17.422 6.922 -3.422 1 97.81 236 LEU B O 1
ATOM 5336 N N . GLU B 1 237 ? -15.32 7.652 -3.404 1 96.69 237 GLU B N 1
ATOM 5337 C CA . GLU B 1 237 ? -15.289 7.777 -1.949 1 96.69 237 GLU B CA 1
ATOM 5338 C C . GLU B 1 237 ? -16.266 8.852 -1.47 1 96.69 237 GLU B C 1
ATOM 5340 O O . GLU B 1 237 ? -16.766 8.781 -0.348 1 96.69 237 GLU B O 1
ATOM 5345 N N . VAL B 1 238 ? -16.484 9.828 -2.283 1 97.81 238 VAL B N 1
ATOM 5346 C CA . VAL B 1 238 ? -17.453 10.867 -1.95 1 97.81 238 VAL B CA 1
ATOM 5347 C C . VAL B 1 238 ? -18.828 10.234 -1.718 1 97.81 238 VAL B C 1
ATOM 5349 O O . VAL B 1 238 ? -19.5 10.547 -0.732 1 97.81 238 VAL B O 1
ATOM 5352 N N . TRP B 1 239 ? -19.156 9.359 -2.553 1 98.12 239 TRP B N 1
ATOM 5353 C CA . TRP B 1 239 ? -20.453 8.695 -2.467 1 98.12 239 TRP B CA 1
ATOM 5354 C C . TRP B 1 239 ? -20.484 7.711 -1.304 1 98.12 239 TRP B C 1
ATOM 5356 O O . TRP B 1 239 ? -21.516 7.547 -0.647 1 98.12 239 TRP B O 1
ATOM 5366 N N . GLU B 1 240 ? -19.391 7.051 -1.097 1 97.38 240 GLU B N 1
ATOM 5367 C CA . GLU B 1 240 ? -19.297 6.176 0.068 1 97.38 240 GLU B CA 1
ATOM 5368 C C . GLU B 1 240 ? -19.5 6.953 1.363 1 97.38 240 GLU B C 1
ATOM 5370 O O . GLU B 1 240 ? -20.141 6.457 2.295 1 97.38 240 GLU B O 1
ATOM 5375 N N . ALA B 1 241 ? -18.953 8.125 1.355 1 96.5 241 ALA B N 1
ATOM 5376 C CA . ALA B 1 241 ? -19.141 8.984 2.525 1 96.5 241 ALA B CA 1
ATOM 5377 C C . ALA B 1 241 ? -20.609 9.328 2.725 1 96.5 241 ALA B C 1
ATOM 5379 O O . ALA B 1 241 ? -21.109 9.32 3.854 1 96.5 241 ALA B O 1
ATOM 5380 N N . LEU B 1 242 ? -21.281 9.641 1.688 1 97.56 242 LEU B N 1
ATOM 5381 C CA . LEU B 1 242 ? -22.719 9.945 1.748 1 97.56 242 LEU B CA 1
ATOM 5382 C C . LEU B 1 242 ? -23.5 8.727 2.209 1 97.56 242 LEU B C 1
ATOM 5384 O O . LEU B 1 242 ? -24.406 8.844 3.043 1 97.56 242 LEU B O 1
ATOM 5388 N N . ALA B 1 243 ? -23.141 7.574 1.674 1 98 243 ALA B N 1
ATOM 5389 C CA . ALA B 1 243 ? -23.797 6.34 2.07 1 98 243 ALA B CA 1
ATOM 5390 C C . ALA B 1 243 ? -23.609 6.059 3.557 1 98 243 ALA B C 1
ATOM 5392 O O . ALA B 1 243 ? -24.547 5.699 4.262 1 98 243 ALA B O 1
ATOM 5393 N N . ALA B 1 244 ? -22.453 6.227 3.982 1 96.94 244 ALA B N 1
ATOM 5394 C CA . ALA B 1 244 ? -22.141 6.008 5.395 1 96.94 244 ALA B CA 1
ATOM 5395 C C . ALA B 1 244 ? -22.969 6.93 6.281 1 96.94 244 ALA B C 1
ATOM 5397 O O . ALA B 1 244 ? -23.484 6.504 7.32 1 96.94 244 ALA B O 1
ATOM 5398 N N . LYS B 1 245 ? -23.109 8.117 5.91 1 96.69 245 LYS B N 1
ATOM 5399 C CA . LYS B 1 245 ? -23.891 9.094 6.672 1 96.69 245 LYS B CA 1
ATOM 5400 C C . LYS B 1 245 ? -25.359 8.695 6.73 1 96.69 245 LYS B C 1
ATOM 5402 O O . LYS B 1 245 ? -26 8.789 7.781 1 96.69 245 LYS B O 1
ATOM 5407 N N . GLU B 1 246 ? -25.859 8.266 5.656 1 97.44 246 GLU B N 1
ATOM 5408 C CA . GLU B 1 246 ? -27.266 7.895 5.613 1 97.44 246 GLU B CA 1
ATOM 5409 C C . GLU B 1 246 ? -27.531 6.637 6.438 1 97.44 246 GLU B C 1
ATOM 5411 O O . GLU B 1 246 ? -28.578 6.504 7.062 1 97.44 246 GLU B O 1
ATOM 5416 N N . LEU B 1 247 ? -26.578 5.762 6.434 1 96.38 247 LEU B N 1
ATOM 5417 C CA . LEU B 1 247 ? -26.703 4.586 7.289 1 96.38 247 LEU B CA 1
ATOM 5418 C C . LEU B 1 247 ? -26.703 4.98 8.758 1 96.38 247 LEU B C 1
ATOM 5420 O O . LEU B 1 247 ? -27.469 4.438 9.555 1 96.38 247 LEU B O 1
ATOM 5424 N N . GLU B 1 248 ? -25.891 5.926 9.047 1 94.81 248 GLU B N 1
ATOM 5425 C CA . GLU B 1 248 ? -25.828 6.438 10.406 1 94.81 248 GLU B CA 1
ATOM 5426 C C . GLU B 1 248 ? -27.125 7.113 10.812 1 94.81 248 GLU B C 1
ATOM 5428 O O . GLU B 1 248 ? -27.594 6.965 11.945 1 94.81 248 GLU B O 1
ATOM 5433 N N . MET B 1 249 ? -27.75 7.773 9.938 1 94.81 249 MET B N 1
ATOM 5434 C CA . MET B 1 249 ? -28.969 8.547 10.203 1 94.81 249 MET B CA 1
ATOM 5435 C C . MET B 1 249 ? -30.188 7.629 10.281 1 94.81 249 MET B C 1
ATOM 5437 O O . MET B 1 249 ? -31.219 8.008 10.844 1 94.81 249 MET B O 1
ATOM 5441 N N . ALA B 1 250 ? -30.109 6.465 9.688 1 90.88 250 ALA B N 1
ATOM 5442 C CA . ALA B 1 250 ? -31.172 5.457 9.727 1 90.88 250 ALA B CA 1
ATOM 5443 C C . ALA B 1 250 ? -32.5 6.055 9.328 1 90.88 250 ALA B C 1
ATOM 5445 O O . ALA B 1 250 ? -32.656 6.566 8.219 1 90.88 250 ALA B O 1
ATOM 5446 N N . GLN B 1 251 ? -33.406 6.238 10.289 1 89.88 251 GLN B N 1
ATOM 5447 C CA . GLN B 1 251 ? -34.75 6.68 10.016 1 89.88 251 GLN B CA 1
ATOM 5448 C C . GLN B 1 251 ? -34.812 8.172 9.727 1 89.88 251 GLN B C 1
ATOM 5450 O O . GLN B 1 251 ? -35.781 8.664 9.117 1 89.88 251 GLN B O 1
ATOM 5455 N N . ARG B 1 252 ? -33.812 8.906 9.992 1 93.88 252 ARG B N 1
ATOM 5456 C CA . ARG B 1 252 ? -33.75 10.344 9.773 1 93.88 252 ARG B CA 1
ATOM 5457 C C . ARG B 1 252 ? -33.094 10.68 8.445 1 93.88 252 ARG B C 1
ATOM 5459 O O . ARG B 1 252 ? -32.844 11.852 8.141 1 93.88 252 ARG B O 1
ATOM 5466 N N . SER B 1 253 ? -32.781 9.656 7.664 1 96 253 SER B N 1
ATOM 5467 C CA . SER B 1 253 ? -32.125 9.859 6.375 1 96 253 SER B CA 1
ATOM 5468 C C . SER B 1 253 ? -33.031 10.664 5.426 1 96 253 SER B C 1
ATOM 5470 O O . SER B 1 253 ? -34.25 10.461 5.383 1 96 253 SER B O 1
ATOM 5472 N N . ARG B 1 254 ? -32.438 11.484 4.656 1 96.25 254 ARG B N 1
ATOM 5473 C CA . ARG B 1 254 ? -33.156 12.336 3.711 1 96.25 254 ARG B CA 1
ATOM 5474 C C . ARG B 1 254 ? -33.188 11.711 2.32 1 96.25 254 ARG B C 1
ATOM 5476 O O . ARG B 1 254 ? -33.75 12.273 1.388 1 96.25 254 ARG B O 1
ATOM 5483 N N . GLY B 1 255 ? -32.438 10.656 2.111 1 97.31 255 GLY B N 1
ATOM 5484 C CA . GLY B 1 255 ? -32.469 9.891 0.876 1 97.31 255 GLY B CA 1
ATOM 5485 C C . GLY B 1 255 ? -31.734 10.555 -0.269 1 97.31 255 GLY B C 1
ATOM 5486 O O . GLY B 1 255 ? -32.188 10.492 -1.419 1 97.31 255 GLY B O 1
ATOM 5487 N N . LEU B 1 256 ? -30.688 11.266 0.085 1 98 256 LEU B N 1
ATOM 5488 C CA . LEU B 1 256 ? -29.922 11.992 -0.921 1 98 256 LEU B CA 1
ATOM 5489 C C . LEU B 1 256 ? -29.266 11.023 -1.902 1 98 256 LEU B C 1
ATOM 5491 O O . LEU B 1 256 ? -29.203 11.297 -3.104 1 98 256 LEU B O 1
ATOM 5495 N N . LEU B 1 257 ? -28.734 9.945 -1.459 1 97.88 257 LEU B N 1
ATOM 5496 C CA . LEU B 1 257 ? -28.109 8.953 -2.324 1 97.88 257 LEU B CA 1
ATOM 5497 C C . LEU B 1 257 ? -29.109 8.422 -3.354 1 97.88 257 LEU B C 1
ATOM 5499 O O . LEU B 1 257 ? -28.75 8.242 -4.523 1 97.88 257 LEU B O 1
ATOM 5503 N N . GLY B 1 258 ? -30.328 8.18 -2.893 1 97.5 258 GLY B N 1
ATOM 5504 C CA . GLY B 1 258 ? -31.375 7.762 -3.807 1 97.5 258 GLY B CA 1
ATOM 5505 C C . GLY B 1 258 ? -31.656 8.773 -4.902 1 97.5 258 GLY B C 1
ATOM 5506 O O . GLY B 1 258 ? -31.844 8.406 -6.062 1 97.5 258 GLY B O 1
ATOM 5507 N N . GLN B 1 259 ? -31.625 10 -4.496 1 97.25 259 GLN B N 1
ATOM 5508 C CA . GLN B 1 259 ? -31.844 11.078 -5.457 1 97.25 259 GLN B CA 1
ATOM 5509 C C . GLN B 1 259 ? -30.703 11.148 -6.473 1 97.25 259 GLN B C 1
ATOM 5511 O O . GLN B 1 259 ? -30.906 11.523 -7.625 1 97.25 259 GLN B O 1
ATOM 5516 N N . ALA B 1 260 ? -29.531 10.805 -6.012 1 96.81 260 ALA B N 1
ATOM 5517 C CA . ALA B 1 260 ? -28.359 10.898 -6.867 1 96.81 260 ALA B CA 1
ATOM 5518 C C . ALA B 1 260 ? -28.125 9.609 -7.645 1 96.81 260 ALA B C 1
ATOM 5520 O O . ALA B 1 260 ? -27.234 9.531 -8.492 1 96.81 260 ALA B O 1
ATOM 5521 N N . ALA B 1 261 ? -28.859 8.578 -7.484 1 96.75 261 ALA B N 1
ATOM 5522 C CA . ALA B 1 261 ? -28.641 7.227 -7.996 1 96.75 261 ALA B CA 1
ATOM 5523 C C . ALA B 1 261 ? -28.531 7.227 -9.516 1 96.75 261 ALA B C 1
ATOM 5525 O O . ALA B 1 261 ? -27.688 6.547 -10.086 1 96.75 261 ALA B O 1
ATOM 5526 N N . PRO B 1 262 ? -29.359 8.055 -10.211 1 95 262 PRO B N 1
ATOM 5527 C CA . PRO B 1 262 ? -29.281 8.031 -11.672 1 95 262 PRO B CA 1
ATOM 5528 C C . PRO B 1 262 ? -27.906 8.469 -12.203 1 95 262 PRO B C 1
ATOM 5530 O O . PRO B 1 262 ? -27.516 8.062 -13.297 1 95 262 PRO B O 1
ATOM 5533 N N . LEU B 1 263 ? -27.188 9.266 -11.461 1 94.25 263 LEU B N 1
ATOM 5534 C CA . LEU B 1 263 ? -25.859 9.711 -11.852 1 94.25 263 LEU B CA 1
ATOM 5535 C C . LEU B 1 263 ? -24.781 8.773 -11.32 1 94.25 263 LEU B C 1
ATOM 5537 O O . LEU B 1 263 ? -23.781 8.531 -11.984 1 94.25 263 LEU B O 1
ATOM 5541 N N . LEU B 1 264 ? -25 8.25 -10.141 1 96.94 264 LEU B N 1
ATOM 5542 C CA . LEU B 1 264 ? -24.031 7.43 -9.438 1 96.94 264 LEU B CA 1
ATOM 5543 C C . LEU B 1 264 ? -23.938 6.039 -10.055 1 96.94 264 LEU B C 1
ATOM 5545 O O . LEU B 1 264 ? -22.844 5.527 -10.281 1 96.94 264 LEU B O 1
ATOM 5549 N N . LEU B 1 265 ? -25.078 5.395 -10.367 1 97.38 265 LEU B N 1
ATOM 5550 C CA . LEU B 1 265 ? -25.094 3.986 -10.742 1 97.38 265 LEU B CA 1
ATOM 5551 C C . LEU B 1 265 ? -24.359 3.758 -12.055 1 97.38 265 LEU B C 1
ATOM 5553 O O . LEU B 1 265 ? -23.578 2.811 -12.18 1 97.38 265 LEU B O 1
ATOM 5557 N N . PRO B 1 266 ? -24.5 4.652 -13.055 1 95.56 266 PRO B N 1
ATOM 5558 C CA . PRO B 1 266 ? -23.688 4.469 -14.258 1 95.56 266 PRO B CA 1
ATOM 5559 C C . PRO B 1 266 ? -22.188 4.555 -13.992 1 95.56 266 PRO B C 1
ATOM 5561 O O . PRO B 1 266 ? -21.406 3.838 -14.617 1 95.56 266 PRO B O 1
ATOM 5564 N N . LEU B 1 267 ? -21.781 5.426 -13.078 1 96.12 267 LEU B N 1
ATOM 5565 C CA . LEU B 1 267 ? -20.375 5.535 -12.703 1 96.12 267 LEU B CA 1
ATOM 5566 C C . LEU B 1 267 ? -19.875 4.238 -12.07 1 96.12 267 LEU B C 1
ATOM 5568 O O . LEU B 1 267 ? -18.766 3.793 -12.352 1 96.12 267 LEU B O 1
ATOM 5572 N N . LEU B 1 268 ? -20.672 3.668 -11.258 1 97.88 268 LEU B N 1
ATOM 5573 C CA . LEU B 1 268 ? -20.328 2.412 -10.602 1 97.88 268 LEU B CA 1
ATOM 5574 C C . LEU B 1 268 ? -20.203 1.282 -11.617 1 97.88 268 LEU B C 1
ATOM 5576 O O . LEU B 1 268 ? -19.281 0.474 -11.555 1 97.88 268 LEU B O 1
ATOM 5580 N N . GLN B 1 269 ? -21.188 1.264 -12.539 1 97.19 269 GLN B N 1
ATOM 5581 C CA . GLN B 1 269 ? -21.156 0.251 -13.586 1 97.19 269 GLN B CA 1
ATOM 5582 C C . GLN B 1 269 ? -19.891 0.363 -14.43 1 97.19 269 GLN B C 1
ATOM 5584 O O . GLN B 1 269 ? -19.25 -0.645 -14.727 1 97.19 269 GLN B O 1
ATOM 5589 N N . GLN B 1 270 ? -19.547 1.538 -14.703 1 95.38 270 GLN B N 1
ATOM 5590 C CA . GLN B 1 270 ? -18.328 1.776 -15.461 1 95.38 270 GLN B CA 1
ATOM 5591 C C . GLN B 1 270 ? -17.094 1.347 -14.672 1 95.38 270 GLN B C 1
ATOM 5593 O O . GLN B 1 270 ? -16.203 0.696 -15.211 1 95.38 270 GLN B O 1
ATOM 5598 N N . GLY B 1 271 ? -17.031 1.723 -13.391 1 96.88 271 GLY B N 1
ATOM 5599 C CA . GLY B 1 271 ? -15.922 1.335 -12.539 1 96.88 271 GLY B CA 1
ATOM 5600 C C . GLY B 1 271 ? -15.781 -0.169 -12.398 1 96.88 271 GLY B C 1
ATOM 5601 O O . GLY B 1 271 ? -14.664 -0.69 -12.375 1 96.88 271 GLY B O 1
ATOM 5602 N N . LEU B 1 272 ? -16.875 -0.881 -12.344 1 97.44 272 LEU B N 1
ATOM 5603 C CA . LEU B 1 272 ? -16.875 -2.332 -12.195 1 97.44 272 LEU B CA 1
ATOM 5604 C C . LEU B 1 272 ? -16.281 -3.004 -13.43 1 97.44 272 LEU B C 1
ATOM 5606 O O . LEU B 1 272 ? -15.711 -4.094 -13.328 1 97.44 272 LEU B O 1
ATOM 5610 N N . GLN B 1 273 ? -16.344 -2.33 -14.516 1 95.56 273 GLN B N 1
ATOM 5611 C CA . GLN B 1 273 ? -15.898 -2.92 -15.773 1 95.56 273 GLN B CA 1
ATOM 5612 C C . GLN B 1 273 ? -14.445 -2.551 -16.062 1 95.56 273 GLN B C 1
ATOM 5614 O O . GLN B 1 273 ? -13.883 -2.975 -17.078 1 95.56 273 GLN B O 1
ATOM 5619 N N . ARG B 1 274 ? -13.836 -1.799 -15.172 1 94.31 274 ARG B N 1
ATOM 5620 C CA . ARG B 1 274 ? -12.492 -1.312 -15.453 1 94.31 274 ARG B CA 1
ATOM 5621 C C . ARG B 1 274 ? -11.469 -2.441 -15.359 1 94.31 274 ARG B C 1
ATOM 5623 O O . ARG B 1 274 ? -11.359 -3.096 -14.32 1 94.31 274 ARG B O 1
ATOM 5630 N N . LYS B 1 275 ? -10.719 -2.652 -16.469 1 92.69 275 LYS B N 1
ATOM 5631 C CA . LYS B 1 275 ? -9.641 -3.635 -16.5 1 92.69 275 LYS B CA 1
ATOM 5632 C C . LYS B 1 275 ? -8.352 -3.057 -15.938 1 92.69 275 LYS B C 1
ATOM 5634 O O . LYS B 1 275 ? -8.156 -1.839 -15.938 1 92.69 275 LYS B O 1
ATOM 5639 N N . PRO B 1 276 ? -7.477 -3.986 -15.391 1 91.38 276 PRO B N 1
ATOM 5640 C CA . PRO B 1 276 ? -6.145 -3.494 -15.031 1 91.38 276 PRO B CA 1
ATOM 5641 C C . PRO B 1 276 ? -5.324 -3.066 -16.25 1 91.38 276 PRO B C 1
ATOM 5643 O O . PRO B 1 276 ? -5.719 -3.33 -17.375 1 91.38 276 PRO B O 1
ATOM 5646 N N . GLU B 1 277 ? -4.246 -2.416 -16.016 1 8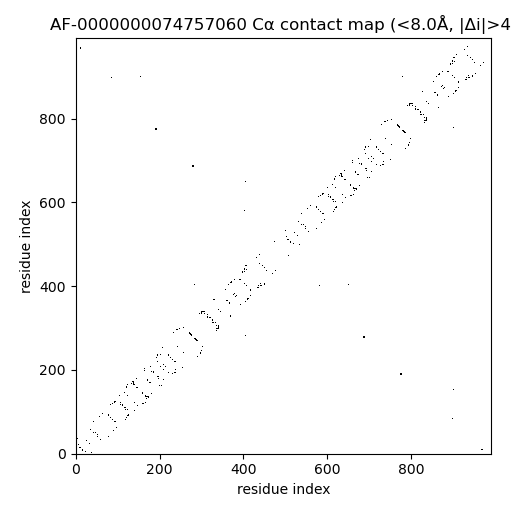6.06 277 GLU B N 1
ATOM 5647 C CA . GLU B 1 277 ? -3.375 -1.921 -17.078 1 86.06 277 GLU B CA 1
ATOM 5648 C C . GLU B 1 277 ? -2.879 -3.062 -17.969 1 86.06 277 GLU B C 1
ATOM 5650 O O . GLU B 1 277 ? -2.836 -2.934 -19.188 1 86.06 277 GLU B O 1
ATOM 5655 N N . ASP B 1 278 ? -2.531 -4.23 -17.297 1 89.19 278 ASP B N 1
ATOM 5656 C CA . ASP B 1 278 ? -2.148 -5.453 -17.984 1 89.19 278 ASP B CA 1
ATOM 5657 C C . ASP B 1 278 ? -3.055 -6.617 -17.594 1 89.19 278 ASP B C 1
ATOM 5659 O O . ASP B 1 278 ? -2.689 -7.434 -16.734 1 89.19 278 ASP B O 1
ATOM 5663 N N . PRO B 1 279 ? -4.184 -6.754 -18.156 1 86.75 279 PRO B N 1
ATOM 5664 C CA . PRO B 1 279 ? -5.16 -7.773 -17.766 1 86.75 279 PRO B CA 1
ATOM 5665 C C . PRO B 1 279 ? -4.621 -9.195 -17.906 1 86.75 279 PRO B C 1
ATOM 5667 O O . PRO B 1 279 ? -5.059 -10.102 -17.203 1 86.75 279 PRO B O 1
ATOM 5670 N N . GLY B 1 280 ? -3.643 -9.453 -18.719 1 82.88 280 GLY B N 1
ATOM 5671 C CA . GLY B 1 280 ? -3.055 -10.773 -18.859 1 82.88 280 GLY B CA 1
ATOM 5672 C C . GLY B 1 280 ? -2.006 -11.078 -17.797 1 82.88 280 GLY B C 1
ATOM 5673 O O . GLY B 1 280 ? -1.582 -12.227 -17.656 1 82.88 280 GLY B O 1
ATOM 5674 N N . TRP B 1 281 ? -1.767 -10.055 -16.984 1 85 281 TRP B N 1
ATOM 5675 C CA . TRP B 1 281 ? -0.676 -10.172 -16.016 1 85 281 TRP B CA 1
ATOM 5676 C C . TRP B 1 281 ? -1.131 -9.75 -14.625 1 85 281 TRP B C 1
ATOM 5678 O O . TRP B 1 281 ? -0.537 -10.156 -13.625 1 85 281 TRP B O 1
ATOM 5688 N N . GLN B 1 282 ? -2.227 -8.961 -14.617 1 82.81 282 GLN B N 1
ATOM 5689 C CA . GLN B 1 282 ? -2.785 -8.492 -13.359 1 82.81 282 GLN B CA 1
ATOM 5690 C C . GLN B 1 282 ? -4.168 -9.094 -13.109 1 82.81 282 GLN B C 1
ATOM 5692 O O . GLN B 1 282 ? -4.949 -9.273 -14.047 1 82.81 282 GLN B O 1
ATOM 5697 N N . GLU B 1 283 ? -4.457 -9.211 -11.766 1 82.5 283 GLU B N 1
ATOM 5698 C CA . GLU B 1 283 ? -5.719 -9.859 -11.43 1 82.5 283 GLU B CA 1
ATOM 5699 C C . GLU B 1 283 ? -6.773 -8.836 -11.016 1 82.5 283 GLU B C 1
ATOM 5701 O O . GLU B 1 283 ? -7.961 -9.164 -10.938 1 82.5 283 GLU B O 1
ATOM 5706 N N . ARG B 1 284 ? -6.223 -7.691 -10.812 1 85.31 284 ARG B N 1
ATOM 5707 C CA . ARG B 1 284 ? -7.184 -6.758 -10.234 1 85.31 284 ARG B CA 1
ATOM 5708 C C . ARG B 1 284 ? -6.895 -5.328 -10.688 1 85.31 284 ARG B C 1
ATOM 5710 O O . ARG B 1 284 ? -5.781 -5.02 -11.117 1 85.31 284 ARG B O 1
ATOM 5717 N N . SER B 1 285 ? -7.973 -4.621 -10.656 1 90.69 285 SER B N 1
ATOM 5718 C CA . SER B 1 285 ? -7.941 -3.174 -10.852 1 90.69 285 SER B CA 1
ATOM 5719 C C . SER B 1 285 ? -8.367 -2.436 -9.586 1 90.69 285 SER B C 1
ATOM 5721 O O . SER B 1 285 ? -9.344 -2.816 -8.938 1 90.69 285 SER B O 1
ATOM 5723 N N . THR B 1 286 ? -7.641 -1.364 -9.242 1 91.88 286 THR B N 1
ATOM 5724 C CA . THR B 1 286 ? -7.965 -0.602 -8.039 1 91.88 286 THR B CA 1
ATOM 5725 C C . THR B 1 286 ? -9.312 0.096 -8.195 1 91.88 286 THR B C 1
ATOM 5727 O O . THR B 1 286 ? -10.078 0.192 -7.23 1 91.88 286 THR B O 1
ATOM 5730 N N . LEU B 1 287 ? -9.555 0.557 -9.344 1 95.94 287 LEU B N 1
ATOM 5731 C CA . LEU B 1 287 ? -10.828 1.234 -9.57 1 95.94 287 LEU B CA 1
ATOM 5732 C C . LEU B 1 287 ? -11.984 0.251 -9.484 1 95.94 287 LEU B C 1
ATOM 5734 O O . LEU B 1 287 ? -13.055 0.59 -8.977 1 95.94 287 LEU B O 1
ATOM 5738 N N . GLN B 1 288 ? -11.797 -0.938 -10.023 1 96.62 288 GLN B N 1
ATOM 5739 C CA . GLN B 1 288 ? -12.836 -1.961 -9.906 1 96.62 288 GLN B CA 1
ATOM 5740 C C . GLN B 1 288 ? -13.125 -2.283 -8.445 1 96.62 288 GLN B C 1
ATOM 5742 O O . GLN B 1 288 ? -14.289 -2.402 -8.055 1 96.62 288 GLN B O 1
ATOM 5747 N N . ASP B 1 289 ? -12.109 -2.367 -7.633 1 96.19 289 ASP B N 1
ATOM 5748 C CA . ASP B 1 289 ? -12.258 -2.629 -6.203 1 96.19 289 ASP B CA 1
ATOM 5749 C C . ASP B 1 289 ? -13.031 -1.511 -5.516 1 96.19 289 ASP B C 1
ATOM 5751 O O . ASP B 1 289 ? -13.906 -1.775 -4.684 1 96.19 289 ASP B O 1
ATOM 5755 N N . SER B 1 290 ? -12.695 -0.284 -5.871 1 97.62 290 SER B N 1
ATOM 5756 C CA . SER B 1 290 ? -13.375 0.869 -5.297 1 97.62 290 SER B CA 1
ATOM 5757 C C . SER B 1 290 ? -14.852 0.884 -5.684 1 97.62 290 SER B C 1
ATOM 5759 O O . SER B 1 290 ? -15.711 1.198 -4.855 1 97.62 290 SER B O 1
ATOM 5761 N N . ALA B 1 291 ? -15.109 0.564 -6.934 1 98.19 291 ALA B N 1
ATOM 5762 C CA . ALA B 1 291 ? -16.484 0.532 -7.41 1 98.19 291 ALA B CA 1
ATOM 5763 C C . ALA B 1 291 ? -17.297 -0.551 -6.695 1 98.19 291 ALA B C 1
ATOM 5765 O O . ALA B 1 291 ? -18.453 -0.335 -6.328 1 98.19 291 ALA B O 1
ATOM 5766 N N . ARG B 1 292 ? -16.688 -1.672 -6.523 1 98 292 ARG B N 1
ATOM 5767 C CA . ARG B 1 292 ? -17.328 -2.756 -5.785 1 98 292 ARG B CA 1
ATOM 5768 C C . ARG B 1 292 ? -17.688 -2.32 -4.367 1 98 292 ARG B C 1
ATOM 5770 O O . ARG B 1 292 ? -18.812 -2.516 -3.91 1 98 292 ARG B O 1
ATOM 5777 N N . ALA B 1 293 ? -16.734 -1.744 -3.664 1 98 293 ALA B N 1
ATOM 5778 C CA . ALA B 1 293 ? -16.953 -1.278 -2.297 1 98 293 ALA B CA 1
ATOM 5779 C C . ALA B 1 293 ? -18.047 -0.223 -2.238 1 98 293 ALA B C 1
ATOM 5781 O O . ALA B 1 293 ? -18.906 -0.264 -1.358 1 98 293 ALA B O 1
ATOM 5782 N N . CYS B 1 294 ? -17.953 0.699 -3.143 1 98.56 294 CYS B N 1
ATOM 5783 C CA . CYS B 1 294 ? -18.953 1.767 -3.176 1 98.56 294 CYS B CA 1
ATOM 5784 C C . CYS B 1 294 ? -20.328 1.209 -3.463 1 98.56 294 CYS B C 1
ATOM 5786 O O . CYS B 1 294 ? -21.328 1.662 -2.881 1 98.56 294 CYS B O 1
ATOM 5788 N N . LEU B 1 295 ? -20.453 0.252 -4.367 1 98.62 295 LEU B N 1
ATOM 5789 C CA . LEU B 1 295 ? -21.734 -0.37 -4.664 1 98.62 295 LEU B CA 1
ATOM 5790 C C . LEU B 1 295 ? -22.281 -1.1 -3.441 1 98.62 295 LEU B C 1
ATOM 5792 O O . LEU B 1 295 ? -23.484 -1.061 -3.178 1 98.62 295 LEU B O 1
ATOM 5796 N N . MET B 1 296 ? -21.453 -1.74 -2.73 1 98.56 296 MET B N 1
ATOM 5797 C CA . MET B 1 296 ? -21.875 -2.408 -1.504 1 98.56 296 MET B CA 1
ATOM 5798 C C . MET B 1 296 ? -22.484 -1.41 -0.521 1 98.56 296 MET B C 1
ATOM 5800 O O . MET B 1 296 ? -23.547 -1.658 0.048 1 98.56 296 MET B O 1
ATOM 5804 N N . ALA B 1 297 ? -21.812 -0.285 -0.372 1 98.25 297 ALA B N 1
ATOM 5805 C CA . ALA B 1 297 ? -22.328 0.76 0.512 1 98.25 297 ALA B CA 1
ATOM 5806 C C . ALA B 1 297 ? -23.656 1.315 -0.003 1 98.25 297 ALA B C 1
ATOM 5808 O O . ALA B 1 297 ? -24.578 1.542 0.775 1 98.25 297 ALA B O 1
ATOM 5809 N N . THR B 1 298 ? -23.75 1.494 -1.27 1 98.44 298 THR B N 1
ATOM 5810 C CA . THR B 1 298 ? -24.938 2.02 -1.913 1 98.44 298 THR B CA 1
ATOM 5811 C C . THR B 1 298 ? -26.109 1.059 -1.74 1 98.44 298 THR B C 1
ATOM 5813 O O . THR B 1 298 ? -27.234 1.484 -1.465 1 98.44 298 THR B O 1
ATOM 5816 N N . ALA B 1 299 ? -25.844 -0.175 -1.855 1 98.25 299 ALA B N 1
ATOM 5817 C CA . ALA B 1 299 ? -26.875 -1.194 -1.726 1 98.25 299 ALA B CA 1
ATOM 5818 C C . ALA B 1 299 ? -27.469 -1.208 -0.315 1 98.25 299 ALA B C 1
ATOM 5820 O O . ALA B 1 299 ? -28.672 -1.381 -0.137 1 98.25 299 ALA B O 1
ATOM 5821 N N . LYS B 1 300 ? -26.656 -1.019 0.625 1 97.69 300 LYS B N 1
ATOM 5822 C CA . LYS B 1 300 ? -27.125 -0.993 2.012 1 97.69 300 LYS B CA 1
ATOM 5823 C C . LYS B 1 300 ? -28.094 0.155 2.246 1 97.69 300 LYS B C 1
ATOM 5825 O O . LYS B 1 300 ? -29.016 0.04 3.064 1 97.69 300 LYS B O 1
ATOM 5830 N N . VAL B 1 301 ? -27.906 1.168 1.515 1 97.81 301 VAL B N 1
ATOM 5831 C CA . VAL B 1 301 ? -28.703 2.369 1.72 1 97.81 301 VAL B CA 1
ATOM 5832 C C . VAL B 1 301 ? -29.969 2.301 0.859 1 97.81 301 VAL B C 1
ATOM 5834 O O . VAL B 1 301 ? -31.062 2.562 1.341 1 97.81 301 VAL B O 1
ATOM 5837 N N . LEU B 1 302 ? -29.875 1.925 -0.355 1 97.44 302 LEU B N 1
ATOM 5838 C CA . LEU B 1 302 ? -30.969 2.018 -1.31 1 97.44 302 LEU B CA 1
ATOM 5839 C C . LEU B 1 302 ? -31.891 0.8 -1.21 1 97.44 302 LEU B C 1
ATOM 5841 O O . LEU B 1 302 ? -33.031 0.838 -1.664 1 97.44 302 LEU B O 1
ATOM 5845 N N . GLY B 1 303 ? -31.359 -0.293 -0.7 1 97.12 303 GLY B N 1
ATOM 5846 C CA . GLY B 1 303 ? -32.156 -1.496 -0.594 1 97.12 303 GLY B CA 1
ATOM 5847 C C . GLY B 1 303 ? -32.656 -2.012 -1.937 1 97.12 303 GLY B C 1
ATOM 5848 O O . GLY B 1 303 ? -31.844 -2.182 -2.863 1 97.12 303 GLY B O 1
ATOM 5849 N N . ASP B 1 304 ? -33.906 -2.166 -2.066 1 97.44 304 ASP B N 1
ATOM 5850 C CA . ASP B 1 304 ? -34.5 -2.785 -3.25 1 97.44 304 ASP B CA 1
ATOM 5851 C C . ASP B 1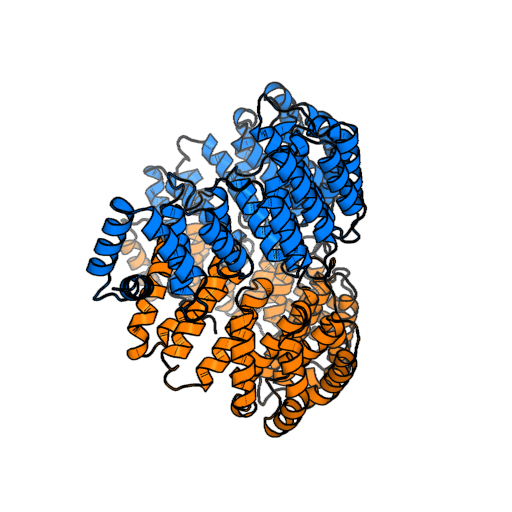 304 ? -34.344 -1.883 -4.473 1 97.44 304 ASP B C 1
ATOM 5853 O O . ASP B 1 304 ? -34.312 -2.365 -5.605 1 97.44 304 ASP B O 1
ATOM 5857 N N . ALA B 1 305 ? -34.156 -0.624 -4.277 1 96.5 305 ALA B N 1
ATOM 5858 C CA . ALA B 1 305 ? -34.156 0.352 -5.363 1 96.5 305 ALA B CA 1
ATOM 5859 C C . ALA B 1 305 ? -32.906 0.177 -6.25 1 96.5 305 ALA B C 1
ATOM 5861 O O . ALA B 1 305 ? -32.906 0.62 -7.398 1 96.5 305 ALA B O 1
ATOM 5862 N N . VAL B 1 306 ? -31.875 -0.456 -5.746 1 97.62 306 VAL B N 1
ATOM 5863 C CA . VAL B 1 306 ? -30.625 -0.582 -6.5 1 97.62 306 VAL B CA 1
ATOM 5864 C C . VAL B 1 306 ? -30.703 -1.79 -7.43 1 97.62 306 VAL B C 1
ATOM 5866 O O . VAL B 1 306 ? -29.938 -1.903 -8.383 1 97.62 306 VAL B O 1
ATOM 5869 N N . LEU B 1 307 ? -31.609 -2.693 -7.289 1 96.62 307 LEU B N 1
ATOM 5870 C CA . LEU B 1 307 ? -31.594 -4.023 -7.887 1 96.62 307 LEU B CA 1
ATOM 5871 C C . LEU B 1 307 ? -31.875 -3.953 -9.383 1 96.62 307 LEU B C 1
ATOM 5873 O O . LEU B 1 307 ? -31.125 -4.508 -10.188 1 96.62 307 LEU B O 1
ATOM 5877 N N . GLN B 1 308 ? -32.844 -3.189 -9.742 1 94.94 308 GLN B N 1
ATOM 5878 C CA . GLN B 1 308 ? -33.281 -3.207 -11.133 1 94.94 308 GLN B CA 1
ATOM 5879 C C . GLN B 1 308 ? -32.188 -2.709 -12.055 1 94.94 308 GLN B C 1
ATOM 5881 O O . GLN B 1 308 ? -31.781 -3.402 -13 1 94.94 308 GLN B O 1
ATOM 5886 N N . PRO B 1 309 ? -31.578 -1.561 -11.797 1 96.06 309 PRO B N 1
ATOM 5887 C CA . PRO B 1 309 ? -30.531 -1.08 -12.688 1 96.06 309 PRO B CA 1
ATOM 5888 C C . PRO B 1 309 ? -29.297 -1.99 -12.695 1 96.06 309 PRO B C 1
ATOM 5890 O O . PRO B 1 309 ? -28.688 -2.193 -13.742 1 96.06 309 PRO B O 1
ATOM 5893 N N . ILE B 1 310 ? -28.938 -2.531 -11.562 1 95.56 310 ILE B N 1
ATOM 5894 C CA . ILE B 1 310 ? -27.734 -3.342 -11.453 1 95.56 310 ILE B CA 1
ATOM 5895 C C . ILE B 1 310 ? -27.969 -4.711 -12.086 1 95.56 310 ILE B C 1
ATOM 5897 O O . ILE B 1 310 ? -27.062 -5.266 -12.727 1 95.56 310 ILE B O 1
ATOM 5901 N N . LEU B 1 311 ? -29.156 -5.238 -11.961 1 92.88 311 LEU B N 1
ATOM 5902 C CA . LEU B 1 311 ? -29.469 -6.531 -12.57 1 92.88 311 LEU B CA 1
ATOM 5903 C C . LEU B 1 311 ? -29.5 -6.418 -14.086 1 92.88 311 LEU B C 1
ATOM 5905 O O . LEU B 1 311 ? -29.078 -7.34 -14.797 1 92.88 311 LEU B O 1
ATOM 5909 N N . ALA B 1 312 ? -30.031 -5.309 -14.539 1 94.75 312 ALA B N 1
ATOM 5910 C CA . ALA B 1 312 ? -30.016 -5.062 -15.984 1 94.75 312 ALA B CA 1
ATOM 5911 C C . ALA B 1 312 ? -28.578 -5.027 -16.5 1 94.75 312 ALA B C 1
ATOM 5913 O O . ALA B 1 312 ? -28.266 -5.664 -17.516 1 94.75 312 ALA B O 1
ATOM 5914 N N . PHE B 1 313 ? -27.766 -4.355 -15.867 1 96.5 313 PHE B N 1
ATOM 5915 C CA . PHE B 1 313 ? -26.344 -4.297 -16.203 1 96.5 313 PHE B CA 1
ATOM 5916 C C . PHE B 1 313 ? -25.719 -5.688 -16.141 1 96.5 313 PHE B C 1
ATOM 5918 O O . PHE B 1 313 ? -25.031 -6.105 -17.078 1 96.5 313 PHE B O 1
ATOM 5925 N N . ALA B 1 314 ? -25.938 -6.391 -15.047 1 95.44 314 ALA B N 1
ATOM 5926 C CA . ALA B 1 314 ? -25.328 -7.691 -14.812 1 95.44 314 ALA B CA 1
ATOM 5927 C C . ALA B 1 314 ? -25.75 -8.703 -15.875 1 95.44 314 ALA B C 1
ATOM 5929 O O . ALA B 1 314 ? -24.938 -9.5 -16.344 1 95.44 314 ALA B O 1
ATOM 5930 N N . SER B 1 315 ? -27.031 -8.648 -16.203 1 93 315 SER B N 1
ATOM 5931 C CA . SER B 1 315 ? -27.547 -9.555 -17.219 1 93 315 SER B CA 1
ATOM 5932 C C . SER B 1 315 ? -26.875 -9.32 -18.562 1 93 315 SER B C 1
ATOM 5934 O O . SER B 1 315 ? -26.469 -10.281 -19.234 1 93 315 SER B O 1
ATOM 5936 N N . THR B 1 316 ? -26.688 -8.109 -18.891 1 94.69 316 THR B N 1
ATOM 5937 C CA . THR B 1 316 ? -26.016 -7.762 -20.141 1 94.69 316 THR B CA 1
ATOM 5938 C C . THR B 1 316 ? -24.547 -8.172 -20.094 1 94.69 316 THR B C 1
ATOM 5940 O O . THR B 1 316 ? -24.047 -8.789 -21.031 1 94.69 316 THR B O 1
ATOM 5943 N N . ALA B 1 317 ? -23.891 -7.867 -19.047 1 95.06 317 ALA B N 1
ATOM 5944 C CA . ALA B 1 317 ? -22.469 -8.148 -18.891 1 95.06 317 ALA B CA 1
ATOM 5945 C C . ALA B 1 317 ? -22.203 -9.656 -18.859 1 95.06 317 ALA B C 1
ATOM 5947 O O . ALA B 1 317 ? -21.188 -10.133 -19.391 1 95.06 317 ALA B O 1
ATOM 5948 N N . MET B 1 318 ? -23.141 -10.414 -18.297 1 93.88 318 MET B N 1
ATOM 5949 C CA . MET B 1 318 ? -22.969 -11.859 -18.141 1 93.88 318 MET B CA 1
ATOM 5950 C C . MET B 1 318 ? -23.047 -12.555 -19.5 1 93.88 318 MET B C 1
ATOM 5952 O O . MET B 1 318 ? -22.484 -13.641 -19.672 1 93.88 318 MET B O 1
ATOM 5956 N N . GLY B 1 319 ? -23.703 -11.922 -20.391 1 93.06 319 GLY B N 1
ATOM 5957 C CA . GLY B 1 319 ? -23.828 -12.492 -21.719 1 93.06 319 GLY B CA 1
ATOM 5958 C C . GLY B 1 319 ? -22.656 -12.164 -22.625 1 93.06 319 GLY B C 1
ATOM 5959 O O . GLY B 1 319 ? -22.594 -12.641 -23.766 1 93.06 319 GLY B O 1
ATOM 5960 N N . SER B 1 320 ? -21.703 -11.484 -22.141 1 94.38 320 SER B N 1
ATOM 5961 C CA . SER B 1 320 ? -20.578 -11.039 -22.938 1 94.38 320 SER B CA 1
ATOM 5962 C C . SER B 1 320 ? -19.547 -12.148 -23.094 1 94.38 320 SER B C 1
ATOM 5964 O O . SER B 1 320 ? -19.438 -13.039 -22.25 1 94.38 320 SER B O 1
ATOM 5966 N N . GLU B 1 321 ? -18.766 -12.148 -24.203 1 93.88 321 GLU B N 1
ATOM 5967 C CA . GLU B 1 321 ? -17.656 -13.062 -24.406 1 93.88 321 GLU B CA 1
ATOM 5968 C C . GLU B 1 321 ? -16.422 -12.609 -23.625 1 93.88 321 GLU B C 1
ATOM 5970 O O . GLU B 1 321 ? -15.484 -13.383 -23.422 1 93.88 321 GLU B O 1
ATOM 5975 N N . ASP B 1 322 ? -16.484 -11.406 -23.234 1 92.75 322 ASP B N 1
ATOM 5976 C CA . ASP B 1 322 ? -15.383 -10.836 -22.484 1 92.75 322 ASP B CA 1
ATOM 5977 C C . ASP B 1 322 ? -15.453 -11.25 -21.016 1 92.75 322 ASP B C 1
ATOM 5979 O O . ASP B 1 322 ? -16.391 -10.883 -20.297 1 92.75 322 ASP B O 1
ATOM 5983 N N . MET B 1 323 ? -14.445 -11.922 -20.547 1 90.88 323 MET B N 1
ATOM 5984 C CA . MET B 1 323 ? -14.438 -12.453 -19.188 1 90.88 323 MET B CA 1
ATOM 5985 C C . MET B 1 323 ? -14.469 -11.32 -18.172 1 90.88 323 MET B C 1
ATOM 5987 O O . MET B 1 323 ? -14.977 -11.492 -17.062 1 90.88 323 MET B O 1
ATOM 5991 N N . TRP B 1 324 ? -13.922 -10.172 -18.547 1 92.62 324 TRP B N 1
ATOM 5992 C CA . TRP B 1 324 ? -13.922 -9.047 -17.609 1 92.62 324 TRP B CA 1
ATOM 5993 C C . TRP B 1 324 ? -15.32 -8.469 -17.438 1 92.62 324 TRP B C 1
ATOM 5995 O O . TRP B 1 324 ? -15.68 -7.984 -16.359 1 92.62 324 TRP B O 1
ATOM 6005 N N . GLN B 1 325 ? -16.094 -8.555 -18.484 1 95.38 325 GLN B N 1
ATOM 6006 C CA . GLN B 1 325 ? -17.484 -8.148 -18.375 1 95.38 325 GLN B CA 1
ATOM 6007 C C . GLN B 1 325 ? -18.266 -9.125 -17.5 1 95.38 325 GLN B C 1
ATOM 6009 O O . GLN B 1 325 ? -19.078 -8.711 -16.672 1 95.38 325 GLN B O 1
ATOM 6014 N N . ARG B 1 326 ? -18.016 -10.32 -17.719 1 96.38 326 ARG B N 1
ATOM 6015 C CA . ARG B 1 326 ? -18.688 -11.328 -16.891 1 96.38 326 ARG B CA 1
ATOM 6016 C C . ARG B 1 326 ? -18.266 -11.203 -15.438 1 96.38 326 ARG B C 1
ATOM 6018 O O . ARG B 1 326 ? -19.094 -11.32 -14.531 1 96.38 326 ARG B O 1
ATOM 6025 N N . ARG B 1 327 ? -16.969 -10.969 -15.234 1 96.25 327 ARG B N 1
ATOM 6026 C CA . ARG B 1 327 ? -16.484 -10.688 -13.883 1 96.25 327 ARG B CA 1
ATOM 6027 C C . ARG B 1 327 ? -17.25 -9.523 -13.258 1 96.25 327 ARG B C 1
ATOM 6029 O O . ARG B 1 327 ? -17.688 -9.602 -12.109 1 96.25 327 ARG B O 1
ATOM 6036 N N . ALA B 1 328 ? -17.406 -8.461 -14.008 1 97.56 328 ALA B N 1
ATOM 6037 C CA . ALA B 1 328 ? -18.094 -7.273 -13.516 1 97.56 328 ALA B CA 1
ATOM 6038 C C . ALA B 1 328 ? -19.531 -7.605 -13.109 1 97.56 328 ALA B C 1
ATOM 6040 O O . ALA B 1 328 ? -20.031 -7.105 -12.094 1 97.56 328 ALA B O 1
ATOM 6041 N N . ALA B 1 329 ? -20.203 -8.43 -13.891 1 97.44 329 ALA B N 1
ATOM 6042 C CA . ALA B 1 329 ? -21.562 -8.852 -13.594 1 97.44 329 ALA B CA 1
ATOM 6043 C C . ALA B 1 329 ? -21.625 -9.602 -12.258 1 97.44 329 ALA B C 1
ATOM 6045 O O . ALA B 1 329 ? -22.5 -9.336 -11.438 1 97.44 329 ALA B O 1
ATOM 6046 N N . LEU B 1 330 ? -20.734 -10.477 -12.055 1 97.38 330 LEU B N 1
ATOM 6047 C CA . LEU B 1 330 ? -20.688 -11.289 -10.844 1 97.38 330 LEU B CA 1
ATOM 6048 C C . LEU B 1 330 ? -20.375 -10.43 -9.617 1 97.38 330 LEU B C 1
ATOM 6050 O O . LEU B 1 330 ? -20.984 -10.602 -8.562 1 97.38 330 LEU B O 1
ATOM 6054 N N . LEU B 1 331 ? -19.438 -9.484 -9.797 1 97.62 331 LEU B N 1
ATOM 6055 C CA . LEU B 1 331 ? -19.109 -8.547 -8.727 1 97.62 331 LEU B CA 1
ATOM 6056 C C . LEU B 1 331 ? -20.328 -7.699 -8.367 1 97.62 331 LEU B C 1
ATOM 6058 O O . LEU B 1 331 ? -20.609 -7.469 -7.184 1 97.62 331 LEU B O 1
ATOM 6062 N N . ALA B 1 332 ? -21.016 -7.254 -9.359 1 98.06 332 ALA B N 1
ATOM 6063 C CA . ALA B 1 332 ? -22.219 -6.445 -9.133 1 98.06 332 ALA B CA 1
ATOM 6064 C C . ALA B 1 332 ? -23.266 -7.227 -8.352 1 98.06 332 ALA B C 1
ATOM 6066 O O . ALA B 1 332 ? -23.844 -6.711 -7.391 1 98.06 332 ALA B O 1
ATOM 6067 N N . PHE B 1 333 ? -23.516 -8.445 -8.742 1 96.75 333 PHE B N 1
ATOM 6068 C CA . PHE B 1 333 ? -24.484 -9.289 -8.07 1 96.75 333 PHE B CA 1
ATOM 6069 C C . PHE B 1 333 ? -24.109 -9.508 -6.613 1 96.75 333 PHE B C 1
ATOM 6071 O O . PHE B 1 333 ? -24.953 -9.414 -5.723 1 96.75 333 PHE B O 1
ATOM 6078 N N . GLY B 1 334 ? -22.812 -9.781 -6.375 1 97.06 334 GLY B N 1
ATOM 6079 C CA . GLY B 1 334 ? -22.344 -9.961 -5.008 1 97.06 334 GLY B CA 1
ATOM 6080 C C . GLY B 1 334 ? -22.469 -8.703 -4.168 1 97.06 334 GLY B C 1
ATOM 6081 O O . GLY B 1 334 ? -22.812 -8.773 -2.984 1 97.06 334 GLY B O 1
ATOM 6082 N N . ALA B 1 335 ? -22.219 -7.582 -4.785 1 97.94 335 ALA B N 1
ATOM 6083 C CA . ALA B 1 335 ? -22.156 -6.312 -4.066 1 97.94 335 ALA B CA 1
ATOM 6084 C C . ALA B 1 335 ? -23.547 -5.883 -3.594 1 97.94 335 ALA B C 1
ATOM 6086 O O . ALA B 1 335 ? -23.688 -5.199 -2.576 1 97.94 335 ALA B O 1
ATOM 6087 N N . VAL B 1 336 ? -24.625 -6.352 -4.203 1 97.94 336 VAL B N 1
ATOM 6088 C CA . VAL B 1 336 ? -25.953 -5.82 -3.912 1 97.94 336 VAL B CA 1
ATOM 6089 C C . VAL B 1 336 ? -26.703 -6.777 -2.992 1 97.94 336 VAL B C 1
ATOM 6091 O O . VAL B 1 336 ? -27.906 -6.621 -2.768 1 97.94 336 VAL B O 1
ATOM 6094 N N . GLN B 1 337 ? -26 -7.684 -2.377 1 96.62 337 GLN B N 1
ATOM 6095 C CA . GLN B 1 337 ? -26.672 -8.727 -1.611 1 96.62 337 GLN B CA 1
ATOM 6096 C C . GLN B 1 337 ? -26.984 -8.258 -0.192 1 96.62 337 GLN B C 1
ATOM 6098 O O . GLN B 1 337 ? -27.75 -8.898 0.525 1 96.62 337 GLN B O 1
ATOM 6103 N N . ASP B 1 338 ? -26.375 -7.223 0.174 1 96.81 338 ASP B N 1
ATOM 6104 C CA . ASP B 1 338 ? -26.641 -6.621 1.479 1 96.81 338 ASP B CA 1
ATOM 6105 C C . ASP B 1 338 ? -27.391 -5.305 1.334 1 96.81 338 ASP B C 1
ATOM 6107 O O . ASP B 1 338 ? -26.906 -4.367 0.698 1 96.81 338 ASP B O 1
ATOM 6111 N N . GLY B 1 339 ? -28.562 -5.285 1.872 1 96.25 339 GLY B N 1
ATOM 6112 C CA . GLY B 1 339 ? -29.391 -4.105 1.732 1 96.25 339 GLY B CA 1
ATOM 6113 C C . GLY B 1 339 ? -30.812 -4.426 1.275 1 96.25 339 GLY B C 1
ATOM 6114 O O . GLY B 1 339 ? -31.766 -4.211 2.016 1 96.25 339 GLY B O 1
ATOM 6115 N N . PRO B 1 340 ? -30.953 -4.957 0.083 1 96.5 340 PRO B N 1
ATOM 6116 C CA . PRO B 1 340 ? -32.281 -5.324 -0.408 1 96.5 340 PRO B CA 1
ATOM 6117 C C . PRO B 1 340 ? -32.969 -6.359 0.477 1 96.5 340 PRO B C 1
ATOM 6119 O O . PRO B 1 340 ? -32.312 -7.109 1.19 1 96.5 340 PRO B O 1
ATOM 6122 N N . SER B 1 341 ? -34.281 -6.414 0.37 1 95.38 341 SER B N 1
ATOM 6123 C CA . SER B 1 341 ? -35.062 -7.328 1.186 1 95.38 341 SER B CA 1
ATOM 6124 C C . SER B 1 341 ? -34.938 -8.766 0.689 1 95.38 341 SER B C 1
ATOM 6126 O O . SER B 1 341 ? -34.781 -9 -0.509 1 95.38 341 SER B O 1
ATOM 6128 N N . ALA B 1 342 ? -35.156 -9.719 1.609 1 91.25 342 ALA B N 1
ATOM 6129 C CA . ALA B 1 342 ? -35.031 -11.141 1.312 1 91.25 342 ALA B CA 1
ATOM 6130 C C . ALA B 1 342 ? -36.062 -11.586 0.282 1 91.25 342 ALA B C 1
ATOM 6132 O O . ALA B 1 342 ? -35.75 -12.305 -0.666 1 91.25 342 ALA B O 1
ATOM 6133 N N . PRO B 1 343 ? -37.25 -11.086 0.448 1 93.25 343 PRO B N 1
ATOM 6134 C CA . PRO B 1 343 ? -38.25 -11.523 -0.523 1 93.25 343 PRO B CA 1
ATOM 6135 C C . PRO B 1 343 ? -37.906 -11.086 -1.95 1 93.25 343 PRO B C 1
ATOM 6137 O O . PRO B 1 343 ? -38.219 -11.805 -2.904 1 93.25 343 PRO B O 1
ATOM 6140 N N . THR B 1 344 ? -37.25 -9.953 -2.072 1 93.56 344 THR B N 1
ATOM 6141 C CA . THR B 1 344 ? -36.938 -9.445 -3.4 1 93.56 344 THR B CA 1
ATOM 6142 C C . THR B 1 344 ? -35.656 -10.133 -3.934 1 93.56 344 THR B C 1
ATOM 6144 O O . THR B 1 344 ? -35.562 -10.367 -5.137 1 93.56 344 THR B O 1
ATOM 6147 N N . LEU B 1 345 ? -34.781 -10.484 -3.074 1 93.06 345 LEU B N 1
ATOM 6148 C CA . LEU B 1 345 ? -33.5 -11.023 -3.457 1 93.06 345 LEU B CA 1
ATOM 6149 C C . LEU B 1 345 ? -33.594 -12.516 -3.779 1 93.06 345 LEU B C 1
ATOM 6151 O O . LEU B 1 345 ? -32.875 -13.023 -4.641 1 93.06 345 LEU B O 1
ATOM 6155 N N . GLN B 1 346 ? -34.5 -13.195 -3.182 1 91.62 346 GLN B N 1
ATOM 6156 C CA . GLN B 1 346 ? -34.594 -14.648 -3.25 1 91.62 346 GLN B CA 1
ATOM 6157 C C . GLN B 1 346 ? -34.812 -15.125 -4.684 1 91.62 346 GLN B C 1
ATOM 6159 O O . GLN B 1 346 ? -34.031 -15.953 -5.188 1 91.62 346 GLN B O 1
ATOM 6164 N N . PRO B 1 347 ? -35.812 -14.531 -5.328 1 91.62 347 PRO B N 1
ATOM 6165 C CA . PRO B 1 347 ? -36.031 -14.977 -6.711 1 91.62 347 PRO B CA 1
ATOM 6166 C C . PRO B 1 347 ? -34.844 -14.641 -7.609 1 91.62 347 PRO B C 1
ATOM 6168 O O . PRO B 1 347 ? -34.531 -15.398 -8.531 1 91.62 347 PRO B O 1
ATOM 6171 N N . LEU B 1 348 ? -34.188 -13.562 -7.344 1 92.44 348 LEU B N 1
ATOM 6172 C CA . LEU B 1 348 ? -33.031 -13.148 -8.133 1 92.44 348 LEU B CA 1
ATOM 6173 C C . LEU B 1 348 ? -31.859 -14.094 -7.922 1 92.44 348 LEU B C 1
ATOM 6175 O O . LEU B 1 348 ? -31.172 -14.445 -8.875 1 92.44 348 LEU B O 1
ATOM 6179 N N . VAL B 1 349 ? -31.672 -14.531 -6.73 1 93.06 349 VAL B N 1
ATOM 6180 C CA . VAL B 1 349 ? -30.625 -15.477 -6.379 1 93.06 349 VAL B CA 1
ATOM 6181 C C . VAL B 1 349 ? -30.875 -16.812 -7.082 1 93.06 349 VAL B C 1
ATOM 6183 O O . VAL B 1 349 ? -29.953 -17.391 -7.664 1 93.06 349 VAL B O 1
ATOM 6186 N N . GLN B 1 350 ? -32.094 -17.188 -7.059 1 91.75 350 GLN B N 1
ATOM 6187 C CA . GLN B 1 350 ? -32.438 -18.453 -7.691 1 91.75 350 GLN B CA 1
ATOM 6188 C C . GLN B 1 350 ? -32.156 -18.422 -9.188 1 91.75 350 GLN B C 1
ATOM 6190 O O . GLN B 1 350 ? -31.656 -19.391 -9.758 1 91.75 350 GLN B O 1
ATOM 6195 N N . MET B 1 351 ? -32.438 -17.328 -9.711 1 90.62 351 MET B N 1
ATOM 6196 C CA . MET B 1 351 ? -32.219 -17.156 -11.141 1 90.62 351 MET B CA 1
ATOM 6197 C C . MET B 1 351 ? -30.734 -17.125 -11.477 1 90.62 351 MET B C 1
ATOM 6199 O O . MET B 1 351 ? -30.297 -17.656 -12.5 1 90.62 351 MET B O 1
ATOM 6203 N N . ALA B 1 352 ? -29.922 -16.547 -10.609 1 93.38 352 ALA B N 1
ATOM 6204 C CA . ALA B 1 352 ? -28.516 -16.297 -10.883 1 93.38 352 ALA B CA 1
ATOM 6205 C C . ALA B 1 352 ? -27.656 -17.484 -10.492 1 93.38 352 ALA B C 1
ATOM 6207 O O . ALA B 1 352 ? -26.531 -17.641 -10.969 1 93.38 352 ALA B O 1
ATOM 6208 N N . LEU B 1 353 ? -28.172 -18.344 -9.664 1 95.25 353 LEU B N 1
ATOM 6209 C CA . LEU B 1 353 ? -27.391 -19.375 -8.992 1 95.25 353 LEU B CA 1
ATOM 6210 C C . LEU B 1 353 ? -26.75 -20.328 -10.008 1 95.25 353 LEU B C 1
ATOM 6212 O O . LEU B 1 353 ? -25.562 -20.625 -9.922 1 95.25 353 LEU B O 1
ATOM 6216 N N . PRO B 1 354 ? -27.516 -20.75 -11.055 1 94.56 354 PRO B N 1
ATOM 6217 C CA . PRO B 1 354 ? -26.891 -21.656 -12.023 1 94.56 354 PRO B CA 1
ATOM 6218 C C . PRO B 1 354 ? -25.688 -21.031 -12.719 1 94.56 354 PRO B C 1
ATOM 6220 O O . PRO B 1 354 ? -24.656 -21.688 -12.891 1 94.56 354 PRO B O 1
ATOM 6223 N N . ARG B 1 355 ? -25.797 -19.797 -13.031 1 94.44 355 ARG B N 1
ATOM 6224 C CA . ARG B 1 355 ? -24.688 -19.109 -13.703 1 94.44 355 ARG B CA 1
ATOM 6225 C C . ARG B 1 355 ? -23.516 -18.906 -12.758 1 94.44 355 ARG B C 1
ATOM 6227 O O . ARG B 1 355 ? -22.359 -18.984 -13.164 1 94.44 355 ARG B O 1
ATOM 6234 N N . LEU B 1 356 ? -23.797 -18.609 -11.523 1 96.19 356 LEU B N 1
ATOM 6235 C CA . LEU B 1 356 ? -22.75 -18.469 -10.508 1 96.19 356 LEU B CA 1
ATOM 6236 C C . LEU B 1 356 ? -21.969 -19.766 -10.359 1 96.19 356 LEU B C 1
ATOM 6238 O O . LEU B 1 356 ? -20.734 -19.75 -10.336 1 96.19 356 LEU B O 1
ATOM 6242 N N . LEU B 1 357 ? -22.688 -20.844 -10.32 1 96.75 357 LEU B N 1
ATOM 6243 C CA . LEU B 1 357 ? -22.062 -22.156 -10.148 1 96.75 357 LEU B CA 1
ATOM 6244 C C . LEU B 1 357 ? -21.234 -22.516 -11.375 1 96.75 357 LEU B C 1
ATOM 6246 O O . LEU B 1 357 ? -20.141 -23.078 -11.242 1 96.75 357 LEU B O 1
ATOM 6250 N N . GLU B 1 358 ? -21.75 -22.172 -12.484 1 95.69 358 GLU B N 1
ATOM 6251 C CA . GLU B 1 358 ? -21 -22.422 -13.719 1 95.69 358 GLU B CA 1
ATOM 6252 C C . GLU B 1 358 ? -19.688 -21.641 -13.742 1 95.69 358 GLU B C 1
ATOM 6254 O O . GLU B 1 358 ? -18.672 -22.141 -14.195 1 95.69 358 GLU B O 1
ATOM 6259 N N . ALA B 1 359 ? -19.672 -20.422 -13.234 1 96.31 359 ALA B N 1
ATOM 6260 C CA . ALA B 1 359 ? -18.531 -19.516 -13.258 1 96.31 359 ALA B CA 1
ATOM 6261 C C . ALA B 1 359 ? -17.406 -20.031 -12.352 1 96.31 359 ALA B C 1
ATOM 6263 O O . ALA B 1 359 ? -16.266 -19.594 -12.461 1 96.31 359 ALA B O 1
ATOM 6264 N N . LEU B 1 360 ? -17.703 -20.953 -11.391 1 96.5 360 LEU B N 1
ATOM 6265 C CA . LEU B 1 360 ? -16.703 -21.484 -10.469 1 96.5 360 LEU B CA 1
ATOM 6266 C C . LEU B 1 360 ? -15.617 -22.25 -11.219 1 96.5 360 LEU B C 1
ATOM 6268 O O . LEU B 1 360 ? -14.484 -22.359 -10.742 1 96.5 360 LEU B O 1
ATOM 6272 N N . THR B 1 361 ? -15.945 -22.766 -12.367 1 93.06 361 THR B N 1
ATOM 6273 C CA . THR B 1 361 ? -15.008 -23.562 -13.141 1 93.06 361 THR B CA 1
ATOM 6274 C C . THR B 1 361 ? -14.383 -22.75 -14.266 1 93.06 361 THR B C 1
ATOM 6276 O O . THR B 1 361 ? -13.57 -23.25 -15.039 1 93.06 361 THR B O 1
ATOM 6279 N N . ALA B 1 362 ? -14.75 -21.438 -14.359 1 91.75 362 ALA B N 1
ATOM 6280 C CA . ALA B 1 362 ? -14.203 -20.531 -15.359 1 91.75 362 ALA B CA 1
ATOM 6281 C C . ALA B 1 362 ? -12.781 -20.109 -15 1 91.75 362 ALA B C 1
ATOM 6283 O O . ALA B 1 362 ? -12.25 -20.531 -13.969 1 91.75 362 ALA B O 1
ATOM 6284 N N . PRO B 1 363 ? -12.18 -19.359 -15.922 1 86.94 363 PRO B N 1
ATOM 6285 C CA . PRO B 1 363 ? -10.867 -18.812 -15.594 1 86.94 363 PRO B CA 1
ATOM 6286 C C . PRO B 1 363 ? -10.867 -18.016 -14.289 1 86.94 363 PRO B C 1
ATOM 6288 O O . PRO B 1 363 ? -11.914 -17.531 -13.867 1 86.94 363 PRO B O 1
ATOM 6291 N N . SER B 1 364 ? -9.695 -17.922 -13.711 1 88.81 364 SER B N 1
ATOM 6292 C CA . SER B 1 364 ? -9.555 -17.391 -12.352 1 88.81 364 SER B CA 1
ATOM 6293 C C . SER B 1 364 ? -10.164 -16 -12.234 1 88.81 364 SER B C 1
ATOM 6295 O O . SER B 1 364 ? -10.727 -15.656 -11.195 1 88.81 364 SER B O 1
ATOM 6297 N N . VAL B 1 365 ? -10.094 -15.195 -13.281 1 90.38 365 VAL B N 1
ATOM 6298 C CA . VAL B 1 365 ? -10.609 -13.828 -13.242 1 90.38 365 VAL B CA 1
ATOM 6299 C C . VAL B 1 365 ? -12.117 -13.852 -12.977 1 90.38 365 VAL B C 1
ATOM 6301 O O . VAL B 1 365 ? -12.609 -13.125 -12.117 1 90.38 365 VAL B O 1
ATOM 6304 N N . GLU B 1 366 ? -12.805 -14.68 -13.625 1 93.19 366 GLU B N 1
ATOM 6305 C CA . GLU B 1 366 ? -14.242 -14.82 -13.453 1 93.19 366 GLU B CA 1
ATOM 6306 C C . GLU B 1 366 ? -14.578 -15.617 -12.195 1 93.19 366 GLU B C 1
ATOM 6308 O O . GLU B 1 366 ? -15.461 -15.234 -11.422 1 93.19 366 GLU B O 1
ATOM 6313 N N . ALA B 1 367 ? -13.836 -16.656 -11.961 1 94.88 367 ALA B N 1
ATOM 6314 C CA . ALA B 1 367 ? -14.094 -17.562 -10.844 1 94.88 367 ALA B CA 1
ATOM 6315 C C . ALA B 1 367 ? -13.945 -16.844 -9.508 1 94.88 367 ALA B C 1
ATOM 6317 O O . ALA B 1 367 ? -14.703 -17.094 -8.57 1 94.88 367 ALA B O 1
ATOM 6318 N N . SER B 1 368 ? -12.961 -15.984 -9.469 1 94.94 368 SER B N 1
ATOM 6319 C CA . SER B 1 368 ? -12.734 -15.266 -8.219 1 94.94 368 SER B CA 1
ATOM 6320 C C . SER B 1 368 ? -13.961 -14.453 -7.809 1 94.94 368 SER B C 1
ATOM 6322 O O . SER B 1 368 ? -14.352 -14.469 -6.641 1 94.94 368 SER B O 1
ATOM 6324 N N . SER B 1 369 ? -14.547 -13.797 -8.742 1 96.5 369 SER B N 1
ATOM 6325 C CA . SER B 1 369 ? -15.727 -12.992 -8.445 1 96.5 369 SER B CA 1
ATOM 6326 C C . SER B 1 369 ? -16.922 -13.867 -8.125 1 96.5 369 SER B C 1
ATOM 6328 O O . SER B 1 369 ? -17.75 -13.508 -7.285 1 96.5 369 SER B O 1
ATOM 6330 N N . ALA B 1 370 ? -17.016 -15.008 -8.734 1 97.38 370 ALA B N 1
ATOM 6331 C CA . ALA B 1 370 ? -18.094 -15.953 -8.445 1 97.38 370 ALA B CA 1
ATOM 6332 C C . ALA B 1 370 ? -17.984 -16.5 -7.023 1 97.38 370 ALA B C 1
ATOM 6334 O O . ALA B 1 370 ? -18.953 -16.516 -6.277 1 97.38 370 ALA B O 1
ATOM 6335 N N . PHE B 1 371 ? -16.75 -16.906 -6.688 1 97.25 371 PHE B N 1
ATOM 6336 C CA . PHE B 1 371 ? -16.516 -17.406 -5.336 1 97.25 371 PHE B CA 1
ATOM 6337 C C . PHE B 1 371 ? -16.828 -16.312 -4.309 1 97.25 371 PHE B C 1
ATOM 6339 O O . PHE B 1 371 ? -17.422 -16.594 -3.264 1 97.25 371 PHE B O 1
ATOM 6346 N N . TRP B 1 372 ? -16.422 -15.094 -4.621 1 96.94 372 TRP B N 1
ATOM 6347 C CA . TRP B 1 372 ? -16.688 -13.984 -3.705 1 96.94 372 TRP B CA 1
ATOM 6348 C C . TRP B 1 372 ? -18.188 -13.758 -3.555 1 96.94 372 TRP B C 1
ATOM 6350 O O . TRP B 1 372 ? -18.703 -13.641 -2.436 1 96.94 372 TRP B O 1
ATOM 6360 N N . ALA B 1 373 ? -18.906 -13.734 -4.652 1 97.5 373 ALA B N 1
ATOM 6361 C CA . ALA B 1 373 ? -20.344 -13.5 -4.629 1 97.5 373 ALA B CA 1
ATOM 6362 C C . ALA B 1 373 ? -21.078 -14.609 -3.873 1 97.5 373 ALA B C 1
ATOM 6364 O O . ALA B 1 373 ? -22 -14.336 -3.1 1 97.5 373 ALA B O 1
ATOM 6365 N N . LEU B 1 374 ? -20.656 -15.781 -4.09 1 97.25 374 LEU B N 1
ATOM 6366 C CA . LEU B 1 374 ? -21.281 -16.922 -3.414 1 97.25 374 LEU B CA 1
ATOM 6367 C C . LEU B 1 374 ? -20.953 -16.906 -1.925 1 97.25 374 LEU B C 1
ATOM 6369 O O . LEU B 1 374 ? -21.797 -17.266 -1.098 1 97.25 374 LEU B O 1
ATOM 6373 N N . GLY B 1 375 ? -19.688 -16.578 -1.604 1 95.62 375 GLY B N 1
ATOM 6374 C CA . GLY B 1 375 ? -19.359 -16.391 -0.2 1 95.62 375 GLY B CA 1
ATOM 6375 C C . GLY B 1 375 ? -20.25 -15.391 0.502 1 95.62 375 GLY B C 1
ATOM 6376 O O . GLY B 1 375 ? -20.734 -15.648 1.61 1 95.62 375 GLY B O 1
ATOM 6377 N N . ARG B 1 376 ? -20.531 -14.352 -0.115 1 96.12 376 ARG B N 1
ATOM 6378 C CA . ARG B 1 376 ? -21.422 -13.336 0.419 1 96.12 376 ARG B CA 1
ATOM 6379 C C . ARG B 1 376 ? -22.844 -13.875 0.585 1 96.12 376 ARG B C 1
ATOM 6381 O O . ARG B 1 376 ? -23.484 -13.625 1.599 1 96.12 376 ARG B O 1
ATOM 6388 N N . LEU B 1 377 ? -23.266 -14.578 -0.435 1 95.44 377 LEU B N 1
ATOM 6389 C CA . LEU B 1 377 ? -24.594 -15.164 -0.397 1 95.44 377 LEU B CA 1
ATOM 6390 C C . LEU B 1 377 ? -24.734 -16.125 0.781 1 95.44 377 LEU B C 1
ATOM 6392 O O . LEU B 1 377 ? -25.734 -16.094 1.497 1 95.44 377 LEU B O 1
ATOM 6396 N N . LEU B 1 378 ? -23.781 -16.906 0.99 1 93.75 378 LEU B N 1
ATOM 6397 C CA . LEU B 1 378 ? -23.781 -17.891 2.07 1 93.75 378 LEU B CA 1
ATOM 6398 C C . LEU B 1 378 ? -23.734 -17.203 3.43 1 93.75 378 LEU B C 1
ATOM 6400 O O . LEU B 1 378 ? -24.312 -17.688 4.402 1 93.75 378 LEU B O 1
ATOM 6404 N N . GLU B 1 379 ? -23.062 -16.109 3.473 1 92.62 379 GLU B N 1
ATOM 6405 C CA . GLU B 1 379 ? -22.953 -15.344 4.711 1 92.62 379 GLU B CA 1
ATOM 6406 C C . GLU B 1 379 ? -24.25 -14.617 5.027 1 92.62 379 GLU B C 1
ATOM 6408 O O . GLU B 1 379 ? -24.719 -14.641 6.168 1 92.62 379 GLU B O 1
ATOM 6413 N N . LEU B 1 380 ? -24.875 -14.094 4.039 1 93.75 380 LEU B N 1
ATOM 6414 C CA . LEU B 1 380 ? -25.969 -13.164 4.266 1 93.75 380 LEU B CA 1
ATOM 6415 C C . LEU B 1 380 ? -27.312 -13.859 4.102 1 93.75 380 LEU B C 1
ATOM 6417 O O . LEU B 1 380 ? -28.281 -13.516 4.785 1 93.75 380 LEU B O 1
ATOM 6421 N N . HIS B 1 381 ? -27.359 -14.773 3.135 1 92.56 381 HIS B N 1
ATOM 6422 C CA . HIS B 1 381 ? -28.609 -15.453 2.805 1 92.56 381 HIS B CA 1
ATOM 6423 C C . HIS B 1 381 ? -28.391 -16.953 2.625 1 92.56 381 HIS B C 1
ATOM 6425 O O . HIS B 1 381 ? -28.719 -17.516 1.578 1 92.56 381 HIS B O 1
ATOM 6431 N N . PRO B 1 382 ? -28 -17.625 3.631 1 90 382 PRO B N 1
ATOM 6432 C CA . PRO B 1 382 ? -27.672 -19.047 3.496 1 90 382 PRO B CA 1
ATOM 6433 C C . PRO B 1 382 ? -28.859 -19.891 3.051 1 90 382 PRO B C 1
ATOM 6435 O O . PRO B 1 382 ? -28.688 -20.891 2.34 1 90 382 PRO B O 1
ATOM 6438 N N . ALA B 1 383 ? -30.031 -19.469 3.412 1 88.56 383 ALA B N 1
ATOM 6439 C CA . ALA B 1 383 ? -31.25 -20.219 3.092 1 88.56 383 ALA B CA 1
ATOM 6440 C C . ALA B 1 383 ? -31.516 -20.203 1.592 1 88.56 383 ALA B C 1
ATOM 6442 O O . ALA B 1 383 ? -32.25 -21.062 1.078 1 88.56 383 ALA B O 1
ATOM 6443 N N . ALA B 1 384 ? -30.906 -19.297 0.922 1 90.94 384 ALA B N 1
ATOM 6444 C CA . ALA B 1 384 ? -31.156 -19.141 -0.509 1 90.94 384 ALA B CA 1
ATOM 6445 C C . ALA B 1 384 ? -30.266 -20.094 -1.319 1 90.94 384 ALA B C 1
ATOM 6447 O O . ALA B 1 384 ? -30.469 -20.25 -2.527 1 90.94 384 ALA B O 1
ATOM 6448 N N . VAL B 1 385 ? -29.375 -20.75 -0.698 1 92.94 385 VAL B N 1
ATOM 6449 C CA . VAL B 1 385 ? -28.453 -21.672 -1.376 1 92.94 385 VAL B CA 1
ATOM 6450 C C . VAL B 1 385 ? -28.781 -23.109 -1 1 92.94 385 VAL B C 1
ATOM 6452 O O . VAL B 1 385 ? -28.469 -23.562 0.104 1 92.94 385 VAL B O 1
ATOM 6455 N N . PRO B 1 386 ? -29.359 -23.75 -1.942 1 91.69 386 PRO B N 1
ATOM 6456 C CA . PRO B 1 386 ? -29.75 -25.141 -1.64 1 91.69 386 PRO B CA 1
ATOM 6457 C C . PRO B 1 386 ? -28.562 -26.031 -1.307 1 91.69 386 PRO B C 1
ATOM 6459 O O . PRO B 1 386 ? -27.422 -25.703 -1.675 1 91.69 386 PRO B O 1
ATOM 6462 N N . ASP B 1 387 ? -28.828 -27.156 -0.711 1 88.88 387 ASP B N 1
ATOM 6463 C CA . ASP B 1 387 ? -27.797 -28.078 -0.249 1 88.88 387 ASP B CA 1
ATOM 6464 C C . ASP B 1 387 ? -26.953 -28.594 -1.415 1 88.88 387 ASP B C 1
ATOM 6466 O O . ASP B 1 387 ? -25.734 -28.75 -1.292 1 88.88 387 ASP B O 1
ATOM 6470 N N . ASP B 1 388 ? -27.641 -28.875 -2.465 1 90.38 388 ASP B N 1
ATOM 6471 C CA . ASP B 1 388 ? -26.922 -29.406 -3.623 1 90.38 388 ASP B CA 1
ATOM 6472 C C . ASP B 1 388 ? -25.938 -28.375 -4.164 1 90.38 388 ASP B C 1
ATOM 6474 O O . ASP B 1 388 ? -24.828 -28.734 -4.59 1 90.38 388 ASP B O 1
ATOM 6478 N N . ALA B 1 389 ? -26.391 -27.109 -4.145 1 93.06 389 ALA B N 1
ATOM 6479 C CA . ALA B 1 389 ? -25.5 -26.031 -4.57 1 93.06 389 ALA B CA 1
ATOM 6480 C C . ALA B 1 389 ? -24.328 -25.891 -3.611 1 93.06 389 ALA B C 1
ATOM 6482 O O . ALA B 1 389 ? -23.188 -25.688 -4.039 1 93.06 389 ALA B O 1
ATOM 6483 N N . GLN B 1 390 ? -24.562 -25.984 -2.359 1 90.75 390 GLN B N 1
ATOM 6484 C CA . GLN B 1 390 ? -23.5 -25.891 -1.362 1 90.75 390 GLN B CA 1
ATOM 6485 C C . GLN B 1 390 ? -22.484 -27.016 -1.545 1 90.75 390 GLN B C 1
ATOM 6487 O O . GLN B 1 390 ? -21.281 -26.781 -1.426 1 90.75 390 GLN B O 1
ATOM 6492 N N . ALA B 1 391 ? -23.031 -28.188 -1.826 1 87.88 391 ALA B N 1
ATOM 6493 C CA . ALA B 1 391 ? -22.156 -29.328 -2.072 1 87.88 391 ALA B CA 1
ATOM 6494 C C . ALA B 1 391 ? -21.266 -29.094 -3.291 1 87.88 391 ALA B C 1
ATOM 6496 O O . ALA B 1 391 ? -20.078 -29.391 -3.271 1 87.88 391 ALA B O 1
ATOM 6497 N N . ARG B 1 392 ? -21.875 -28.578 -4.297 1 91.31 392 ARG B N 1
ATOM 6498 C CA . ARG B 1 392 ? -21.125 -28.281 -5.52 1 91.31 392 ARG B CA 1
ATOM 6499 C C . ARG B 1 392 ? -20.062 -27.234 -5.266 1 91.31 392 ARG B C 1
ATOM 6501 O O . ARG B 1 392 ? -18.922 -27.359 -5.742 1 91.31 392 ARG B O 1
ATOM 6508 N N . ILE B 1 393 ? -20.438 -26.141 -4.516 1 93.81 393 ILE B N 1
ATOM 6509 C CA . ILE B 1 393 ? -19.5 -25.094 -4.152 1 93.81 393 ILE B CA 1
ATOM 6510 C C . ILE B 1 393 ? -18.312 -25.703 -3.391 1 93.81 393 ILE B C 1
ATOM 6512 O O . ILE B 1 393 ? -17.156 -25.422 -3.699 1 93.81 393 ILE B O 1
ATOM 6516 N N . PHE B 1 394 ? -18.641 -26.531 -2.502 1 88.06 394 PHE B N 1
ATOM 6517 C CA . PHE B 1 394 ? -17.641 -27.172 -1.672 1 88.06 394 PHE B CA 1
ATOM 6518 C C . PHE B 1 394 ? -16.688 -28 -2.527 1 88.06 394 PHE B C 1
ATOM 6520 O O . PHE B 1 394 ? -15.461 -27.859 -2.404 1 88.06 394 PHE B O 1
ATOM 6527 N N . GLU B 1 395 ? -17.203 -28.781 -3.326 1 86.38 395 GLU B N 1
ATOM 6528 C CA . GLU B 1 395 ? -16.422 -29.672 -4.18 1 86.38 395 GLU B CA 1
ATOM 6529 C C . GLU B 1 395 ? -15.461 -28.891 -5.062 1 86.38 395 GLU B C 1
ATOM 6531 O O . GLU B 1 395 ? -14.273 -29.203 -5.125 1 86.38 395 GLU B O 1
ATOM 6536 N N . VAL B 1 396 ? -15.992 -27.875 -5.715 1 92.12 396 VAL B N 1
ATOM 6537 C CA . VAL B 1 396 ? -15.18 -27.094 -6.645 1 92.12 396 VAL B CA 1
ATOM 6538 C C . VAL B 1 396 ? -14.125 -26.297 -5.871 1 92.12 396 VAL B C 1
ATOM 6540 O O . VAL B 1 396 ? -12.977 -26.203 -6.301 1 92.12 396 VAL B O 1
ATOM 6543 N N . ALA B 1 397 ? -14.523 -25.719 -4.695 1 91.62 397 ALA B N 1
ATOM 6544 C CA . ALA B 1 397 ? -13.609 -24.922 -3.885 1 91.62 397 ALA B CA 1
ATOM 6545 C C . ALA B 1 397 ? -12.414 -25.75 -3.418 1 91.62 397 ALA B C 1
ATOM 6547 O O . ALA B 1 397 ? -11.266 -25.312 -3.52 1 91.62 397 ALA B O 1
ATOM 6548 N N . VAL B 1 398 ? -12.727 -26.922 -2.955 1 84.75 398 VAL B N 1
ATOM 6549 C CA . VAL B 1 398 ? -11.672 -27.797 -2.434 1 84.75 398 VAL B CA 1
ATOM 6550 C C . VAL B 1 398 ? -10.703 -28.172 -3.555 1 84.75 398 VAL B C 1
ATOM 6552 O O . VAL B 1 398 ? -9.492 -28.219 -3.344 1 84.75 398 VAL B O 1
ATOM 6555 N N . LEU B 1 399 ? -11.211 -28.359 -4.695 1 82.81 399 LEU B N 1
ATOM 6556 C CA . LEU B 1 399 ? -10.406 -28.75 -5.848 1 82.81 399 LEU B CA 1
ATOM 6557 C C . LEU B 1 399 ? -9.5 -27.609 -6.293 1 82.81 399 LEU B C 1
ATOM 6559 O O . LEU B 1 399 ? -8.383 -27.859 -6.762 1 82.81 399 LEU B O 1
ATOM 6563 N N . ARG B 1 400 ? -9.914 -26.344 -6.047 1 89.12 400 ARG B N 1
ATOM 6564 C CA . ARG B 1 400 ? -9.203 -25.219 -6.633 1 89.12 400 ARG B CA 1
ATOM 6565 C C . ARG B 1 400 ? -8.406 -24.469 -5.574 1 89.12 400 ARG B C 1
ATOM 6567 O O . ARG B 1 400 ? -7.824 -23.422 -5.855 1 89.12 400 ARG B O 1
ATOM 6574 N N . LEU B 1 401 ? -8.305 -24.953 -4.371 1 87.44 401 LEU B N 1
ATOM 6575 C CA . LEU B 1 401 ? -7.613 -24.312 -3.262 1 87.44 401 LEU B CA 1
ATOM 6576 C C . LEU B 1 401 ? -6.121 -24.172 -3.553 1 87.44 401 LEU B C 1
ATOM 6578 O O . LEU B 1 401 ? -5.438 -23.344 -2.943 1 87.44 401 LEU B O 1
ATOM 6582 N N . THR B 1 402 ? -5.629 -24.891 -4.473 1 81 402 THR B N 1
ATOM 6583 C CA . THR B 1 402 ? -4.203 -24.859 -4.773 1 81 402 THR B CA 1
ATOM 6584 C C . THR B 1 402 ? -3.883 -23.734 -5.758 1 81 402 THR B C 1
ATOM 6586 O O . THR B 1 402 ? -2.727 -23.547 -6.141 1 81 402 THR B O 1
ATOM 6589 N N . GLU B 1 403 ? -4.867 -23.016 -6.172 1 84 403 GLU B N 1
ATOM 6590 C CA . GLU B 1 403 ? -4.676 -21.812 -6.988 1 84 403 GLU B CA 1
ATOM 6591 C C . GLU B 1 403 ? -4.539 -20.562 -6.121 1 84 403 GLU B C 1
ATOM 6593 O O . GLU B 1 403 ? -5.539 -20.016 -5.664 1 84 403 GLU B O 1
ATOM 6598 N N . PRO B 1 404 ? -3.385 -20.031 -6.02 1 82.88 404 PRO B N 1
ATOM 6599 C CA . PRO B 1 404 ? -3.156 -18.922 -5.078 1 82.88 404 PRO B CA 1
ATOM 6600 C C . PRO B 1 404 ? -3.973 -17.688 -5.414 1 82.88 404 PRO B C 1
ATOM 6602 O O . PRO B 1 404 ? -4.391 -16.953 -4.516 1 82.88 404 PRO B O 1
ATOM 6605 N N . CYS B 1 405 ? -4.203 -17.453 -6.633 1 85.19 405 CYS B N 1
ATOM 6606 C CA . CYS B 1 405 ? -4.914 -16.25 -7.055 1 85.19 405 CYS B CA 1
ATOM 6607 C C . CYS B 1 405 ? -6.371 -16.297 -6.617 1 85.19 405 CYS B C 1
ATOM 6609 O O . CYS B 1 405 ? -7.055 -15.266 -6.609 1 85.19 405 CYS B O 1
ATOM 6611 N N . LEU B 1 406 ? -6.844 -17.516 -6.199 1 92.12 406 LEU B N 1
ATOM 6612 C CA . LEU B 1 406 ? -8.234 -17.672 -5.797 1 92.12 406 LEU B CA 1
ATOM 6613 C C . LEU B 1 406 ? -8.344 -17.891 -4.289 1 92.12 406 LEU B C 1
ATOM 6615 O O . LEU B 1 406 ? -9.453 -17.906 -3.74 1 92.12 406 LEU B O 1
ATOM 6619 N N . ALA B 1 407 ? -7.215 -17.984 -3.67 1 90.69 407 ALA B N 1
ATOM 6620 C CA . ALA B 1 407 ? -7.16 -18.5 -2.303 1 90.69 407 ALA B CA 1
ATOM 6621 C C . ALA B 1 407 ? -8.039 -17.672 -1.369 1 90.69 407 ALA B C 1
ATOM 6623 O O . ALA B 1 407 ? -8.812 -18.219 -0.582 1 90.69 407 ALA B O 1
ATOM 6624 N N . GLU B 1 408 ? -8.008 -16.391 -1.46 1 90.94 408 GLU B N 1
ATOM 6625 C CA . GLU B 1 408 ? -8.758 -15.516 -0.562 1 90.94 408 GLU B CA 1
ATOM 6626 C C . GLU B 1 408 ? -10.266 -15.719 -0.733 1 90.94 408 GLU B C 1
ATOM 6628 O O . GLU B 1 408 ? -10.992 -15.883 0.25 1 90.94 408 GLU B O 1
ATOM 6633 N N . GLN B 1 409 ? -10.695 -15.742 -1.933 1 94 409 GLN B N 1
ATOM 6634 C CA . GLN B 1 409 ? -12.125 -15.875 -2.213 1 94 409 GLN B CA 1
ATOM 6635 C C . GLN B 1 409 ? -12.617 -17.281 -1.893 1 94 409 GLN B C 1
ATOM 6637 O O . GLN B 1 409 ? -13.742 -17.453 -1.418 1 94 409 GLN B O 1
ATOM 6642 N N . LEU B 1 410 ? -11.766 -18.219 -2.176 1 93.94 410 LEU B N 1
ATOM 6643 C CA . LEU B 1 410 ? -12.109 -19.609 -1.881 1 93.94 410 LEU B CA 1
ATOM 6644 C C . LEU B 1 410 ? -12.258 -19.828 -0.378 1 93.94 410 LEU B C 1
ATOM 6646 O O . LEU B 1 410 ? -13.219 -20.453 0.07 1 93.94 410 LEU B O 1
ATOM 6650 N N . CYS B 1 411 ? -11.383 -19.234 0.351 1 91.38 411 CYS B N 1
ATOM 6651 C CA . CYS B 1 411 ? -11.445 -19.375 1.801 1 91.38 411 CYS B CA 1
ATOM 6652 C C . CYS B 1 411 ? -12.688 -18.688 2.357 1 91.38 411 CYS B C 1
ATOM 6654 O O . CYS B 1 411 ? -13.352 -19.219 3.248 1 91.38 411 CYS B O 1
ATOM 6656 N N . TYR B 1 412 ? -12.984 -17.594 1.869 1 93 412 TYR B N 1
ATOM 6657 C CA . TYR B 1 412 ? -14.195 -16.875 2.262 1 93 412 TYR B CA 1
ATOM 6658 C C . TYR B 1 412 ? -15.445 -17.703 1.966 1 93 412 TYR B C 1
ATOM 6660 O O . TYR B 1 412 ? -16.328 -17.844 2.818 1 93 412 TYR B O 1
ATOM 6668 N N . CYS B 1 413 ? -15.508 -18.219 0.797 1 92.19 413 CYS B N 1
ATOM 6669 C CA . CYS B 1 413 ? -16.641 -19.031 0.368 1 92.19 413 CYS B CA 1
ATOM 6670 C C . CYS B 1 413 ? -16.75 -20.312 1.198 1 92.19 413 CYS B C 1
ATOM 6672 O O . CYS B 1 413 ? -17.844 -20.672 1.647 1 92.19 413 CYS B O 1
ATOM 6674 N N . LEU B 1 414 ? -15.641 -20.922 1.467 1 88.5 414 LEU B N 1
ATOM 6675 C CA . LEU B 1 414 ? -15.609 -22.156 2.25 1 88.5 414 LEU B CA 1
ATOM 6676 C C . LEU B 1 414 ? -16.078 -21.906 3.68 1 88.5 414 LEU B C 1
ATOM 6678 O O . LEU B 1 414 ? -16.766 -22.734 4.27 1 88.5 414 LEU B O 1
ATOM 6682 N N . ASP B 1 415 ? -15.688 -20.797 4.191 1 84.12 415 ASP B N 1
ATOM 6683 C CA . ASP B 1 415 ? -16.156 -20.422 5.52 1 84.12 415 ASP B CA 1
ATOM 6684 C C . ASP B 1 415 ? -17.688 -20.359 5.566 1 84.12 415 ASP B C 1
ATOM 6686 O O . ASP B 1 415 ? -18.297 -20.797 6.539 1 84.12 415 ASP B O 1
ATOM 6690 N N . GLY B 1 416 ? -18.219 -19.859 4.523 1 85.5 416 GLY B N 1
ATOM 6691 C CA . GLY B 1 416 ? -19.656 -19.781 4.43 1 85.5 416 GLY B CA 1
ATOM 6692 C C . GLY B 1 416 ? -20.328 -21.141 4.379 1 85.5 416 GLY B C 1
ATOM 6693 O O . GLY B 1 416 ? -21.359 -21.359 5.031 1 85.5 416 GLY B O 1
ATOM 6694 N N . VAL B 1 417 ? -19.734 -22.016 3.668 1 83.88 417 VAL B N 1
ATOM 6695 C CA . VAL B 1 417 ? -20.297 -23.359 3.52 1 83.88 417 VAL B CA 1
ATOM 6696 C C . VAL B 1 417 ? -20.188 -24.109 4.844 1 83.88 417 VAL B C 1
ATOM 6698 O O . VAL B 1 417 ? -21.141 -24.766 5.27 1 83.88 417 VAL B O 1
ATOM 6701 N N . VAL B 1 418 ? -19.109 -23.922 5.48 1 76.69 418 VAL B N 1
ATOM 6702 C CA . VAL B 1 418 ? -18.859 -24.641 6.727 1 76.69 418 VAL B CA 1
ATOM 6703 C C . VAL B 1 418 ? -19.781 -24.109 7.82 1 76.69 418 VAL B C 1
ATOM 6705 O O . VAL B 1 418 ? -20.266 -24.891 8.656 1 76.69 418 VAL B O 1
ATOM 6708 N N . ASP B 1 419 ? -20.062 -22.922 7.836 1 76 419 ASP B N 1
ATOM 6709 C CA . ASP B 1 419 ? -20.969 -22.312 8.812 1 76 419 ASP B CA 1
ATOM 6710 C C . ASP B 1 419 ? -22.391 -22.875 8.68 1 76 419 ASP B C 1
ATOM 6712 O O . ASP B 1 419 ? -23.094 -23.016 9.672 1 76 419 ASP B O 1
ATOM 6716 N N . GLN B 1 420 ? -22.781 -23.062 7.516 1 72.69 420 GLN B N 1
ATOM 6717 C CA . GLN B 1 420 ? -24.125 -23.578 7.266 1 72.69 420 GLN B CA 1
ATOM 6718 C C . GLN B 1 420 ? -24.219 -25.062 7.574 1 72.69 420 GLN B C 1
ATOM 6720 O O . GLN B 1 420 ? -25.297 -25.562 7.91 1 72.69 420 GLN B O 1
ATOM 6725 N N . GLN B 1 421 ? -23.125 -25.578 7.363 1 64.19 421 GLN B N 1
ATOM 6726 C CA . GLN B 1 421 ? -23.141 -27.016 7.629 1 64.19 421 GLN B CA 1
ATOM 6727 C C . GLN B 1 421 ? -22.844 -27.297 9.102 1 64.19 421 GLN B C 1
ATOM 6729 O O . GLN B 1 421 ? -22.672 -28.453 9.492 1 64.19 421 GLN B O 1
ATOM 6734 N N . ALA B 1 422 ? -23.375 -26.125 9.992 1 50.62 422 ALA B N 1
ATOM 6735 C CA . ALA B 1 422 ? -23.266 -26.203 11.453 1 50.62 422 ALA B CA 1
ATOM 6736 C C . ALA B 1 422 ? -22.516 -27.469 11.875 1 50.62 422 ALA B C 1
ATOM 6738 O O . ALA B 1 422 ? -21.781 -27.453 12.859 1 50.62 422 ALA B O 1
ATOM 6739 N N . ALA B 1 423 ? -23.391 -28.516 11.719 1 47.44 423 ALA B N 1
ATOM 6740 C CA . ALA B 1 423 ? -23.031 -29.781 12.352 1 47.44 423 ALA B CA 1
ATOM 6741 C C . ALA B 1 423 ? -21.578 -30.156 12.062 1 47.44 423 ALA B C 1
ATOM 6743 O O . ALA B 1 423 ? -20.938 -29.547 11.195 1 47.44 423 ALA B O 1
ATOM 6744 N N . VAL B 1 424 ? -21.141 -31.422 12.391 1 44.16 424 VAL B N 1
ATOM 6745 C CA . VAL B 1 424 ? -19.906 -32.188 12.5 1 44.16 424 VAL B CA 1
ATOM 6746 C C . VAL B 1 424 ? -19.281 -32.344 11.117 1 44.16 424 VAL B C 1
ATOM 6748 O O . VAL B 1 424 ? -19.859 -32.969 10.227 1 44.16 424 VAL B O 1
ATOM 6751 N N . LEU B 1 425 ? -18.75 -31.094 10.656 1 53.88 425 LEU B N 1
ATOM 6752 C CA . LEU B 1 425 ? -18.016 -31.641 9.523 1 53.88 425 LEU B CA 1
ATOM 6753 C C . LEU B 1 425 ? -17.625 -33.094 9.773 1 53.88 425 LEU B C 1
ATOM 6755 O O . LEU B 1 425 ? -17 -33.406 10.789 1 53.88 425 LEU B O 1
ATOM 6759 N N . GLU B 1 426 ? -18.406 -33.844 9.133 1 61 426 GLU B N 1
ATOM 6760 C CA . GLU B 1 426 ? -17.953 -35.219 9.211 1 61 426 GLU B CA 1
ATOM 6761 C C . GLU B 1 426 ? -16.422 -35.281 9.109 1 61 426 GLU B C 1
ATOM 6763 O O . GLU B 1 426 ? -15.805 -34.5 8.398 1 61 426 GLU B O 1
ATOM 6768 N N . PRO B 1 427 ? -15.875 -35.812 10.109 1 56.5 427 PRO B N 1
ATOM 6769 C CA . PRO B 1 427 ? -14.414 -35.938 10.195 1 56.5 427 PRO B CA 1
ATOM 6770 C C . PRO B 1 427 ? -13.75 -36.094 8.828 1 56.5 427 PRO B C 1
ATOM 6772 O O . PRO B 1 427 ? -12.656 -35.562 8.609 1 56.5 427 PRO B O 1
ATOM 6775 N N . ARG B 1 428 ? -14.562 -36.75 7.914 1 60.16 428 ARG B N 1
ATOM 6776 C CA . ARG B 1 428 ? -13.977 -36.969 6.594 1 60.16 428 ARG B CA 1
ATOM 6777 C C . ARG B 1 428 ? -13.891 -35.656 5.812 1 60.16 428 ARG B C 1
ATOM 6779 O O . ARG B 1 428 ? -12.883 -35.406 5.152 1 60.16 428 ARG B O 1
ATOM 6786 N N . LEU B 1 429 ? -14.906 -34.812 5.977 1 68.5 429 LEU B N 1
ATOM 6787 C CA . LEU B 1 429 ? -14.938 -33.562 5.254 1 68.5 429 LEU B CA 1
ATOM 6788 C C . LEU B 1 429 ? -13.922 -32.562 5.84 1 68.5 429 LEU B C 1
ATOM 6790 O O . LEU B 1 429 ? -13.258 -31.844 5.098 1 68.5 429 LEU B O 1
ATOM 6794 N N . PHE B 1 430 ? -13.828 -32.719 7.102 1 73.25 430 PHE B N 1
ATOM 6795 C CA . PHE B 1 430 ? -12.852 -31.875 7.781 1 73.25 430 PHE B CA 1
ATOM 6796 C C . PHE B 1 430 ? -11.438 -32.188 7.293 1 73.25 430 PHE B C 1
ATOM 6798 O O . PHE B 1 430 ? -10.68 -31.266 6.965 1 73.25 430 PHE B O 1
ATOM 6805 N N . GLY B 1 431 ? -11.156 -33.375 7.285 1 70.19 431 GLY B N 1
ATOM 6806 C CA . GLY B 1 431 ? -9.836 -33.812 6.832 1 70.19 431 GLY B CA 1
ATOM 6807 C C . GLY B 1 431 ? -9.531 -33.375 5.41 1 70.19 431 GLY B C 1
ATOM 6808 O O . GLY B 1 431 ? -8.43 -32.875 5.125 1 70.19 431 GLY B O 1
ATOM 6809 N N . THR B 1 432 ? -10.547 -33.5 4.582 1 72.94 432 THR B N 1
ATOM 6810 C CA . THR B 1 432 ? -10.391 -33.125 3.174 1 72.94 432 THR B CA 1
ATOM 6811 C C . THR B 1 432 ? -10.109 -31.641 3.021 1 72.94 432 THR B C 1
ATOM 6813 O O . THR B 1 432 ? -9.211 -31.25 2.271 1 72.94 432 THR B O 1
ATOM 6816 N N . VAL B 1 433 ? -10.773 -30.859 3.779 1 79.62 433 VAL B N 1
ATOM 6817 C CA . VAL B 1 433 ? -10.625 -29.406 3.699 1 79.62 433 VAL B CA 1
ATOM 6818 C C . VAL B 1 433 ? -9.266 -28.984 4.258 1 79.62 433 VAL B C 1
ATOM 6820 O O . VAL B 1 433 ? -8.547 -28.203 3.643 1 79.62 433 VAL B O 1
ATOM 6823 N N . ALA B 1 434 ? -8.977 -29.547 5.348 1 78 434 ALA B N 1
ATOM 6824 C CA . ALA B 1 434 ? -7.715 -29.219 6 1 78 434 ALA B CA 1
ATOM 6825 C C . ALA B 1 434 ? -6.527 -29.578 5.105 1 78 434 ALA B C 1
ATOM 6827 O O . ALA B 1 434 ? -5.594 -28.781 4.965 1 78 434 ALA B O 1
ATOM 6828 N N . GLU B 1 435 ? -6.664 -30.656 4.539 1 73.94 435 GLU B N 1
ATOM 6829 C CA . GLU B 1 435 ? -5.609 -31.109 3.639 1 73.94 435 GLU B CA 1
ATOM 6830 C C . GLU B 1 435 ? -5.473 -30.188 2.436 1 73.94 435 GLU B C 1
ATOM 6832 O O . GLU B 1 435 ? -4.359 -29.844 2.029 1 73.94 435 GLU B O 1
ATOM 6837 N N . SER B 1 436 ? -6.555 -29.844 1.903 1 80.88 436 SER B N 1
ATOM 6838 C CA . SER B 1 436 ? -6.551 -28.984 0.729 1 80.88 436 SER B CA 1
ATOM 6839 C C . SER B 1 436 ? -5.996 -27.609 1.064 1 80.88 436 SER B C 1
ATOM 6841 O O . SER B 1 436 ? -5.262 -27.016 0.269 1 80.88 436 SER B O 1
ATOM 6843 N N . LEU B 1 437 ? -6.305 -27.109 2.203 1 84.25 437 LEU B N 1
ATOM 6844 C CA . LEU B 1 437 ? -5.797 -25.812 2.662 1 84.25 437 LEU B CA 1
ATOM 6845 C C . LEU B 1 437 ? -4.285 -25.875 2.857 1 84.25 437 LEU B C 1
ATOM 6847 O O . LEU B 1 437 ? -3.574 -24.938 2.473 1 84.25 437 LEU B O 1
ATOM 6851 N N . LEU B 1 438 ? -3.877 -26.922 3.375 1 78 438 LEU B N 1
ATOM 6852 C CA . LEU B 1 438 ? -2.445 -27.094 3.596 1 78 438 LEU B CA 1
ATOM 6853 C C . LEU B 1 438 ? -1.696 -27.172 2.27 1 78 438 LEU B C 1
ATOM 6855 O O . LEU B 1 438 ? -0.634 -26.562 2.113 1 78 438 LEU B O 1
ATOM 6859 N N . LYS B 1 439 ? -2.277 -27.922 1.414 1 75.62 439 LYS B N 1
ATOM 6860 C CA . LYS B 1 439 ? -1.688 -28.031 0.083 1 75.62 439 LYS B CA 1
ATOM 6861 C C . LYS B 1 439 ? -1.594 -26.656 -0.587 1 75.62 439 LYS B C 1
ATOM 6863 O O . LYS B 1 439 ? -0.571 -26.328 -1.188 1 75.62 439 LYS B O 1
ATOM 6868 N N . GLY B 1 440 ? -2.654 -25.906 -0.486 1 83.69 440 GLY B N 1
ATOM 6869 C CA . GLY B 1 440 ? -2.656 -24.562 -1.021 1 83.69 440 GLY B CA 1
ATOM 6870 C C . GLY B 1 440 ? -1.602 -23.672 -0.394 1 83.69 440 GLY B C 1
ATOM 6871 O O . GLY B 1 440 ? -0.924 -22.906 -1.093 1 83.69 440 GLY B O 1
ATOM 6872 N N . ALA B 1 441 ? -1.398 -23.734 0.833 1 79.75 441 ALA B N 1
ATOM 6873 C CA . ALA B 1 441 ? -0.433 -22.922 1.568 1 79.75 441 ALA B CA 1
ATOM 6874 C C . ALA B 1 441 ? 0.997 -23.266 1.158 1 79.75 441 ALA B C 1
ATOM 6876 O O . ALA B 1 441 ? 1.876 -22.406 1.168 1 79.75 441 ALA B O 1
ATOM 6877 N N . GLN B 1 442 ? 1.14 -24.469 0.777 1 70.56 442 GLN B N 1
ATOM 6878 C CA . GLN B 1 442 ? 2.465 -24.922 0.364 1 70.56 442 GLN B CA 1
ATOM 6879 C C . GLN B 1 442 ? 2.818 -24.391 -1.023 1 70.56 442 GLN B C 1
ATOM 6881 O O . GLN B 1 442 ? 3.994 -24.188 -1.334 1 70.56 442 GLN B O 1
ATOM 6886 N N . VAL B 1 443 ? 1.765 -24.203 -1.713 1 72.62 443 VAL B N 1
ATOM 6887 C CA . VAL B 1 443 ? 1.955 -23.75 -3.086 1 72.62 443 VAL B CA 1
ATOM 6888 C C . VAL B 1 443 ? 2.066 -22.234 -3.113 1 72.62 443 VAL B C 1
ATOM 6890 O O . VAL B 1 443 ? 2.803 -21.672 -3.93 1 72.62 443 VAL B O 1
ATOM 6893 N N . ALA B 1 444 ? 1.443 -21.609 -2.271 1 79.31 444 ALA B N 1
ATOM 6894 C CA . ALA B 1 444 ? 1.408 -20.156 -2.229 1 79.31 444 ALA B CA 1
ATOM 6895 C C . ALA B 1 444 ? 2.742 -19.578 -1.753 1 79.31 444 ALA B C 1
ATOM 6897 O O . ALA B 1 444 ? 3.439 -20.203 -0.951 1 79.31 444 ALA B O 1
ATOM 6898 N N . ASP B 1 445 ? 3.072 -18.391 -2.367 1 69.62 445 ASP B N 1
ATOM 6899 C CA . ASP B 1 445 ? 4.27 -17.703 -1.894 1 69.62 445 ASP B CA 1
ATOM 6900 C C . ASP B 1 445 ? 4.16 -17.375 -0.406 1 69.62 445 ASP B C 1
ATOM 6902 O O . ASP B 1 445 ? 3.117 -16.906 0.059 1 69.62 445 ASP B O 1
ATOM 6906 N N . PRO B 1 446 ? 5.305 -17.641 0.214 1 63.59 446 PRO B N 1
ATOM 6907 C CA . PRO B 1 446 ? 5.266 -17.359 1.651 1 63.59 446 PRO B CA 1
ATOM 6908 C C . PRO B 1 446 ? 4.91 -15.906 1.957 1 63.59 446 PRO B C 1
ATOM 6910 O O . PRO B 1 446 ? 5.367 -14.992 1.261 1 63.59 446 PRO B O 1
ATOM 6913 N N . HIS B 1 447 ? 3.984 -15.648 2.855 1 68.56 447 HIS B N 1
ATOM 6914 C CA . HIS B 1 447 ? 3.549 -14.375 3.422 1 68.56 447 HIS B CA 1
ATOM 6915 C C . HIS B 1 447 ? 2.74 -13.57 2.41 1 68.56 447 HIS B C 1
ATOM 6917 O O . HIS B 1 447 ? 2.445 -12.391 2.639 1 68.56 447 HIS B O 1
ATOM 6923 N N . SER B 1 448 ? 2.498 -14.25 1.302 1 77.5 448 SER B N 1
ATOM 6924 C CA . SER B 1 448 ? 1.573 -13.609 0.371 1 77.5 448 SER B CA 1
ATOM 6925 C C . SER B 1 448 ? 0.161 -13.555 0.943 1 77.5 448 SER B C 1
ATOM 6927 O O . SER B 1 448 ? -0.128 -14.195 1.957 1 77.5 448 SER B O 1
ATOM 6929 N N . ARG B 1 449 ? -0.569 -12.773 0.348 1 79.25 449 ARG B N 1
ATOM 6930 C CA . ARG B 1 449 ? -1.972 -12.711 0.746 1 79.25 449 ARG B CA 1
ATOM 6931 C C . ARG B 1 449 ? -2.627 -14.086 0.658 1 79.25 449 ARG B C 1
ATOM 6933 O O . ARG B 1 449 ? -3.426 -14.453 1.521 1 79.25 449 ARG B O 1
ATOM 6940 N N . ALA B 1 450 ? -2.318 -14.805 -0.361 1 85.94 450 ALA B N 1
ATOM 6941 C CA . ALA B 1 450 ? -2.852 -16.156 -0.538 1 85.94 450 ALA B CA 1
ATOM 6942 C C . ALA B 1 450 ? -2.402 -17.078 0.594 1 85.94 450 ALA B C 1
ATOM 6944 O O . ALA B 1 450 ? -3.217 -17.797 1.176 1 85.94 450 ALA B O 1
ATOM 6945 N N . HIS B 1 451 ? -1.159 -16.922 0.898 1 83.44 451 HIS B N 1
ATOM 6946 C CA . HIS B 1 451 ? -0.583 -17.734 1.966 1 83.44 451 HIS B CA 1
ATOM 6947 C C . HIS B 1 451 ? -1.26 -17.438 3.303 1 83.44 451 HIS B C 1
ATOM 6949 O O . HIS B 1 451 ? -1.666 -18.359 4.012 1 83.44 451 HIS B O 1
ATOM 6955 N N . LEU B 1 452 ? -1.486 -16.25 3.568 1 79.94 452 LEU B N 1
ATOM 6956 C CA . LEU B 1 452 ? -2.105 -15.836 4.824 1 79.94 452 LEU B CA 1
ATOM 6957 C C . LEU B 1 452 ? -3.568 -16.266 4.871 1 79.94 452 LEU B C 1
ATOM 6959 O O . LEU B 1 452 ? -4.055 -16.703 5.91 1 79.94 452 LEU B O 1
ATOM 6963 N N . ALA B 1 453 ? -4.23 -16.125 3.779 1 87.62 453 ALA B N 1
ATOM 6964 C CA . ALA B 1 453 ? -5.641 -16.516 3.717 1 87.62 453 ALA B CA 1
ATOM 6965 C C . ALA B 1 453 ? -5.809 -18 3.955 1 87.62 453 ALA B C 1
ATOM 6967 O O . ALA B 1 453 ? -6.699 -18.422 4.699 1 87.62 453 ALA B O 1
ATOM 6968 N N . LEU B 1 454 ? -4.984 -18.781 3.42 1 88.69 454 LEU B N 1
ATOM 6969 C CA . LEU B 1 454 ? -5.07 -20.234 3.529 1 88.69 454 LEU B CA 1
ATOM 6970 C C . LEU B 1 454 ? -4.793 -20.688 4.957 1 88.69 454 LEU B C 1
ATOM 6972 O O . LEU B 1 454 ? -5.535 -21.5 5.508 1 88.69 454 LEU B O 1
ATOM 6976 N N . PHE B 1 455 ? -3.893 -20.031 5.555 1 79 455 PHE B N 1
ATOM 6977 C CA . PHE B 1 455 ? -3.59 -20.375 6.938 1 79 455 PHE B CA 1
ATOM 6978 C C . PHE B 1 455 ? -4.68 -19.875 7.875 1 79 455 PHE B C 1
ATOM 6980 O O . PHE B 1 455 ? -5.012 -20.531 8.859 1 79 455 PHE B O 1
ATOM 6987 N N . GLY B 1 456 ? -5.098 -18.75 7.574 1 80.12 456 GLY B N 1
ATOM 6988 C CA . GLY B 1 456 ? -6.227 -18.25 8.344 1 80.12 456 GLY B CA 1
ATOM 6989 C C . GLY B 1 456 ? -7.434 -19.172 8.297 1 80.12 456 GLY B C 1
ATOM 6990 O O . GLY B 1 456 ? -8.039 -19.453 9.328 1 80.12 456 GLY B O 1
ATOM 6991 N N . CYS B 1 457 ? -7.703 -19.609 7.133 1 85.5 457 CYS B N 1
ATOM 6992 C CA . CYS B 1 457 ? -8.828 -20.516 6.945 1 85.5 457 CYS B CA 1
ATOM 6993 C C . CYS B 1 457 ? -8.578 -21.844 7.652 1 85.5 457 CYS B C 1
ATOM 6995 O O . CYS B 1 457 ? -9.492 -22.406 8.266 1 85.5 457 CYS B O 1
ATOM 6997 N N . LEU B 1 458 ? -7.418 -22.281 7.613 1 82.19 458 LEU B N 1
ATOM 6998 C CA . LEU B 1 458 ? -7.043 -23.5 8.297 1 82.19 458 LEU B CA 1
ATOM 6999 C C . LEU B 1 458 ? -7.219 -23.359 9.805 1 82.19 458 LEU B C 1
ATOM 7001 O O . LEU B 1 458 ? -7.758 -24.266 10.461 1 82.19 458 LEU B O 1
ATOM 7005 N N . ASN B 1 459 ? -6.867 -22.234 10.312 1 72.62 459 ASN B N 1
ATOM 7006 C CA . ASN B 1 459 ? -7.008 -21.969 11.734 1 72.62 459 ASN B CA 1
ATOM 7007 C C . ASN B 1 459 ? -8.477 -21.938 12.156 1 72.62 459 ASN B C 1
ATOM 7009 O O . ASN B 1 459 ? -8.828 -22.469 13.211 1 72.62 459 ASN B O 1
ATOM 7013 N N . GLU B 1 460 ? -9.172 -21.344 11.32 1 75.5 460 GLU B N 1
ATOM 7014 C CA . GLU B 1 460 ? -10.602 -21.281 11.617 1 75.5 460 GLU B CA 1
ATOM 7015 C C . GLU B 1 460 ? -11.234 -22.656 11.578 1 75.5 460 GLU B C 1
ATOM 7017 O O . GLU B 1 460 ? -12.086 -22.984 12.406 1 75.5 460 GLU B O 1
ATOM 7022 N N . LEU B 1 461 ? -10.859 -23.422 10.625 1 78.25 461 LEU B N 1
ATOM 7023 C CA . LEU B 1 461 ? -11.352 -24.797 10.508 1 78.25 461 LEU B CA 1
ATOM 7024 C C . LEU B 1 461 ? -10.961 -25.609 11.734 1 78.25 461 LEU B C 1
ATOM 7026 O O . LEU B 1 461 ? -11.781 -26.359 12.266 1 78.25 461 LEU B O 1
ATOM 7030 N N . LEU B 1 462 ? -9.82 -25.406 12.227 1 71.94 462 LEU B N 1
ATOM 7031 C CA . LEU B 1 462 ? -9.328 -26.125 13.391 1 71.94 462 LEU B CA 1
ATOM 7032 C C . LEU B 1 462 ? -10.086 -25.719 14.648 1 71.94 462 LEU B C 1
ATOM 7034 O O . LEU B 1 462 ? -10.367 -26.562 15.508 1 71.94 462 LEU B O 1
ATOM 7038 N N . ALA B 1 463 ? -10.359 -24.469 14.641 1 69.75 463 ALA B N 1
ATOM 7039 C CA . ALA B 1 463 ? -11.086 -23.969 15.805 1 69.75 463 ALA B CA 1
ATOM 7040 C C . ALA B 1 463 ? -12.492 -24.547 15.867 1 69.75 463 ALA B C 1
ATOM 7042 O O . ALA B 1 463 ? -13.07 -24.688 16.953 1 69.75 463 ALA B O 1
ATOM 7043 N N . ARG B 1 464 ? -12.961 -24.969 14.781 1 70.06 464 ARG B N 1
ATOM 7044 C CA . ARG B 1 464 ? -14.328 -25.484 14.719 1 70.06 464 ARG B CA 1
ATOM 7045 C C . ARG B 1 464 ? -14.352 -27 14.75 1 70.06 464 ARG B C 1
ATOM 7047 O O . ARG B 1 464 ? -15.422 -27.609 14.773 1 70.06 464 ARG B O 1
ATOM 7054 N N . ALA B 1 465 ? -13.211 -27.516 14.68 1 65 465 ALA B N 1
ATOM 7055 C CA . ALA B 1 465 ? -13.117 -28.969 14.57 1 65 465 ALA B CA 1
ATOM 7056 C C . ALA B 1 465 ? -13.656 -29.656 15.828 1 65 465 ALA B C 1
ATOM 7058 O O . ALA B 1 465 ? -13.391 -29.203 16.953 1 65 465 ALA B O 1
ATOM 7059 N N . ALA B 1 466 ? -14.703 -30.453 15.516 1 59.78 466 ALA B N 1
ATOM 7060 C CA . ALA B 1 466 ? -15.234 -31.266 16.609 1 59.78 466 ALA B CA 1
ATOM 7061 C C . ALA B 1 466 ? -14.172 -32.219 17.156 1 59.78 466 ALA B C 1
ATOM 7063 O O . ALA B 1 466 ? -13.125 -32.406 16.531 1 59.78 466 ALA B O 1
ATOM 7064 N N . GLU B 1 467 ? -14.398 -32.688 18.391 1 57.84 467 GLU B N 1
ATOM 7065 C CA . GLU B 1 467 ? -13.492 -33.594 19.094 1 57.84 467 GLU B CA 1
ATOM 7066 C C . GLU B 1 467 ? -13.102 -34.781 18.219 1 57.84 467 GLU B C 1
ATOM 7068 O O . GLU B 1 467 ? -11.977 -35.281 18.297 1 57.84 467 GLU B O 1
ATOM 7073 N N . ASP B 1 468 ? -13.992 -35.094 17.344 1 59.69 468 ASP B N 1
ATOM 7074 C CA . ASP B 1 468 ? -13.781 -36.281 16.531 1 59.69 468 ASP B CA 1
ATOM 7075 C C . ASP B 1 468 ? -12.812 -36 15.383 1 59.69 468 ASP B C 1
ATOM 7077 O O . ASP B 1 468 ? -12.352 -36.938 14.711 1 59.69 468 ASP B O 1
ATOM 7081 N N . CYS B 1 469 ? -12.523 -34.719 15.242 1 60.66 469 CYS B N 1
ATOM 7082 C CA . CYS B 1 469 ? -11.625 -34.344 14.156 1 60.66 469 CYS B CA 1
ATOM 7083 C C . CYS B 1 469 ? -10.18 -34.281 14.633 1 60.66 469 CYS B C 1
ATOM 7085 O O . CYS B 1 469 ? -9.273 -33.969 13.859 1 60.66 469 CYS B O 1
ATOM 7087 N N . LEU B 1 470 ? -9.977 -34.625 15.82 1 55.62 470 LEU B N 1
ATOM 7088 C CA . LEU B 1 470 ? -8.703 -34.469 16.516 1 55.62 470 LEU B CA 1
ATOM 7089 C C . LEU B 1 470 ? -7.586 -35.188 15.773 1 55.62 470 LEU B C 1
ATOM 7091 O O . LEU B 1 470 ? -6.484 -34.656 15.625 1 55.62 470 LEU B O 1
ATOM 7095 N N . PRO B 1 471 ? -7.836 -36.344 15.375 1 55.84 471 PRO B N 1
ATOM 7096 C CA . PRO B 1 471 ? -6.723 -37.031 14.711 1 55.84 471 PRO B CA 1
ATOM 7097 C C . PRO B 1 471 ? -6.238 -36.312 13.461 1 55.84 471 PRO B C 1
ATOM 7099 O O . PRO B 1 471 ? -5.031 -36.219 13.219 1 55.84 471 PRO B O 1
ATOM 7102 N N . GLN B 1 472 ? -7.176 -35.719 12.797 1 58.09 472 GLN B N 1
ATOM 7103 C CA . GLN B 1 472 ? -6.828 -35 11.578 1 58.09 472 GLN B CA 1
ATOM 7104 C C . GLN B 1 472 ? -6.117 -33.688 11.914 1 58.09 472 GLN B C 1
ATOM 7106 O O . GLN B 1 472 ? -5.242 -33.25 11.164 1 58.09 472 GLN B O 1
ATOM 7111 N N . MET B 1 473 ? -6.445 -33.25 13.07 1 57.62 473 MET B N 1
ATOM 7112 C CA . MET B 1 473 ? -5.906 -31.984 13.539 1 57.62 473 MET B CA 1
ATOM 7113 C C . MET B 1 473 ? -4.422 -32.094 13.867 1 57.62 473 MET B C 1
ATOM 7115 O O . MET B 1 473 ? -3.645 -31.188 13.602 1 57.62 473 MET B O 1
ATOM 7119 N N . GLU B 1 474 ? -4.148 -33.125 14.445 1 52.84 474 GLU B N 1
ATOM 7120 C CA . GLU B 1 474 ? -2.756 -33.312 14.844 1 52.84 474 GLU B CA 1
ATOM 7121 C C . GLU B 1 474 ? -1.823 -33.281 13.633 1 52.84 474 GLU B C 1
ATOM 7123 O O . GLU B 1 474 ? -0.735 -32.719 13.703 1 52.84 474 GLU B O 1
ATOM 7128 N N . LEU B 1 475 ? -2.285 -33.781 12.609 1 52.31 475 LEU B N 1
ATOM 7129 C CA . LEU B 1 475 ? -1.493 -33.812 11.383 1 52.31 475 LEU B CA 1
ATOM 7130 C C . LEU B 1 475 ? -1.323 -32.406 10.812 1 52.31 475 LEU B C 1
ATOM 7132 O O . LEU B 1 475 ? -0.234 -32.031 10.367 1 52.31 475 LEU B O 1
ATOM 7136 N N . VAL B 1 476 ? -2.398 -31.719 10.906 1 57.28 476 VAL B N 1
ATOM 7137 C CA . VAL B 1 476 ? -2.418 -30.344 10.391 1 57.28 476 VAL B CA 1
ATOM 7138 C C . VAL B 1 476 ? -1.543 -29.453 11.266 1 57.28 476 VAL B C 1
ATOM 7140 O O . VAL B 1 476 ? -0.781 -28.625 10.758 1 57.28 476 VAL B O 1
ATOM 7143 N N . LEU B 1 477 ? -1.614 -29.812 12.578 1 53.91 477 LEU B N 1
ATOM 7144 C CA . LEU B 1 477 ? -0.896 -28.984 13.539 1 53.91 477 LEU B CA 1
ATOM 7145 C C . LEU B 1 477 ? 0.612 -29.141 13.367 1 53.91 477 LEU B C 1
ATOM 7147 O O . LEU B 1 477 ? 1.353 -28.156 13.461 1 53.91 477 LEU B O 1
ATOM 7151 N N . GLU B 1 478 ? 1.021 -30.234 13.18 1 49.25 478 GLU B N 1
ATOM 7152 C CA . GLU B 1 478 ? 2.453 -30.453 13.008 1 49.25 478 GLU B CA 1
ATOM 7153 C C . GLU B 1 478 ? 2.998 -29.703 11.797 1 49.25 478 GLU B C 1
ATOM 7155 O O . GLU B 1 478 ? 4.086 -29.125 11.859 1 49.25 478 GLU B O 1
ATOM 7160 N N . GLU B 1 479 ? 2.209 -29.688 10.898 1 51.31 479 GLU B N 1
ATOM 7161 C CA . GLU B 1 479 ? 2.65 -29 9.688 1 51.31 479 GLU B CA 1
ATOM 7162 C C . GLU B 1 479 ? 2.654 -27.484 9.883 1 51.31 479 GLU B C 1
ATOM 7164 O O . GLU B 1 479 ? 3.562 -26.797 9.414 1 51.31 479 GLU B O 1
ATOM 7169 N N . VAL B 1 480 ? 1.646 -27.156 10.602 1 53.91 480 VAL B N 1
ATOM 7170 C CA . VAL B 1 480 ? 1.522 -25.734 10.914 1 53.91 480 VAL B CA 1
ATOM 7171 C C . VAL B 1 480 ? 2.662 -25.312 11.836 1 53.91 480 VAL B C 1
ATOM 7173 O O . VAL B 1 480 ? 3.26 -24.25 11.648 1 53.91 480 VAL B O 1
ATOM 7176 N N . MET B 1 481 ? 2.908 -26.219 12.789 1 48.5 481 MET B N 1
ATOM 7177 C CA . MET B 1 481 ? 3.971 -25.938 13.75 1 48.5 481 MET B CA 1
ATOM 7178 C C . MET B 1 481 ? 5.336 -25.969 13.07 1 48.5 481 MET B C 1
ATOM 7180 O O . MET B 1 481 ? 6.199 -25.141 13.375 1 48.5 481 MET B O 1
ATOM 7184 N N . ARG B 1 482 ? 5.574 -26.781 12.305 1 47.94 482 ARG B N 1
ATOM 7185 C CA . ARG B 1 482 ? 6.844 -26.875 11.586 1 47.94 482 ARG B CA 1
ATOM 7186 C C . ARG B 1 482 ? 7.102 -25.625 10.758 1 47.94 482 ARG B C 1
ATOM 7188 O O . ARG B 1 482 ? 8.227 -25.125 10.711 1 47.94 482 ARG B O 1
ATOM 7195 N N . ARG B 1 483 ? 6.148 -25.078 10.281 1 46.75 483 ARG B N 1
ATOM 7196 C CA . ARG B 1 483 ? 6.27 -23.922 9.414 1 46.75 483 ARG B CA 1
ATOM 7197 C C . ARG B 1 483 ? 6.27 -22.625 10.227 1 46.75 483 ARG B C 1
ATOM 7199 O O . ARG B 1 483 ? 6.961 -21.672 9.883 1 46.75 483 ARG B O 1
ATOM 7206 N N . ALA B 1 484 ? 5.43 -22.656 11.32 1 43.5 484 ALA B N 1
ATOM 7207 C CA . ALA B 1 484 ? 5.523 -21.547 12.258 1 43.5 484 ALA B CA 1
ATOM 7208 C C . ALA B 1 484 ? 6.918 -21.453 12.867 1 43.5 484 ALA B C 1
ATOM 7210 O O . ALA B 1 484 ? 7.43 -20.359 13.102 1 43.5 484 ALA B O 1
ATOM 7211 N N . ASP B 1 485 ? 7.477 -22.578 13.172 1 41.91 485 ASP B N 1
ATOM 7212 C CA . ASP B 1 485 ? 8.844 -22.578 13.68 1 41.91 485 ASP B CA 1
ATOM 7213 C C . ASP B 1 485 ? 9.82 -22.031 12.641 1 41.91 485 ASP B C 1
ATOM 7215 O O . ASP B 1 485 ? 10.781 -21.344 12.984 1 41.91 485 ASP B O 1
ATOM 7219 N N . VAL B 1 486 ? 9.664 -22.344 11.461 1 40.72 486 VAL B N 1
ATOM 7220 C CA . VAL B 1 486 ? 10.547 -21.781 10.445 1 40.72 486 VAL B CA 1
ATOM 7221 C C . VAL B 1 486 ? 10.312 -20.266 10.344 1 40.72 486 VAL B C 1
ATOM 7223 O O . VAL B 1 486 ? 11.258 -19.5 10.18 1 40.72 486 VAL B O 1
ATOM 7226 N N . GLU B 1 487 ? 9.125 -19.828 10.398 1 39.47 487 GLU B N 1
ATOM 7227 C CA . GLU B 1 487 ? 8.859 -18.391 10.414 1 39.47 487 GLU B CA 1
ATOM 7228 C C . GLU B 1 487 ? 9.383 -17.75 11.695 1 39.47 487 GLU B C 1
ATOM 7230 O O . GLU B 1 487 ? 9.867 -16.609 11.68 1 39.47 487 GLU B O 1
ATOM 7235 N N . LEU B 1 488 ? 9.172 -18.375 12.828 1 35.72 488 LEU B N 1
ATOM 7236 C CA . LEU B 1 488 ? 9.727 -17.859 14.07 1 35.72 488 LEU B CA 1
ATOM 7237 C C . LEU B 1 488 ? 11.25 -17.922 14.055 1 35.72 488 LEU B C 1
ATOM 7239 O O . LEU B 1 488 ? 11.914 -17.109 14.703 1 35.72 488 LEU B O 1
ATOM 7243 N N . SER B 1 489 ? 11.82 -18.984 13.609 1 36.25 489 SER B N 1
ATOM 7244 C CA . SER B 1 489 ? 13.281 -19.047 13.57 1 36.25 489 SER B CA 1
ATOM 7245 C C . SER B 1 489 ? 13.852 -18.094 12.531 1 36.25 489 SER B C 1
ATOM 7247 O O . SER B 1 489 ? 15.07 -17.953 12.406 1 36.25 489 SER B O 1
ATOM 7249 N N . ARG B 1 490 ? 13.203 -17.906 11.414 1 37.81 490 ARG B N 1
ATOM 7250 C CA . ARG B 1 490 ? 13.781 -16.859 10.578 1 37.81 490 ARG B CA 1
ATOM 7251 C C . ARG B 1 490 ? 13.68 -15.5 11.266 1 37.81 490 ARG B C 1
ATOM 7253 O O . ARG B 1 490 ? 12.617 -15.125 11.758 1 37.81 490 ARG B O 1
ATOM 7260 N N . GLY B 1 491 ? 14.664 -15.156 12.125 1 31.62 491 GLY B N 1
ATOM 7261 C CA . GLY B 1 491 ? 14.969 -13.922 12.828 1 31.62 491 GLY B CA 1
ATOM 7262 C C . GLY B 1 491 ? 14.352 -12.703 12.18 1 31.62 491 GLY B C 1
ATOM 7263 O O . GLY B 1 491 ? 13.93 -12.75 11.016 1 31.62 491 GLY B O 1
ATOM 7264 N N . PRO B 1 492 ? 13.969 -11.734 12.984 1 29.73 492 PRO B N 1
ATOM 7265 C CA . PRO B 1 492 ? 13.523 -10.414 12.523 1 29.73 492 PRO B CA 1
ATOM 7266 C C . PRO B 1 492 ? 14.352 -9.891 11.352 1 29.73 492 PRO B C 1
ATOM 7268 O O . PRO B 1 492 ? 15.578 -10.047 11.328 1 29.73 492 PRO B O 1
ATOM 7271 N N . VAL B 1 493 ? 13.961 -10.102 10.07 1 31.45 493 VAL B N 1
ATOM 7272 C CA . VAL B 1 493 ? 14.672 -9.328 9.055 1 31.45 493 VAL B CA 1
ATOM 7273 C C . VAL B 1 493 ? 15.117 -7.996 9.648 1 31.45 493 VAL B C 1
ATOM 7275 O O . VAL B 1 493 ? 14.297 -7.219 10.141 1 31.45 493 VAL B O 1
ATOM 7278 N N . SER B 1 494 ? 16.297 -7.777 10.133 1 25.41 494 SER B N 1
ATOM 7279 C CA . SER B 1 494 ? 16.938 -6.52 10.492 1 25.41 494 SER B CA 1
ATOM 7280 C C . SER B 1 494 ? 16.656 -5.441 9.445 1 25.41 494 SER B C 1
ATOM 7282 O O . SER B 1 494 ? 16.781 -5.691 8.242 1 25.41 494 SER B O 1
ATOM 7284 N N . ARG B 1 495 ? 15.797 -4.488 9.688 1 26.72 495 ARG B N 1
ATOM 7285 C CA . ARG B 1 495 ? 15.695 -3.197 9.016 1 26.72 495 ARG B CA 1
ATOM 7286 C C . ARG B 1 495 ? 17.078 -2.6 8.766 1 26.72 495 ARG B C 1
ATOM 7288 O O . ARG B 1 495 ? 17.672 -2.004 9.672 1 26.72 495 ARG B O 1
ATOM 7295 N N . SER B 1 496 ? 18.172 -3.291 8.109 1 21.91 496 SER B N 1
ATOM 7296 C CA . SER B 1 496 ? 19.141 -2.318 7.633 1 21.91 496 SER B CA 1
ATOM 7297 C C . SER B 1 496 ? 18.562 -1.433 6.539 1 21.91 496 SER B C 1
ATOM 7299 O O . SER B 1 496 ? 17.719 -1.884 5.75 1 21.91 496 SER B O 1
#

Solvent-accessible surface area (backbone atoms only — not comparable to full-atom values): 50020 Å² total; per-residue (Å²): 131,57,60,62,55,41,53,53,31,45,52,31,81,91,42,17,65,65,30,47,50,51,52,52,49,37,46,71,75,37,46,63,60,39,44,50,42,24,27,51,36,45,59,36,80,85,49,54,65,65,51,23,43,50,23,32,49,53,35,38,70,58,47,58,68,93,68,71,85,56,48,62,64,41,50,54,26,36,59,58,29,32,72,33,82,77,33,18,63,45,28,26,58,34,52,46,49,46,95,55,90,63,48,62,66,49,38,56,49,39,30,74,72,73,36,41,44,41,30,28,47,30,51,20,50,20,33,72,68,64,52,50,51,45,70,53,22,38,54,51,38,52,52,27,60,58,32,57,71,45,90,47,51,66,36,26,54,28,16,52,51,20,38,54,41,21,35,46,48,9,28,69,69,34,61,65,52,49,54,49,52,54,49,50,30,65,67,41,89,39,59,66,56,20,40,52,49,46,27,41,46,41,52,40,32,53,92,63,61,45,73,69,53,48,49,52,53,49,50,47,36,57,65,38,42,75,53,53,60,67,44,24,34,49,31,44,47,29,52,35,38,38,32,52,46,38,58,71,41,52,92,70,44,84,54,61,67,66,70,44,35,84,66,47,51,58,53,36,54,53,26,34,53,43,71,32,97,40,60,77,76,40,91,62,27,70,34,21,53,40,23,43,53,33,42,28,40,44,13,51,63,47,19,61,72,47,47,62,66,51,49,54,50,21,56,55,25,52,69,43,90,45,57,59,36,28,20,25,17,33,40,50,57,34,27,46,63,46,45,33,52,66,82,67,44,46,63,53,46,61,66,45,44,64,58,42,61,57,29,57,76,42,62,67,70,33,14,34,27,25,30,40,23,49,16,46,39,35,66,73,43,44,87,71,53,50,68,70,55,48,50,50,50,49,55,54,41,54,70,46,33,61,38,44,94,35,17,51,28,40,39,49,24,48,51,22,51,51,59,72,47,61,78,62,64,46,48,68,54,45,42,52,49,49,50,30,32,51,41,16,36,69,64,22,56,85,86,31,69,29,18,48,32,26,49,51,44,43,49,54,51,57,72,64,48,53,83,80,31,44,63,54,43,54,48,52,44,51,53,49,47,56,50,48,47,52,57,64,65,51,60,81,78,72,87,122,132,55,60,64,58,41,51,53,31,44,53,32,82,91,44,19,66,64,31,46,50,52,53,51,48,37,44,71,74,37,47,64,61,38,42,50,42,25,27,50,37,45,60,36,79,86,49,54,66,65,51,24,44,49,23,33,49,53,37,40,70,58,49,60,68,92,68,71,86,57,47,62,64,41,50,56,27,36,59,56,30,33,72,33,82,76,33,18,62,45,27,27,56,33,53,47,49,45,95,55,90,64,48,61,66,49,38,56,48,39,30,72,72,72,34,40,41,42,30,28,46,31,51,21,50,21,34,70,68,65,54,50,50,46,70,54,22,38,55,50,38,54,52,28,60,59,34,58,71,44,90,47,48,68,36,27,52,27,15,53,51,21,37,55,41,23,34,45,49,11,28,69,72,34,61,65,52,49,54,51,53,54,49,50,31,64,67,41,90,38,59,67,58,20,41,50,50,47,28,41,45,41,52,39,32,52,92,64,61,46,73,70,52,49,50,52,53,50,50,48,37,57,65,37,42,74,53,53,60,68,44,24,34,48,31,44,47,30,53,36,37,37,32,52,45,38,57,71,42,51,90,71,43,83,54,62,65,64,71,43,35,83,65,47,50,59,52,34,56,53,26,34,52,43,71,30,97,37,60,76,77,40,90,62,28,72,34,21,52,40,23,42,55,33,42,28,41,43,12,50,63,48,20,60,72,48,46,63,67,51,48,55,49,23,57,56,25,52,69,44,90,46,58,59,35,28,20,27,17,33,41,51,57,32,26,45,64,47,44,33,49,65,82,68,45,46,63,53,46,60,68,44,43,64,58,42,60,56,29,57,77,42,60,66,71,32,14,34,28,24,31,40,23,49,17,46,38,35,66,73,42,45,86,70,52,50,68,69,55,49,50,50,51,47,54,54,41,54,72,46,32,60,38,47,94,35,19,52,28,40,39,49,24,46,52,22,50,53,59,72,48,66,61,70,61,47,47,67,55,44,42,53,48,49,48,30,31,52,42,16,36,71,64,22,56,85,84,31,68,30,19,49,32,27,50,49,42,43,50,53,50,58,72,64,48,50,81,80,28,44,62,54,43,54,49,52,43,52,55,48,47,57,49,48,45,51,57,63,63,51,59,80,80,73,86,120

Secondary structure (DSSP, 8-state):
--HHHHHHHHTSTTTHHHHHHHHHHHHHH-HHHHHHHHHHHHH-TTS-HHHHHHHHHHHHHHPSPSSSTTHHHHHHHHHHHTTSHHHHHHHHHHHTTS--TTHHHHHHHHHHTT-HHHHHHHHHHHHHTT---HHHHHHHHHHHHHHTT-SSHHHHHHHHHHHHHHHHHHHHH-HHHHHHHHHHHHH-S-HHHHHHHHHHHHHHTGGG--HHHHHHHHHHHHHHTTS-HHHHHHHHHHHHHHHHHHHHHGGG---HHHHHHHHHHHHHHHHHTPPPSSTTT-S--HHHHHHHHHHHHHHHHHGGGGHHHHHHHHHHHHT-S-HHHHHHHHHHHHHTTSSS-HHHHHHHHHHHHHHHHHHTTS-HHHHHHHHHHHHHHHHH-GGGS-HHHHHHHHHHHHHHTT-GGGHHHHHHHHHHHHHHTTT---HHHHHHHHHHHHHHHHHSPTTSHHHHHHHHHHHHHHHH--GGGHHHHHHHHHHHHHHHHHHHHS------/--HHHHHHHHTSTTTHHHHHHHHHHHHHH-HHHHHHHHHHHHH-TTS-HHHHHHHHHHHHHHPSPSSSTTHHHHHHHHHHHTTSHHHHHHHHHHHTTS--TTHHHHHHHHHHTT-HHHHHHHHHHHHHTT---HHHHHHHHHHHHHHTT-SSHHHHHHHHHHHHHHHHHHHHH-HHHHHHHHHHHHH-S-HHHHHHHHHHHHHHTGGG--HHHHHHHHHHHHHHTTS-HHHHHHHHHHHHHHHHHHHHHGGG---HHHHHHHHHHHHHHHHHTPPPSSTTT-S--HHHHHHHHHHHHHHHHHGGGGHHHHHHHHHHHHT-S-HHHHHHHHHHHHHTTSSS-HHHHHHHHHHHHHHHHHHTTS-HHHHHHHHHHHHHHHHH-GGGS-HHHHHHHHHHHHHHTT-GGGHHHHHHHHHHHHHHT-S---HHHHHHHHHHHHHHHHHSPTTSHHHHHHHHHHHHHHHH--GGGHHHHHHHHHHHHHHHHHHHHS------

Organism: NCBI:txid2562239